Protein AF-A0A9P9LTI8-F1 (afdb_monomer)

pLDDT: mean 71.37, std 21.36, range [24.45, 98.38]

Foldseek 3Di:
DVVVVVVVVVVPVVPDDAWAADAFADPPDDALVVLLVQCLVCLLVVLQQQLVDPPQWDWDQDPQKIKIKHADDPPVCVVPPPPPPPPPPPRRDSVQSSVQVVSQSVRHRNPDRGQWTWTADPRMIIIIGGNVPPDDDDDDDDDDDDDDDDDDDDDDDDDDDDDDDDDDDPPLVVLVVVLVVLLVLLVVCVVPPDLVSLLVSLVVVLVSLVVVLVVVVVPDDDDPCVVVNVVSVVLSVQLNVLSVVCNVDPDPVSSVSNNVSSVVVNVSSVVVVVVVVPDDDDDDDDDDDDDDDDDDFDFDKDKDKDKDKDWPDPVVCVVVVHQGWIKIWIWIWIDTTPDTPDIDIDIATHGDDDPDPDDPRPGPDPQWFAKKKWAFLQQQDPVLVVVVVVLCVVQVFDCDPLWDWLAFPDRRGTLIIIGGGGPVSLVVSVVRPRIPDMGGPHALPPQRPADPVVSVVVSQPPDPPPDPDDVVVLLVVLLVVLVPDPDWDKDKDAQADLQQLQLQDDPPDASVRSHSMHIAGPRAPPDPQFFEEEELFQDAQCLALQNPQASVLEAEDFFHSCGQDDVPPRRPLDDVVRHRSHQLVQQLVSCCATPRNHRNVRHHYYYYRAGPRDQLVRSLSSLSVVLSVCVVSVNQLRYEYEYADFAAPSSDYPSSVLSSLVSLVVSVVSNYQAWYEQFFQFQPDARGGPPNVLCPPPDPSHDVRYAYEFEDDSNRHGDGRGYDDPSNPYYGHFFQRWGTGRVSDNTDGGGDSSSRRSSCRPVVSVVSVD

Radius of gyration: 33.98 Å; Cα contacts (8 Å, |Δi|>4): 1192; chains: 1; bounding box: 90×93×75 Å

Secondary structure (DSSP, 8-state):
-HHHHHHHHHHSTTSS---EEEEEPPTTPPPHHHHHHHHHTTHHHHHHHHHS-TTSEEEEEETTEEEEEE----GGGGTTTT-TTS----TT-HHHHHHHHHHHIIIIIISSSEEEEEEEETTEEEEEEESS-SS----PPPP-PPPPPPP---PPPP------PPP---SHHHHHHHHHHHHHHHHHHTT---HHHHHHHHHHHHHHHHHHHHHHHHT--SSTHHHHHHHHHHHHHHHHHHHHHHHHS-SHHHHHHHHHHHHHHHHHHHHHHHHHTTPPPPPP----------------EEEEEEEEEE---HHHHHHHT---EEEEEEEEEEEETTEEEEEEEEEEEEE-S---TT-----------EEEEEEES-SS-HHHHHHHHHHHHHTT---STT-EEEE-SSSS-EEEEEEEE-HHHHHHHHH-TTEEEEEE-S-SSS---PPPHHHHHTTTSSS-------THHHHHHHHHHHTT-PPPPEEEEET--HHHHHHTPPTT--GGGGTTEEEEE---S-SS---EEEE-SB---TTSGGGTTTGGG-EEE--SSS-SS-TTS---SB-TTS-BTTHHHHHHHHHHH-TTT-SSTTPEEEEEB--TT--HHHHHHHHHHHHHHHHHTT-TTTEEEEE---EEGGGS-HHHHHHHHHHHHHHHHTT-EEEEE--SS-TTSBP-EETGGGG-TTSTT--TTSEEEEEE-TTSPBPTT--B-TT--EEEE-SSEEE--TTS-S-EEE-SHHHHHHTTTTHHHHHTT-

Nearest PDB structures (foldseek):
  3g50-assembly1_B-2  TM=4.809E-01  e=6.484E-01  Streptomyces coelicolor
  3g4x-assembly1_A  TM=4.887E-01  e=6.846E-01  Streptomyces coelicolor
  1t6u-assembly1_B  TM=4.899E-01  e=7.633E-01  Streptomyces coelicolor
  1t6u-assembly1_A  TM=4.887E-01  e=8.986E-01  Streptomyces coelicolor
  1t6u-assembly2_J  TM=4.909E-01  e=1.002E+00  Streptomyces coelicolor

Structure (mmCIF, N/CA/C/O backbone):
data_AF-A0A9P9LTI8-F1
#
_entry.id   AF-A0A9P9LTI8-F1
#
loop_
_atom_site.group_PDB
_atom_site.id
_atom_site.type_symbol
_atom_site.label_atom_id
_atom_site.label_alt_id
_atom_site.label_comp_id
_atom_site.label_asym_id
_atom_site.label_entity_id
_atom_site.label_seq_id
_atom_site.pdbx_PDB_ins_code
_atom_site.Cartn_x
_atom_site.Cartn_y
_atom_site.Cartn_z
_atom_site.occupancy
_atom_site.B_iso_or_equiv
_atom_site.auth_seq_id
_atom_site.auth_comp_id
_atom_site.auth_asym_id
_atom_site.auth_atom_id
_atom_site.pdbx_PDB_model_num
ATOM 1 N N . MET A 1 1 ? 11.450 30.182 41.501 1.00 35.19 1 MET A N 1
ATOM 2 C CA . MET A 1 1 ? 10.459 29.128 41.170 1.00 35.19 1 MET A CA 1
ATOM 3 C C . MET A 1 1 ? 10.949 28.146 40.102 1.00 35.19 1 MET A C 1
ATOM 5 O O . MET A 1 1 ? 10.889 26.958 40.362 1.00 35.19 1 MET A O 1
ATOM 9 N N . ARG A 1 2 ? 11.507 28.572 38.955 1.00 31.39 2 ARG A N 1
ATOM 10 C CA . ARG A 1 2 ? 11.934 27.646 37.874 1.00 31.39 2 ARG A CA 1
ATOM 11 C C . ARG A 1 2 ? 13.155 26.755 38.194 1.00 31.39 2 ARG A C 1
ATOM 13 O O . ARG A 1 2 ? 13.118 25.572 37.894 1.00 31.39 2 ARG A O 1
ATOM 20 N N . PHE A 1 3 ? 14.162 27.257 38.914 1.00 33.12 3 PHE A N 1
ATOM 21 C CA . PHE A 1 3 ? 15.256 26.417 39.450 1.00 33.12 3 PHE A CA 1
ATOM 22 C C . PHE A 1 3 ? 14.785 25.425 40.528 1.00 33.12 3 PHE A C 1
ATOM 24 O O . PHE A 1 3 ? 15.341 24.343 40.671 1.00 33.12 3 PHE A O 1
ATOM 31 N N . ILE A 1 4 ? 13.720 25.781 41.253 1.00 34.41 4 ILE A N 1
ATOM 32 C CA . ILE A 1 4 ? 13.098 24.922 42.266 1.00 34.41 4 ILE A CA 1
ATOM 33 C C . ILE A 1 4 ? 12.292 23.809 41.578 1.00 34.41 4 ILE A C 1
ATOM 35 O O . ILE A 1 4 ? 12.334 22.685 42.045 1.00 34.41 4 ILE A O 1
ATOM 39 N N . ILE A 1 5 ? 11.659 24.067 40.426 1.00 38.88 5 ILE A N 1
ATOM 40 C CA . ILE A 1 5 ? 10.954 23.045 39.626 1.00 38.88 5 ILE A CA 1
ATOM 41 C C . ILE A 1 5 ? 11.934 22.060 38.962 1.00 38.88 5 ILE A C 1
ATOM 43 O O . ILE A 1 5 ? 11.655 20.866 38.947 1.00 38.88 5 ILE A O 1
ATOM 47 N N . ALA A 1 6 ? 13.100 22.514 38.486 1.00 38.34 6 ALA A N 1
ATOM 48 C CA . ALA A 1 6 ? 14.139 21.623 37.951 1.00 38.34 6 ALA A CA 1
ATOM 49 C C . ALA A 1 6 ? 14.779 20.740 39.044 1.00 38.34 6 ALA A C 1
ATOM 51 O O . ALA A 1 6 ? 14.985 19.546 38.834 1.00 38.34 6 ALA A O 1
ATOM 52 N N . ALA A 1 7 ? 15.020 21.298 40.236 1.00 39.19 7 ALA A N 1
ATOM 53 C CA . ALA A 1 7 ? 15.518 20.542 41.386 1.00 39.19 7 ALA A CA 1
ATOM 54 C C . ALA A 1 7 ? 14.456 19.601 41.995 1.00 39.19 7 ALA A C 1
ATOM 56 O O . ALA A 1 7 ? 14.804 18.507 42.428 1.00 39.19 7 ALA A O 1
ATOM 57 N N . LEU A 1 8 ? 13.170 19.986 41.989 1.00 37.62 8 LEU A N 1
ATOM 58 C CA . LEU A 1 8 ? 12.061 19.110 42.398 1.00 37.62 8 LEU A CA 1
ATOM 59 C C . LEU A 1 8 ? 11.772 18.005 41.375 1.00 37.62 8 LEU A C 1
ATOM 61 O O . LEU A 1 8 ? 11.377 16.918 41.776 1.00 37.62 8 LEU A O 1
ATOM 65 N N . CYS A 1 9 ? 11.991 18.239 40.076 1.00 42.94 9 CYS A N 1
ATOM 66 C CA . CYS A 1 9 ? 11.884 17.173 39.076 1.00 42.94 9 CYS A CA 1
ATOM 67 C C . CYS A 1 9 ? 12.969 16.112 39.271 1.00 42.94 9 CYS A C 1
ATOM 69 O O . CYS A 1 9 ? 12.647 14.938 39.161 1.00 42.94 9 CYS A O 1
ATOM 71 N N . LEU A 1 10 ? 14.207 16.492 39.627 1.00 40.78 10 LEU A N 1
ATOM 72 C CA . LEU A 1 10 ? 15.287 15.530 39.895 1.00 40.78 10 LEU A CA 1
ATOM 73 C C . LEU A 1 10 ? 15.052 14.676 41.154 1.00 40.78 10 LEU A C 1
ATOM 75 O O . LEU A 1 10 ? 15.473 13.525 41.190 1.00 40.78 10 LEU A O 1
ATOM 79 N N . SER A 1 11 ? 14.374 15.201 42.178 1.00 40.34 11 SER A N 1
ATOM 80 C CA . SER A 1 11 ? 14.064 14.442 43.399 1.00 40.34 11 SER A CA 1
ATOM 81 C 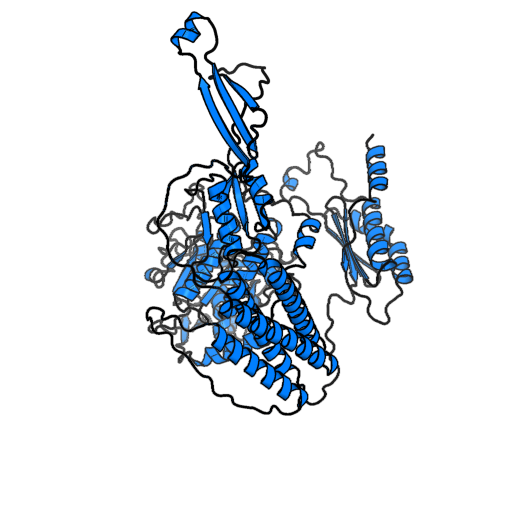C . SER A 1 11 ? 12.792 13.589 43.301 1.00 40.34 11 SER A C 1
ATOM 83 O O . SER A 1 11 ? 12.585 12.716 44.142 1.00 40.34 11 SER A O 1
ATOM 85 N N . LEU A 1 12 ? 11.970 13.785 42.262 1.00 39.22 12 LEU A N 1
ATOM 86 C CA . LEU A 1 12 ? 10.757 13.005 41.976 1.00 39.22 12 LEU A CA 1
ATOM 87 C C . LEU A 1 12 ? 10.951 11.908 40.902 1.00 39.22 12 LEU A C 1
ATOM 89 O O . LEU A 1 12 ? 10.008 11.168 40.628 1.00 39.22 12 LEU A O 1
ATOM 93 N N . VAL A 1 13 ? 12.165 11.727 40.352 1.00 45.66 13 VAL A N 1
ATOM 94 C CA . VAL A 1 13 ? 12.502 10.691 39.335 1.00 45.66 13 VAL A CA 1
ATOM 95 C C . VAL A 1 13 ? 12.362 9.250 39.855 1.00 45.66 13 VAL A C 1
ATOM 97 O O . VAL A 1 13 ? 12.326 8.306 39.073 1.00 45.66 13 VAL A O 1
ATOM 100 N N . GLY A 1 14 ? 12.155 9.049 41.160 1.00 40.25 14 GLY A N 1
ATOM 101 C CA . GLY A 1 14 ? 11.813 7.734 41.720 1.00 40.25 14 GLY A CA 1
ATOM 102 C C . GLY A 1 14 ? 10.499 7.127 41.196 1.00 40.25 14 GLY A C 1
ATOM 103 O O . GLY A 1 14 ? 10.195 5.979 41.511 1.00 40.25 14 GLY A O 1
ATOM 104 N N . LEU A 1 15 ? 9.714 7.862 40.399 1.00 38.94 15 LEU A N 1
ATOM 105 C CA . LEU A 1 15 ? 8.485 7.380 39.776 1.00 38.94 15 LEU A CA 1
ATOM 106 C C . LEU A 1 15 ? 8.553 7.520 38.242 1.00 38.94 15 LEU A C 1
ATOM 108 O O . LEU A 1 15 ? 8.229 8.557 37.672 1.00 38.94 15 LEU A O 1
ATOM 112 N N . CYS A 1 16 ? 8.900 6.400 37.598 1.00 44.59 16 CYS A N 1
ATOM 113 C CA . CYS A 1 16 ? 8.607 6.045 36.202 1.00 44.59 16 CYS A CA 1
ATOM 114 C C . CYS A 1 16 ? 9.452 6.667 35.071 1.00 44.59 16 CYS A C 1
ATOM 116 O O . CYS A 1 16 ? 8.921 7.304 34.165 1.00 44.59 16 CYS A O 1
ATOM 118 N N . SER A 1 17 ? 10.725 6.282 34.996 1.00 54.97 17 SER A N 1
ATOM 119 C CA . SER A 1 17 ? 11.388 6.024 33.707 1.00 54.97 17 SER A CA 1
ATOM 120 C C . SER A 1 17 ? 12.487 4.984 33.919 1.00 54.97 17 SER A C 1
ATOM 122 O O . SER A 1 17 ? 13.530 5.298 34.481 1.00 54.97 17 SER A O 1
ATOM 124 N N . ALA A 1 18 ? 12.231 3.731 33.536 1.00 73.56 18 ALA A N 1
ATOM 125 C CA . ALA A 1 18 ? 13.259 2.693 33.503 1.00 73.56 18 ALA A CA 1
ATOM 126 C C . ALA A 1 18 ? 13.991 2.756 32.156 1.00 73.56 18 ALA A C 1
ATOM 128 O O . ALA A 1 18 ? 13.349 2.922 31.114 1.00 73.56 18 ALA A O 1
ATOM 129 N N . ALA A 1 19 ? 15.315 2.629 32.169 1.00 79.75 19 ALA A N 1
ATOM 130 C CA . ALA A 1 19 ? 16.092 2.415 30.962 1.00 79.75 19 ALA A CA 1
ATOM 131 C C . ALA A 1 19 ? 15.706 1.062 30.347 1.00 79.75 19 ALA A C 1
ATOM 133 O O . ALA A 1 19 ? 15.530 0.061 31.042 1.00 79.75 19 ALA A O 1
ATOM 134 N N . ASN A 1 20 ? 15.552 1.029 29.027 1.00 83.62 20 ASN A N 1
ATOM 135 C CA . ASN A 1 20 ? 15.272 -0.200 28.302 1.00 83.62 20 ASN A CA 1
ATOM 136 C C . ASN A 1 20 ? 16.596 -0.902 27.981 1.00 83.62 20 ASN A C 1
ATOM 138 O O . ASN A 1 20 ? 17.318 -0.483 27.073 1.00 83.62 20 ASN A O 1
ATOM 142 N N . CYS A 1 21 ? 16.933 -1.930 28.754 1.00 87.25 21 CYS A N 1
ATOM 143 C CA . CYS A 1 21 ? 18.208 -2.633 28.655 1.00 87.25 21 CYS A CA 1
ATOM 144 C C . CYS A 1 21 ? 18.215 -3.632 27.498 1.00 87.25 21 CYS A C 1
ATOM 146 O O . CYS A 1 21 ? 17.267 -4.387 27.300 1.00 87.25 21 CYS A O 1
ATOM 148 N N . SER A 1 22 ? 19.293 -3.636 26.713 1.00 76.25 22 SER A N 1
ATOM 149 C CA . SER A 1 22 ? 19.430 -4.496 25.533 1.00 76.25 22 SER A CA 1
ATOM 150 C C . SER A 1 22 ? 20.876 -4.978 25.353 1.00 76.25 22 SER A C 1
ATOM 152 O O . SER A 1 22 ? 21.803 -4.433 25.945 1.00 76.25 22 SER A O 1
ATOM 154 N N . GLN A 1 23 ? 21.076 -6.023 24.538 1.00 72.31 23 GLN A N 1
ATOM 155 C CA . GLN A 1 23 ? 22.376 -6.654 24.229 1.00 72.31 23 GLN A CA 1
ATOM 156 C C . GLN A 1 23 ? 23.002 -7.468 25.387 1.00 72.31 23 GLN A C 1
ATOM 158 O O . GLN A 1 23 ? 23.790 -6.924 26.164 1.00 72.31 23 GLN A O 1
ATOM 163 N N . PRO A 1 24 ? 22.677 -8.771 25.527 1.00 76.50 24 PRO A N 1
ATOM 164 C CA . PRO A 1 24 ? 23.254 -9.612 26.575 1.00 76.50 24 PRO A CA 1
ATOM 165 C C . PRO A 1 24 ? 24.777 -9.750 26.434 1.00 76.50 24 PRO A C 1
ATOM 167 O O . PRO A 1 24 ? 25.334 -9.709 25.337 1.00 76.50 24 PRO A O 1
ATOM 170 N N . ARG A 1 25 ? 25.456 -9.929 27.569 1.00 72.00 25 ARG A N 1
ATOM 171 C CA . ARG A 1 25 ? 26.915 -9.967 27.678 1.00 72.00 25 ARG A CA 1
ATOM 172 C C . ARG A 1 25 ? 27.533 -11.227 27.055 1.00 72.00 25 ARG A C 1
ATOM 174 O O . ARG A 1 25 ? 27.274 -12.320 27.559 1.00 72.00 25 ARG A O 1
ATOM 181 N N . PRO A 1 26 ? 28.411 -11.106 26.034 1.00 70.56 26 PRO A N 1
ATOM 182 C CA . PRO A 1 26 ? 29.156 -12.247 25.520 1.00 70.56 26 PRO A CA 1
ATOM 183 C C . PRO A 1 26 ? 30.162 -12.775 26.557 1.00 70.56 26 PRO A C 1
ATOM 185 O O . PRO A 1 26 ? 30.755 -11.985 27.299 1.00 70.56 26 PRO A O 1
ATOM 188 N N . PRO A 1 27 ? 30.436 -14.089 26.589 1.00 71.69 27 PRO A N 1
ATOM 189 C CA . PRO A 1 27 ? 31.534 -14.638 27.379 1.00 71.69 27 PRO A CA 1
ATOM 190 C C . PRO A 1 27 ? 32.881 -13.999 26.988 1.00 71.69 27 PRO A C 1
ATOM 192 O O . PRO A 1 27 ? 33.210 -13.918 25.807 1.00 71.69 27 PRO A O 1
ATOM 195 N N . GLY A 1 28 ? 33.674 -13.552 27.970 1.00 76.88 28 GLY A N 1
ATOM 196 C CA . GLY A 1 28 ? 35.022 -12.993 27.750 1.00 76.88 28 GLY A CA 1
ATOM 197 C C . GLY A 1 28 ? 35.101 -11.479 27.503 1.00 76.88 28 GLY A C 1
ATOM 198 O O . GLY A 1 28 ? 36.177 -10.956 27.222 1.00 76.88 28 GLY A O 1
ATOM 199 N N . SER A 1 29 ? 33.989 -10.754 27.610 1.00 79.69 29 SER A N 1
ATOM 200 C CA . SER A 1 29 ? 33.966 -9.287 27.567 1.00 79.69 29 SER A CA 1
ATOM 201 C C . SER A 1 29 ? 34.454 -8.634 28.876 1.00 79.69 29 SER A C 1
ATOM 203 O O . SER A 1 29 ? 34.484 -9.301 29.909 1.00 79.69 29 SER A O 1
ATOM 205 N N . LEU A 1 30 ? 34.731 -7.318 28.864 1.00 80.81 30 LEU A N 1
ATOM 206 C CA . LEU A 1 30 ? 35.001 -6.528 30.084 1.00 80.81 30 LEU A CA 1
ATOM 207 C C . LEU A 1 30 ? 33.919 -6.749 31.151 1.00 80.81 30 LEU A C 1
ATOM 209 O O . LEU A 1 30 ? 32.749 -6.952 30.811 1.00 80.81 30 LEU A O 1
ATOM 213 N N . SER A 1 31 ? 34.292 -6.662 32.429 1.00 84.25 31 SER A N 1
ATOM 214 C CA . SER A 1 31 ? 33.315 -6.687 33.521 1.00 84.25 31 SER A CA 1
ATOM 215 C C . SER A 1 31 ? 32.396 -5.453 33.491 1.00 84.25 31 SER A C 1
ATOM 217 O O . SER A 1 31 ? 32.656 -4.463 32.807 1.00 84.25 31 SER A O 1
ATOM 219 N N . ALA A 1 32 ? 31.256 -5.523 34.189 1.00 81.62 32 ALA A N 1
ATOM 220 C CA . ALA A 1 32 ? 30.242 -4.455 34.211 1.00 81.62 32 ALA A CA 1
ATOM 221 C C . ALA A 1 32 ? 30.828 -3.162 34.777 1.00 81.62 32 ALA A C 1
ATOM 223 O O . ALA A 1 32 ? 30.716 -2.107 34.160 1.00 81.62 32 ALA A O 1
ATOM 224 N N . SER A 1 33 ? 31.554 -3.290 35.886 1.00 84.19 33 SER A N 1
ATOM 225 C CA . SER A 1 33 ? 32.259 -2.193 36.538 1.00 84.19 33 SER A CA 1
ATOM 226 C C . SER A 1 33 ? 33.361 -1.594 35.662 1.00 84.19 33 SER A C 1
ATOM 228 O O . SER A 1 33 ? 33.479 -0.373 35.591 1.00 84.19 33 SER A O 1
ATOM 230 N N . GLU A 1 34 ? 34.148 -2.414 34.956 1.00 85.00 34 GLU A N 1
ATOM 231 C CA . GLU A 1 34 ? 35.192 -1.910 34.054 1.00 85.00 34 GLU A CA 1
ATOM 232 C C . GLU A 1 34 ? 34.614 -1.157 32.857 1.00 85.00 34 GLU A C 1
ATOM 234 O O . GLU A 1 34 ? 35.159 -0.124 32.467 1.00 85.00 34 GLU A O 1
ATOM 239 N N . LEU A 1 35 ? 33.522 -1.651 32.268 1.00 82.94 35 LEU A N 1
ATOM 240 C CA . LEU A 1 35 ? 32.863 -0.944 31.176 1.00 82.94 35 LEU A CA 1
ATOM 241 C C . LEU A 1 35 ? 32.256 0.374 31.655 1.00 82.94 35 LEU A C 1
ATOM 243 O O . LEU A 1 35 ? 32.520 1.414 31.050 1.00 82.94 35 LEU A O 1
ATOM 247 N N . ALA A 1 36 ? 31.463 0.328 32.728 1.00 86.25 36 ALA A N 1
ATOM 248 C CA . ALA A 1 36 ? 30.829 1.512 33.287 1.00 86.25 36 ALA A CA 1
ATOM 249 C C . ALA A 1 36 ? 31.884 2.571 33.628 1.00 86.25 36 ALA A C 1
ATOM 251 O O . ALA A 1 36 ? 31.746 3.716 33.216 1.00 86.25 36 ALA A O 1
ATOM 252 N N . GLY A 1 37 ? 33.004 2.176 34.246 1.00 88.31 37 GLY A N 1
ATOM 253 C CA . GLY A 1 37 ? 34.117 3.079 34.542 1.00 88.31 37 GLY A CA 1
ATOM 254 C C . GLY A 1 37 ? 34.732 3.741 33.302 1.00 88.31 37 GLY A C 1
ATOM 255 O O . GLY A 1 37 ? 35.036 4.933 33.335 1.00 88.31 37 GLY A O 1
ATOM 256 N N . ARG A 1 38 ? 34.881 3.008 32.188 1.00 86.75 38 ARG A N 1
ATOM 257 C CA . ARG A 1 38 ? 35.416 3.565 30.929 1.00 86.75 38 ARG A CA 1
ATOM 258 C C . ARG A 1 38 ? 34.468 4.567 30.279 1.00 86.75 38 ARG A C 1
ATOM 260 O O . ARG A 1 38 ? 34.929 5.608 29.815 1.00 86.75 38 ARG A O 1
ATOM 267 N N . ILE A 1 39 ? 33.169 4.265 30.253 1.00 84.69 39 ILE A N 1
ATOM 268 C CA . ILE A 1 39 ? 32.159 5.171 29.691 1.00 84.69 39 ILE A CA 1
ATOM 269 C C . ILE A 1 39 ? 32.023 6.406 30.587 1.00 84.69 39 ILE A C 1
ATOM 271 O O . ILE A 1 39 ? 32.091 7.526 30.086 1.00 84.69 39 ILE A O 1
ATOM 275 N N . GLN A 1 40 ? 31.935 6.219 31.908 1.00 89.50 40 GLN A N 1
ATOM 276 C CA . GLN A 1 40 ? 31.817 7.302 32.886 1.00 89.50 40 GLN A CA 1
ATOM 277 C C . GLN A 1 40 ? 32.964 8.309 32.770 1.00 89.50 40 GLN A C 1
ATOM 279 O O . GLN A 1 40 ? 32.730 9.516 32.784 1.00 89.50 40 GLN A O 1
ATOM 284 N N . ALA A 1 41 ? 34.200 7.823 32.605 1.00 87.81 41 ALA A N 1
ATOM 285 C CA . ALA A 1 41 ? 35.387 8.668 32.481 1.00 87.81 41 ALA A CA 1
ATOM 286 C C . ALA A 1 41 ? 35.361 9.591 31.249 1.00 87.81 41 ALA A C 1
ATOM 288 O O . ALA A 1 41 ? 36.068 10.594 31.233 1.00 87.81 41 ALA A O 1
ATOM 289 N N . LYS A 1 42 ? 34.559 9.259 30.230 1.00 86.12 42 LYS A N 1
ATOM 290 C CA . LYS A 1 42 ? 34.452 10.008 28.968 1.00 86.12 42 LYS A CA 1
ATOM 291 C C . LYS A 1 42 ? 33.094 10.668 28.775 1.00 86.12 42 LYS A C 1
ATOM 293 O O . LYS A 1 42 ? 32.889 11.366 27.786 1.00 86.12 42 LYS A O 1
ATOM 298 N N . LEU A 1 43 ? 32.161 10.463 29.704 1.00 86.31 43 LEU A N 1
ATOM 299 C CA . LEU A 1 43 ? 30.774 10.861 29.518 1.00 86.31 43 LEU A CA 1
ATOM 300 C C . LEU A 1 43 ? 30.622 12.375 29.354 1.00 86.31 43 LEU A C 1
ATOM 302 O O . LEU A 1 43 ? 29.842 12.828 28.523 1.00 86.31 43 LEU A O 1
ATOM 306 N N . GLN A 1 44 ? 31.424 13.155 30.082 1.00 86.81 44 GLN A N 1
ATOM 307 C CA . GLN A 1 44 ? 31.413 14.611 29.969 1.00 86.81 44 GLN A CA 1
ATOM 308 C C . GLN A 1 44 ? 31.858 15.088 28.579 1.00 86.81 44 GLN A C 1
ATOM 310 O O . GLN A 1 44 ? 31.227 15.980 28.010 1.00 86.81 44 GLN A O 1
ATOM 315 N N . ASP A 1 45 ? 32.896 14.474 28.009 1.00 82.69 45 ASP A N 1
ATOM 316 C CA . ASP A 1 45 ? 33.385 14.800 26.666 1.00 82.69 45 ASP A CA 1
ATOM 317 C C . ASP A 1 45 ? 32.361 14.381 25.607 1.00 82.69 45 ASP A C 1
ATOM 319 O O . ASP A 1 45 ? 32.030 15.161 24.715 1.00 82.69 45 ASP A O 1
ATOM 323 N N . ILE A 1 46 ? 31.782 13.185 25.756 1.00 81.56 46 ILE A N 1
ATOM 324 C CA . ILE A 1 46 ? 30.739 12.674 24.863 1.00 81.56 46 ILE A CA 1
ATOM 325 C C . ILE A 1 46 ? 29.526 13.601 24.880 1.00 81.56 46 ILE A C 1
ATOM 327 O O . ILE A 1 46 ? 29.075 14.030 23.824 1.00 81.56 46 ILE A O 1
ATOM 331 N N . CYS A 1 47 ? 29.022 13.973 26.055 1.00 86.75 47 CYS A N 1
ATOM 332 C CA . CYS A 1 47 ? 27.886 14.876 26.158 1.00 86.75 47 CYS A CA 1
ATOM 333 C C . CYS A 1 47 ? 28.214 16.281 25.657 1.00 86.75 47 CYS A C 1
ATOM 335 O O . CYS A 1 47 ? 27.354 16.912 25.054 1.00 86.75 47 CYS A O 1
ATOM 337 N N . THR A 1 48 ? 29.449 16.757 25.813 1.00 84.38 48 THR A N 1
ATOM 338 C CA . THR A 1 48 ? 29.889 18.019 25.198 1.00 84.38 48 THR A CA 1
ATOM 339 C C . THR A 1 48 ? 29.838 17.944 23.668 1.00 84.38 48 THR A C 1
ATOM 341 O O . THR A 1 48 ? 29.352 18.873 23.034 1.00 84.38 48 THR A O 1
ATOM 344 N N . ILE A 1 49 ? 30.264 16.829 23.066 1.00 78.12 49 ILE A N 1
ATOM 345 C CA . ILE A 1 49 ? 30.193 16.611 21.610 1.00 78.12 49 ILE A CA 1
ATOM 346 C C . ILE A 1 49 ? 28.744 16.445 21.132 1.00 78.12 49 ILE A C 1
ATOM 348 O O . ILE A 1 49 ? 28.353 17.014 20.118 1.00 78.12 49 ILE A O 1
ATOM 352 N N . LEU A 1 50 ? 27.927 15.676 21.854 1.00 73.31 50 LEU A N 1
ATOM 353 C CA . LEU A 1 50 ? 26.535 15.430 21.474 1.00 73.31 50 LEU A CA 1
ATOM 354 C C . LEU A 1 50 ? 25.697 16.712 21.534 1.00 73.31 50 LEU A C 1
ATOM 356 O O . LEU A 1 50 ? 24.819 16.907 20.701 1.00 73.31 50 LEU A O 1
ATOM 360 N N . THR A 1 51 ? 25.988 17.585 22.500 1.00 78.81 51 THR A N 1
ATOM 361 C CA . THR A 1 51 ? 25.286 18.862 22.690 1.00 78.81 51 THR A CA 1
ATOM 362 C C . THR A 1 51 ? 25.862 20.012 21.866 1.00 78.81 51 THR A C 1
ATOM 364 O O . THR A 1 51 ? 25.216 21.047 21.742 1.00 78.81 51 THR A O 1
ATOM 367 N N . SER A 1 52 ? 27.041 19.862 21.259 1.00 76.38 52 SER A N 1
ATOM 368 C CA . SER A 1 52 ? 27.588 20.885 20.359 1.00 76.38 52 SER A CA 1
ATOM 369 C C . SER A 1 52 ? 27.041 20.796 18.931 1.00 76.38 52 SER A C 1
ATOM 371 O O . SER A 1 52 ? 27.298 21.697 18.133 1.00 76.38 52 SER A O 1
ATOM 373 N N . ASN A 1 53 ? 26.276 19.748 18.600 1.00 69.69 53 ASN A N 1
ATOM 374 C CA . ASN A 1 53 ? 25.662 19.586 17.287 1.00 69.69 53 ASN A CA 1
ATOM 375 C C . ASN A 1 53 ? 24.272 20.257 17.239 1.00 69.69 53 ASN A C 1
ATOM 377 O O . ASN A 1 53 ? 23.343 19.780 17.894 1.00 69.69 53 ASN A O 1
ATOM 381 N N . PRO A 1 54 ? 24.087 21.330 16.449 1.00 60.03 54 PRO A N 1
ATOM 382 C CA . PRO A 1 54 ? 22.805 22.026 16.356 1.00 60.03 54 PRO A CA 1
ATOM 383 C C . PRO A 1 54 ? 21.713 21.219 15.632 1.00 60.03 54 PRO A C 1
ATOM 385 O O . PRO A 1 54 ? 20.539 21.535 15.781 1.00 60.03 54 PRO A O 1
ATOM 388 N N . ASN A 1 55 ? 22.058 20.154 14.897 1.00 57.16 55 ASN A N 1
ATOM 389 C CA . ASN A 1 55 ? 21.133 19.456 13.992 1.00 57.16 55 ASN A CA 1
ATOM 390 C C . ASN A 1 55 ? 20.295 18.352 14.668 1.00 57.16 55 ASN A C 1
ATOM 392 O O . ASN A 1 55 ? 19.787 17.453 13.999 1.00 57.16 55 ASN A O 1
ATOM 396 N N . GLY A 1 56 ? 20.192 18.354 15.999 1.00 57.81 56 GLY A N 1
ATOM 397 C CA . GLY A 1 56 ? 19.315 17.455 16.755 1.00 57.81 56 GLY A CA 1
ATOM 398 C C . GLY A 1 56 ? 19.723 15.976 16.790 1.00 57.81 56 GLY A C 1
ATOM 399 O O . GLY A 1 56 ? 19.255 15.256 17.658 1.00 57.81 56 GLY A O 1
ATOM 400 N N . THR A 1 57 ? 20.618 15.486 15.930 1.00 66.06 57 THR A N 1
ATOM 401 C CA . THR A 1 57 ? 21.154 14.117 16.018 1.00 66.06 57 THR A CA 1
ATOM 402 C C . THR A 1 57 ? 22.671 14.130 16.072 1.00 66.06 57 THR A C 1
ATOM 404 O O . THR A 1 57 ? 23.328 14.658 15.177 1.00 66.06 57 THR A O 1
ATOM 407 N N . ALA A 1 58 ? 23.240 13.509 17.101 1.00 72.06 58 ALA A N 1
ATOM 408 C CA . ALA A 1 58 ? 24.679 13.359 17.246 1.00 72.06 58 ALA A CA 1
ATOM 409 C C . ALA A 1 58 ? 25.033 11.933 17.671 1.00 72.06 58 ALA A C 1
ATOM 411 O O . ALA A 1 58 ? 24.329 11.316 18.471 1.00 72.06 58 ALA A O 1
ATOM 412 N N . SER A 1 59 ? 26.139 11.418 17.137 1.00 80.88 59 SER A N 1
ATOM 413 C CA . SER A 1 59 ? 26.674 10.105 17.491 1.00 80.88 59 SER A CA 1
ATOM 414 C C . SER A 1 59 ? 28.166 10.191 17.777 1.00 80.88 59 SER A C 1
ATOM 416 O O . SER A 1 59 ? 28.900 10.807 17.005 1.00 80.88 59 SER A O 1
ATOM 418 N N . VAL A 1 60 ? 28.626 9.522 18.831 1.00 80.12 60 VAL A N 1
ATOM 419 C CA . VAL A 1 60 ? 30.052 9.364 19.140 1.00 80.12 60 VAL A CA 1
ATOM 420 C C . VAL A 1 60 ? 30.374 7.882 19.238 1.00 80.12 60 VAL A C 1
ATOM 422 O O . VAL A 1 60 ? 29.671 7.134 19.917 1.00 80.12 60 VAL A O 1
ATOM 425 N N . GLN A 1 61 ? 31.446 7.456 18.567 1.00 80.12 61 GLN A N 1
ATOM 426 C CA . GLN A 1 61 ? 31.997 6.119 18.746 1.00 80.12 61 GLN A CA 1
ATOM 427 C C . GLN A 1 61 ? 33.154 6.175 19.746 1.00 80.12 61 GLN A C 1
ATOM 429 O O . GLN A 1 61 ? 34.143 6.865 19.511 1.00 80.12 61 GLN A O 1
ATOM 434 N N . GLN A 1 62 ? 33.057 5.433 20.848 1.00 73.06 62 GLN A N 1
ATOM 435 C CA . GLN A 1 62 ? 34.090 5.403 21.880 1.00 73.06 62 GLN A CA 1
ATOM 436 C C . GLN A 1 62 ? 34.311 3.984 22.397 1.00 73.06 62 GLN A C 1
ATOM 438 O O . GLN A 1 62 ? 33.379 3.322 22.838 1.00 73.06 62 GLN A O 1
ATOM 443 N N . ASP A 1 63 ? 35.560 3.513 22.346 1.00 69.25 63 ASP A N 1
ATOM 444 C CA . ASP A 1 63 ? 35.995 2.220 22.903 1.00 69.25 63 ASP A CA 1
ATOM 445 C C . ASP A 1 63 ? 35.156 1.018 22.422 1.00 69.25 63 ASP A C 1
ATOM 447 O O . ASP A 1 63 ? 34.951 0.047 23.149 1.00 69.25 63 ASP A O 1
ATOM 451 N N . GLY A 1 64 ? 34.678 1.083 21.175 1.00 68.00 64 GLY A N 1
ATOM 452 C CA . GLY A 1 64 ? 33.826 0.052 20.590 1.00 68.00 64 GLY A CA 1
ATOM 453 C C . GLY A 1 64 ? 32.348 0.169 20.964 1.00 68.00 64 GLY A C 1
ATOM 454 O O . GLY A 1 64 ? 31.647 -0.826 20.842 1.00 68.00 64 GLY A O 1
ATOM 455 N N . TYR A 1 65 ? 31.866 1.343 21.381 1.00 69.25 65 TYR A N 1
ATOM 456 C CA . TYR A 1 65 ? 30.448 1.645 21.606 1.00 69.25 65 TYR A CA 1
ATOM 457 C C . TYR A 1 65 ? 30.007 2.837 20.764 1.00 69.25 65 TYR A C 1
ATOM 459 O O . TYR A 1 65 ? 30.781 3.769 20.576 1.00 69.25 65 TYR A O 1
ATOM 467 N N . PHE A 1 66 ? 28.769 2.806 20.283 1.00 76.25 66 PHE A N 1
ATOM 468 C CA . PHE A 1 66 ? 28.057 3.941 19.718 1.00 76.25 66 PHE A CA 1
ATOM 469 C C . PHE A 1 66 ? 27.164 4.560 20.790 1.00 76.25 66 PHE A C 1
ATOM 471 O O . PHE A 1 66 ? 26.344 3.873 21.399 1.00 76.25 66 PHE A O 1
ATOM 478 N N . LEU A 1 67 ? 27.335 5.862 21.005 1.00 80.75 67 LEU A N 1
ATOM 479 C CA . LEU A 1 67 ? 26.465 6.680 21.837 1.00 80.75 67 LEU A CA 1
ATOM 480 C C . LEU A 1 67 ? 25.714 7.629 20.918 1.00 80.75 67 LEU A C 1
ATOM 482 O O . LEU A 1 67 ? 26.340 8.443 20.242 1.00 80.75 67 LEU A O 1
ATOM 486 N N . LEU A 1 68 ? 24.393 7.498 20.873 1.00 78.31 68 LEU A N 1
ATOM 487 C CA . LEU A 1 68 ? 23.520 8.277 20.003 1.00 78.31 68 LEU A CA 1
ATOM 488 C C . LEU A 1 68 ? 22.581 9.127 20.859 1.00 78.31 68 LEU A C 1
ATOM 490 O O . LEU A 1 68 ? 21.936 8.605 21.767 1.00 78.31 68 LEU A O 1
ATOM 494 N N . SER A 1 69 ? 22.489 10.415 20.542 1.00 77.31 69 SER A N 1
ATOM 495 C CA . SER A 1 69 ? 21.409 11.290 20.995 1.00 77.31 69 SER A CA 1
ATOM 496 C C . SER A 1 69 ? 20.618 11.731 19.774 1.00 77.31 69 SER A C 1
ATOM 498 O O . SER A 1 69 ? 21.198 12.293 18.843 1.00 77.31 69 SER A O 1
ATOM 500 N N . THR A 1 70 ? 19.314 11.462 19.762 1.00 71.00 70 THR A N 1
ATOM 501 C CA . THR A 1 70 ? 18.403 11.958 18.725 1.00 71.00 70 THR A CA 1
ATOM 502 C C . THR A 1 70 ? 17.324 12.829 19.345 1.00 71.00 70 THR A C 1
ATOM 504 O O . THR A 1 70 ? 16.619 12.408 20.268 1.00 71.00 70 THR A O 1
ATOM 507 N N . TYR A 1 71 ? 17.157 14.003 18.764 1.00 65.88 71 TYR A N 1
ATOM 508 C CA . TYR A 1 71 ? 16.084 14.951 18.966 1.00 65.88 71 TYR A CA 1
ATOM 509 C C . TYR A 1 71 ? 15.293 15.050 17.663 1.00 65.88 71 TYR A C 1
ATOM 511 O O . TYR A 1 71 ? 15.870 15.094 16.576 1.00 65.88 71 TYR A O 1
ATOM 519 N N . THR A 1 72 ? 13.968 15.044 17.768 1.00 51.41 72 THR A N 1
ATOM 520 C CA . THR A 1 72 ? 13.090 15.184 16.602 1.00 51.41 72 THR A CA 1
ATOM 521 C C . THR A 1 72 ? 12.634 16.636 16.569 1.00 51.41 72 THR A C 1
ATOM 523 O O . THR A 1 72 ? 11.826 17.024 17.406 1.00 51.41 72 THR A O 1
ATOM 526 N N . LEU A 1 73 ? 13.193 17.447 15.666 1.00 49.78 73 LEU A N 1
ATOM 527 C CA . LEU A 1 73 ? 12.612 18.757 15.361 1.00 49.78 73 LEU A CA 1
ATOM 528 C C . LEU A 1 73 ? 11.293 18.540 14.616 1.00 49.78 73 LEU A C 1
ATOM 530 O O . LEU A 1 73 ? 11.193 17.624 13.795 1.00 49.78 73 LEU A O 1
ATOM 534 N N . ASP A 1 74 ? 10.300 19.373 14.913 1.00 47.44 74 ASP A N 1
ATOM 535 C CA . ASP A 1 74 ? 9.144 19.532 14.040 1.00 47.44 74 ASP A CA 1
ATOM 536 C C . ASP A 1 74 ? 9.645 20.199 12.744 1.00 47.44 74 ASP A C 1
ATOM 538 O O . ASP A 1 74 ? 10.171 21.311 12.815 1.00 47.44 74 ASP A O 1
ATOM 542 N N . PRO A 1 75 ? 9.592 19.533 11.576 1.00 44.09 75 PRO A N 1
ATOM 543 C CA . PRO A 1 75 ? 10.150 20.076 10.338 1.00 44.09 75 PRO A CA 1
ATOM 544 C C . PRO A 1 75 ? 9.470 21.375 9.873 1.00 44.09 75 PRO A C 1
ATOM 546 O O . PRO A 1 75 ? 10.045 22.074 9.043 1.00 44.09 75 PRO A O 1
ATOM 549 N N . ASP A 1 76 ? 8.302 21.725 10.422 1.00 46.12 76 ASP A N 1
ATOM 550 C CA . ASP A 1 76 ? 7.612 22.981 10.112 1.00 46.12 76 ASP A CA 1
ATOM 551 C C . ASP A 1 76 ? 8.092 24.167 10.986 1.00 46.12 76 ASP A C 1
ATOM 553 O O . ASP A 1 76 ? 7.724 25.309 10.720 1.00 46.12 76 ASP A O 1
ATOM 557 N N . SER A 1 77 ? 8.968 23.955 11.984 1.00 47.41 77 SER A N 1
ATOM 558 C CA . SER A 1 77 ? 9.501 25.046 12.827 1.00 47.41 77 SER A CA 1
ATOM 559 C C . SER A 1 77 ? 10.670 25.822 12.196 1.00 47.41 77 SER A C 1
ATOM 561 O O . SER A 1 77 ? 11.200 26.743 12.818 1.00 47.41 77 SER A O 1
ATOM 563 N N . GLU A 1 78 ? 11.124 25.464 10.989 1.00 47.28 78 GLU A N 1
ATOM 564 C CA . GLU A 1 78 ? 12.187 26.215 10.299 1.00 47.28 78 GLU A CA 1
ATOM 565 C C . GLU A 1 78 ? 11.700 27.568 9.752 1.00 47.28 78 GLU A C 1
ATOM 567 O O . GLU A 1 78 ? 12.517 28.476 9.584 1.00 47.28 78 GLU A O 1
ATOM 572 N N . GLU A 1 79 ? 10.390 27.752 9.534 1.00 48.69 79 GLU A N 1
ATOM 573 C CA . GLU A 1 79 ? 9.847 29.040 9.069 1.00 48.69 79 GLU A CA 1
ATOM 574 C C . GLU A 1 79 ? 9.844 30.132 10.158 1.00 48.69 79 GLU A C 1
ATOM 576 O O . GLU A 1 79 ? 9.921 31.312 9.815 1.00 48.69 79 GLU A O 1
ATOM 581 N N . ASP A 1 80 ? 9.896 29.761 11.446 1.00 46.84 80 ASP A N 1
ATOM 582 C CA . ASP A 1 80 ? 9.862 30.691 12.591 1.00 46.84 80 ASP A CA 1
ATOM 583 C C . ASP A 1 80 ? 11.124 30.650 13.476 1.00 46.84 80 ASP A C 1
ATOM 585 O O . ASP A 1 80 ? 11.146 31.183 14.586 1.00 46.84 80 ASP A O 1
ATOM 589 N N . ALA A 1 81 ? 12.247 30.121 12.974 1.00 48.53 81 ALA A N 1
ATOM 590 C CA . ALA A 1 81 ? 13.519 30.044 13.713 1.00 48.53 81 ALA A CA 1
ATOM 591 C C . ALA A 1 81 ? 14.106 31.411 14.161 1.00 48.53 81 ALA A C 1
ATOM 593 O O . ALA A 1 81 ? 15.131 31.456 14.846 1.00 48.53 81 ALA A O 1
ATOM 594 N N . ASN A 1 82 ? 13.473 32.529 13.783 1.00 50.31 82 ASN A N 1
ATOM 595 C CA . ASN A 1 82 ? 13.847 33.888 14.169 1.00 50.31 82 ASN A CA 1
ATOM 596 C C . ASN A 1 82 ? 12.885 34.549 15.173 1.00 50.31 82 ASN A C 1
ATOM 598 O O . ASN A 1 82 ? 13.105 35.722 15.476 1.00 50.31 82 ASN A O 1
ATOM 602 N N . ASP A 1 83 ? 11.853 33.869 15.691 1.00 51.97 83 ASP A N 1
ATOM 603 C CA . ASP A 1 83 ? 11.003 34.438 16.745 1.00 51.97 83 ASP A CA 1
ATOM 604 C C . ASP A 1 83 ? 11.709 34.342 18.119 1.00 51.97 83 ASP A C 1
ATOM 606 O O . ASP A 1 83 ? 11.816 33.257 18.695 1.00 51.97 83 ASP A O 1
ATOM 610 N N . PRO A 1 84 ? 12.190 35.459 18.706 1.00 51.50 84 PRO A N 1
ATOM 611 C CA . PRO A 1 84 ? 12.835 35.449 20.019 1.00 51.50 84 PRO A CA 1
ATOM 612 C C . PRO A 1 84 ? 11.857 35.174 21.178 1.00 51.50 84 PRO A C 1
ATOM 614 O O . PRO A 1 84 ? 12.285 35.153 22.335 1.00 51.50 84 PRO A O 1
ATOM 617 N N . SER A 1 85 ? 10.554 35.035 20.901 1.00 47.09 85 SER A N 1
ATOM 618 C CA . SER A 1 85 ? 9.505 34.769 21.886 1.00 47.09 85 SER A CA 1
ATOM 619 C C . SER A 1 85 ? 9.141 33.289 22.033 1.00 47.09 85 SER A C 1
ATOM 621 O O . SER A 1 85 ? 8.577 32.919 23.070 1.00 47.09 85 SER A O 1
ATOM 623 N N . GLU A 1 86 ? 9.537 32.428 21.087 1.00 47.56 86 GLU A N 1
ATOM 624 C CA . GLU A 1 86 ? 9.468 30.985 21.296 1.00 47.56 86 GLU A CA 1
ATOM 625 C C . GLU A 1 86 ? 10.517 30.556 22.336 1.00 47.56 86 GLU A C 1
ATOM 627 O O . GLU A 1 86 ? 11.684 30.965 22.279 1.00 47.56 86 GLU A O 1
ATOM 632 N N . PRO A 1 87 ? 10.136 29.744 23.341 1.00 45.38 87 PRO A N 1
ATOM 633 C CA . PRO A 1 87 ? 11.092 29.235 24.304 1.00 45.38 87 PRO A CA 1
ATOM 634 C C . PRO A 1 87 ? 12.095 28.363 23.554 1.00 45.38 87 PRO A C 1
ATOM 636 O O . PRO A 1 87 ? 11.739 27.267 23.131 1.00 45.38 87 PRO A O 1
ATOM 639 N N . GLN A 1 88 ? 13.345 28.824 23.425 1.00 47.06 88 GLN A N 1
ATOM 640 C CA . GLN A 1 88 ? 14.435 27.967 22.966 1.00 47.06 88 GLN A CA 1
ATOM 641 C C . GLN A 1 88 ? 14.422 26.706 23.826 1.00 47.06 88 GLN A C 1
ATOM 643 O O . GLN A 1 88 ? 14.734 26.743 25.023 1.00 47.06 88 GLN A O 1
ATOM 648 N N . LEU A 1 89 ? 13.945 25.613 23.229 1.00 49.62 89 LEU A N 1
ATOM 649 C CA . LEU A 1 89 ? 13.868 24.321 23.878 1.00 49.62 89 LEU A CA 1
ATOM 650 C C . LEU A 1 89 ? 15.258 24.002 24.417 1.00 49.62 89 LEU A C 1
ATOM 652 O O . LEU A 1 89 ? 16.268 24.302 23.782 1.00 49.62 89 LEU A O 1
ATOM 656 N N . ILE A 1 90 ? 15.303 23.395 25.603 1.00 54.34 90 ILE A N 1
ATOM 657 C CA . ILE A 1 90 ? 16.527 22.975 26.304 1.00 54.34 90 ILE A CA 1
ATOM 658 C C . ILE A 1 90 ? 17.154 21.767 25.564 1.00 54.34 90 ILE A C 1
ATOM 660 O O . ILE A 1 90 ? 17.543 20.764 26.160 1.00 54.34 90 ILE A O 1
ATOM 664 N N . ALA A 1 91 ? 17.205 21.812 24.234 1.00 56.00 91 ALA A N 1
ATOM 665 C CA . ALA A 1 91 ? 18.108 21.011 23.442 1.00 56.00 91 ALA A CA 1
ATOM 666 C C . ALA A 1 91 ? 19.527 21.467 23.799 1.00 56.00 91 ALA A C 1
ATOM 668 O O . ALA A 1 91 ? 19.780 22.659 23.956 1.00 56.00 91 ALA A O 1
ATOM 669 N N . ASN A 1 92 ? 20.442 20.515 23.972 1.00 62.78 92 ASN A N 1
ATOM 670 C CA . ASN A 1 92 ? 21.868 20.765 24.214 1.00 62.78 92 ASN A CA 1
ATOM 671 C C . ASN A 1 92 ? 22.295 21.083 25.660 1.00 62.78 92 ASN A C 1
ATOM 673 O O . ASN A 1 92 ? 23.270 21.797 25.886 1.00 62.78 92 ASN A O 1
ATOM 677 N N . ASN A 1 93 ? 21.637 20.496 26.666 1.00 81.19 93 ASN A N 1
ATOM 678 C CA . ASN A 1 93 ? 22.151 20.534 28.038 1.00 81.19 93 ASN A CA 1
ATOM 679 C C . ASN A 1 93 ? 23.003 19.293 28.353 1.00 81.19 93 ASN A C 1
ATOM 681 O O . ASN A 1 93 ? 22.482 18.187 28.515 1.00 81.19 93 ASN A O 1
ATOM 685 N N . SER A 1 94 ? 24.317 19.487 28.502 1.00 83.12 94 SER A N 1
ATOM 686 C CA . SER A 1 94 ? 25.266 18.415 28.836 1.00 83.12 94 SER A CA 1
ATOM 687 C C . SER A 1 94 ? 24.931 17.706 30.153 1.00 83.12 94 SER A C 1
ATOM 689 O O . SER A 1 94 ? 25.207 16.520 30.293 1.00 83.12 94 SER A O 1
ATOM 691 N N . THR A 1 95 ? 24.252 18.384 31.085 1.00 84.69 95 THR A N 1
ATOM 692 C CA . THR A 1 95 ? 23.791 17.796 32.352 1.00 84.69 95 THR A CA 1
ATOM 693 C C . THR A 1 95 ? 22.660 16.789 32.135 1.00 84.69 95 THR A C 1
ATOM 695 O O . THR A 1 95 ? 22.659 15.740 32.774 1.00 84.69 95 THR A O 1
ATOM 698 N N . LEU A 1 96 ? 21.722 17.067 31.219 1.00 84.06 96 LEU A N 1
ATOM 699 C CA . LEU A 1 96 ? 20.633 16.135 30.886 1.00 84.06 96 LEU A CA 1
ATOM 700 C C . LEU A 1 96 ? 21.167 14.901 30.156 1.00 84.06 96 LEU A C 1
ATOM 702 O O . LEU A 1 96 ? 20.789 13.783 30.492 1.00 84.06 96 LEU A O 1
ATOM 706 N N . CYS A 1 97 ? 22.104 15.105 29.228 1.00 89.31 97 CYS A N 1
ATOM 707 C CA . CYS A 1 97 ? 22.802 14.015 28.554 1.00 89.31 97 CYS A CA 1
ATOM 708 C C . CYS A 1 97 ? 23.542 13.111 29.554 1.00 89.31 97 CYS A C 1
ATOM 710 O O . CYS A 1 97 ? 23.356 11.894 29.540 1.00 89.31 97 CYS A O 1
ATOM 712 N N . SER A 1 98 ? 24.320 13.696 30.473 1.00 90.56 98 SER A N 1
ATOM 713 C CA . SER A 1 98 ? 25.040 12.923 31.489 1.00 90.56 98 SER A CA 1
ATOM 714 C C . SER A 1 98 ? 24.080 12.172 32.413 1.00 90.56 98 SER A C 1
ATOM 716 O O . SER A 1 98 ? 24.327 11.012 32.726 1.00 90.56 98 SER A O 1
ATOM 718 N N . ALA A 1 99 ? 22.963 12.788 32.814 1.00 89.25 99 ALA A N 1
ATOM 719 C CA . ALA A 1 99 ? 21.943 12.124 33.625 1.00 89.25 99 ALA A CA 1
ATOM 720 C C . ALA A 1 99 ? 21.321 10.918 32.899 1.00 89.25 99 ALA A C 1
ATOM 722 O O . ALA A 1 99 ? 21.236 9.840 33.479 1.00 89.25 99 ALA A O 1
ATOM 723 N N . ALA A 1 100 ? 20.957 11.070 31.624 1.00 89.00 100 ALA A N 1
ATOM 724 C CA . ALA A 1 100 ? 20.367 9.994 30.834 1.00 89.00 100 ALA A CA 1
ATOM 725 C C . ALA A 1 100 ? 21.316 8.797 30.652 1.00 89.00 100 ALA A C 1
ATOM 727 O O . ALA A 1 100 ? 20.910 7.650 30.824 1.00 89.00 100 ALA A O 1
ATOM 728 N N . PHE A 1 101 ? 22.591 9.042 30.337 1.00 91.88 101 PHE A N 1
ATOM 729 C CA . PHE A 1 101 ? 23.566 7.959 30.194 1.00 91.88 101 PHE A CA 1
ATOM 730 C C . PHE A 1 101 ? 23.959 7.325 31.529 1.00 91.88 101 PHE A C 1
ATOM 732 O O . PHE A 1 101 ? 24.169 6.115 31.560 1.00 91.88 101 PHE A O 1
ATOM 739 N N . ASN A 1 102 ? 24.010 8.089 32.626 1.00 92.50 102 ASN A N 1
ATOM 740 C CA . ASN A 1 102 ? 24.190 7.515 33.961 1.00 92.50 102 ASN A CA 1
ATOM 741 C C . ASN A 1 102 ? 23.064 6.526 34.287 1.00 92.50 102 ASN A C 1
ATOM 743 O O . ASN A 1 102 ? 23.344 5.456 34.820 1.00 92.50 102 ASN A O 1
ATOM 747 N N . GLU A 1 103 ? 21.825 6.831 33.896 1.00 92.88 103 GLU A N 1
ATOM 748 C CA . GLU A 1 103 ? 20.696 5.922 34.104 1.00 92.88 103 GLU A CA 1
ATOM 749 C C . GLU A 1 103 ? 20.846 4.620 33.305 1.00 92.88 103 GLU A C 1
ATOM 751 O O . GLU A 1 103 ? 20.604 3.534 33.825 1.00 92.88 103 GLU A O 1
ATOM 756 N N . ILE A 1 104 ? 21.319 4.702 32.055 1.00 89.56 104 ILE A N 1
ATOM 757 C CA . ILE A 1 104 ? 21.623 3.513 31.241 1.00 89.56 104 ILE A CA 1
ATOM 758 C C . ILE A 1 104 ? 22.760 2.698 31.880 1.00 89.56 104 ILE A C 1
ATOM 760 O O . ILE A 1 104 ? 22.699 1.467 31.926 1.00 89.56 104 ILE A O 1
ATOM 764 N N . LEU A 1 105 ? 23.802 3.359 32.391 1.00 90.56 105 LEU A N 1
ATOM 765 C CA . LEU A 1 105 ? 24.923 2.683 33.044 1.00 90.56 105 LEU A CA 1
ATOM 766 C C . LEU A 1 105 ? 24.505 1.987 34.342 1.00 90.56 105 LEU A C 1
ATOM 768 O O . LEU A 1 105 ? 24.950 0.866 34.595 1.00 90.56 105 LEU A O 1
ATOM 772 N N . ASP A 1 106 ? 23.651 2.610 35.148 1.00 88.44 106 ASP A N 1
ATOM 773 C CA . ASP A 1 106 ? 23.202 2.041 36.416 1.00 88.44 106 ASP A CA 1
ATOM 774 C C . ASP A 1 106 ? 22.199 0.898 36.192 1.00 88.44 106 ASP A C 1
ATOM 776 O O . ASP A 1 106 ? 22.412 -0.239 36.631 1.00 88.44 106 ASP A O 1
ATOM 780 N N . GLN A 1 107 ? 21.151 1.152 35.403 1.00 89.25 107 GLN A N 1
ATOM 781 C CA . GLN A 1 107 ? 20.057 0.201 35.204 1.00 89.25 107 GLN A CA 1
ATOM 782 C C . GLN A 1 107 ? 20.377 -0.939 34.227 1.00 89.25 107 GLN A C 1
ATOM 784 O O . GLN A 1 107 ? 19.812 -2.023 34.363 1.00 89.25 107 GLN A O 1
ATOM 789 N N . CYS A 1 108 ? 21.263 -0.732 33.246 1.00 87.00 108 CYS A N 1
ATOM 790 C CA . CYS A 1 108 ? 21.516 -1.739 32.208 1.00 87.00 108 CYS A CA 1
ATOM 791 C C . CYS A 1 108 ? 22.901 -2.362 32.284 1.00 87.00 108 CYS A C 1
ATOM 793 O O . CYS A 1 108 ? 23.031 -3.577 32.131 1.00 87.00 108 CYS A O 1
ATOM 795 N N . VAL A 1 109 ? 23.934 -1.558 32.539 1.00 86.81 109 VAL A N 1
ATOM 796 C CA . VAL A 1 109 ? 25.317 -2.053 32.521 1.00 86.81 109 VAL A CA 1
ATOM 797 C C . VAL A 1 109 ? 25.741 -2.606 33.878 1.00 86.81 109 VAL A C 1
ATOM 799 O O . VAL A 1 109 ? 26.360 -3.666 33.938 1.00 86.81 109 VAL A O 1
ATOM 802 N N . THR A 1 110 ? 25.428 -1.903 34.967 1.00 84.62 110 THR A N 1
ATOM 803 C CA . THR A 1 110 ? 25.940 -2.230 36.308 1.00 84.62 110 THR A CA 1
ATOM 804 C C . THR A 1 110 ? 25.058 -3.242 37.032 1.00 84.62 110 THR A C 1
ATOM 806 O O . THR A 1 110 ? 25.576 -4.180 37.637 1.00 84.62 110 THR A O 1
ATOM 809 N N . SER A 1 111 ? 23.735 -3.080 36.955 1.00 75.94 111 SER A N 1
ATOM 810 C CA . SER A 1 111 ? 22.776 -3.939 37.663 1.00 75.94 111 SER A CA 1
ATOM 811 C C . SER A 1 111 ? 22.374 -5.211 36.904 1.00 75.94 111 SER A C 1
ATOM 813 O O . SER A 1 111 ? 21.783 -6.109 37.505 1.00 75.94 111 SER A O 1
ATOM 815 N N . GLN A 1 112 ? 22.709 -5.335 35.614 1.00 66.81 112 GLN A N 1
ATOM 816 C CA . GLN A 1 112 ? 22.307 -6.468 34.774 1.00 66.81 112 GLN A CA 1
ATOM 817 C C . GLN A 1 112 ? 23.439 -6.973 33.858 1.00 66.81 112 GLN A C 1
ATOM 819 O O . GLN A 1 112 ? 24.534 -6.421 33.807 1.00 66.81 112 GLN A O 1
ATOM 824 N N . ALA A 1 113 ? 23.192 -8.066 33.128 1.00 70.31 113 ALA A N 1
ATOM 825 C CA . ALA A 1 113 ? 24.145 -8.667 32.190 1.00 70.31 113 ALA A CA 1
ATOM 826 C C . ALA A 1 113 ? 24.096 -8.035 30.783 1.00 70.31 113 ALA A C 1
ATOM 828 O O . ALA A 1 113 ? 24.327 -8.741 29.802 1.00 70.31 113 ALA A O 1
ATOM 829 N N . PHE A 1 114 ? 23.776 -6.744 30.657 1.00 74.62 114 PHE A N 1
ATOM 830 C CA . PHE A 1 114 ? 23.594 -6.073 29.365 1.00 74.62 114 PHE A CA 1
ATOM 831 C C . PHE A 1 114 ? 24.725 -5.074 29.063 1.00 74.62 114 PHE A C 1
ATOM 833 O O . PHE A 1 114 ? 25.369 -4.541 29.964 1.00 74.62 114 PHE A O 1
ATOM 840 N N . PHE A 1 115 ? 25.009 -4.854 27.777 1.00 80.88 115 PHE A N 1
ATOM 841 C CA . PHE A 1 115 ? 26.065 -3.947 27.295 1.00 80.88 115 PHE A CA 1
ATOM 842 C C . PHE A 1 115 ? 25.564 -2.576 26.849 1.00 80.88 115 PHE A C 1
ATOM 844 O O . PHE A 1 115 ? 26.375 -1.689 26.575 1.00 80.88 115 PHE A O 1
ATOM 851 N N . GLY A 1 116 ? 24.251 -2.410 26.759 1.00 83.31 116 GLY A N 1
ATOM 852 C CA . GLY A 1 116 ? 23.640 -1.225 26.201 1.00 83.31 116 GLY A CA 1
ATOM 853 C C . GLY A 1 116 ? 22.202 -1.047 26.653 1.00 83.31 116 GLY A C 1
ATOM 854 O O . GLY A 1 116 ? 21.620 -1.876 27.358 1.00 83.31 116 GLY A O 1
ATOM 855 N N . GLY A 1 117 ? 21.619 0.066 26.246 1.00 88.31 117 GLY A N 1
ATOM 856 C CA . GLY A 1 117 ? 20.256 0.405 26.600 1.00 88.31 117 GLY A CA 1
ATOM 857 C C . GLY A 1 117 ? 19.837 1.749 26.040 1.00 88.31 117 GLY A C 1
ATOM 858 O O . GLY A 1 117 ? 20.649 2.509 25.512 1.00 88.31 117 GLY A O 1
ATOM 859 N N . GLN A 1 118 ? 18.546 2.020 26.163 1.00 88.62 118 GLN A N 1
ATOM 860 C CA . GLN A 1 118 ? 17.929 3.255 25.712 1.00 88.62 118 GLN A CA 1
ATOM 861 C C . GLN A 1 118 ? 17.252 3.965 26.882 1.00 88.62 118 GLN A C 1
ATOM 863 O O . GLN A 1 118 ? 16.545 3.335 27.670 1.00 88.62 118 GLN A O 1
ATOM 868 N N . PHE A 1 119 ? 17.416 5.283 26.956 1.00 88.44 119 PHE A N 1
ATOM 869 C CA . PHE A 1 119 ? 16.726 6.136 27.917 1.00 88.44 119 PHE A CA 1
ATOM 870 C C . PHE A 1 119 ? 16.137 7.359 27.217 1.00 88.44 119 PHE A C 1
ATOM 872 O O . PHE A 1 119 ? 16.769 7.941 26.336 1.00 88.44 119 PHE A O 1
ATOM 879 N N . ILE A 1 120 ? 14.914 7.738 27.589 1.00 81.19 120 ILE A N 1
ATOM 880 C CA . ILE A 1 120 ? 14.210 8.881 26.997 1.00 81.19 120 ILE A CA 1
ATOM 881 C C . ILE A 1 120 ? 14.025 9.941 28.076 1.00 81.19 120 ILE A C 1
ATOM 883 O O . ILE A 1 120 ? 13.396 9.677 29.099 1.00 81.19 120 ILE A O 1
ATOM 887 N N . LEU A 1 121 ? 14.533 11.146 27.826 1.00 80.31 121 LEU A N 1
ATOM 888 C CA . LEU A 1 121 ? 14.442 12.275 28.746 1.00 80.31 121 LEU A CA 1
ATOM 889 C C . LEU A 1 121 ? 14.053 13.535 27.967 1.00 80.31 121 LEU A C 1
ATOM 891 O O . LEU A 1 121 ? 14.752 13.919 27.037 1.00 80.31 121 LEU A O 1
ATOM 895 N N . PHE A 1 122 ? 12.931 14.161 28.339 1.00 75.88 122 PHE A N 1
ATOM 896 C CA . PHE A 1 122 ? 12.391 15.367 27.683 1.00 75.88 122 PHE A CA 1
ATOM 897 C C . PHE A 1 122 ? 12.396 15.281 26.145 1.00 75.88 122 PHE A C 1
ATOM 899 O O . PHE A 1 122 ? 12.918 16.160 25.471 1.00 75.88 122 PHE A O 1
ATOM 906 N N . GLU A 1 123 ? 11.845 14.185 25.607 1.00 71.81 123 GLU A N 1
ATOM 907 C CA . GLU A 1 123 ? 11.698 13.931 24.158 1.00 71.81 123 GLU A CA 1
ATOM 908 C C . GLU A 1 123 ? 13.012 13.662 23.398 1.00 71.81 123 GLU A C 1
ATOM 910 O O . GLU A 1 123 ? 12.981 13.307 22.220 1.00 71.81 123 GLU A O 1
ATOM 915 N N . GLN A 1 124 ? 14.162 13.709 24.078 1.00 75.81 124 GLN A N 1
ATOM 916 C CA . GLN A 1 124 ? 15.433 13.210 23.557 1.00 75.81 124 GLN A CA 1
ATOM 917 C C . GLN A 1 124 ? 15.593 11.729 23.872 1.00 75.81 124 GLN A C 1
ATOM 919 O O . GLN A 1 124 ? 15.307 11.270 24.979 1.00 75.81 124 GLN A O 1
ATOM 924 N N . THR A 1 125 ? 16.064 10.979 22.882 1.00 81.44 125 THR A N 1
ATOM 925 C CA . THR A 1 125 ? 16.388 9.561 23.032 1.00 81.44 125 THR A CA 1
ATOM 926 C C . THR A 1 125 ? 17.897 9.394 23.081 1.00 81.44 125 THR A C 1
ATOM 928 O O . THR A 1 125 ? 18.586 9.768 22.133 1.00 81.44 125 THR A O 1
ATOM 931 N N . TYR A 1 126 ? 18.387 8.794 24.162 1.00 87.62 126 TYR A N 1
ATOM 932 C CA . TYR A 1 1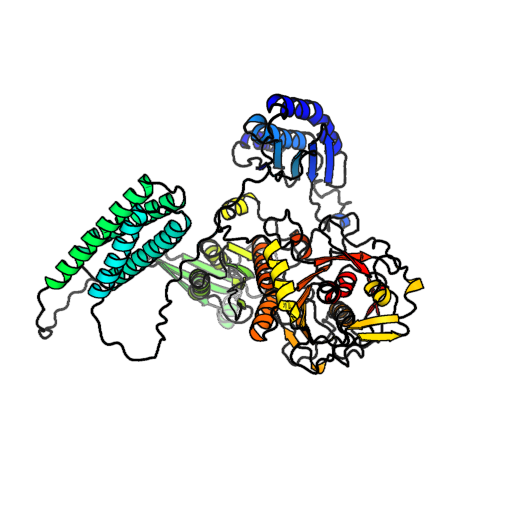26 ? 19.788 8.447 24.369 1.00 87.62 126 TYR A CA 1
ATOM 933 C C . TYR A 1 126 ? 19.944 6.937 24.227 1.00 87.62 126 TYR A C 1
ATOM 935 O O . TYR A 1 126 ? 19.206 6.177 24.854 1.00 87.62 126 TYR A O 1
ATOM 943 N N . ASN A 1 127 ? 20.878 6.496 23.391 1.00 87.12 127 ASN A N 1
ATOM 944 C CA . ASN A 1 127 ? 21.135 5.082 23.142 1.00 87.12 127 ASN A CA 1
ATOM 945 C C . ASN A 1 127 ? 22.625 4.781 23.319 1.00 87.12 127 ASN A C 1
ATOM 947 O O . ASN A 1 127 ? 23.471 5.497 22.783 1.00 87.12 127 ASN A O 1
ATOM 951 N N . LEU A 1 128 ? 22.930 3.727 24.074 1.00 88.44 128 LEU A N 1
ATOM 952 C CA . LEU A 1 128 ? 24.264 3.161 24.235 1.00 88.44 128 LEU A CA 1
ATOM 953 C C . LEU A 1 128 ? 24.269 1.764 23.613 1.00 88.44 128 LEU A C 1
ATOM 955 O O . LEU A 1 128 ? 23.545 0.885 24.075 1.00 88.44 128 LEU A O 1
ATOM 959 N N . THR A 1 129 ? 25.090 1.542 22.588 1.00 84.44 129 THR A N 1
ATOM 960 C CA . THR A 1 129 ? 25.119 0.281 21.829 1.00 84.44 129 THR A CA 1
ATOM 961 C C . THR A 1 129 ? 26.558 -0.176 21.593 1.00 84.44 129 THR A C 1
ATOM 963 O O . THR A 1 129 ? 27.424 0.642 21.305 1.00 84.44 129 THR A O 1
ATOM 966 N N . ASN A 1 130 ? 26.857 -1.473 21.677 1.00 77.75 130 ASN A N 1
ATOM 967 C CA . ASN A 1 130 ? 28.188 -1.991 21.342 1.00 77.75 130 ASN A CA 1
ATOM 968 C C . ASN A 1 130 ? 28.411 -2.005 19.812 1.00 77.75 130 ASN A C 1
ATOM 970 O O . ASN A 1 130 ? 27.675 -2.653 19.075 1.00 77.75 130 ASN A O 1
ATOM 974 N N . ALA A 1 131 ? 29.457 -1.328 19.339 1.00 64.12 131 ALA A N 1
ATOM 975 C CA . ALA A 1 131 ? 29.831 -1.194 17.930 1.00 64.12 131 ALA A CA 1
ATOM 976 C C . ALA A 1 131 ? 30.423 -2.469 17.308 1.00 64.12 131 ALA A C 1
ATOM 978 O O . ALA A 1 131 ? 30.453 -2.586 16.087 1.00 64.12 131 ALA A O 1
ATOM 979 N N . LYS A 1 132 ? 30.937 -3.405 18.119 1.00 52.25 132 LYS A N 1
ATOM 980 C CA . LYS A 1 132 ? 31.543 -4.662 17.646 1.00 52.25 132 LYS A CA 1
ATOM 981 C C . LYS A 1 132 ? 30.526 -5.800 17.511 1.00 52.25 132 LYS A C 1
ATOM 983 O O . LYS A 1 132 ? 30.796 -6.761 16.801 1.00 52.25 132 LYS A O 1
ATOM 988 N N . PHE A 1 133 ? 29.372 -5.683 18.168 1.00 54.53 133 PHE A N 1
ATOM 989 C CA . PHE A 1 133 ? 28.283 -6.659 18.099 1.00 54.53 133 PHE A CA 1
ATOM 990 C C . PHE A 1 133 ? 26.932 -6.004 17.765 1.00 54.53 133 PHE A C 1
ATOM 992 O O . PHE A 1 133 ? 25.987 -6.114 18.552 1.00 54.53 133 PHE A O 1
ATOM 999 N N . PRO A 1 134 ? 26.794 -5.330 16.609 1.00 45.50 134 PRO A N 1
ATOM 1000 C CA . PRO A 1 134 ? 25.477 -5.075 16.056 1.00 45.50 134 PRO A CA 1
ATOM 1001 C C . PRO A 1 134 ? 24.948 -6.413 15.503 1.00 45.50 134 PRO A C 1
ATOM 1003 O O . PRO A 1 134 ? 25.191 -6.735 14.354 1.00 45.50 134 PRO A O 1
ATOM 1006 N N . LEU A 1 135 ? 24.319 -7.230 16.359 1.00 42.12 135 LEU A N 1
ATOM 1007 C CA . LEU A 1 135 ? 23.502 -8.407 16.000 1.00 42.12 135 LEU A CA 1
ATOM 1008 C C . LEU A 1 135 ? 24.141 -9.462 15.051 1.00 42.12 135 LEU A C 1
ATOM 1010 O O . LEU A 1 135 ? 23.969 -9.399 13.843 1.00 42.12 135 LEU A O 1
ATOM 1014 N N . ASP A 1 136 ? 24.754 -10.519 15.608 1.00 31.30 136 ASP A N 1
ATOM 1015 C CA . ASP A 1 136 ? 24.807 -11.857 14.969 1.00 31.30 136 ASP A CA 1
ATOM 1016 C C . ASP A 1 136 ? 25.016 -12.970 16.026 1.00 31.30 136 ASP A C 1
ATOM 1018 O O . ASP A 1 136 ? 26.112 -13.079 16.588 1.00 31.30 136 ASP A O 1
ATOM 1022 N N . PRO A 1 137 ? 23.994 -13.790 16.358 1.00 32.09 137 PRO A N 1
ATOM 1023 C CA . PRO A 1 137 ? 24.148 -14.939 17.243 1.00 32.09 137 PRO A CA 1
ATOM 1024 C C . PRO A 1 137 ? 24.121 -16.304 16.520 1.00 32.09 137 PRO A C 1
ATOM 1026 O O . PRO A 1 137 ? 23.701 -17.282 17.139 1.00 32.09 137 PRO A O 1
ATOM 1029 N N . TYR A 1 138 ? 24.575 -16.439 15.265 1.00 28.27 138 TYR A N 1
ATOM 1030 C CA . TYR A 1 138 ? 24.687 -17.759 14.616 1.00 28.27 138 TYR A CA 1
ATOM 1031 C C . TYR A 1 138 ? 26.111 -18.115 14.167 1.00 28.27 138 TYR A C 1
ATOM 1033 O O . TYR A 1 138 ? 26.475 -18.020 13.000 1.00 28.27 138 TYR A O 1
ATOM 1041 N N . THR A 1 139 ? 26.891 -18.703 15.081 1.00 31.00 139 THR A N 1
ATOM 1042 C CA . THR A 1 139 ? 27.976 -19.625 14.696 1.00 31.00 139 THR A CA 1
ATOM 1043 C C . THR A 1 139 ? 27.606 -21.050 15.112 1.00 31.00 139 THR A C 1
ATOM 1045 O O . THR A 1 139 ? 27.402 -21.361 16.284 1.00 31.00 139 THR A O 1
ATOM 1048 N N . ARG A 1 140 ? 27.439 -21.920 14.110 1.00 28.17 140 ARG A N 1
ATOM 1049 C CA . ARG A 1 140 ? 27.013 -23.325 14.225 1.00 28.17 140 ARG A CA 1
ATOM 1050 C C . ARG A 1 140 ? 28.188 -24.208 14.694 1.00 28.17 140 ARG A C 1
ATOM 1052 O O . ARG A 1 140 ? 29.260 -24.099 14.099 1.00 28.17 140 ARG A O 1
ATOM 1059 N N . PRO A 1 141 ? 28.025 -25.134 15.659 1.00 31.41 141 PRO A N 1
ATOM 1060 C CA . PRO A 1 141 ? 28.976 -26.228 15.865 1.00 31.41 141 PRO A CA 1
ATOM 1061 C C . PRO A 1 141 ? 28.760 -27.355 14.828 1.00 31.41 141 PRO A C 1
ATOM 1063 O O . PRO A 1 141 ? 27.670 -27.457 14.256 1.00 31.41 141 PRO A O 1
ATOM 1066 N N . PRO A 1 142 ? 29.770 -28.209 14.566 1.00 34.16 142 PRO A N 1
ATOM 1067 C CA . PRO A 1 142 ? 29.729 -29.209 13.503 1.00 34.16 142 PRO A CA 1
ATOM 1068 C C . PRO A 1 142 ? 28.768 -30.373 13.806 1.00 34.16 142 PRO A C 1
ATOM 1070 O O . PRO A 1 142 ? 28.564 -30.781 14.945 1.00 34.16 142 PRO A O 1
ATOM 1073 N N . THR A 1 143 ? 28.185 -30.884 12.725 1.00 34.88 143 THR A N 1
ATOM 1074 C CA . THR A 1 143 ? 27.095 -31.862 12.596 1.00 34.88 143 THR A CA 1
ATOM 1075 C C . THR A 1 143 ? 27.323 -33.222 13.271 1.00 34.88 143 THR A C 1
ATOM 1077 O O . THR A 1 143 ? 28.379 -33.827 13.094 1.00 34.88 143 THR A O 1
ATOM 1080 N N . SER A 1 144 ? 26.273 -33.760 13.908 1.00 28.17 144 SER A N 1
ATOM 1081 C CA . SER A 1 144 ? 26.100 -35.193 14.218 1.00 28.17 144 SER A CA 1
ATOM 1082 C C . SER A 1 144 ? 25.056 -35.813 13.262 1.00 28.17 144 SER A C 1
ATOM 1084 O O . SER A 1 144 ? 24.138 -35.088 12.863 1.00 28.17 144 SER A O 1
ATOM 1086 N N . PRO A 1 145 ? 25.162 -37.096 12.851 1.00 33.59 145 PRO A N 1
ATOM 1087 C CA . PRO A 1 145 ? 24.313 -37.681 11.815 1.00 33.59 145 PRO A CA 1
ATOM 1088 C C . PRO A 1 145 ? 22.914 -38.047 12.331 1.00 33.59 145 PRO A C 1
ATOM 1090 O O . PRO A 1 145 ? 22.749 -38.569 13.433 1.00 33.59 145 PRO A O 1
ATOM 1093 N N . GLN A 1 146 ? 21.912 -37.807 11.490 1.00 29.23 146 GLN A N 1
ATOM 1094 C CA . GLN A 1 146 ? 20.495 -38.083 11.731 1.00 29.23 146 GLN A CA 1
ATOM 1095 C C . GLN A 1 146 ? 20.166 -39.572 11.451 1.00 29.23 146 GLN A C 1
ATOM 1097 O O . GLN A 1 146 ? 20.630 -40.090 10.432 1.00 29.23 146 GLN A O 1
ATOM 1102 N N . PRO A 1 147 ? 19.371 -40.281 12.282 1.00 30.58 147 PRO A N 1
ATOM 1103 C CA . PRO A 1 147 ? 18.901 -41.628 11.962 1.00 30.58 147 PRO A CA 1
ATOM 1104 C C . PRO A 1 147 ? 17.664 -41.616 11.050 1.00 30.58 147 PRO A C 1
ATOM 1106 O O . PRO A 1 147 ? 16.867 -40.678 11.055 1.00 30.58 147 PRO A O 1
ATOM 1109 N N . ALA A 1 148 ? 17.525 -42.697 10.278 1.00 30.03 148 ALA A N 1
ATOM 1110 C CA . ALA A 1 148 ? 16.534 -42.897 9.226 1.00 30.03 148 ALA A CA 1
ATOM 1111 C C . ALA A 1 148 ? 15.073 -42.880 9.713 1.00 30.03 148 ALA A C 1
ATOM 1113 O O . ALA A 1 148 ? 14.714 -43.485 10.723 1.00 30.03 148 ALA A O 1
ATOM 1114 N N . THR A 1 149 ? 14.221 -42.223 8.930 1.00 28.02 149 THR A N 1
ATOM 1115 C CA . THR A 1 149 ? 12.772 -42.127 9.123 1.00 28.02 149 THR A CA 1
ATOM 1116 C C . THR A 1 149 ? 12.092 -43.444 8.737 1.00 28.02 149 THR A C 1
ATOM 1118 O O . THR A 1 149 ? 12.251 -43.918 7.615 1.00 28.02 149 THR A O 1
ATOM 1121 N N . THR A 1 150 ? 11.313 -44.027 9.652 1.00 25.92 150 THR A N 1
ATOM 1122 C CA . THR A 1 150 ? 10.441 -45.182 9.373 1.00 25.92 150 THR A CA 1
ATOM 1123 C C . THR A 1 150 ? 9.016 -44.678 9.151 1.00 25.92 150 THR A C 1
ATOM 1125 O O . THR A 1 150 ? 8.458 -44.005 10.013 1.00 25.92 150 THR A O 1
ATOM 1128 N N . THR A 1 151 ? 8.432 -44.975 7.991 1.00 26.16 151 THR A N 1
ATOM 1129 C CA . THR A 1 151 ? 7.064 -44.579 7.622 1.00 26.16 151 THR A CA 1
ATOM 1130 C C . THR A 1 151 ? 6.074 -45.658 8.064 1.00 26.16 151 THR A C 1
ATOM 1132 O O . THR A 1 151 ? 6.133 -46.783 7.572 1.00 26.16 151 THR A O 1
ATOM 1135 N N . LEU A 1 152 ? 5.147 -45.324 8.965 1.00 24.45 152 LEU A N 1
ATOM 1136 C CA . LEU A 1 152 ? 3.976 -46.150 9.280 1.00 24.45 152 LEU A CA 1
ATOM 1137 C C . LEU A 1 152 ? 2.727 -45.502 8.671 1.00 24.45 152 LEU A C 1
ATOM 1139 O O . LEU A 1 152 ? 2.439 -44.333 8.917 1.00 24.45 152 LEU A O 1
ATOM 1143 N N . LEU A 1 153 ? 2.013 -46.270 7.847 1.00 25.31 153 LEU A N 1
ATOM 1144 C CA . LEU A 1 153 ? 0.749 -45.895 7.214 1.00 25.31 153 LEU A CA 1
ATOM 1145 C C . LEU A 1 153 ? -0.419 -46.254 8.139 1.00 25.31 153 LEU A C 1
ATOM 1147 O O . LEU A 1 153 ? -0.559 -47.416 8.518 1.00 25.31 153 LEU A O 1
ATOM 1151 N N . PHE A 1 154 ? -1.295 -45.288 8.422 1.00 26.28 154 PHE A N 1
ATOM 1152 C CA . PHE A 1 154 ? -2.626 -45.537 8.981 1.00 26.28 154 PHE A CA 1
ATOM 1153 C C . PHE A 1 154 ? -3.707 -45.147 7.961 1.00 26.28 154 PHE A C 1
ATOM 1155 O O . PHE A 1 154 ? -3.547 -44.146 7.258 1.00 26.28 154 PHE A O 1
ATOM 1162 N N . PRO A 1 155 ? -4.798 -45.925 7.844 1.00 26.89 155 PRO A N 1
ATOM 1163 C CA . PRO A 1 155 ? -5.872 -45.638 6.905 1.00 26.89 155 PRO A CA 1
ATOM 1164 C C . PRO A 1 155 ? -6.727 -44.468 7.406 1.00 26.89 155 PRO A C 1
ATOM 1166 O O . PRO A 1 155 ? -7.240 -44.481 8.523 1.00 26.89 155 PRO A O 1
ATOM 1169 N N . SER A 1 156 ? -6.894 -43.461 6.552 1.00 24.91 156 SER A N 1
ATOM 1170 C CA . SER A 1 156 ? -7.778 -42.320 6.786 1.00 24.91 156 SER A CA 1
ATOM 1171 C C . SER A 1 156 ? -9.228 -42.737 6.511 1.00 24.91 156 SER A C 1
ATOM 1173 O O . SER A 1 156 ? -9.525 -43.240 5.426 1.00 24.91 156 SER A O 1
ATOM 1175 N N . SER A 1 157 ? -10.127 -42.555 7.481 1.00 27.12 157 SER A N 1
ATOM 1176 C CA . SER A 1 157 ? -11.570 -42.713 7.269 1.00 27.12 157 SER A CA 1
ATOM 1177 C C . SER A 1 157 ? -12.201 -41.334 7.089 1.00 27.12 157 SER A C 1
ATOM 1179 O O . SER A 1 157 ? -12.109 -40.463 7.947 1.00 27.12 157 SER A O 1
ATOM 1181 N N . THR A 1 158 ? -12.791 -41.117 5.917 1.00 27.31 158 THR A N 1
ATOM 1182 C CA . THR A 1 158 ? -13.528 -39.905 5.551 1.00 27.31 158 THR A CA 1
ATOM 1183 C C . THR A 1 158 ? -15.010 -40.155 5.811 1.00 27.31 158 THR A C 1
ATOM 1185 O O . THR A 1 158 ? -15.594 -41.055 5.210 1.00 27.31 158 THR A O 1
ATOM 1188 N N . ILE A 1 159 ? -15.635 -39.365 6.686 1.00 29.22 159 ILE A N 1
ATOM 1189 C CA . ILE A 1 159 ? -17.097 -39.324 6.826 1.00 29.22 159 ILE A CA 1
ATOM 1190 C C . ILE A 1 159 ? -17.587 -38.082 6.081 1.00 29.22 159 ILE A C 1
ATOM 1192 O O . ILE A 1 159 ? -17.342 -36.952 6.495 1.00 29.22 159 ILE A O 1
ATOM 1196 N N . GLY A 1 160 ? -18.240 -38.306 4.940 1.00 27.73 160 GLY A N 1
ATOM 1197 C CA . GLY A 1 160 ? -18.909 -37.266 4.167 1.00 27.73 160 GLY A CA 1
ATOM 1198 C C . GLY A 1 160 ? -20.218 -36.847 4.832 1.00 27.73 160 GLY A C 1
ATOM 1199 O O . GLY A 1 160 ? -21.046 -37.690 5.176 1.00 27.73 160 GLY A O 1
ATOM 1200 N N . ALA A 1 161 ? -20.409 -35.541 4.995 1.00 27.67 161 ALA A N 1
ATOM 1201 C CA . ALA A 1 161 ? -21.654 -34.963 5.472 1.00 27.67 161 ALA A CA 1
ATOM 1202 C C . ALA A 1 161 ? -22.697 -34.948 4.343 1.00 27.67 161 ALA A C 1
ATOM 1204 O O . ALA A 1 161 ? -22.555 -34.221 3.360 1.00 27.67 161 ALA A O 1
ATOM 1205 N N . THR A 1 162 ? -23.770 -35.720 4.501 1.00 29.92 162 THR A N 1
ATOM 1206 C CA . THR A 1 162 ? -25.027 -35.513 3.771 1.00 29.92 162 THR A CA 1
ATOM 1207 C C . THR A 1 162 ? -26.113 -35.085 4.744 1.00 29.92 162 THR A C 1
ATOM 1209 O O . THR A 1 162 ? -26.287 -35.680 5.805 1.00 29.92 162 THR A O 1
ATOM 1212 N N . SER A 1 163 ? -26.834 -34.039 4.354 1.00 34.38 163 SER A N 1
ATOM 1213 C CA . SER A 1 163 ? -27.942 -33.413 5.063 1.00 34.38 163 SER A CA 1
ATOM 1214 C C . SER A 1 163 ? -29.097 -34.387 5.322 1.00 34.38 163 SER A C 1
ATOM 1216 O O . SER A 1 163 ? -29.788 -34.824 4.404 1.00 34.38 163 SER A O 1
ATOM 1218 N N . GLY A 1 164 ? -29.340 -34.686 6.597 1.00 30.89 164 GLY A N 1
ATOM 1219 C CA . GLY A 1 164 ? -30.505 -35.429 7.069 1.00 30.89 164 GLY A CA 1
ATOM 1220 C C . GLY A 1 164 ? -30.808 -35.084 8.527 1.00 30.89 164 GLY A C 1
ATOM 1221 O O . GLY A 1 164 ? -29.903 -34.981 9.347 1.00 30.89 164 GLY A O 1
ATOM 1222 N N . THR A 1 165 ? -32.087 -34.857 8.821 1.00 32.53 165 THR A N 1
ATOM 1223 C CA . THR A 1 165 ? -32.670 -34.528 10.137 1.00 32.53 165 THR A CA 1
ATOM 1224 C C . THR A 1 165 ? -32.183 -35.442 11.274 1.00 32.53 165 THR A C 1
ATOM 1226 O O . THR A 1 165 ? -32.089 -36.652 11.063 1.00 32.53 165 THR A O 1
ATOM 1229 N N . PRO A 1 166 ? -31.923 -34.910 12.488 1.00 35.34 166 PRO A N 1
ATOM 1230 C CA . PRO A 1 166 ? -31.235 -35.650 13.538 1.00 35.34 166 PRO A CA 1
ATOM 1231 C C . PRO A 1 166 ? -32.168 -36.651 14.227 1.00 35.34 166 PRO A C 1
ATOM 1233 O O . PRO A 1 166 ? -33.149 -36.280 14.870 1.00 35.34 166 PRO A O 1
ATOM 1236 N N . THR A 1 167 ? -31.825 -37.932 14.137 1.00 37.56 167 THR A N 1
ATOM 1237 C CA . THR A 1 167 ? -32.261 -38.955 15.093 1.00 37.56 167 THR A CA 1
ATOM 1238 C C . THR A 1 167 ? -31.297 -38.968 16.275 1.00 37.56 167 THR A C 1
ATOM 1240 O O . THR A 1 167 ? -30.087 -39.060 16.086 1.00 37.56 167 THR A O 1
ATOM 1243 N N . SER A 1 168 ? -31.828 -38.877 17.494 1.00 37.09 168 SER A N 1
ATOM 1244 C CA . SER A 1 168 ? -31.072 -38.879 18.748 1.00 37.09 168 SER A CA 1
ATOM 1245 C C . SER A 1 168 ? -30.414 -40.239 19.013 1.00 37.09 168 SER A C 1
ATOM 1247 O O . SER A 1 168 ? -31.021 -41.131 19.609 1.00 37.09 168 SER A O 1
ATOM 1249 N N . THR A 1 169 ? -29.167 -40.412 18.588 1.00 41.72 169 THR A N 1
ATOM 1250 C CA . THR A 1 169 ? -28.276 -41.422 19.174 1.00 41.72 169 THR A CA 1
ATOM 1251 C C . THR A 1 169 ? -27.816 -40.939 20.553 1.00 41.72 169 THR A C 1
ATOM 1253 O O . THR A 1 169 ? -27.465 -39.764 20.681 1.00 41.72 169 THR A O 1
ATOM 1256 N N . PRO A 1 170 ? -27.807 -41.793 21.593 1.00 49.91 170 PRO A N 1
ATOM 1257 C CA . PRO A 1 170 ? -27.293 -41.402 22.900 1.00 49.91 170 PRO A CA 1
ATOM 1258 C C . PRO A 1 170 ? -25.810 -41.027 22.773 1.00 49.91 170 PRO A C 1
ATOM 1260 O O . PRO A 1 170 ? -25.030 -41.747 22.154 1.00 49.91 170 PRO A O 1
ATOM 1263 N N . VAL A 1 171 ? -25.439 -39.878 23.336 1.00 54.28 171 VAL A N 1
ATOM 1264 C CA . VAL A 1 171 ? -24.095 -39.277 23.241 1.00 54.28 171 VAL A CA 1
ATOM 1265 C C . VAL A 1 171 ? -23.078 -40.021 24.124 1.00 54.28 171 VAL A C 1
ATOM 1267 O O . VAL A 1 171 ? -21.891 -40.087 23.814 1.00 54.28 171 VAL A O 1
ATOM 1270 N N . VAL A 1 172 ? -23.550 -40.667 25.193 1.00 54.28 172 VAL A N 1
ATOM 1271 C CA . VAL A 1 172 ? -22.709 -41.325 26.207 1.00 54.28 172 VAL A CA 1
ATOM 1272 C C . VAL A 1 172 ? -21.907 -42.531 25.672 1.00 54.28 172 VAL A C 1
ATOM 1274 O O . VAL A 1 172 ? -20.712 -42.609 25.962 1.00 54.28 172 VAL A O 1
ATOM 1277 N N . PRO A 1 173 ? -22.466 -43.454 24.857 1.00 61.12 173 PRO A N 1
ATOM 1278 C CA . PRO A 1 173 ? -21.692 -44.555 24.273 1.00 61.12 173 PRO A CA 1
ATOM 1279 C C . PRO A 1 173 ? -20.571 -44.116 23.320 1.00 61.12 173 PRO A C 1
ATOM 1281 O O . PRO A 1 173 ? -19.559 -44.808 23.237 1.00 61.12 173 PRO A O 1
ATOM 1284 N N . ALA A 1 174 ? -20.725 -42.981 22.627 1.00 58.66 174 ALA A N 1
ATOM 1285 C CA . ALA A 1 174 ? -19.693 -42.448 21.735 1.00 58.66 174 ALA A CA 1
ATOM 1286 C C . ALA A 1 174 ? -18.486 -41.929 22.535 1.00 58.66 174 ALA A C 1
ATOM 1288 O O . ALA A 1 174 ? -17.356 -42.338 22.287 1.00 58.66 174 ALA A O 1
ATOM 1289 N N . ILE A 1 175 ? -18.743 -41.157 23.597 1.00 55.94 175 ILE A N 1
ATOM 1290 C CA . ILE A 1 175 ? -17.700 -40.657 24.507 1.00 55.94 175 ILE A CA 1
ATOM 1291 C C . ILE A 1 175 ? -16.956 -41.816 25.195 1.00 55.94 175 ILE A C 1
ATOM 1293 O O . ILE A 1 175 ? -15.734 -41.783 25.345 1.00 55.94 175 ILE A O 1
ATOM 1297 N N . ALA A 1 176 ? -17.669 -42.875 25.596 1.00 61.62 176 ALA A N 1
ATOM 1298 C CA . ALA A 1 176 ? -17.052 -44.055 26.203 1.00 61.62 176 ALA A CA 1
ATOM 1299 C C . ALA A 1 176 ? -16.120 -44.810 25.232 1.00 61.62 176 ALA A C 1
ATOM 1301 O O . ALA A 1 176 ? -15.080 -45.328 25.654 1.00 61.62 176 ALA A O 1
ATOM 1302 N N . ALA A 1 177 ? -16.462 -44.853 23.940 1.00 64.75 177 ALA A N 1
ATOM 1303 C CA . ALA A 1 177 ? -15.620 -45.451 22.908 1.00 64.75 177 ALA A CA 1
ATOM 1304 C C . ALA A 1 177 ? -14.327 -44.643 22.697 1.00 64.75 177 ALA A C 1
ATOM 1306 O O . ALA A 1 177 ? -13.242 -45.228 22.694 1.00 64.75 177 ALA A O 1
ATOM 1307 N N . ASP A 1 178 ? -14.419 -43.313 22.639 1.00 61.03 178 ASP A N 1
ATOM 1308 C CA . ASP A 1 178 ? -13.262 -42.430 22.445 1.00 61.03 178 ASP A CA 1
ATOM 1309 C C . ASP A 1 178 ? -12.282 -42.484 23.633 1.00 61.03 178 ASP A C 1
ATOM 1311 O O . ASP A 1 178 ? -11.063 -42.562 23.454 1.00 61.03 178 ASP A O 1
ATOM 1315 N N . ILE A 1 179 ? -12.798 -42.565 24.866 1.00 60.38 179 ILE A N 1
ATOM 1316 C CA . ILE A 1 179 ? -11.978 -42.753 26.078 1.00 60.38 179 ILE A CA 1
ATOM 1317 C C . ILE A 1 179 ? -11.258 -44.111 26.068 1.00 60.38 179 ILE A C 1
ATOM 1319 O O . ILE A 1 179 ? -10.111 -44.220 26.514 1.00 60.38 179 ILE A O 1
ATOM 1323 N N . SER A 1 180 ? -11.899 -45.163 25.551 1.00 65.00 180 SER A N 1
ATOM 1324 C CA . SER A 1 180 ? -11.265 -46.478 25.410 1.00 65.00 180 SER A CA 1
ATOM 1325 C C . SER A 1 180 ? -10.111 -46.451 24.402 1.00 65.00 180 SER A C 1
ATOM 1327 O O . SER A 1 180 ? -9.076 -47.075 24.648 1.00 65.00 180 SER A O 1
ATOM 1329 N N . VAL A 1 181 ? -10.257 -45.716 23.293 1.00 63.44 181 VAL A N 1
ATOM 1330 C CA . VAL A 1 181 ? -9.200 -45.543 22.281 1.00 63.44 181 VAL A CA 1
ATOM 1331 C C . VAL A 1 181 ? -8.015 -44.766 22.861 1.00 63.44 181 VAL A C 1
ATOM 1333 O O . VAL A 1 181 ? -6.871 -45.206 22.725 1.00 63.44 181 VAL A O 1
ATOM 1336 N N . ALA A 1 182 ? -8.271 -43.685 23.604 1.00 57.31 182 ALA A N 1
ATOM 1337 C CA . ALA A 1 182 ? -7.225 -42.908 24.271 1.00 57.31 182 ALA A CA 1
ATOM 1338 C C . ALA A 1 182 ? -6.427 -43.746 25.292 1.00 57.31 182 ALA A C 1
ATOM 1340 O O . ALA A 1 182 ? -5.195 -43.709 25.316 1.00 57.31 182 ALA A O 1
ATOM 1341 N N . ASN A 1 183 ? -7.103 -44.577 26.095 1.00 62.91 183 ASN A N 1
ATOM 1342 C CA . ASN A 1 183 ? -6.438 -45.466 27.056 1.00 62.91 183 ASN A CA 1
ATOM 1343 C C . ASN A 1 183 ? -5.559 -46.532 26.378 1.00 62.91 183 ASN A C 1
ATOM 1345 O O . ASN A 1 183 ? -4.479 -46.853 26.885 1.00 62.91 183 ASN A O 1
ATOM 1349 N N . ALA A 1 184 ? -5.985 -47.061 25.227 1.00 63.88 184 ALA A N 1
ATOM 1350 C CA . ALA A 1 184 ? -5.187 -48.000 24.441 1.00 63.88 184 ALA A CA 1
ATOM 1351 C C . ALA A 1 184 ? -3.935 -47.330 23.839 1.00 63.88 184 ALA A C 1
ATOM 1353 O O . ALA A 1 184 ? -2.848 -47.911 23.888 1.00 63.88 184 ALA A O 1
ATOM 1354 N N . ALA A 1 185 ? -4.053 -46.088 23.356 1.00 56.34 185 ALA A N 1
ATOM 1355 C CA . ALA A 1 185 ? -2.925 -45.304 22.847 1.00 56.34 185 ALA A CA 1
ATOM 1356 C C . ALA A 1 185 ? -1.883 -44.993 23.944 1.00 56.34 185 ALA A C 1
ATOM 1358 O O . ALA A 1 185 ? -0.678 -45.118 23.720 1.00 56.34 185 ALA A O 1
ATOM 1359 N N . ILE A 1 186 ? -2.330 -44.680 25.167 1.00 56.97 186 ILE A N 1
ATOM 1360 C CA . ILE A 1 186 ? -1.448 -44.451 26.328 1.00 56.97 186 ILE A CA 1
ATOM 1361 C C . ILE A 1 186 ? -0.724 -45.738 26.759 1.00 56.97 186 ILE A C 1
ATOM 1363 O O . ILE A 1 186 ? 0.439 -45.692 27.164 1.00 56.97 186 ILE A O 1
ATOM 1367 N N . ALA A 1 187 ? -1.376 -46.901 26.665 1.00 61.22 187 ALA A N 1
ATOM 1368 C CA . ALA A 1 187 ? -0.733 -48.184 26.950 1.00 61.22 187 ALA A CA 1
ATOM 1369 C C . ALA A 1 187 ? 0.367 -48.526 25.927 1.00 61.22 187 ALA A C 1
ATOM 1371 O O . ALA A 1 187 ? 1.408 -49.057 26.314 1.00 61.22 187 ALA A O 1
ATOM 1372 N N . ALA A 1 188 ? 0.173 -48.174 24.651 1.00 54.72 188 ALA A N 1
ATOM 1373 C CA . ALA A 1 188 ? 1.183 -48.334 23.603 1.00 54.72 188 ALA A CA 1
ATOM 1374 C C . ALA A 1 188 ? 2.393 -47.392 23.793 1.00 54.72 188 ALA A C 1
ATOM 1376 O O . ALA A 1 188 ? 3.530 -47.799 23.567 1.00 54.72 188 ALA A O 1
ATOM 1377 N N . LEU A 1 189 ? 2.175 -46.174 24.300 1.00 53.31 189 LEU A N 1
ATOM 1378 C CA . LEU A 1 189 ? 3.222 -45.188 24.623 1.00 53.31 189 LEU A CA 1
ATOM 1379 C C . LEU A 1 189 ? 4.217 -45.645 25.705 1.00 53.31 189 LEU A C 1
ATOM 1381 O O . LEU A 1 189 ? 5.363 -45.201 25.714 1.00 53.31 189 LEU A O 1
ATOM 1385 N N . LEU A 1 190 ? 3.807 -46.539 26.613 1.00 52.66 190 LEU A N 1
ATOM 1386 C CA . LEU A 1 190 ? 4.705 -47.127 27.619 1.00 52.66 190 LEU A CA 1
ATOM 1387 C C . LEU A 1 190 ? 5.743 -48.082 27.008 1.00 52.66 190 LEU A C 1
ATOM 1389 O O . LEU A 1 190 ? 6.707 -48.437 27.686 1.00 52.66 190 LE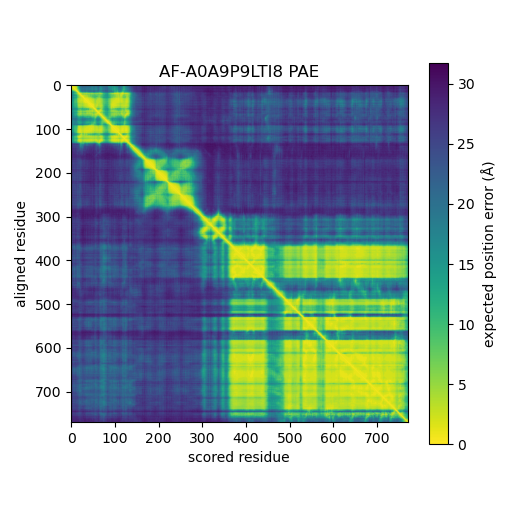U A O 1
ATOM 1393 N N . LEU A 1 191 ? 5.543 -48.499 25.754 1.00 59.66 191 LEU A N 1
ATOM 1394 C CA . LEU A 1 191 ? 6.428 -49.411 25.036 1.00 59.66 191 LEU A CA 1
ATOM 1395 C C . LEU A 1 191 ? 7.417 -48.673 24.114 1.00 59.66 191 LEU A C 1
ATOM 1397 O O . LEU A 1 191 ? 8.475 -49.233 23.842 1.00 59.66 191 LEU A O 1
ATOM 1401 N N . ASP A 1 192 ? 7.117 -47.437 23.681 1.00 57.97 192 ASP A N 1
ATOM 1402 C CA . ASP A 1 192 ? 8.017 -46.608 22.856 1.00 57.97 192 ASP A CA 1
ATOM 1403 C C . ASP A 1 192 ? 7.721 -45.084 22.971 1.00 57.97 192 ASP A C 1
ATOM 1405 O O . ASP A 1 192 ? 6.822 -44.561 22.302 1.00 57.97 192 ASP A O 1
ATOM 1409 N N . PRO A 1 193 ? 8.445 -44.335 23.830 1.00 55.00 193 PRO A N 1
ATOM 1410 C CA . PRO A 1 193 ? 8.194 -42.916 24.073 1.00 55.00 193 PRO A CA 1
ATOM 1411 C C . PRO A 1 193 ? 8.975 -42.010 23.101 1.00 55.00 193 PRO A C 1
ATOM 1413 O O . PRO A 1 193 ? 10.018 -41.457 23.454 1.00 55.00 193 PRO A O 1
ATOM 1416 N N . SER A 1 194 ? 8.459 -41.797 21.886 1.00 65.44 194 SER A N 1
ATOM 1417 C CA . SER A 1 194 ? 8.976 -40.758 20.974 1.00 65.44 194 SER A CA 1
ATOM 1418 C C . SER A 1 194 ? 8.172 -39.447 21.063 1.00 65.44 194 SER A C 1
ATOM 1420 O O . SER A 1 194 ? 6.950 -39.445 21.224 1.00 65.44 194 SER A O 1
ATOM 1422 N N . SER A 1 195 ? 8.857 -38.298 20.973 1.00 53.16 195 SER A N 1
ATOM 1423 C CA . SER A 1 195 ? 8.288 -36.964 21.250 1.00 53.16 195 SER A CA 1
ATOM 1424 C C . SER A 1 195 ? 7.220 -36.498 20.252 1.00 53.16 195 SER A C 1
ATOM 1426 O O . SER A 1 195 ? 6.304 -35.774 20.638 1.00 53.16 195 SER A O 1
ATOM 1428 N N . ALA A 1 196 ? 7.299 -36.924 18.988 1.00 55.59 196 ALA A N 1
ATOM 1429 C CA . ALA A 1 196 ? 6.339 -36.534 17.953 1.00 55.59 196 ALA A CA 1
ATOM 1430 C C . ALA A 1 196 ? 4.955 -37.174 18.169 1.00 55.59 196 ALA A C 1
ATOM 1432 O O . ALA A 1 196 ? 3.938 -36.501 18.031 1.00 55.59 196 ALA A O 1
ATOM 1433 N N . ILE A 1 197 ? 4.918 -38.446 18.584 1.00 59.00 197 ILE A N 1
ATOM 1434 C CA . ILE A 1 197 ? 3.673 -39.174 18.882 1.00 59.00 197 ILE A CA 1
ATOM 1435 C C . ILE A 1 197 ? 3.016 -38.614 20.154 1.00 59.00 197 ILE A C 1
ATOM 1437 O O . ILE A 1 197 ? 1.799 -38.438 20.206 1.00 59.00 197 ILE A O 1
ATOM 1441 N N . LEU A 1 198 ? 3.829 -38.258 21.156 1.00 54.03 198 LEU A N 1
ATOM 1442 C CA . LEU A 1 198 ? 3.382 -37.607 22.392 1.00 54.03 198 LEU A CA 1
ATOM 1443 C C . LEU A 1 198 ? 2.689 -36.260 22.139 1.00 54.03 198 LEU A C 1
ATOM 1445 O O . LEU A 1 198 ? 1.674 -35.984 22.771 1.00 54.03 198 LEU A O 1
ATOM 1449 N N . ALA A 1 199 ? 3.196 -35.443 21.211 1.00 51.16 199 ALA A N 1
ATOM 1450 C CA . ALA A 1 199 ? 2.607 -34.141 20.893 1.00 51.16 199 ALA A CA 1
ATOM 1451 C C . ALA A 1 199 ? 1.245 -34.262 20.187 1.00 51.16 199 ALA A C 1
ATOM 1453 O O . ALA A 1 199 ? 0.295 -33.575 20.564 1.00 51.16 199 ALA A O 1
ATOM 1454 N N . THR A 1 200 ? 1.120 -35.166 19.209 1.00 59.38 200 THR A N 1
ATOM 1455 C CA . THR A 1 200 ? -0.146 -35.401 18.495 1.00 59.38 200 THR A CA 1
ATOM 1456 C C . THR A 1 200 ? -1.224 -35.949 19.431 1.00 59.38 200 THR A C 1
ATOM 1458 O O . THR A 1 200 ? -2.334 -35.424 19.460 1.00 59.38 200 THR A O 1
ATOM 1461 N N . LEU A 1 201 ? -0.884 -36.935 20.266 1.00 57.47 201 LEU A N 1
ATOM 1462 C CA . LEU A 1 201 ? -1.836 -37.536 21.205 1.00 57.47 201 LEU A CA 1
ATOM 1463 C C . LEU A 1 201 ? -2.215 -36.592 22.353 1.00 57.47 201 LEU A C 1
ATOM 1465 O O . LEU A 1 201 ? -3.355 -36.612 22.804 1.00 57.47 201 LEU A O 1
ATOM 1469 N N . ALA A 1 202 ? -1.298 -35.735 22.813 1.00 55.78 202 ALA A N 1
ATOM 1470 C CA . ALA A 1 202 ? -1.620 -34.689 23.782 1.00 55.78 202 ALA A CA 1
ATOM 1471 C C . ALA A 1 202 ? -2.572 -33.631 23.194 1.00 55.78 202 ALA A C 1
ATOM 1473 O O . ALA A 1 202 ? -3.452 -33.144 23.899 1.00 55.78 202 ALA A O 1
ATOM 1474 N N . SER A 1 203 ? -2.449 -33.311 21.902 1.00 56.28 203 SER A N 1
ATOM 1475 C CA . SER A 1 203 ? -3.407 -32.434 21.219 1.00 56.28 203 SER A CA 1
ATOM 1476 C C . SER A 1 203 ? -4.788 -33.083 21.098 1.00 56.28 203 SER A C 1
ATOM 1478 O O . SER A 1 203 ? -5.799 -32.426 21.331 1.00 56.28 203 SER A O 1
ATOM 1480 N N . GLU A 1 204 ? -4.844 -34.370 20.759 1.00 63.31 204 GLU A N 1
ATOM 1481 C CA . GLU A 1 204 ? -6.101 -35.114 20.624 1.00 63.31 204 GLU A CA 1
ATOM 1482 C C . GLU A 1 204 ? -6.800 -35.283 21.985 1.00 63.31 204 GLU A C 1
ATOM 1484 O O . GLU A 1 204 ? -7.999 -35.051 22.106 1.00 63.31 204 GLU A O 1
ATOM 1489 N N . ALA A 1 205 ? -6.025 -35.538 23.045 1.00 58.28 205 ALA A N 1
ATOM 1490 C CA . ALA A 1 205 ? -6.473 -35.546 24.437 1.00 58.28 205 ALA A CA 1
ATOM 1491 C C . ALA A 1 205 ? -7.178 -34.249 24.858 1.00 58.28 205 ALA A C 1
ATOM 1493 O O . ALA A 1 205 ? -8.242 -34.282 25.478 1.00 58.28 205 ALA A O 1
ATOM 1494 N N . ILE A 1 206 ? -6.563 -33.108 24.534 1.00 58.12 206 ILE A N 1
ATOM 1495 C CA . ILE A 1 206 ? -7.075 -31.776 24.864 1.00 58.12 206 ILE A CA 1
ATOM 1496 C C . ILE A 1 206 ? -8.378 -31.506 24.103 1.00 58.12 206 ILE A C 1
ATOM 1498 O O . ILE A 1 206 ? -9.337 -31.019 24.698 1.00 58.12 206 ILE A O 1
ATOM 1502 N N . ASN A 1 207 ? -8.446 -31.889 22.827 1.00 62.38 207 ASN A N 1
ATOM 1503 C CA . ASN A 1 207 ? -9.644 -31.712 22.006 1.00 62.38 207 ASN A CA 1
ATOM 1504 C C . ASN A 1 207 ? -10.821 -32.562 22.508 1.00 62.38 207 ASN A C 1
ATOM 1506 O O . ASN A 1 207 ? -11.932 -32.051 22.641 1.00 62.38 207 ASN A O 1
ATOM 1510 N N . THR A 1 208 ? -10.583 -33.824 22.874 1.00 64.31 208 THR A N 1
ATOM 1511 C CA . THR A 1 208 ? -11.619 -34.701 23.449 1.00 64.31 208 THR A CA 1
ATOM 1512 C C . THR A 1 208 ? -12.103 -34.195 24.811 1.00 64.31 208 THR A C 1
ATOM 1514 O O . THR A 1 208 ? -13.297 -34.243 25.108 1.00 64.31 208 THR A O 1
ATOM 1517 N N . ALA A 1 209 ? -11.199 -33.658 25.635 1.00 58.16 209 ALA A N 1
ATOM 1518 C CA . ALA A 1 209 ? -11.533 -33.025 26.910 1.00 58.16 209 ALA A CA 1
ATOM 1519 C C . ALA A 1 209 ? -12.408 -31.769 26.746 1.00 58.16 209 ALA A C 1
ATOM 1521 O O . ALA A 1 209 ? -13.382 -31.600 27.481 1.00 58.16 209 ALA A O 1
ATOM 1522 N N . LEU A 1 210 ? -12.075 -30.905 25.782 1.00 59.25 210 LEU A N 1
ATOM 1523 C CA . LEU A 1 210 ? -12.851 -29.707 25.447 1.00 59.25 210 LEU A CA 1
ATOM 1524 C C . LEU A 1 210 ? -14.252 -30.068 24.946 1.00 59.25 210 LEU A C 1
ATOM 1526 O O . LEU A 1 210 ? -15.234 -29.517 25.438 1.00 59.25 210 LEU A O 1
ATOM 1530 N N . PHE A 1 211 ? -14.349 -31.054 24.053 1.00 63.31 211 PHE A N 1
ATOM 1531 C CA . PHE A 1 211 ? -15.631 -31.539 23.546 1.00 63.31 211 PHE A CA 1
ATOM 1532 C C . PHE A 1 211 ? -16.507 -32.134 24.662 1.00 63.31 211 PHE A C 1
ATOM 1534 O O . PHE A 1 211 ? -17.696 -31.835 24.756 1.00 63.31 211 PHE A O 1
ATOM 1541 N N . ALA A 1 212 ? -15.925 -32.921 25.574 1.00 59.47 212 ALA A N 1
ATOM 1542 C CA . ALA A 1 212 ? -16.649 -33.460 26.726 1.00 59.47 212 ALA A CA 1
ATOM 1543 C C . ALA A 1 212 ? -17.145 -32.358 27.684 1.00 59.47 212 ALA A C 1
ATOM 1545 O O . ALA A 1 212 ? -18.245 -32.471 28.229 1.00 59.47 212 ALA A O 1
ATOM 1546 N N . ALA A 1 213 ? -16.370 -31.283 27.871 1.00 55.41 213 ALA A N 1
ATOM 1547 C CA . ALA A 1 213 ? -16.775 -30.131 28.676 1.00 55.41 213 ALA A CA 1
ATOM 1548 C C . ALA A 1 213 ? -17.929 -29.345 28.029 1.00 55.41 213 ALA A C 1
ATOM 1550 O O . ALA A 1 213 ? -18.857 -28.938 28.726 1.00 55.41 213 ALA A O 1
ATOM 1551 N N . GLU A 1 214 ? -17.912 -29.183 26.705 1.00 58.78 214 GLU A N 1
ATOM 1552 C CA . GLU A 1 214 ? -18.972 -28.519 25.938 1.00 58.78 214 GLU A CA 1
ATOM 1553 C C . GLU A 1 214 ? -20.297 -29.300 25.989 1.00 58.78 214 GLU A C 1
ATOM 1555 O O . GLU A 1 214 ? -21.366 -28.729 26.232 1.00 58.78 214 GLU A O 1
ATOM 1560 N N . VAL A 1 215 ? -20.228 -30.629 25.861 1.00 57.00 215 VAL A N 1
ATOM 1561 C CA . VAL A 1 215 ? -21.385 -31.526 26.017 1.00 57.00 215 VAL A CA 1
ATOM 1562 C C . VAL A 1 215 ? -21.920 -31.500 27.455 1.00 57.00 215 VAL A C 1
ATOM 1564 O O . VAL A 1 215 ? -23.130 -31.432 27.667 1.00 57.00 215 VAL A O 1
ATOM 1567 N N . ALA A 1 216 ? -21.043 -31.497 28.464 1.00 55.03 216 ALA A N 1
ATOM 1568 C CA . ALA A 1 216 ? -21.459 -31.386 29.863 1.00 55.03 216 ALA A CA 1
ATOM 1569 C C . ALA A 1 216 ? -22.141 -30.039 30.160 1.00 55.03 216 ALA A C 1
ATOM 1571 O O . ALA A 1 216 ? -23.130 -30.003 30.888 1.00 55.03 216 ALA A O 1
ATOM 1572 N N . PHE A 1 217 ? -21.655 -28.946 29.563 1.00 50.44 217 PHE A N 1
ATOM 1573 C CA . PHE A 1 217 ? -22.216 -27.605 29.730 1.00 50.44 217 PHE A CA 1
ATOM 1574 C C . PHE A 1 217 ? -23.596 -27.457 29.074 1.00 50.44 217 PHE A C 1
ATOM 1576 O O . PHE A 1 217 ? -24.486 -26.809 29.626 1.00 50.44 217 PHE A O 1
ATOM 1583 N N . THR A 1 218 ? -23.805 -28.088 27.916 1.00 49.09 218 THR A N 1
ATOM 1584 C CA . THR A 1 218 ? -25.082 -28.038 27.183 1.00 49.09 218 THR A CA 1
ATOM 1585 C C . THR A 1 218 ? -26.180 -28.907 27.801 1.00 49.09 218 THR A C 1
ATOM 1587 O O . THR A 1 218 ? -27.360 -28.607 27.621 1.00 49.09 218 THR A O 1
ATOM 1590 N N . LEU A 1 219 ? -25.831 -29.945 28.568 1.00 50.09 219 LEU A N 1
ATOM 1591 C CA . LEU A 1 219 ? -26.801 -30.889 29.137 1.00 50.09 219 LEU A CA 1
ATOM 1592 C C . LEU A 1 219 ? -27.401 -30.473 30.494 1.00 50.09 219 LEU A C 1
ATOM 1594 O O . LEU A 1 219 ? -28.322 -31.138 30.967 1.00 50.09 219 LEU A O 1
ATOM 1598 N N . THR A 1 220 ? -26.928 -29.405 31.149 1.00 48.53 220 THR A N 1
ATOM 1599 C CA . THR A 1 220 ? -27.230 -29.199 32.580 1.00 48.53 220 THR A CA 1
ATOM 1600 C C . THR A 1 220 ? -27.821 -27.827 32.894 1.00 48.53 220 THR A C 1
ATOM 1602 O O . THR A 1 220 ? -27.108 -26.876 33.208 1.00 48.53 220 THR A O 1
ATOM 1605 N N . ALA A 1 221 ? -29.155 -27.747 32.904 1.00 43.94 221 ALA A N 1
ATOM 1606 C CA . ALA A 1 221 ? -29.895 -26.695 33.594 1.00 43.94 221 ALA A CA 1
ATOM 1607 C C . ALA A 1 221 ? -30.482 -27.252 34.908 1.00 43.94 221 ALA A C 1
ATOM 1609 O O . ALA A 1 221 ? -31.437 -28.023 34.885 1.00 43.94 221 ALA A O 1
ATOM 1610 N N . ALA A 1 222 ? -29.918 -26.787 36.032 1.00 44.66 222 ALA A N 1
ATOM 1611 C CA . ALA A 1 222 ? -30.351 -26.925 37.435 1.00 44.66 222 ALA A CA 1
ATOM 1612 C C . ALA A 1 222 ? -29.793 -28.094 38.284 1.00 44.66 222 ALA A C 1
ATOM 1614 O O . ALA A 1 222 ? -29.916 -29.269 37.953 1.00 44.66 222 ALA A O 1
ATOM 1615 N N . GLY A 1 223 ? -29.289 -27.744 39.480 1.00 47.81 223 GLY A N 1
ATOM 1616 C CA . GLY A 1 223 ? -29.118 -28.658 40.620 1.00 47.81 223 GLY A CA 1
ATOM 1617 C C . GLY A 1 223 ? -27.674 -28.950 41.064 1.00 47.81 223 GLY A C 1
ATOM 1618 O O . GLY A 1 223 ? -26.741 -28.394 40.488 1.00 47.81 223 GLY A O 1
ATOM 1619 N N . PRO A 1 224 ? -27.479 -29.815 42.092 1.00 43.09 224 PRO A N 1
ATOM 1620 C CA . PRO A 1 224 ? -26.217 -30.081 42.826 1.00 43.09 224 PRO A CA 1
ATOM 1621 C C . PRO A 1 224 ? -25.034 -30.599 41.981 1.00 43.09 224 PRO A C 1
ATOM 1623 O O . PRO A 1 224 ? -23.971 -30.917 42.506 1.00 43.09 224 PRO A O 1
ATOM 1626 N N . LEU A 1 225 ? -25.205 -30.625 40.666 1.00 50.81 225 LEU A N 1
ATOM 1627 C CA . LEU A 1 225 ? -24.220 -30.951 39.654 1.00 50.81 225 LEU A CA 1
ATOM 1628 C C . LEU A 1 225 ? -23.132 -29.875 39.480 1.00 50.81 225 LEU A C 1
ATOM 1630 O O . LEU A 1 225 ? -22.080 -30.169 38.925 1.00 50.81 225 LEU A O 1
ATOM 1634 N N . LEU A 1 226 ? -23.351 -28.650 39.976 1.00 47.59 226 LEU A N 1
ATOM 1635 C CA . LEU A 1 226 ? -22.384 -27.553 39.850 1.00 47.59 226 LEU A CA 1
ATOM 1636 C C . LEU A 1 226 ? -21.044 -27.870 40.535 1.00 47.59 226 LEU A C 1
ATOM 1638 O O . LEU A 1 226 ? -20.002 -27.548 39.981 1.00 47.59 226 LEU A O 1
ATOM 1642 N N . VAL A 1 227 ? -21.068 -28.557 41.687 1.00 52.78 227 VAL A N 1
ATOM 1643 C CA . VAL A 1 227 ? -19.849 -28.956 42.418 1.00 52.78 227 VAL A CA 1
ATOM 1644 C C . VAL A 1 227 ? -19.054 -29.999 41.626 1.00 52.78 227 VAL A C 1
ATOM 1646 O O . VAL A 1 227 ? -17.846 -29.847 41.458 1.00 52.78 227 VAL A O 1
ATOM 1649 N N . ALA A 1 228 ? -19.741 -30.992 41.050 1.00 54.50 228 ALA A N 1
ATOM 1650 C CA . ALA A 1 228 ? -19.122 -32.001 40.191 1.00 54.50 228 ALA A CA 1
ATOM 1651 C C . ALA A 1 228 ? -18.567 -31.399 38.886 1.00 54.50 228 ALA A C 1
ATOM 1653 O O . ALA A 1 228 ? -17.543 -31.860 38.388 1.00 54.50 228 ALA A O 1
ATOM 1654 N N . LEU A 1 229 ? -19.203 -30.344 38.358 1.00 52.06 229 LEU A N 1
ATOM 1655 C CA . LEU A 1 229 ? -18.702 -29.594 37.205 1.00 52.06 229 LEU A CA 1
ATOM 1656 C C . LEU A 1 229 ? -17.441 -28.789 37.543 1.00 52.06 229 LEU A C 1
ATOM 1658 O O . LEU A 1 229 ? -16.510 -28.785 36.743 1.00 52.06 229 LEU A O 1
ATOM 1662 N N . THR A 1 230 ? -17.364 -28.150 38.716 1.00 53.66 230 THR A N 1
ATOM 1663 C CA . THR A 1 230 ? -16.122 -27.490 39.164 1.00 53.66 230 THR A CA 1
ATOM 1664 C C . THR A 1 230 ? -14.978 -28.482 39.338 1.00 53.66 230 THR A C 1
ATOM 1666 O O . THR A 1 230 ? -13.879 -28.208 38.861 1.00 53.66 230 THR A O 1
ATOM 1669 N N . ASP A 1 231 ? -15.237 -29.654 39.926 1.00 61.09 231 ASP A N 1
ATOM 1670 C CA . ASP A 1 231 ? -14.217 -30.698 40.089 1.00 61.09 231 ASP A CA 1
ATOM 1671 C C . ASP A 1 231 ? -13.758 -31.263 38.731 1.00 61.09 231 ASP A C 1
ATOM 1673 O O . ASP A 1 231 ? -12.569 -31.528 38.533 1.00 61.09 231 ASP A O 1
ATOM 1677 N N . LEU A 1 232 ? -14.679 -31.402 37.767 1.00 65.25 232 LEU A N 1
ATOM 1678 C CA . LEU A 1 232 ? -14.373 -31.831 36.400 1.00 65.25 232 LEU A CA 1
ATOM 1679 C C . LEU A 1 232 ? -13.529 -30.787 35.659 1.00 65.25 232 LEU A C 1
ATOM 1681 O O . LEU A 1 232 ? -12.512 -31.138 35.066 1.00 65.25 232 LEU A O 1
ATOM 1685 N N . VAL A 1 233 ? -13.908 -29.509 35.715 1.00 59.97 233 VAL A N 1
ATOM 1686 C CA . VAL A 1 233 ? -13.158 -28.412 35.084 1.00 59.97 233 VAL A CA 1
ATOM 1687 C C . VAL A 1 233 ? -11.763 -28.284 35.700 1.00 59.97 233 VAL A C 1
ATOM 1689 O O . VAL A 1 233 ? -10.783 -28.143 34.968 1.00 59.97 233 VAL A O 1
ATOM 1692 N N . GLU A 1 234 ? -11.635 -28.409 37.023 1.00 65.25 234 GLU A N 1
ATOM 1693 C CA . GLU A 1 234 ? -10.337 -28.377 37.697 1.00 65.25 234 GLU A CA 1
ATOM 1694 C C . GLU A 1 234 ? -9.458 -29.581 37.313 1.00 65.25 234 GLU A C 1
ATOM 1696 O O . GLU A 1 234 ? -8.258 -29.424 37.067 1.00 65.25 234 GLU A O 1
ATOM 1701 N N . GLN A 1 235 ? -10.034 -30.781 37.179 1.00 64.56 235 GLN A N 1
ATOM 1702 C CA . GLN A 1 235 ? -9.298 -31.947 36.681 1.00 64.56 235 GLN A CA 1
ATOM 1703 C C . GLN A 1 235 ? -8.898 -31.809 35.208 1.00 64.56 235 GLN A C 1
ATOM 1705 O O . GLN A 1 235 ? -7.779 -32.188 34.855 1.00 64.56 235 GLN A O 1
ATOM 1710 N N . LEU A 1 236 ? -9.744 -31.228 34.355 1.00 58.75 236 LEU A N 1
ATOM 1711 C CA . LEU A 1 236 ? -9.421 -30.961 32.950 1.00 58.75 236 LEU A CA 1
ATOM 1712 C C . LEU A 1 236 ? -8.291 -29.930 32.809 1.00 58.75 236 LEU A C 1
ATOM 1714 O O . LEU A 1 236 ? -7.368 -30.135 32.020 1.00 58.75 236 LEU A O 1
ATOM 1718 N N . LEU A 1 237 ? -8.287 -28.884 33.640 1.00 60.16 237 LEU A N 1
ATOM 1719 C CA . LEU A 1 237 ? -7.191 -27.912 33.733 1.00 60.16 237 LEU A CA 1
ATOM 1720 C C . LEU A 1 237 ? -5.875 -28.571 34.166 1.00 60.16 237 LEU A C 1
ATOM 1722 O O . LEU A 1 237 ? -4.843 -28.368 33.526 1.00 60.16 237 LEU A O 1
ATOM 1726 N N . ARG A 1 238 ? -5.907 -29.427 35.195 1.00 63.91 238 ARG A N 1
ATOM 1727 C CA . ARG A 1 238 ? -4.726 -30.193 35.633 1.00 63.91 238 ARG A CA 1
ATOM 1728 C C . ARG A 1 238 ? -4.233 -31.157 34.549 1.00 63.91 238 ARG A C 1
ATOM 1730 O O . ARG A 1 238 ? -3.026 -31.311 34.376 1.00 63.91 238 ARG A O 1
ATOM 1737 N N . THR A 1 239 ? -5.149 -31.763 33.793 1.00 64.12 239 THR A N 1
ATOM 1738 C CA . THR A 1 239 ? -4.840 -32.664 32.669 1.00 64.12 239 THR A CA 1
ATOM 1739 C C . THR A 1 239 ? -4.168 -31.912 31.521 1.00 64.12 239 THR A C 1
ATOM 1741 O O . THR A 1 239 ? -3.128 -32.347 31.032 1.00 64.12 239 THR A O 1
ATOM 1744 N N . SER A 1 240 ? -4.699 -30.745 31.148 1.00 58.00 240 SER A N 1
ATOM 1745 C CA . SER A 1 240 ? -4.120 -29.858 30.130 1.00 58.00 240 SER A CA 1
ATOM 1746 C C . SER A 1 240 ? -2.723 -29.360 30.527 1.00 58.00 240 SER A C 1
ATOM 1748 O O . SER A 1 240 ? -1.788 -29.372 29.720 1.00 58.00 240 SER A O 1
ATOM 1750 N N . GLN A 1 241 ? -2.529 -29.013 31.802 1.00 62.78 241 GLN A N 1
ATOM 1751 C CA . GLN A 1 241 ? -1.236 -28.576 32.325 1.00 62.78 241 GLN A CA 1
ATOM 1752 C C . GLN A 1 241 ? -0.210 -29.720 32.380 1.00 62.78 241 GLN A C 1
ATOM 1754 O O . GLN A 1 241 ? 0.961 -29.519 32.047 1.00 62.78 241 GLN A O 1
ATOM 1759 N N . ALA A 1 242 ? -0.637 -30.933 32.739 1.00 60.75 242 ALA A N 1
ATOM 1760 C CA . ALA A 1 242 ? 0.201 -32.129 32.694 1.00 60.75 242 ALA A CA 1
ATOM 1761 C C . ALA A 1 242 ? 0.580 -32.508 31.252 1.00 60.75 242 ALA A C 1
ATOM 1763 O O . ALA A 1 242 ? 1.742 -32.816 30.997 1.00 60.75 242 ALA A O 1
ATOM 1764 N N . ALA A 1 243 ? -0.355 -32.410 30.301 1.00 58.56 243 ALA A N 1
ATOM 1765 C CA . ALA A 1 243 ? -0.105 -32.633 28.876 1.00 58.56 243 ALA A CA 1
ATOM 1766 C C . ALA A 1 243 ? 0.879 -31.601 28.300 1.00 58.56 243 ALA A C 1
ATOM 1768 O O . ALA A 1 243 ? 1.854 -31.971 27.652 1.00 58.56 243 ALA A O 1
ATOM 1769 N N . SER A 1 244 ? 0.704 -30.319 28.629 1.00 55.50 244 SER A N 1
ATOM 1770 C CA . SER A 1 244 ? 1.623 -29.245 28.223 1.00 55.50 244 SER A CA 1
ATOM 1771 C C . SER A 1 244 ? 3.032 -29.448 28.793 1.00 55.50 244 SER A C 1
ATOM 1773 O O . SER A 1 244 ? 4.032 -29.255 28.102 1.00 55.50 244 SER A O 1
ATOM 1775 N N . THR A 1 245 ? 3.121 -29.909 30.043 1.00 56.50 245 THR A N 1
ATOM 1776 C CA . THR A 1 245 ? 4.396 -30.233 30.700 1.00 56.50 245 THR A CA 1
ATOM 1777 C C . THR A 1 245 ? 5.043 -31.479 30.083 1.00 56.50 245 THR A C 1
ATOM 1779 O O . THR A 1 245 ? 6.260 -31.518 29.925 1.00 56.50 245 THR A O 1
ATOM 1782 N N . ALA A 1 246 ? 4.249 -32.474 29.675 1.00 56.78 246 ALA A N 1
ATOM 1783 C CA . ALA A 1 246 ? 4.724 -33.668 28.977 1.00 56.78 246 ALA A CA 1
ATOM 1784 C C . ALA A 1 246 ? 5.263 -33.365 27.571 1.00 56.78 246 ALA A C 1
ATOM 1786 O O . ALA A 1 246 ? 6.246 -33.978 27.157 1.00 56.78 246 ALA A O 1
ATOM 1787 N N . ILE A 1 247 ? 4.662 -32.395 26.871 1.00 55.84 247 ILE A N 1
ATOM 1788 C CA . ILE A 1 247 ? 5.153 -31.881 25.584 1.00 55.84 247 ILE A CA 1
ATOM 1789 C C . ILE A 1 247 ? 6.481 -31.134 25.776 1.00 55.84 247 ILE A C 1
ATOM 1791 O O . ILE A 1 247 ? 7.407 -31.311 24.986 1.00 55.84 247 ILE A O 1
ATOM 1795 N N . ALA A 1 248 ? 6.598 -30.328 26.836 1.00 50.84 248 ALA A N 1
ATOM 1796 C CA . ALA A 1 248 ? 7.811 -29.562 27.128 1.00 50.84 248 ALA A CA 1
ATOM 1797 C C . ALA A 1 248 ? 8.973 -30.429 27.658 1.00 50.84 248 ALA A C 1
ATOM 1799 O O . ALA A 1 248 ? 10.137 -30.110 27.415 1.00 50.84 248 ALA A O 1
ATOM 1800 N N . PHE A 1 249 ? 8.671 -31.528 28.361 1.00 56.69 249 PHE A N 1
ATOM 1801 C CA . PHE A 1 249 ? 9.652 -32.411 28.998 1.00 56.69 249 PHE A CA 1
ATOM 1802 C C . PHE A 1 249 ? 9.283 -33.894 28.788 1.00 56.69 249 PHE A C 1
ATOM 1804 O O . PHE A 1 249 ? 8.659 -34.515 29.659 1.00 56.69 249 PHE A O 1
ATOM 1811 N N . PRO A 1 250 ? 9.649 -34.497 27.642 1.00 55.66 250 PRO A N 1
ATOM 1812 C CA . PRO A 1 250 ? 9.341 -35.896 27.364 1.00 55.66 250 PRO A CA 1
ATOM 1813 C C . PRO A 1 250 ? 10.144 -36.832 28.284 1.00 55.66 250 PRO A C 1
ATOM 1815 O O . PRO A 1 250 ? 11.372 -36.781 28.336 1.00 55.66 250 PRO A O 1
ATOM 1818 N N . GLY A 1 251 ? 9.446 -37.698 29.026 1.00 70.31 251 GLY A N 1
ATOM 1819 C CA . GLY A 1 251 ? 10.050 -38.657 29.954 1.00 70.31 251 GLY A CA 1
ATOM 1820 C C . GLY A 1 251 ? 9.021 -39.521 30.691 1.00 70.31 251 GLY A C 1
ATOM 1821 O O . GLY A 1 251 ? 7.821 -39.246 30.665 1.00 70.31 251 GLY A O 1
ATOM 1822 N N . LEU A 1 252 ? 9.489 -40.570 31.378 1.00 61.84 252 LEU A N 1
ATOM 1823 C CA . LEU A 1 252 ? 8.634 -41.567 32.048 1.00 61.84 252 LEU A CA 1
ATOM 1824 C C . LEU A 1 252 ? 7.683 -40.943 33.092 1.00 61.84 252 LEU A C 1
ATOM 1826 O O . LEU A 1 252 ? 6.547 -41.383 33.248 1.00 61.84 252 LEU A O 1
ATOM 1830 N N . VAL A 1 253 ? 8.135 -39.885 33.775 1.00 58.91 253 VAL A N 1
ATOM 1831 C CA . VAL A 1 253 ? 7.352 -39.133 34.774 1.00 58.91 253 VAL A CA 1
ATOM 1832 C C . VAL A 1 253 ? 6.145 -38.440 34.129 1.00 58.91 253 VAL A C 1
ATOM 1834 O O . VAL A 1 253 ? 5.049 -38.450 34.688 1.00 58.91 253 VAL A O 1
ATOM 1837 N N . SER A 1 254 ? 6.318 -37.916 32.918 1.00 62.59 254 SER A N 1
ATOM 1838 C CA . SER A 1 254 ? 5.281 -37.221 32.153 1.00 62.59 254 SER A CA 1
ATOM 1839 C C . SER A 1 254 ? 4.194 -38.177 31.645 1.00 62.59 254 SER A C 1
ATOM 1841 O O . SER A 1 254 ? 3.012 -37.842 31.668 1.00 62.59 254 SER A O 1
ATOM 1843 N N . VAL A 1 255 ? 4.569 -39.409 31.276 1.00 62.62 255 VAL A N 1
ATOM 1844 C CA . VAL A 1 255 ? 3.624 -40.470 30.872 1.00 62.62 255 VAL A CA 1
ATOM 1845 C C . VAL A 1 255 ? 2.776 -40.949 32.058 1.00 62.62 255 VAL A C 1
ATOM 1847 O O . VAL A 1 255 ? 1.573 -41.170 31.917 1.00 62.62 255 VAL A O 1
ATOM 1850 N N . VAL A 1 256 ? 3.373 -41.065 33.251 1.00 68.56 256 VAL A N 1
ATOM 1851 C CA . VAL A 1 256 ? 2.645 -41.425 34.482 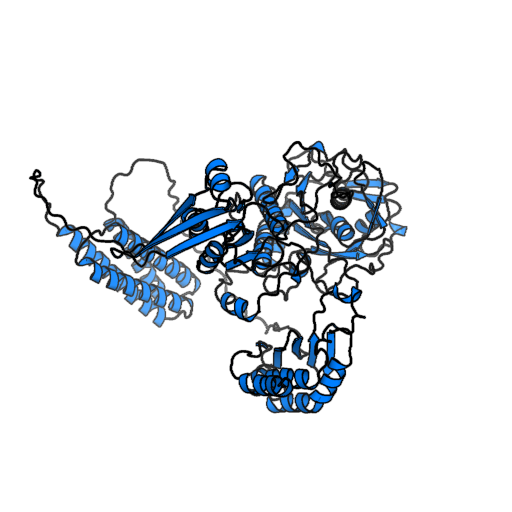1.00 68.56 256 VAL A CA 1
ATOM 1852 C C . VAL A 1 256 ? 1.640 -40.336 34.874 1.00 68.56 256 VAL A C 1
ATOM 1854 O O . VAL A 1 256 ? 0.505 -40.661 35.228 1.00 68.56 256 VAL A O 1
ATOM 1857 N N . ALA A 1 257 ? 2.021 -39.059 34.760 1.00 62.50 257 ALA A N 1
ATOM 1858 C CA . ALA A 1 257 ? 1.128 -37.931 35.025 1.00 62.50 257 ALA A CA 1
ATOM 1859 C C . ALA A 1 257 ? -0.066 -37.896 34.053 1.00 62.50 257 ALA A C 1
ATOM 1861 O O . ALA A 1 257 ? -1.205 -37.725 34.486 1.00 62.50 257 ALA A O 1
ATOM 1862 N N . LEU A 1 258 ? 0.178 -38.145 32.760 1.00 64.62 258 LEU A N 1
ATOM 1863 C CA . LEU A 1 258 ? -0.873 -38.214 31.743 1.00 64.62 258 LEU A CA 1
ATOM 1864 C C . LEU A 1 258 ? -1.854 -39.367 32.026 1.00 64.62 258 LEU A C 1
ATOM 1866 O O . LEU A 1 258 ? -3.067 -39.175 32.006 1.00 64.62 258 LEU A O 1
ATOM 1870 N N . LYS A 1 259 ? -1.348 -40.553 32.388 1.00 70.38 259 LYS A N 1
ATOM 1871 C CA . LYS A 1 259 ? -2.181 -41.717 32.734 1.00 70.38 259 LYS A CA 1
ATOM 1872 C C . LYS A 1 259 ? -3.076 -41.470 33.955 1.00 70.38 259 LYS A C 1
ATOM 1874 O O . LYS A 1 259 ? -4.241 -41.867 33.949 1.00 70.38 259 LYS A O 1
ATOM 1879 N N . ALA A 1 260 ? -2.551 -40.825 34.997 1.00 66.75 260 ALA A N 1
ATOM 1880 C CA . ALA A 1 260 ? -3.330 -40.487 36.190 1.00 66.75 260 ALA A CA 1
ATOM 1881 C C . ALA A 1 260 ? -4.474 -39.511 35.866 1.00 66.75 260 ALA A C 1
ATOM 1883 O O . ALA A 1 260 ? -5.589 -39.680 36.357 1.00 66.75 260 ALA A O 1
ATOM 1884 N N . ALA A 1 261 ? -4.207 -38.541 34.993 1.00 63.44 261 ALA A N 1
ATOM 1885 C CA . ALA A 1 261 ? -5.178 -37.548 34.558 1.00 63.44 261 ALA A CA 1
ATOM 1886 C C . ALA A 1 261 ? -6.341 -38.177 33.759 1.00 63.44 261 ALA A C 1
ATOM 1888 O O . ALA A 1 261 ? -7.509 -37.976 34.088 1.00 63.44 261 ALA A O 1
ATOM 1889 N N . PHE A 1 262 ? -6.033 -39.050 32.795 1.00 65.38 262 PHE A N 1
ATOM 1890 C CA . PHE A 1 262 ? -7.043 -39.771 32.011 1.00 65.38 262 PHE A CA 1
ATOM 1891 C C . PHE A 1 262 ? -7.880 -40.764 32.825 1.00 65.38 262 PHE A C 1
ATOM 1893 O O . PHE A 1 262 ? -9.080 -40.912 32.585 1.00 65.38 262 PHE A O 1
ATOM 1900 N N . SER A 1 263 ? -7.279 -41.413 33.826 1.00 68.75 263 SER A N 1
ATOM 1901 C CA . SER A 1 263 ? -8.023 -42.288 34.738 1.00 68.75 263 SER A CA 1
ATOM 1902 C C . SER A 1 263 ? -9.065 -41.518 35.562 1.00 68.75 263 SER A C 1
ATOM 1904 O O . SER A 1 263 ? -10.104 -42.091 35.891 1.00 68.75 263 SER A O 1
ATOM 1906 N N . GLY A 1 264 ? -8.810 -40.243 35.885 1.00 66.06 264 GLY A N 1
ATOM 1907 C CA . GLY A 1 264 ? -9.769 -39.366 36.568 1.00 66.06 264 GLY A CA 1
ATOM 1908 C C . GLY A 1 264 ? -10.976 -39.025 35.690 1.00 66.06 264 GLY A C 1
ATOM 1909 O O . GLY A 1 264 ? -12.118 -39.180 36.122 1.00 66.06 264 GLY A O 1
ATOM 1910 N N . VAL A 1 265 ? -10.728 -38.687 34.419 1.00 64.31 265 VAL A N 1
ATOM 1911 C CA . VAL A 1 265 ? -11.783 -38.401 33.429 1.00 64.31 265 VAL A CA 1
ATOM 1912 C C . VAL A 1 265 ? -12.704 -39.613 33.223 1.00 64.31 265 VAL A C 1
ATOM 1914 O O . VAL A 1 265 ? -13.925 -39.472 33.257 1.00 64.31 265 VAL A O 1
ATOM 1917 N N . GLY A 1 266 ? -12.150 -40.826 33.093 1.00 66.94 266 GLY A N 1
ATOM 1918 C CA . GLY A 1 266 ? -12.951 -42.050 32.928 1.00 66.94 266 GLY A CA 1
ATOM 1919 C C . GLY A 1 266 ? -13.866 -42.374 34.121 1.00 66.94 266 GLY A C 1
ATOM 1920 O O . GLY A 1 266 ? -14.997 -42.837 33.936 1.00 66.94 266 GLY A O 1
ATOM 1921 N N . ALA A 1 267 ? -13.416 -42.090 35.348 1.00 67.38 267 ALA A N 1
ATOM 1922 C CA . ALA A 1 267 ? -14.225 -42.266 36.555 1.00 67.38 267 ALA A CA 1
ATOM 1923 C C . ALA A 1 267 ? -15.400 -41.270 36.617 1.00 67.38 267 ALA A C 1
ATOM 1925 O O . ALA A 1 267 ? -16.508 -41.651 36.994 1.00 67.38 267 ALA A O 1
ATOM 1926 N N . LEU A 1 268 ? -15.185 -40.023 36.186 1.00 57.44 268 LEU A N 1
ATOM 1927 C CA . LEU A 1 268 ? -16.210 -38.973 36.134 1.00 57.44 268 LEU A CA 1
ATOM 1928 C C . LEU A 1 268 ? -17.277 -39.232 35.063 1.00 57.44 268 LEU A C 1
ATOM 1930 O O . LEU A 1 268 ? -18.464 -39.082 35.350 1.00 57.44 268 LEU A O 1
ATOM 1934 N N . VAL A 1 269 ? -16.887 -39.698 33.871 1.00 63.84 269 VAL A N 1
ATOM 1935 C CA . VAL A 1 269 ? -17.848 -40.092 32.820 1.00 63.84 269 VAL A CA 1
ATOM 1936 C C . VAL A 1 269 ? -18.716 -41.268 33.274 1.00 63.84 269 VAL A C 1
ATOM 1938 O O . VAL A 1 269 ? -19.924 -41.276 33.043 1.00 63.84 269 VAL A O 1
ATOM 1941 N N . SER A 1 270 ? -18.134 -42.226 34.002 1.00 64.31 270 SER A N 1
ATOM 1942 C CA . SER A 1 270 ? -18.894 -43.338 34.592 1.00 64.31 270 SER A CA 1
ATOM 1943 C C . SER A 1 270 ? -19.882 -42.855 35.664 1.00 64.31 270 SER A C 1
ATOM 1945 O O . SER A 1 270 ? -21.008 -43.351 35.744 1.00 64.31 270 SER A O 1
ATOM 1947 N N . LEU A 1 271 ? -19.504 -41.849 36.462 1.00 61.66 271 LEU A N 1
ATOM 1948 C CA . LEU A 1 271 ? -20.388 -41.233 37.456 1.00 61.66 271 LEU A CA 1
ATOM 1949 C C . LEU A 1 271 ? -21.563 -40.489 36.797 1.00 61.66 271 LEU A C 1
ATOM 1951 O O . LEU A 1 271 ? -22.706 -40.652 37.225 1.00 61.66 271 LEU A O 1
ATOM 1955 N N . ALA A 1 272 ? -21.294 -39.727 35.732 1.00 56.19 272 ALA A N 1
ATOM 1956 C CA . ALA A 1 272 ? -22.308 -39.001 34.966 1.00 56.19 272 ALA A CA 1
ATOM 1957 C C . ALA A 1 272 ? -23.322 -39.955 34.307 1.00 56.19 272 ALA A C 1
ATOM 1959 O O . ALA A 1 272 ? -24.529 -39.755 34.434 1.00 56.19 272 ALA A O 1
ATOM 1960 N N . ALA A 1 273 ? -22.846 -41.060 33.720 1.00 59.03 273 ALA A N 1
ATOM 1961 C CA . ALA A 1 273 ? -23.703 -42.104 33.150 1.00 59.03 273 ALA A CA 1
ATOM 1962 C C . ALA A 1 273 ? -24.585 -42.802 34.206 1.00 59.03 273 ALA A C 1
ATOM 1964 O O . ALA A 1 273 ? -25.683 -43.275 33.907 1.00 59.03 273 ALA A O 1
ATOM 1965 N N . THR A 1 274 ? -24.132 -42.864 35.461 1.00 59.59 274 THR A N 1
ATOM 1966 C CA . THR A 1 274 ? -24.917 -43.441 36.565 1.00 59.59 274 THR A CA 1
ATOM 1967 C C . THR A 1 274 ? -25.986 -42.461 37.067 1.00 59.59 274 THR A C 1
ATOM 1969 O O . THR A 1 274 ? -27.080 -42.884 37.437 1.00 59.59 274 THR A O 1
ATOM 1972 N N . ALA A 1 275 ? -25.707 -41.152 37.033 1.00 54.62 275 ALA A N 1
ATOM 1973 C CA . ALA A 1 275 ? -26.651 -40.102 37.417 1.00 54.62 275 ALA A CA 1
ATOM 1974 C C . ALA A 1 275 ? -27.817 -39.953 36.420 1.00 54.62 275 ALA A C 1
ATOM 1976 O O . ALA A 1 275 ? -28.955 -39.740 36.838 1.00 54.62 275 ALA A O 1
ATOM 1977 N N . GLU A 1 276 ? -27.561 -40.134 35.121 1.00 52.97 276 GLU A N 1
ATOM 1978 C CA . GLU A 1 276 ? -28.584 -40.071 34.065 1.00 52.97 276 GLU A CA 1
ATOM 1979 C C . GLU A 1 276 ? -29.614 -41.214 34.170 1.00 52.97 276 GLU A C 1
ATOM 1981 O O . GLU A 1 276 ? -30.807 -41.012 33.956 1.00 52.97 276 GLU A O 1
ATOM 1986 N N . ASN A 1 277 ? -29.183 -42.401 34.610 1.00 50.94 277 ASN A N 1
ATOM 1987 C CA . ASN A 1 277 ? -30.053 -43.573 34.775 1.00 50.94 277 ASN A CA 1
ATOM 1988 C C . ASN A 1 277 ? -30.868 -43.580 36.089 1.00 50.94 277 ASN A C 1
ATOM 1990 O O . ASN A 1 277 ? -31.699 -44.466 36.289 1.00 50.94 277 ASN A O 1
ATOM 1994 N N . GLY A 1 278 ? -30.635 -42.622 36.996 1.00 44.06 278 GLY A N 1
ATOM 1995 C CA . GLY A 1 278 ? -31.272 -42.556 38.319 1.00 44.06 278 GLY A CA 1
ATOM 1996 C C . GLY A 1 278 ? -32.444 -41.574 38.448 1.00 44.06 278 GLY A C 1
ATOM 1997 O O . GLY A 1 278 ? -33.059 -41.512 39.514 1.00 44.06 278 GLY A O 1
ATOM 1998 N N . ALA A 1 279 ? -32.764 -40.792 37.412 1.00 38.19 279 ALA A N 1
ATOM 1999 C CA . ALA A 1 279 ? -33.803 -39.765 37.488 1.00 38.19 279 ALA A CA 1
ATOM 2000 C C . ALA A 1 279 ? -35.219 -40.357 37.274 1.00 38.19 279 ALA A C 1
ATOM 2002 O O . ALA A 1 279 ? -35.488 -40.928 36.215 1.00 38.19 279 ALA A O 1
ATOM 2003 N N . PRO A 1 280 ? -36.160 -40.232 38.235 1.00 38.09 280 PRO A N 1
ATOM 2004 C CA . PRO A 1 280 ? -37.524 -40.726 38.056 1.00 38.09 280 PRO A CA 1
ATOM 2005 C C . PRO A 1 280 ? -38.291 -39.882 37.025 1.00 38.09 280 PRO A C 1
ATOM 2007 O O . PRO A 1 280 ? -38.341 -38.655 37.117 1.00 38.09 280 PRO A O 1
ATOM 2010 N N . GLN A 1 281 ? -38.924 -40.550 36.055 1.00 35.47 281 GLN A N 1
ATOM 2011 C CA . GLN A 1 281 ? -39.785 -39.916 35.053 1.00 35.47 281 GLN A CA 1
ATOM 2012 C C . GLN A 1 281 ? -41.013 -39.267 35.714 1.00 35.47 281 GLN A C 1
ATOM 2014 O O . GLN A 1 281 ? -41.835 -39.939 36.336 1.00 35.47 281 GLN A O 1
ATOM 2019 N N . SER A 1 282 ? -41.135 -37.947 35.562 1.00 31.36 282 SER A N 1
ATOM 2020 C CA . SER A 1 282 ? -42.250 -37.145 36.075 1.00 31.36 282 SER A CA 1
ATOM 2021 C C . SER A 1 282 ? -43.457 -37.207 35.133 1.00 31.36 282 SER A C 1
ATOM 2023 O O . SER A 1 282 ? -43.372 -36.838 33.961 1.00 31.36 282 SER A O 1
ATOM 2025 N N . THR A 1 283 ? -44.593 -37.670 35.655 1.00 34.22 283 THR A N 1
ATOM 2026 C CA . THR A 1 283 ? -45.907 -37.650 35.001 1.00 34.22 283 THR A CA 1
ATOM 2027 C C . THR A 1 283 ? -46.509 -36.245 34.972 1.00 34.22 283 THR A C 1
ATOM 2029 O O . THR A 1 283 ? -46.570 -35.549 35.984 1.00 34.22 283 THR A O 1
ATOM 2032 N N . GLN A 1 284 ? -47.010 -35.877 33.796 1.00 35.62 284 GLN A N 1
ATOM 2033 C CA . GLN A 1 284 ? -47.660 -34.616 33.445 1.00 35.62 284 GLN A CA 1
ATOM 2034 C C . GLN A 1 284 ? -48.969 -34.396 34.235 1.00 35.62 284 GLN A C 1
ATOM 2036 O O . GLN A 1 284 ? -49.865 -35.239 34.191 1.00 35.62 284 GLN A O 1
ATOM 2041 N N . ALA A 1 285 ? -49.108 -33.247 34.908 1.00 31.73 285 ALA A N 1
ATOM 2042 C CA . ALA A 1 285 ? -50.364 -32.784 35.504 1.00 31.73 285 ALA A CA 1
ATOM 2043 C C . ALA A 1 285 ? -50.657 -31.312 35.150 1.00 31.73 285 ALA A C 1
ATOM 2045 O O . ALA A 1 285 ? -49.766 -30.466 35.100 1.00 31.73 285 ALA A O 1
ATOM 2046 N N . THR A 1 286 ? -51.939 -31.070 34.880 1.00 31.25 286 THR A N 1
ATOM 2047 C CA . THR A 1 286 ? -52.654 -29.868 34.411 1.00 31.25 286 THR A CA 1
ATOM 2048 C C . THR A 1 286 ? -52.467 -28.621 35.301 1.00 31.25 286 THR A C 1
ATOM 2050 O O . THR A 1 286 ? -52.371 -28.777 36.519 1.00 31.25 286 THR A O 1
ATOM 2053 N N . PRO A 1 287 ? -52.467 -27.380 34.757 1.00 35.00 287 PRO A N 1
ATOM 2054 C CA . PRO A 1 287 ? -52.154 -26.190 35.544 1.00 35.00 287 PRO A CA 1
ATOM 2055 C C . PRO A 1 287 ? -53.375 -25.631 36.287 1.00 35.00 287 PRO A C 1
ATOM 2057 O O . PRO A 1 287 ? -54.427 -25.388 35.695 1.00 35.00 287 PRO A O 1
ATOM 2060 N N . THR A 1 288 ? -53.178 -25.332 37.572 1.00 28.95 288 THR A N 1
ATOM 2061 C CA . THR A 1 288 ? -54.049 -24.461 38.370 1.00 28.95 288 THR A CA 1
ATOM 2062 C C . THR A 1 288 ? -53.293 -23.173 38.686 1.00 28.95 288 THR A C 1
ATOM 2064 O O . THR A 1 288 ? -52.164 -23.197 39.170 1.00 28.95 288 THR A O 1
ATOM 2067 N N . THR A 1 289 ? -53.935 -22.046 38.393 1.00 39.06 289 THR A N 1
ATOM 2068 C CA . THR A 1 289 ? -53.538 -20.667 38.701 1.00 39.06 289 THR A CA 1
ATOM 2069 C C . THR A 1 289 ? -53.298 -20.428 40.191 1.00 39.06 289 THR A C 1
ATOM 2071 O O . THR A 1 289 ? -54.242 -20.545 40.970 1.00 39.06 289 THR A O 1
ATOM 2074 N N . THR A 1 290 ? -52.107 -19.932 40.547 1.00 29.48 290 THR A N 1
ATOM 2075 C CA . THR A 1 290 ? -51.912 -19.079 41.732 1.00 29.48 290 THR A CA 1
ATOM 2076 C C . THR A 1 290 ? -50.808 -18.053 41.475 1.00 29.48 290 THR A C 1
ATOM 2078 O O . THR A 1 290 ? -49.710 -18.380 41.038 1.00 29.48 290 THR A O 1
ATOM 2081 N N . SER A 1 291 ? -51.130 -16.794 41.748 1.00 41.06 291 SER A N 1
ATOM 2082 C CA . SER A 1 291 ? -50.271 -15.614 41.703 1.00 41.06 291 SER A CA 1
ATOM 2083 C C . SER A 1 291 ? -49.208 -15.610 42.808 1.00 41.06 291 SER A C 1
ATOM 2085 O O . SER A 1 291 ? -49.559 -15.674 43.986 1.00 41.06 291 SER A O 1
ATOM 2087 N N . SER A 1 292 ? -47.939 -15.399 42.450 1.00 31.12 292 SER A N 1
ATOM 2088 C CA . SER A 1 292 ? -46.923 -14.865 43.366 1.00 31.12 292 SER A CA 1
ATOM 2089 C C . SER A 1 292 ? -45.949 -13.956 42.614 1.00 31.12 292 SER A C 1
ATOM 2091 O O . SER A 1 292 ? -45.188 -14.395 41.757 1.00 31.12 292 SER A O 1
ATOM 2093 N N . THR A 1 293 ? -46.003 -12.670 42.943 1.00 42.50 293 THR A N 1
ATOM 2094 C CA . THR A 1 293 ? -45.067 -11.623 42.536 1.00 42.50 293 THR A CA 1
ATOM 2095 C C . THR A 1 293 ? -43.776 -11.711 43.346 1.00 42.50 293 THR A C 1
ATOM 2097 O O . THR A 1 293 ? -43.790 -11.397 44.533 1.00 42.50 293 THR A O 1
ATOM 2100 N N . THR A 1 294 ? -42.661 -12.033 42.695 1.00 35.69 294 THR A N 1
ATOM 2101 C CA . THR A 1 294 ? -41.308 -11.650 43.135 1.00 35.69 294 THR A CA 1
ATOM 2102 C C . THR A 1 294 ? -40.433 -11.416 41.903 1.00 35.69 294 THR A C 1
ATOM 2104 O O . THR A 1 294 ? -39.889 -12.338 41.304 1.00 35.69 294 THR A O 1
ATOM 2107 N N . SER A 1 295 ? -40.332 -10.152 41.492 1.00 38.94 295 SER A N 1
ATOM 2108 C CA . SER A 1 295 ? -39.440 -9.691 40.428 1.00 38.94 295 SER A CA 1
ATOM 2109 C C . SER A 1 295 ? -37.998 -9.626 40.935 1.00 38.94 295 SER A C 1
ATOM 2111 O O . SER A 1 295 ? -37.697 -8.855 41.847 1.00 38.94 295 SER A O 1
ATOM 2113 N N . ALA A 1 296 ? -37.101 -10.400 40.329 1.00 41.12 296 ALA A N 1
ATOM 2114 C CA . ALA A 1 296 ? -35.663 -10.228 40.491 1.00 41.12 296 ALA A CA 1
ATOM 2115 C C . ALA A 1 296 ? -35.195 -9.026 39.644 1.00 41.12 296 ALA A C 1
ATOM 2117 O O . ALA A 1 296 ? -35.305 -9.061 38.420 1.00 41.12 296 ALA A O 1
ATOM 2118 N N . CYS A 1 297 ? -34.701 -7.956 40.282 1.00 42.22 297 CYS A N 1
ATOM 2119 C CA . CYS A 1 297 ? -34.027 -6.844 39.594 1.00 42.22 297 CYS A CA 1
ATOM 2120 C C . CYS A 1 297 ? -32.655 -7.331 39.093 1.00 42.22 297 CYS A C 1
ATOM 2122 O O . CYS A 1 297 ? -31.779 -7.653 39.896 1.00 42.22 297 CYS A O 1
ATOM 2124 N N . SER A 1 298 ? -32.451 -7.358 37.777 1.00 43.94 298 SER A N 1
ATOM 2125 C CA . SER A 1 298 ? -31.130 -7.517 37.158 1.00 43.94 298 SER A CA 1
ATOM 2126 C C . SER A 1 298 ? -30.384 -6.178 37.208 1.00 43.94 298 SER A C 1
ATOM 2128 O O . SER A 1 298 ? -30.966 -5.130 36.930 1.00 43.94 298 SER A O 1
ATOM 2130 N N . ALA A 1 299 ? -29.107 -6.190 37.590 1.00 41.78 299 ALA A N 1
ATOM 2131 C CA . ALA A 1 299 ? -28.282 -4.989 37.682 1.00 41.78 299 ALA A CA 1
ATOM 2132 C C . ALA A 1 299 ? -27.873 -4.495 36.283 1.00 41.78 299 ALA A C 1
ATOM 2134 O O . ALA A 1 299 ? -26.872 -4.933 35.728 1.00 41.78 299 ALA A O 1
ATOM 2135 N N . SER A 1 300 ? -28.647 -3.572 35.721 1.00 46.03 300 SER A N 1
ATOM 2136 C CA . SER A 1 300 ? -28.281 -2.802 34.529 1.00 46.03 300 SER A CA 1
ATOM 2137 C C . SER A 1 300 ? -28.482 -1.317 34.818 1.00 46.03 300 SER A C 1
ATOM 2139 O O . SER A 1 300 ? -29.543 -0.921 35.303 1.00 46.03 300 SER A O 1
ATOM 2141 N N . THR A 1 301 ? -27.452 -0.510 34.562 1.00 47.75 301 THR A N 1
ATOM 2142 C CA . THR A 1 301 ? -27.520 0.949 34.694 1.00 47.75 301 THR A CA 1
ATOM 2143 C C . THR A 1 301 ? -28.040 1.533 33.388 1.00 47.75 301 THR A C 1
ATOM 2145 O O . THR A 1 301 ? -27.401 1.369 32.352 1.00 47.75 301 THR A O 1
ATOM 2148 N N . VAL A 1 302 ? -29.192 2.200 33.419 1.00 51.66 302 VAL A N 1
ATOM 2149 C CA . VAL A 1 302 ? -29.767 2.880 32.249 1.00 51.66 302 VAL A CA 1
ATOM 2150 C C . VAL A 1 302 ? -29.775 4.378 32.526 1.00 51.66 302 VAL A C 1
ATOM 2152 O O . VAL A 1 302 ? -30.318 4.822 33.539 1.00 51.66 302 VAL A O 1
ATOM 2155 N N . SER A 1 303 ? -29.166 5.161 31.635 1.00 59.88 303 SER A N 1
ATOM 2156 C CA . SER A 1 303 ? -29.253 6.621 31.655 1.00 59.88 303 SER A CA 1
ATOM 2157 C C . SER A 1 303 ? -30.101 7.108 30.487 1.00 59.88 303 SER A C 1
ATOM 2159 O O . SER A 1 303 ? -29.730 6.900 29.332 1.00 59.88 303 SER A O 1
ATOM 2161 N N . SER A 1 304 ? -31.214 7.776 30.777 1.00 60.03 304 SER A N 1
ATOM 2162 C CA . SER A 1 304 ? -32.027 8.470 29.775 1.00 60.03 304 SER A CA 1
ATOM 2163 C C . SER A 1 304 ? -32.011 9.967 30.060 1.00 60.03 304 SER A C 1
ATOM 2165 O O . SER A 1 304 ? -32.296 10.378 31.188 1.00 60.03 304 SER A O 1
ATOM 2167 N N . CYS A 1 305 ? -31.689 10.774 29.050 1.00 69.88 305 CYS A N 1
ATOM 2168 C CA . CYS A 1 305 ? -31.747 12.229 29.132 1.00 69.88 305 CYS A CA 1
ATOM 2169 C C . CYS A 1 305 ? -32.916 12.744 28.295 1.00 69.88 305 CYS A C 1
ATOM 2171 O O . CYS A 1 305 ? -32.994 12.460 27.101 1.00 69.88 305 CYS A O 1
ATOM 2173 N N . GLU A 1 306 ? -33.814 13.502 28.915 1.00 73.50 306 GLU A N 1
ATOM 2174 C CA . GLU A 1 306 ? -34.874 14.221 28.218 1.00 73.50 306 GLU A CA 1
ATOM 2175 C C . GLU A 1 306 ? -34.419 15.662 27.983 1.00 73.50 306 GLU A C 1
ATOM 2177 O O . GLU A 1 306 ? -34.037 16.365 28.920 1.00 73.50 306 GLU A O 1
ATOM 2182 N N . VAL A 1 307 ? -34.430 16.098 26.722 1.00 67.56 307 VAL A N 1
ATOM 2183 C CA . VAL A 1 307 ? -34.035 17.456 26.335 1.00 67.56 307 VAL A CA 1
ATOM 2184 C C . VAL A 1 307 ? -35.287 18.238 25.965 1.00 67.56 307 VAL A C 1
ATOM 2186 O O . VAL A 1 307 ? -35.917 17.974 24.945 1.00 67.56 307 VAL A O 1
ATOM 2189 N N . THR A 1 308 ? -35.638 19.227 26.784 1.00 72.62 308 THR A N 1
ATOM 2190 C CA . THR A 1 308 ? -36.761 20.133 26.527 1.00 72.62 308 THR A CA 1
ATOM 2191 C C . THR A 1 308 ? -36.232 21.505 26.134 1.00 72.62 308 THR A C 1
ATOM 2193 O O . THR A 1 308 ? -35.561 22.163 26.926 1.00 72.62 308 THR A O 1
ATOM 2196 N N . THR A 1 309 ? -36.563 21.970 24.929 1.00 71.50 309 THR A N 1
ATOM 2197 C CA . THR A 1 309 ? -36.248 23.336 24.487 1.00 71.50 309 THR A CA 1
ATOM 2198 C C . THR A 1 309 ? -37.508 24.188 24.524 1.00 71.50 309 THR A C 1
ATOM 2200 O O . THR A 1 309 ? -38.449 23.948 23.771 1.00 71.50 309 THR A O 1
ATOM 2203 N N . ILE A 1 310 ? -37.519 25.205 25.383 1.00 77.81 310 ILE A N 1
ATOM 2204 C CA . ILE A 1 310 ? -38.600 26.185 25.478 1.00 77.81 310 ILE A CA 1
ATOM 2205 C C . ILE A 1 310 ? -38.104 27.490 24.870 1.00 77.81 310 ILE A C 1
ATOM 2207 O O . ILE A 1 310 ? -37.205 28.143 25.400 1.00 77.81 310 ILE A O 1
ATOM 2211 N N . CYS A 1 311 ? -38.716 27.884 23.757 1.00 73.25 311 CYS A N 1
ATOM 2212 C CA . CYS A 1 311 ? -38.515 29.196 23.159 1.00 73.25 311 CYS A CA 1
ATOM 2213 C C . CYS A 1 311 ? -39.772 30.043 23.409 1.00 73.25 311 CYS A C 1
ATOM 2215 O O . CYS A 1 311 ? -40.861 29.631 22.995 1.00 73.25 311 CYS A O 1
ATOM 2217 N N . PRO A 1 312 ? -39.674 31.212 24.067 1.00 69.81 312 PRO A N 1
ATOM 2218 C CA . PRO A 1 312 ? -40.811 32.113 24.175 1.00 69.81 312 PRO A CA 1
ATOM 2219 C C . PRO A 1 312 ? -41.229 32.577 22.775 1.00 69.81 312 PRO A C 1
ATOM 2221 O O . PRO A 1 312 ? -40.391 32.893 21.928 1.00 69.81 312 PRO A O 1
ATOM 2224 N N . SER A 1 313 ? -42.539 32.623 22.528 1.00 66.75 313 SER A N 1
ATOM 2225 C CA . SER A 1 313 ? -43.084 33.128 21.265 1.00 66.75 313 SER A CA 1
ATOM 2226 C C . SER A 1 313 ? -42.593 34.567 21.027 1.00 66.75 313 SER A C 1
ATOM 2228 O O . SER A 1 313 ? -42.576 35.357 21.983 1.00 66.75 313 SER A O 1
ATOM 2230 N N . PRO A 1 314 ? -42.252 34.956 19.781 1.00 65.44 314 PRO A N 1
ATOM 2231 C CA . PRO A 1 314 ? -41.751 36.298 19.468 1.00 65.44 314 PRO A CA 1
ATOM 2232 C C . PRO A 1 314 ? -42.657 37.425 19.987 1.00 65.44 314 PRO A C 1
ATOM 2234 O O . PRO A 1 314 ? -42.171 38.470 20.413 1.00 65.44 314 PRO A O 1
ATOM 2237 N N . ALA A 1 315 ? -43.975 37.192 20.017 1.00 68.12 315 ALA A N 1
ATOM 2238 C CA . ALA A 1 315 ? -44.957 38.151 20.519 1.00 68.12 315 ALA A CA 1
ATOM 2239 C C . ALA A 1 315 ? -44.899 38.322 22.050 1.00 68.12 315 ALA A C 1
ATOM 2241 O O . ALA A 1 315 ? -45.067 39.429 22.558 1.00 68.12 315 ALA A O 1
ATOM 2242 N N . SER A 1 316 ? -44.618 37.242 22.788 1.00 60.56 316 SER A N 1
ATOM 2243 C CA . SER A 1 316 ? -44.500 37.266 24.254 1.00 60.56 316 SER A CA 1
ATOM 2244 C C . SER A 1 316 ? -43.200 37.917 24.740 1.00 60.56 316 SER A C 1
ATOM 2246 O O . SER A 1 316 ? -43.220 38.660 25.719 1.00 60.56 316 SER A O 1
ATOM 2248 N N . ALA A 1 317 ? -42.093 37.720 24.016 1.00 58.66 317 ALA A N 1
ATOM 2249 C CA . ALA A 1 317 ? -40.808 38.348 24.329 1.00 58.66 317 ALA A CA 1
ATOM 2250 C C . ALA A 1 317 ? -40.836 39.870 24.076 1.00 58.66 317 ALA A C 1
ATOM 2252 O O . ALA A 1 317 ? -40.340 40.648 24.892 1.00 58.66 317 ALA A O 1
ATOM 2253 N N . ALA A 1 318 ? -41.495 40.308 22.993 1.00 63.47 318 ALA A N 1
ATOM 2254 C CA . ALA A 1 318 ? -41.634 41.725 22.653 1.00 63.47 318 ALA A CA 1
ATOM 2255 C C . ALA A 1 318 ? -42.481 42.515 23.668 1.00 63.47 318 ALA A C 1
ATOM 2257 O O . ALA A 1 318 ? -42.147 43.655 23.983 1.00 63.47 318 ALA A O 1
ATOM 2258 N N . ALA A 1 319 ? -43.540 41.913 24.222 1.00 68.69 319 ALA A N 1
ATOM 2259 C CA . ALA A 1 319 ? -44.405 42.564 25.209 1.00 68.69 319 ALA A CA 1
ATOM 2260 C C . ALA A 1 319 ? -43.733 42.772 26.583 1.00 68.69 319 ALA A C 1
ATOM 2262 O O . ALA A 1 319 ? -44.168 43.630 27.346 1.00 68.69 319 ALA A O 1
ATOM 2263 N N . GLN A 1 320 ? -42.681 42.006 26.898 1.00 69.25 320 GLN A N 1
ATOM 2264 C CA . GLN A 1 320 ? -41.972 42.070 28.185 1.00 69.25 320 GLN A CA 1
ATOM 2265 C C . GLN A 1 320 ? -40.602 42.763 28.106 1.00 69.25 320 GLN A C 1
ATOM 2267 O O . GLN A 1 320 ? -39.925 42.887 29.122 1.00 69.25 320 GLN A O 1
ATOM 2272 N N . GLY A 1 321 ? -40.169 43.206 26.919 1.00 69.31 321 GLY A N 1
ATOM 2273 C CA . GLY A 1 321 ? -38.847 43.817 26.732 1.00 69.31 321 GLY A CA 1
ATOM 2274 C C . GLY A 1 321 ? -37.671 42.867 27.009 1.00 69.31 321 GLY A C 1
ATOM 2275 O O . GLY A 1 321 ? -36.542 43.330 27.167 1.00 69.31 321 GLY A O 1
ATOM 2276 N N . LEU A 1 322 ? -37.919 41.553 27.070 1.00 62.19 322 LEU A N 1
ATOM 2277 C CA . LEU A 1 322 ? -36.906 40.531 27.326 1.00 62.19 322 LEU A CA 1
ATOM 2278 C C . LEU A 1 322 ? -36.338 39.995 26.001 1.00 62.19 322 LEU A C 1
ATOM 2280 O O . LEU A 1 322 ? -37.082 39.831 25.030 1.00 62.19 322 LEU A O 1
ATOM 2284 N N . PRO A 1 323 ? -35.029 39.696 25.927 1.00 57.31 323 PRO A N 1
ATOM 2285 C CA . PRO A 1 323 ? -34.447 39.072 24.747 1.00 57.31 323 PRO A CA 1
ATOM 2286 C C . PRO A 1 323 ? -35.046 37.675 24.544 1.00 57.31 323 PRO A C 1
ATOM 2288 O O . PRO A 1 323 ? -35.101 36.872 25.478 1.00 57.31 323 PRO A O 1
ATOM 2291 N N . ALA A 1 324 ? -35.479 37.376 23.315 1.00 63.88 324 ALA A N 1
ATOM 2292 C CA . ALA A 1 324 ? -35.901 36.034 22.932 1.00 63.88 324 ALA A CA 1
ATOM 2293 C C . ALA A 1 324 ? -34.695 35.092 23.066 1.00 63.88 324 ALA A C 1
ATOM 2295 O O . ALA A 1 324 ? -33.804 35.077 22.221 1.00 63.88 324 ALA A O 1
ATOM 2296 N N . SER A 1 325 ? -34.628 34.355 24.167 1.00 64.38 325 SER A N 1
ATOM 2297 C CA . SER A 1 325 ? -33.633 33.311 24.391 1.00 64.38 325 SER A CA 1
ATOM 2298 C C . SER A 1 325 ? -34.374 31.996 24.552 1.00 64.38 325 SER A C 1
ATOM 2300 O O . SER A 1 325 ? -35.390 31.930 25.244 1.00 64.38 325 SER A O 1
ATOM 2302 N N . CYS A 1 326 ? -33.908 30.964 23.856 1.00 70.38 326 CYS A N 1
ATOM 2303 C CA . CYS A 1 326 ? -34.417 29.621 24.082 1.00 70.38 326 CYS A CA 1
ATOM 2304 C C . CYS A 1 326 ? -33.696 29.057 25.301 1.00 70.38 326 CYS A C 1
ATOM 2306 O O . CYS A 1 326 ? -32.470 29.145 25.408 1.00 70.38 326 CYS A O 1
ATOM 2308 N N . THR A 1 327 ? -34.458 28.496 26.229 1.00 71.00 327 THR A N 1
ATOM 2309 C CA . THR A 1 327 ? -33.903 27.722 27.334 1.00 71.00 327 THR A CA 1
ATOM 2310 C C . THR A 1 327 ? -33.982 26.254 26.958 1.00 71.00 327 THR A C 1
ATOM 2312 O O . THR A 1 327 ? -35.071 25.738 26.708 1.00 71.00 327 THR A O 1
ATOM 2315 N N . THR A 1 328 ? -32.836 25.590 26.889 1.00 71.06 328 THR A N 1
ATOM 2316 C CA . THR A 1 328 ? -32.761 24.140 26.728 1.00 71.06 328 THR A CA 1
ATOM 2317 C C . THR A 1 328 ? -32.446 23.537 28.085 1.00 71.06 328 THR A C 1
ATOM 2319 O O . THR A 1 328 ? -31.409 23.830 28.676 1.00 71.06 328 THR A O 1
ATOM 2322 N N . THR A 1 329 ? -33.349 22.705 28.583 1.00 70.38 329 THR A N 1
ATOM 2323 C CA . THR A 1 329 ? -33.171 21.947 29.817 1.00 70.38 329 THR A CA 1
ATOM 2324 C C . THR A 1 329 ? -32.915 20.498 29.442 1.00 70.38 329 THR A C 1
ATOM 2326 O O . THR A 1 329 ? -33.757 19.877 28.798 1.00 70.38 329 THR A O 1
ATOM 2329 N N . SER A 1 330 ? -31.755 19.971 29.824 1.00 70.25 330 SER A N 1
ATOM 2330 C CA . SER A 1 330 ? -31.462 18.542 29.747 1.00 70.25 330 SER A CA 1
ATOM 2331 C C . SER A 1 330 ? -31.616 17.939 31.135 1.00 70.25 330 SER A C 1
ATOM 2333 O O . SER A 1 330 ? -30.958 18.373 32.084 1.00 70.25 330 SER A O 1
ATOM 2335 N N . THR A 1 331 ? -32.499 16.958 31.265 1.00 72.69 331 THR A N 1
ATOM 2336 C CA . THR A 1 331 ? -32.744 16.242 32.514 1.00 72.69 331 THR A CA 1
ATOM 2337 C C . THR A 1 331 ? -32.335 14.794 32.322 1.00 72.69 331 THR A C 1
ATOM 2339 O O . THR A 1 331 ? -33.022 14.031 31.648 1.00 72.69 331 THR A O 1
ATOM 2342 N N . CYS A 1 332 ? -31.204 14.416 32.911 1.00 71.94 332 CYS A N 1
ATOM 2343 C CA . CYS A 1 332 ? -30.705 13.048 32.864 1.00 71.94 332 CYS A CA 1
ATOM 2344 C C . CYS A 1 332 ? -31.089 12.304 34.140 1.00 71.94 332 CYS A C 1
ATOM 2346 O O . CYS A 1 332 ? -30.782 12.746 35.252 1.00 71.94 332 CYS A O 1
ATOM 2348 N N . VAL A 1 333 ? -31.742 11.157 33.970 1.00 75.06 333 VAL A N 1
ATOM 2349 C CA . VAL A 1 333 ? -32.057 10.224 35.052 1.00 75.06 333 VAL A CA 1
ATOM 2350 C C . VAL A 1 333 ? -31.141 9.019 34.905 1.00 75.06 333 VAL A C 1
ATOM 2352 O O . VAL A 1 333 ? -31.147 8.363 33.863 1.00 75.06 333 VAL A O 1
ATOM 2355 N N . GLN A 1 334 ? -30.350 8.731 35.939 1.00 71.62 334 GLN A N 1
ATOM 2356 C CA . GLN A 1 334 ? -29.608 7.477 36.032 1.00 71.62 334 GLN A CA 1
ATOM 2357 C C . GLN A 1 334 ? -30.341 6.513 36.958 1.00 71.62 334 GLN A C 1
ATOM 2359 O O . GLN A 1 334 ? -30.569 6.799 38.137 1.00 71.62 334 GLN A O 1
ATOM 2364 N N . VAL A 1 335 ? -30.697 5.355 36.413 1.00 66.81 335 VAL A N 1
ATOM 2365 C CA . VAL A 1 335 ? -31.284 4.255 37.171 1.00 66.81 335 VAL A CA 1
ATOM 2366 C C . VAL A 1 335 ? -30.229 3.170 37.302 1.00 66.81 335 VAL A C 1
ATOM 2368 O O . VAL A 1 335 ? -29.807 2.611 36.293 1.00 66.81 335 VAL A O 1
ATOM 2371 N N . THR A 1 336 ? -29.814 2.874 38.533 1.00 62.53 336 THR A N 1
ATOM 2372 C CA . THR A 1 336 ? -28.873 1.789 38.838 1.00 62.53 336 THR A CA 1
ATOM 2373 C C . THR A 1 336 ? -29.598 0.758 39.696 1.00 62.53 336 THR A C 1
ATOM 2375 O O . THR A 1 336 ? -29.896 0.999 40.868 1.00 62.53 336 THR A O 1
ATOM 2378 N N . GLY A 1 337 ? -29.918 -0.399 39.115 1.00 79.19 337 GLY A N 1
ATOM 2379 C CA . GLY A 1 337 ? -30.760 -1.398 39.783 1.00 79.19 337 GLY A CA 1
ATOM 2380 C C . GLY A 1 337 ? -32.176 -0.863 40.035 1.00 79.19 337 GLY A C 1
ATOM 2381 O O . GLY A 1 337 ? -32.755 -0.227 39.161 1.00 79.19 337 GLY A O 1
ATOM 2382 N N . CYS A 1 338 ? -32.744 -1.092 41.225 1.00 71.44 338 CYS A N 1
ATOM 2383 C CA . CYS A 1 338 ? -34.067 -0.552 41.578 1.00 71.44 338 CYS A CA 1
ATOM 2384 C C . CYS A 1 338 ? -34.000 0.860 42.222 1.00 71.44 338 CYS A C 1
ATOM 2386 O O . CYS A 1 338 ? -35.002 1.337 42.755 1.00 71.44 338 CYS A O 1
ATOM 2388 N N . ALA A 1 339 ? -32.833 1.522 42.217 1.00 58.38 339 ALA A N 1
ATOM 2389 C CA . ALA A 1 339 ? -32.642 2.849 42.799 1.00 58.38 339 ALA A CA 1
ATOM 2390 C C . ALA A 1 339 ? -32.440 3.907 41.703 1.00 58.38 339 ALA A C 1
ATOM 2392 O O . ALA A 1 339 ? -31.496 3.849 40.911 1.00 58.38 339 ALA A O 1
ATOM 2393 N N . VAL A 1 340 ? -33.327 4.902 41.678 1.00 64.81 340 VAL A N 1
ATOM 2394 C CA . VAL A 1 340 ? -33.133 6.122 40.887 1.00 64.81 340 VAL A CA 1
ATOM 2395 C C . VAL A 1 340 ? -32.132 6.993 41.641 1.00 64.81 340 VAL A C 1
ATOM 2397 O O . VAL A 1 340 ? -32.400 7.404 42.770 1.00 64.81 340 VAL A O 1
ATOM 2400 N N . THR A 1 341 ? -30.968 7.243 41.046 1.00 64.38 341 THR A N 1
ATOM 2401 C CA . THR A 1 341 ? -29.980 8.167 41.623 1.00 64.38 341 THR A CA 1
ATOM 2402 C C . THR A 1 341 ? -30.246 9.581 41.102 1.00 64.38 341 THR A C 1
ATOM 2404 O O . THR A 1 341 ? -30.882 9.751 40.064 1.00 64.38 341 THR A O 1
ATOM 2407 N N . ALA A 1 342 ? -29.805 10.586 41.866 1.00 55.25 342 ALA A N 1
ATOM 2408 C CA . ALA A 1 342 ? -30.085 12.011 41.695 1.00 55.25 342 ALA A CA 1
ATOM 2409 C C . ALA A 1 342 ? -30.223 12.473 40.231 1.00 55.25 342 ALA A C 1
ATOM 2411 O O . ALA A 1 342 ? -29.310 12.334 39.417 1.00 55.25 342 ALA A O 1
ATOM 2412 N N . THR A 1 343 ? -31.370 13.081 39.931 1.00 65.62 343 THR A N 1
ATOM 2413 C CA . THR A 1 343 ? -31.646 13.723 38.649 1.00 65.62 343 THR A CA 1
ATOM 2414 C C . THR A 1 343 ? -30.708 14.908 38.463 1.00 65.62 343 THR A C 1
ATOM 2416 O O . THR A 1 343 ? -30.755 15.868 39.235 1.00 65.62 343 THR A O 1
ATOM 2419 N N . THR A 1 344 ? -29.865 14.858 37.435 1.00 66.81 344 THR A N 1
ATOM 2420 C CA . THR A 1 344 ? -29.038 16.009 37.069 1.00 66.81 344 THR A CA 1
ATOM 2421 C C . THR A 1 344 ? -29.794 16.806 36.018 1.00 66.81 344 THR A C 1
ATOM 2423 O O . THR A 1 344 ? -29.994 16.337 34.897 1.00 66.81 344 THR A O 1
ATOM 2426 N N . THR A 1 345 ? -30.257 17.994 36.402 1.00 67.88 345 THR A N 1
ATOM 2427 C CA . THR A 1 345 ? -30.910 18.937 35.493 1.00 67.88 345 THR A CA 1
ATOM 2428 C C . THR A 1 345 ? -29.918 20.031 35.145 1.00 67.88 345 THR A C 1
ATOM 2430 O O . THR A 1 345 ? -29.515 20.802 36.016 1.00 67.88 345 THR A O 1
ATOM 2433 N N . GLN A 1 346 ? -29.532 20.103 33.877 1.00 70.00 346 GLN A N 1
ATOM 2434 C CA . GLN A 1 346 ? -28.712 21.185 33.355 1.00 70.00 346 GLN A CA 1
ATOM 2435 C C . GLN A 1 346 ? -29.592 22.099 32.503 1.00 70.00 346 GLN A C 1
ATOM 2437 O O . GLN A 1 346 ? -30.170 21.670 31.505 1.00 70.00 346 GLN A O 1
ATOM 2442 N N . THR A 1 347 ? -29.710 23.358 32.917 1.00 65.12 347 THR A N 1
ATOM 2443 C CA . THR A 1 347 ? -30.497 24.376 32.215 1.00 65.12 347 THR A CA 1
ATOM 2444 C C . THR A 1 347 ? -29.552 25.346 31.528 1.00 65.12 347 THR A C 1
ATOM 2446 O O . THR A 1 347 ? -28.726 25.983 32.178 1.00 65.12 347 THR A O 1
ATOM 2449 N N . CYS A 1 348 ? -29.694 25.473 30.217 1.00 64.69 348 CYS A N 1
ATOM 2450 C CA . CYS A 1 348 ? -28.798 26.236 29.365 1.00 64.69 348 CYS A CA 1
ATOM 2451 C C . CYS A 1 348 ? -29.599 27.301 28.617 1.00 64.69 348 CYS A C 1
ATOM 2453 O O . CYS A 1 348 ? -30.630 27.002 28.013 1.00 64.69 348 CYS A O 1
ATOM 2455 N N . VAL A 1 349 ? -29.140 28.552 28.649 1.00 65.69 349 VAL A N 1
ATOM 2456 C CA . VAL A 1 349 ? -29.795 29.665 27.949 1.00 65.69 349 VAL A CA 1
ATOM 2457 C C . VAL A 1 349 ? -28.994 29.966 26.691 1.00 65.69 349 VAL A C 1
ATOM 2459 O O . VAL A 1 349 ? -27.858 30.419 26.785 1.00 65.69 349 VAL A O 1
ATOM 2462 N N . ASN A 1 350 ? -29.576 29.711 25.518 1.00 58.84 350 ASN A N 1
ATOM 2463 C CA . ASN A 1 350 ? -28.938 30.014 24.241 1.00 58.84 350 ASN A CA 1
ATOM 2464 C C . ASN A 1 350 ? -29.412 31.400 23.764 1.00 58.84 350 ASN A C 1
ATOM 2466 O O . ASN A 1 350 ? -30.587 31.551 23.399 1.00 58.84 350 ASN A O 1
ATOM 2470 N N . PRO A 1 351 ? -28.560 32.444 23.797 1.00 57.72 351 PRO A N 1
ATOM 2471 C CA . PRO A 1 351 ? -28.950 33.758 23.311 1.00 57.72 351 PRO A CA 1
ATOM 2472 C C . PRO A 1 351 ? -29.111 33.713 21.788 1.00 57.72 351 PRO A C 1
ATOM 2474 O O . PRO A 1 351 ? -28.153 33.489 21.048 1.00 57.72 351 PRO A O 1
ATOM 2477 N N . ILE A 1 352 ? -30.332 33.953 21.305 1.00 57.12 352 ILE A N 1
ATOM 2478 C CA . ILE A 1 352 ? -30.603 34.080 19.873 1.00 57.12 352 ILE A CA 1
ATOM 2479 C C . ILE A 1 352 ? -29.976 35.399 19.405 1.00 57.12 352 ILE A C 1
ATOM 2481 O O . ILE A 1 352 ? -30.497 36.478 19.669 1.00 57.12 352 ILE A O 1
ATOM 2485 N N . LEU A 1 353 ? -28.833 35.299 18.723 1.00 50.50 353 LEU A N 1
ATOM 2486 C CA . LEU A 1 353 ? -28.281 36.316 17.822 1.00 50.50 353 LEU A CA 1
ATOM 2487 C C . LEU A 1 353 ? -28.285 37.761 18.362 1.00 50.50 353 LEU A C 1
ATOM 2489 O O . LEU A 1 353 ? -29.003 38.622 17.857 1.00 50.50 353 LEU A O 1
ATOM 2493 N N . ARG A 1 354 ? -27.382 38.094 19.291 1.00 44.38 354 ARG A N 1
ATOM 2494 C CA . ARG A 1 354 ? -26.821 39.456 19.341 1.00 44.38 354 ARG A CA 1
ATOM 2495 C C . ARG A 1 354 ? -25.333 39.440 19.653 1.00 44.38 354 ARG A C 1
ATOM 2497 O O . ARG A 1 354 ? -24.884 38.869 20.639 1.00 44.38 354 ARG A O 1
ATOM 2504 N N . ARG A 1 355 ? -24.597 40.152 18.799 1.00 47.16 355 ARG A N 1
ATOM 2505 C CA . ARG A 1 355 ? -23.199 40.567 18.933 1.00 47.16 355 ARG A CA 1
ATOM 2506 C C . ARG A 1 355 ? -23.084 41.520 20.133 1.00 47.16 355 ARG A C 1
ATOM 2508 O O . ARG A 1 355 ? -23.039 42.731 19.955 1.00 47.16 355 ARG A O 1
ATOM 2515 N N . ALA A 1 356 ? -23.154 40.986 21.349 1.00 45.66 356 ALA A N 1
ATOM 2516 C CA . ALA A 1 356 ? -23.004 41.743 22.585 1.00 45.66 356 ALA A CA 1
ATOM 2517 C C . ALA A 1 356 ? -21.649 41.408 23.212 1.00 45.66 356 ALA A C 1
ATOM 2519 O O . ALA A 1 356 ? -21.374 40.283 23.618 1.00 45.66 356 ALA A O 1
ATOM 2520 N N . THR A 1 357 ? -20.792 42.418 23.239 1.00 51.12 357 THR A N 1
ATOM 2521 C CA . THR A 1 357 ? -19.503 42.453 23.921 1.00 51.12 357 THR A CA 1
ATOM 2522 C C . THR A 1 357 ? -19.672 42.156 25.416 1.00 51.12 357 THR A C 1
ATOM 2524 O O . THR A 1 357 ? -20.287 42.953 26.121 1.00 51.12 357 THR A O 1
ATOM 2527 N N . GLY A 1 358 ? -19.094 41.054 25.910 1.00 51.16 358 GLY A N 1
ATOM 2528 C CA . GLY A 1 358 ? -18.623 40.976 27.302 1.00 51.16 358 GLY A CA 1
ATOM 2529 C C . GLY A 1 358 ? -19.306 40.022 28.292 1.00 51.16 358 GLY A C 1
ATOM 2530 O O . GLY A 1 358 ? -18.965 40.100 29.466 1.00 51.16 358 GLY A O 1
ATOM 2531 N N . ALA A 1 359 ? -20.210 39.118 27.893 1.00 50.31 359 ALA A N 1
ATOM 2532 C CA . ALA A 1 359 ? -20.781 38.131 28.825 1.00 50.31 359 ALA A CA 1
ATOM 2533 C C . ALA A 1 359 ? -20.209 36.721 28.590 1.00 50.31 359 ALA A C 1
ATOM 2535 O O . ALA A 1 359 ? -20.538 36.068 27.603 1.00 50.31 359 ALA A O 1
ATOM 2536 N N . THR A 1 360 ? -19.369 36.242 29.511 1.00 55.69 360 THR A N 1
ATOM 2537 C CA . THR A 1 360 ? -18.790 34.884 29.538 1.00 55.69 360 THR A CA 1
ATOM 2538 C C . THR A 1 360 ? -19.794 33.850 30.064 1.00 55.69 360 THR A C 1
ATOM 2540 O O . THR A 1 360 ? -19.533 33.161 31.047 1.00 55.69 360 THR A O 1
ATOM 2543 N N . GLY A 1 361 ? -20.981 33.774 29.458 1.00 54.50 361 GLY A N 1
ATOM 2544 C CA . GLY A 1 361 ? -21.914 32.686 29.744 1.00 54.50 361 GLY A CA 1
ATOM 2545 C C . GLY A 1 361 ? -21.392 31.394 29.120 1.00 54.50 361 GLY A C 1
ATOM 2546 O O . GLY A 1 361 ? -21.280 31.323 27.897 1.00 54.50 361 GLY A O 1
ATOM 2547 N N . GLU A 1 362 ? -21.053 30.396 29.940 1.00 54.78 362 GLU A N 1
ATOM 2548 C CA . GLU A 1 362 ? -20.707 29.049 29.473 1.00 54.78 362 GLU A CA 1
ATOM 2549 C C . GLU A 1 362 ? -21.896 28.457 28.705 1.00 54.78 362 GLU A C 1
ATOM 2551 O O . GLU A 1 362 ? -22.917 28.062 29.267 1.00 54.78 362 GLU A O 1
ATOM 2556 N N . SER A 1 363 ? -21.776 28.453 27.380 1.00 57.00 363 SER A N 1
ATOM 2557 C CA . SER A 1 363 ? -22.700 27.778 26.479 1.00 57.00 363 SER A CA 1
ATOM 2558 C C . SER A 1 363 ? -22.592 26.271 26.703 1.00 57.00 363 SER A C 1
ATOM 2560 O O . SER A 1 363 ? -21.513 25.704 26.535 1.00 57.00 363 SER A O 1
ATOM 2562 N N . CYS A 1 364 ? -23.712 25.608 26.994 1.00 61.81 364 CYS A N 1
ATOM 2563 C CA . CYS A 1 364 ? -23.813 24.151 26.939 1.00 61.81 364 CYS A CA 1
ATOM 2564 C C . CYS A 1 364 ? -23.737 23.691 25.482 1.00 61.81 364 CYS A C 1
ATOM 2566 O O . CYS A 1 364 ? -24.754 23.449 24.828 1.00 61.81 364 CYS A O 1
ATOM 2568 N N . ALA A 1 365 ? -22.524 23.629 24.945 1.00 72.81 365 ALA A N 1
ATOM 2569 C CA . ALA A 1 365 ? -22.293 22.969 23.680 1.00 72.81 365 ALA A CA 1
ATOM 2570 C C . ALA A 1 365 ? -22.624 21.487 23.880 1.00 72.81 365 ALA A C 1
ATOM 2572 O O . ALA A 1 365 ? -21.991 20.809 24.689 1.00 72.81 365 ALA A O 1
ATOM 2573 N N . VAL A 1 366 ? -23.645 20.997 23.171 1.00 75.56 366 VAL A N 1
ATOM 2574 C CA . VAL A 1 366 ? -23.840 19.553 23.009 1.00 75.56 366 VAL A CA 1
ATOM 2575 C C . VAL A 1 366 ? -22.508 19.003 22.498 1.00 75.56 366 VAL A C 1
ATOM 2577 O O . VAL A 1 366 ? -21.993 19.575 21.534 1.00 75.56 366 VAL A O 1
ATOM 2580 N N . PRO A 1 367 ? -21.923 17.969 23.132 1.00 82.69 367 PRO A N 1
ATOM 2581 C CA . PRO A 1 367 ? -20.645 17.434 22.695 1.00 82.69 367 PRO A CA 1
ATOM 2582 C C . PRO A 1 367 ? -20.735 17.066 21.217 1.00 82.69 367 PRO A C 1
ATOM 2584 O O . PRO A 1 367 ? -21.495 16.175 20.832 1.00 82.69 367 PRO A O 1
ATOM 2587 N N . THR A 1 368 ? -20.011 17.801 20.379 1.00 91.56 368 THR A N 1
ATOM 2588 C CA . THR A 1 368 ? -20.021 17.565 18.941 1.00 91.56 368 THR A CA 1
ATOM 2589 C C . THR A 1 368 ? -19.289 16.259 18.679 1.00 91.56 368 THR A C 1
ATOM 2591 O O . THR A 1 368 ? -18.181 16.057 19.174 1.00 91.56 368 THR A O 1
ATOM 2594 N N . ALA A 1 369 ? -19.917 15.357 17.928 1.00 94.81 369 ALA A N 1
ATOM 2595 C CA . ALA A 1 369 ? -19.240 14.154 17.481 1.00 94.81 369 ALA A CA 1
ATOM 2596 C C . ALA A 1 369 ? -18.117 14.532 16.503 1.00 94.81 369 ALA A C 1
ATOM 2598 O O . ALA A 1 369 ? -18.322 15.338 15.595 1.00 94.81 369 ALA A O 1
ATOM 2599 N N . GLU A 1 370 ? -16.947 13.933 16.680 1.00 94.88 370 GLU A N 1
ATOM 2600 C CA . GLU A 1 370 ? -15.762 14.134 15.843 1.00 94.88 370 GLU A CA 1
ATOM 2601 C C . GLU A 1 370 ? -15.364 12.806 15.186 1.00 94.88 370 GLU A C 1
ATOM 2603 O O . GLU A 1 370 ? -15.747 11.750 15.689 1.00 94.88 370 GLU A O 1
ATOM 2608 N N . PRO A 1 371 ? -14.630 12.806 14.061 1.00 94.62 371 PRO A N 1
ATOM 2609 C CA . PRO A 1 371 ? -14.209 11.567 13.418 1.00 94.62 371 PRO A CA 1
ATOM 2610 C C . PRO A 1 371 ? -13.135 10.858 14.249 1.00 94.62 371 PRO A C 1
ATOM 2612 O O . PRO A 1 371 ? -12.153 11.472 14.661 1.00 94.62 371 PRO A O 1
ATOM 2615 N N . TYR A 1 372 ? -13.278 9.548 14.432 1.00 96.06 372 TYR A N 1
ATOM 2616 C CA . TYR A 1 372 ? -12.299 8.679 15.080 1.00 96.06 372 TYR A CA 1
ATOM 2617 C C . TYR A 1 372 ? -12.063 7.411 14.265 1.00 96.06 372 TYR A C 1
ATOM 2619 O O . TYR A 1 372 ? -12.965 6.907 13.596 1.00 96.06 372 TYR A O 1
ATOM 2627 N N . ILE A 1 373 ? -10.848 6.876 14.378 1.00 96.62 373 ILE A N 1
ATOM 2628 C CA . ILE A 1 373 ? -10.487 5.536 13.927 1.00 96.62 373 ILE A CA 1
ATOM 2629 C C . ILE A 1 373 ? -10.363 4.622 15.145 1.00 96.62 373 ILE A C 1
ATOM 2631 O O . ILE A 1 373 ? -9.692 4.958 16.126 1.00 96.62 373 ILE A O 1
ATOM 2635 N N . ILE A 1 374 ? -10.992 3.455 15.066 1.00 97.94 374 ILE A N 1
ATOM 2636 C CA . ILE A 1 374 ? -10.974 2.424 16.099 1.00 97.94 374 ILE A CA 1
ATOM 2637 C C . ILE A 1 374 ? -10.269 1.201 15.518 1.00 97.94 374 ILE A C 1
ATOM 2639 O O . ILE A 1 374 ? -10.695 0.679 14.488 1.00 97.94 374 ILE A O 1
ATOM 2643 N N . TYR A 1 375 ? -9.214 0.733 16.182 1.00 98.06 375 TYR A N 1
ATOM 2644 C CA . TYR A 1 375 ? -8.530 -0.509 15.821 1.00 98.06 375 TYR A CA 1
ATOM 2645 C C . TYR A 1 375 ? -8.926 -1.633 16.781 1.00 98.06 375 TYR A C 1
ATOM 2647 O O . TYR A 1 375 ? -8.834 -1.435 18.000 1.00 98.06 375 TYR A O 1
ATOM 2655 N N . PRO A 1 376 ? -9.318 -2.815 16.273 1.00 97.94 376 PRO A N 1
ATOM 2656 C CA . PRO A 1 376 ? -9.462 -3.989 17.119 1.00 97.94 376 PRO A CA 1
ATOM 2657 C C . PRO A 1 376 ? -8.089 -4.447 17.625 1.00 97.94 376 PRO A C 1
ATOM 2659 O O . PRO A 1 376 ? -7.054 -4.172 17.014 1.00 97.94 376 PRO A O 1
ATOM 2662 N N . ARG A 1 377 ? -8.081 -5.149 18.758 1.00 95.44 377 ARG A N 1
ATOM 2663 C CA . ARG A 1 377 ? -6.900 -5.848 19.275 1.00 95.44 377 ARG A CA 1
ATOM 2664 C C . ARG A 1 377 ? -6.531 -7.010 18.373 1.00 95.44 377 ARG A C 1
ATOM 2666 O O . ARG A 1 377 ? -5.372 -7.098 17.973 1.00 95.44 377 ARG A O 1
ATOM 2673 N N . ASP A 1 378 ? -7.518 -7.826 18.030 1.00 95.19 378 ASP A N 1
ATOM 2674 C CA . ASP A 1 378 ? -7.418 -8.797 16.958 1.00 95.19 378 ASP A CA 1
ATOM 2675 C C . ASP A 1 378 ? -8.539 -8.577 15.938 1.00 95.19 378 ASP A C 1
ATOM 2677 O O . ASP A 1 378 ? -9.726 -8.644 16.251 1.00 95.19 378 ASP A O 1
ATOM 2681 N N . GLY A 1 379 ? -8.140 -8.254 14.711 1.00 96.06 379 GLY A N 1
ATOM 2682 C CA . GLY A 1 379 ? -9.064 -8.033 13.608 1.00 96.06 379 GLY A CA 1
ATOM 2683 C C . GLY A 1 379 ? -9.640 -9.321 13.027 1.00 96.06 379 GLY A C 1
ATOM 2684 O O . GLY A 1 379 ? -10.696 -9.255 12.404 1.00 96.06 379 GLY A O 1
ATOM 2685 N N . THR A 1 380 ? -8.974 -10.468 13.200 1.00 95.56 380 THR A N 1
ATOM 2686 C CA . THR A 1 380 ? -9.440 -11.764 12.674 1.00 95.56 380 THR A CA 1
ATOM 2687 C C . THR A 1 380 ? -10.376 -12.484 13.646 1.00 95.56 380 THR A C 1
ATOM 2689 O O . THR A 1 380 ? -11.114 -13.380 13.240 1.00 95.56 380 THR A O 1
ATOM 2692 N N . ASP A 1 381 ? -10.396 -12.072 14.915 1.00 96.50 381 ASP A N 1
ATOM 2693 C CA . ASP A 1 381 ? -11.285 -12.617 15.935 1.00 96.50 381 ASP A CA 1
ATOM 2694 C C . ASP A 1 381 ? -12.720 -12.084 15.755 1.00 96.50 381 ASP A C 1
ATOM 2696 O O . ASP A 1 381 ? -13.041 -10.905 15.968 1.00 96.50 381 ASP A O 1
ATOM 2700 N N . ASN A 1 382 ? -13.616 -12.982 15.343 1.00 94.50 382 ASN A N 1
ATOM 2701 C CA . ASN A 1 382 ? -15.020 -12.662 15.107 1.00 94.50 382 ASN A CA 1
ATOM 2702 C C . ASN A 1 382 ? -15.763 -12.254 16.385 1.00 94.50 382 ASN A C 1
ATOM 2704 O O . ASN A 1 382 ? -16.643 -11.396 16.308 1.00 94.50 382 ASN A O 1
ATOM 2708 N N . GLU A 1 383 ? -15.432 -12.817 17.549 1.00 95.25 383 GLU A N 1
ATOM 2709 C CA . GLU A 1 383 ? -16.083 -12.456 18.812 1.00 95.25 383 GLU A CA 1
ATOM 2710 C C . GLU A 1 383 ? -15.669 -11.048 19.240 1.00 95.25 383 GLU A C 1
ATOM 2712 O O . GLU A 1 383 ? -16.526 -10.214 19.557 1.00 95.25 383 GLU A O 1
ATOM 2717 N N . GLN A 1 384 ? -14.370 -10.737 19.155 1.00 96.31 384 GLN A N 1
ATOM 2718 C CA . GLN A 1 384 ? -13.854 -9.400 19.459 1.00 96.31 384 GLN A CA 1
ATOM 2719 C C . GLN A 1 384 ? -14.455 -8.345 18.534 1.00 96.31 384 GLN A C 1
ATOM 2721 O O . GLN A 1 384 ? -14.989 -7.332 18.995 1.00 96.31 384 GLN A O 1
ATOM 2726 N N . THR A 1 385 ? -14.406 -8.579 17.222 1.00 97.19 385 THR A N 1
ATOM 2727 C CA . THR A 1 385 ? -14.923 -7.617 16.242 1.00 97.19 385 THR A CA 1
ATOM 2728 C C . THR A 1 385 ? -16.444 -7.464 16.323 1.00 97.19 385 THR A C 1
ATOM 2730 O O . THR A 1 385 ? -16.949 -6.352 16.151 1.00 97.19 385 THR A O 1
ATOM 2733 N N . THR A 1 386 ? -17.183 -8.529 16.656 1.00 96.81 386 THR A N 1
ATOM 2734 C CA . THR A 1 386 ? -18.634 -8.468 16.907 1.00 96.81 386 THR A CA 1
ATOM 2735 C C . THR A 1 386 ? -18.955 -7.682 18.175 1.00 96.81 386 THR A C 1
ATOM 2737 O O . THR A 1 386 ? -19.856 -6.846 18.154 1.00 96.81 386 THR A O 1
ATOM 2740 N N . SER A 1 387 ? -18.199 -7.877 19.256 1.00 97.12 387 SER A N 1
ATOM 2741 C CA . SER A 1 387 ? -18.348 -7.115 20.503 1.00 97.12 387 SER A CA 1
ATOM 2742 C C . SER A 1 387 ? -18.126 -5.611 20.285 1.00 97.12 387 SER A C 1
ATOM 2744 O O . SER A 1 387 ? -18.915 -4.787 20.752 1.00 97.12 387 SER A O 1
ATOM 2746 N N . ILE A 1 388 ? -17.116 -5.225 19.496 1.00 98.00 388 ILE A N 1
ATOM 2747 C CA . ILE A 1 388 ? -16.897 -3.819 19.113 1.00 98.00 388 ILE A CA 1
ATOM 2748 C C . ILE A 1 388 ? -18.060 -3.297 18.255 1.00 98.00 388 ILE A C 1
ATOM 2750 O O . ILE A 1 388 ? -18.566 -2.203 18.511 1.00 98.00 388 ILE A O 1
ATOM 2754 N N . ALA A 1 389 ? -18.527 -4.084 17.278 1.00 97.62 389 ALA A N 1
ATOM 2755 C CA . ALA A 1 389 ? -19.672 -3.730 16.438 1.00 97.62 389 ALA A CA 1
ATOM 2756 C C . ALA A 1 389 ? -20.953 -3.492 17.262 1.00 97.62 389 ALA A C 1
ATOM 2758 O O . ALA A 1 389 ? -21.658 -2.505 17.049 1.00 97.62 389 ALA A O 1
ATOM 2759 N N . GLN A 1 390 ? -21.224 -4.352 18.247 1.00 97.31 390 GLN A N 1
ATOM 2760 C CA . GLN A 1 390 ? -22.324 -4.187 19.199 1.00 97.31 390 GLN A CA 1
ATOM 2761 C C . GLN A 1 390 ? -22.152 -2.940 20.073 1.00 97.31 390 GLN A C 1
ATOM 2763 O O . GLN A 1 390 ? -23.145 -2.288 20.386 1.00 97.31 390 GLN A O 1
ATOM 2768 N N . GLY A 1 391 ? -20.913 -2.567 20.408 1.00 97.50 391 GLY A N 1
ATOM 2769 C CA . GLY A 1 391 ? -20.598 -1.316 21.098 1.00 97.50 391 GLY A CA 1
ATOM 2770 C C . GLY A 1 391 ? -21.074 -0.070 20.344 1.00 97.50 391 GLY A C 1
ATOM 2771 O O . GLY A 1 391 ? -21.614 0.846 20.956 1.00 97.50 391 GLY A O 1
ATOM 2772 N N . PHE A 1 392 ? -20.958 -0.037 19.010 1.00 97.75 392 PHE A N 1
ATOM 2773 C CA . PHE A 1 392 ? -21.500 1.081 18.223 1.00 97.75 392 PHE A CA 1
ATOM 2774 C C . PHE A 1 392 ? -23.027 1.169 18.332 1.00 97.75 392 PHE A C 1
ATOM 2776 O O . PHE A 1 392 ? -23.570 2.264 18.478 1.00 97.75 392 PHE A O 1
ATOM 2783 N N . LEU A 1 393 ? -23.716 0.023 18.316 1.00 96.88 393 LEU A N 1
ATOM 2784 C CA . LEU A 1 393 ? -25.172 -0.040 18.462 1.00 96.88 393 LEU A CA 1
ATOM 2785 C C . LEU A 1 393 ? -25.627 0.372 19.867 1.00 96.88 393 LEU A C 1
ATOM 2787 O O . LEU A 1 393 ? -26.538 1.186 19.996 1.00 96.88 393 LEU A O 1
ATOM 2791 N N . SER A 1 394 ? -24.988 -0.149 20.920 1.00 96.62 394 SER A N 1
ATOM 2792 C CA . SER A 1 394 ? -25.368 0.141 22.310 1.00 96.62 394 SER A CA 1
ATOM 2793 C C . SER A 1 394 ? -25.133 1.603 22.697 1.00 96.62 394 SER A C 1
ATOM 2795 O O . SER A 1 394 ? -25.861 2.150 23.523 1.00 96.62 394 SER A O 1
ATOM 2797 N N . LEU A 1 395 ? -24.156 2.253 22.061 1.00 96.31 395 LEU A N 1
ATOM 2798 C CA . LEU A 1 395 ? -23.835 3.665 22.247 1.00 96.31 395 LEU A CA 1
ATOM 2799 C C . LEU A 1 395 ? -24.603 4.610 21.314 1.00 96.31 395 LEU A C 1
ATOM 2801 O O . LEU A 1 395 ? -24.328 5.812 21.322 1.00 96.31 395 LEU A O 1
ATOM 2805 N N . ASN A 1 396 ? -25.554 4.095 20.525 1.00 96.06 396 ASN A N 1
ATOM 2806 C CA . ASN A 1 396 ? -26.322 4.852 19.532 1.00 96.06 396 ASN A CA 1
ATOM 2807 C C . ASN A 1 396 ? -25.431 5.630 18.544 1.00 96.06 396 ASN A C 1
ATOM 2809 O O . ASN A 1 396 ? -25.750 6.757 18.160 1.00 96.06 396 ASN A O 1
ATOM 2813 N N . VAL A 1 397 ? -24.296 5.050 18.141 1.00 95.88 397 VAL A N 1
ATOM 2814 C CA . VAL A 1 397 ? -23.445 5.637 17.102 1.00 95.88 397 VAL A CA 1
ATOM 2815 C C . VAL A 1 397 ? -24.152 5.479 15.751 1.00 95.88 397 VAL A C 1
ATOM 2817 O O . VAL A 1 397 ? -24.514 4.356 15.387 1.00 95.88 397 VAL A O 1
ATOM 2820 N N . PRO A 1 398 ? -24.360 6.562 14.979 1.00 93.44 398 PRO A N 1
ATOM 2821 C CA . PRO A 1 398 ? -24.973 6.459 13.660 1.00 93.44 398 PRO A CA 1
ATOM 2822 C C . PRO A 1 398 ? -24.131 5.575 12.730 1.00 93.44 398 PRO A C 1
ATOM 2824 O O . PRO A 1 398 ? -22.968 5.877 12.481 1.00 93.44 398 PRO A O 1
ATOM 2827 N N . LEU A 1 399 ? -24.727 4.507 12.188 1.00 93.31 399 LEU A N 1
ATOM 2828 C CA . LEU A 1 399 ? -24.058 3.580 11.257 1.00 93.31 399 LEU A CA 1
ATOM 2829 C C . LEU A 1 399 ? -24.180 3.991 9.776 1.00 93.31 399 LEU A C 1
ATOM 2831 O O . LEU A 1 399 ? -23.795 3.236 8.887 1.00 93.31 399 LEU A O 1
ATOM 2835 N N . GLY A 1 400 ? -24.742 5.172 9.503 1.00 88.62 400 GLY A N 1
ATOM 2836 C CA . GLY A 1 400 ? -24.750 5.776 8.169 1.00 88.62 400 GLY A CA 1
ATOM 2837 C C . GLY A 1 400 ? -23.470 6.574 7.894 1.00 88.62 400 GLY A C 1
ATOM 2838 O O . GLY A 1 400 ? -22.692 6.811 8.820 1.00 88.62 400 GLY A O 1
ATOM 2839 N N . PRO A 1 401 ? -23.247 7.037 6.649 1.00 84.19 401 PRO A N 1
ATOM 2840 C CA . PRO A 1 401 ? -22.109 7.891 6.322 1.00 84.19 401 PRO A CA 1
ATOM 2841 C C . PRO A 1 401 ? -21.980 9.060 7.317 1.00 84.19 401 PRO A C 1
ATOM 2843 O O . PRO A 1 401 ? -22.981 9.728 7.591 1.00 84.19 401 PRO A O 1
ATOM 2846 N N . PRO A 1 402 ? -20.781 9.307 7.881 1.00 88.19 402 PRO A N 1
ATOM 2847 C CA . PRO A 1 402 ? -19.469 8.810 7.445 1.00 88.19 402 PRO A CA 1
ATOM 2848 C C . PRO A 1 402 ? -18.958 7.552 8.191 1.00 88.19 402 PRO A C 1
ATOM 2850 O O . PRO A 1 402 ? -17.747 7.310 8.205 1.00 88.19 402 PRO A O 1
ATOM 2853 N N . PHE A 1 403 ? -19.831 6.764 8.833 1.00 94.25 403 PHE A N 1
ATOM 2854 C CA . PHE A 1 403 ? -19.443 5.481 9.428 1.00 94.25 403 PHE A CA 1
ATOM 2855 C C . PHE A 1 403 ? -18.921 4.513 8.362 1.00 94.25 403 PHE A C 1
ATOM 2857 O O . PHE A 1 403 ? -19.517 4.367 7.295 1.00 94.25 403 PHE A O 1
ATOM 2864 N N . TYR A 1 404 ? -17.822 3.828 8.662 1.00 95.38 404 TYR A N 1
ATOM 2865 C CA . TYR A 1 404 ? -17.200 2.867 7.760 1.00 95.38 404 TYR A CA 1
ATOM 2866 C C . TYR A 1 404 ? -16.501 1.757 8.530 1.00 95.38 404 TYR A C 1
ATOM 2868 O O . TYR A 1 404 ? -15.898 1.991 9.576 1.00 95.38 404 TYR A O 1
ATOM 2876 N N . THR A 1 405 ? -16.558 0.544 7.988 1.00 96.94 405 THR A N 1
ATOM 2877 C CA . THR A 1 405 ? -15.814 -0.609 8.497 1.00 96.94 405 THR A CA 1
ATOM 2878 C C . THR A 1 405 ? -14.929 -1.140 7.382 1.00 96.94 405 THR A C 1
ATOM 2880 O O . THR A 1 405 ? -15.441 -1.616 6.373 1.00 96.94 405 THR A O 1
ATOM 2883 N N . SER A 1 406 ? -13.614 -1.116 7.588 1.00 96.88 406 SER A N 1
ATOM 2884 C CA . SER A 1 406 ? -12.672 -1.811 6.711 1.00 96.88 406 SER A CA 1
ATOM 2885 C C . SER A 1 406 ? -12.715 -3.301 7.040 1.00 96.88 406 SER A C 1
ATOM 2887 O O . SER A 1 406 ? -11.974 -3.784 7.898 1.00 96.88 406 SER A O 1
ATOM 2889 N N . ARG A 1 407 ? -13.633 -4.030 6.401 1.00 96.12 407 ARG A N 1
ATOM 2890 C CA . ARG A 1 407 ? -13.824 -5.475 6.576 1.00 96.12 407 ARG A CA 1
ATOM 2891 C C . ARG A 1 407 ? -13.413 -6.206 5.306 1.00 96.12 407 ARG A C 1
ATOM 2893 O O . ARG A 1 407 ? -13.917 -5.896 4.232 1.00 96.12 407 ARG A O 1
ATOM 2900 N N . SER A 1 408 ? -12.540 -7.192 5.457 1.00 94.69 408 SER A N 1
ATOM 2901 C CA . SER A 1 408 ? -12.205 -8.118 4.386 1.00 94.69 408 SER A CA 1
ATOM 2902 C C . SER A 1 408 ? -13.409 -9.003 4.080 1.00 94.69 408 SER A C 1
ATOM 2904 O O . SER A 1 408 ? -14.084 -9.508 4.978 1.00 94.69 408 SER A O 1
ATOM 2906 N N . SER A 1 409 ? -13.677 -9.166 2.791 1.00 93.31 409 SER A N 1
ATOM 2907 C CA . SER A 1 409 ? -14.622 -10.133 2.230 1.00 93.31 409 SER A CA 1
ATOM 2908 C C . SER A 1 409 ? -14.098 -11.573 2.270 1.00 93.31 409 SER A C 1
ATOM 2910 O O . SER A 1 409 ? -14.845 -12.500 1.965 1.00 93.31 409 SER A O 1
ATOM 2912 N N . GLN A 1 410 ? -12.827 -11.745 2.635 1.00 94.31 410 GLN A N 1
ATOM 2913 C CA . GLN A 1 410 ? -12.148 -13.021 2.802 1.00 94.31 410 GLN A CA 1
ATOM 2914 C C . GLN A 1 410 ? -11.889 -13.268 4.297 1.00 94.31 410 GLN A C 1
ATOM 2916 O O . GLN A 1 410 ? -12.774 -13.098 5.134 1.00 94.31 410 GLN A O 1
ATOM 2921 N N . ASP A 1 411 ? -10.676 -13.682 4.645 1.00 93.12 411 ASP A N 1
ATOM 2922 C CA . ASP A 1 411 ? -10.288 -14.180 5.960 1.00 93.12 411 ASP A CA 1
ATOM 2923 C C . ASP A 1 411 ? -9.455 -13.190 6.789 1.00 93.12 411 ASP A C 1
ATOM 2925 O O . ASP A 1 411 ? -9.076 -13.504 7.916 1.00 93.12 411 ASP A O 1
ATOM 2929 N N . LEU A 1 412 ? -9.206 -11.964 6.308 1.00 96.06 412 LEU A N 1
ATOM 2930 C CA . LEU A 1 412 ? -8.424 -10.998 7.091 1.00 96.06 412 LEU A CA 1
ATOM 2931 C C . LEU A 1 412 ? -9.226 -10.380 8.247 1.00 96.06 412 LEU A C 1
ATOM 2933 O O . LEU A 1 412 ? -8.627 -9.786 9.145 1.00 96.06 412 LEU A O 1
ATOM 2937 N N . GLY A 1 413 ? -10.557 -10.473 8.245 1.00 97.12 413 GLY A N 1
ATOM 2938 C CA . GLY A 1 413 ? -11.418 -9.869 9.267 1.00 97.12 413 GLY A CA 1
ATOM 2939 C C . GLY A 1 413 ? -11.513 -8.339 9.163 1.00 97.12 413 GLY A C 1
ATOM 2940 O O . GLY A 1 413 ? -11.596 -7.796 8.063 1.00 97.12 413 GLY A O 1
ATOM 2941 N N . VAL A 1 414 ? -11.539 -7.622 10.291 1.00 98.12 414 VAL A N 1
ATOM 2942 C CA . VAL A 1 414 ? -11.686 -6.153 10.342 1.00 98.12 414 VAL A CA 1
ATOM 2943 C C . VAL A 1 414 ? -10.347 -5.466 10.604 1.00 98.12 414 VAL A C 1
ATOM 2945 O O . VAL A 1 414 ? -9.700 -5.718 11.615 1.00 98.12 414 VAL A O 1
ATOM 2948 N N . SER A 1 415 ? -9.946 -4.542 9.729 1.00 97.88 415 SER A N 1
ATOM 2949 C CA . SER A 1 415 ? -8.750 -3.717 9.940 1.00 97.88 415 SER A CA 1
ATOM 2950 C C . SER A 1 415 ? -9.005 -2.533 10.870 1.00 97.88 415 SER A C 1
ATOM 2952 O O . SER A 1 415 ? -8.202 -2.284 11.767 1.00 97.88 415 SER A O 1
ATOM 2954 N N . PHE A 1 416 ? -10.102 -1.801 10.665 1.00 97.94 416 PHE A N 1
ATOM 2955 C CA . PHE A 1 416 ? -10.489 -0.659 11.497 1.00 97.94 416 PHE A CA 1
ATOM 2956 C C . PHE A 1 416 ? -11.954 -0.259 11.268 1.00 97.94 416 PHE A C 1
ATOM 2958 O O . PHE A 1 416 ? -12.573 -0.630 10.266 1.00 97.94 416 PHE A O 1
ATOM 2965 N N . TRP A 1 417 ? -12.469 0.576 12.169 1.00 97.94 417 TRP A N 1
ATOM 2966 C CA . TRP A 1 417 ? -13.685 1.365 11.971 1.00 97.94 417 TRP A CA 1
ATOM 2967 C C . TRP A 1 417 ? -13.351 2.850 11.887 1.00 97.94 417 TRP A C 1
ATOM 2969 O O . TRP A 1 417 ? -12.445 3.313 12.575 1.00 97.94 417 TRP A O 1
ATOM 2979 N N . HIS A 1 418 ? -14.106 3.594 11.085 1.00 96.00 418 HIS A N 1
ATOM 2980 C CA . HIS A 1 418 ? -14.152 5.053 11.092 1.00 96.00 418 HIS A CA 1
ATOM 2981 C C . HIS A 1 418 ? -15.559 5.485 11.505 1.00 96.00 418 HIS A C 1
ATOM 2983 O O . HIS A 1 418 ? -16.534 5.021 10.917 1.00 96.00 418 HIS A O 1
ATOM 2989 N N . ALA A 1 419 ? -15.683 6.333 12.523 1.00 96.19 419 ALA A N 1
ATOM 2990 C CA . ALA A 1 419 ? -16.977 6.735 13.072 1.00 96.19 419 ALA A CA 1
ATOM 2991 C C . ALA A 1 419 ? -16.938 8.155 13.647 1.00 96.19 419 ALA A C 1
ATOM 2993 O O . ALA A 1 419 ? -15.902 8.594 14.140 1.00 96.19 419 ALA A O 1
ATOM 2994 N N . MET A 1 420 ? -18.080 8.847 13.634 1.00 95.88 420 MET A N 1
ATOM 2995 C CA . MET A 1 420 ? -18.252 10.104 14.370 1.00 95.88 420 MET A CA 1
ATOM 2996 C C . MET A 1 420 ? -18.630 9.776 15.813 1.00 95.88 420 MET A C 1
ATOM 2998 O O . MET A 1 420 ? -19.696 9.204 16.037 1.00 95.88 420 MET A O 1
ATOM 3002 N N . LEU A 1 421 ? -17.779 10.125 16.776 1.00 96.31 421 LEU A N 1
ATOM 3003 C CA . LEU A 1 421 ? -17.974 9.804 18.189 1.00 96.31 421 LEU A CA 1
ATOM 3004 C C . LEU A 1 421 ? -17.948 11.062 19.057 1.00 96.31 421 LEU A C 1
ATOM 3006 O O . LEU A 1 421 ? -17.128 11.956 18.850 1.00 96.31 421 LEU A O 1
ATOM 3010 N N . THR A 1 422 ? -18.817 11.111 20.064 1.00 96.00 422 THR A N 1
ATOM 3011 C CA . THR A 1 422 ? -18.725 12.088 21.156 1.00 96.00 422 THR A CA 1
ATOM 3012 C C . THR A 1 422 ? -17.596 11.709 22.127 1.00 96.00 422 THR A C 1
ATOM 3014 O O . THR A 1 422 ? -17.187 10.543 22.174 1.00 96.00 422 THR A O 1
ATOM 3017 N N . PRO A 1 423 ? -17.104 12.643 22.962 1.00 95.38 423 PRO A N 1
ATOM 3018 C CA . PRO A 1 423 ? -16.088 12.342 23.974 1.00 95.38 423 PRO A CA 1
ATOM 3019 C C . PRO A 1 423 ? -16.448 11.163 24.895 1.00 95.38 423 PRO A C 1
ATOM 3021 O O . PRO A 1 423 ? -15.585 10.338 25.203 1.00 95.38 423 PRO A O 1
ATOM 3024 N N . ASP A 1 424 ? -17.721 11.034 25.279 1.00 95.50 424 ASP A N 1
ATOM 3025 C CA . ASP A 1 424 ? -18.195 9.940 26.136 1.00 95.50 424 ASP A CA 1
ATOM 3026 C C . ASP A 1 424 ? -18.151 8.586 25.417 1.00 95.50 424 ASP A C 1
ATOM 3028 O O . ASP A 1 424 ? -17.709 7.588 25.990 1.00 95.50 424 ASP A O 1
ATOM 3032 N N . GLN A 1 425 ? -18.535 8.554 24.137 1.00 97.06 425 GLN A N 1
ATOM 3033 C CA . GLN A 1 425 ? -18.445 7.350 23.308 1.00 97.06 425 GLN A CA 1
ATOM 3034 C C . GLN A 1 425 ? -16.984 6.927 23.103 1.00 97.06 425 GLN A C 1
ATOM 3036 O O . GLN A 1 425 ? -16.660 5.746 23.218 1.00 97.06 425 GLN A O 1
ATOM 3041 N N . VAL A 1 426 ? -16.072 7.879 22.870 1.00 96.94 426 VAL A N 1
ATOM 3042 C CA . VAL A 1 426 ? -14.624 7.607 22.791 1.00 96.94 426 VAL A CA 1
ATOM 3043 C C . VAL A 1 426 ? -14.107 7.010 24.097 1.00 96.94 426 VAL A C 1
ATOM 3045 O O . VAL A 1 426 ? -13.329 6.054 24.073 1.00 96.94 426 VAL A O 1
ATOM 3048 N N . ALA A 1 427 ? -14.526 7.556 25.242 1.00 96.75 427 ALA A N 1
ATOM 3049 C CA . ALA A 1 427 ? -14.141 7.036 26.548 1.00 96.75 427 ALA A CA 1
ATOM 3050 C C . ALA A 1 427 ? -14.633 5.595 26.758 1.00 96.75 427 ALA A C 1
ATOM 3052 O O . ALA A 1 427 ? -13.895 4.791 27.326 1.00 96.75 427 ALA A O 1
ATOM 3053 N N . GLU A 1 428 ? -15.825 5.250 26.267 1.00 97.69 428 GLU A N 1
ATOM 3054 C CA . GLU A 1 428 ? -16.336 3.880 26.330 1.00 97.69 428 GLU A CA 1
ATOM 3055 C C . GLU A 1 428 ? -15.551 2.921 25.429 1.00 97.69 428 GLU A C 1
ATOM 3057 O O . GLU A 1 428 ? -15.097 1.878 25.897 1.00 97.69 428 GLU A O 1
ATOM 3062 N N . PHE A 1 429 ? -15.278 3.287 24.173 1.00 97.56 429 PHE A N 1
ATOM 3063 C CA . PHE A 1 429 ? -14.460 2.438 23.300 1.00 97.56 429 PHE A CA 1
ATOM 3064 C C . PHE A 1 429 ? -13.041 2.235 23.833 1.00 97.56 429 PHE A C 1
ATOM 3066 O O . PHE A 1 429 ? -12.487 1.152 23.684 1.00 97.56 429 PHE A O 1
ATOM 3073 N N . ARG A 1 430 ? -12.461 3.228 24.515 1.00 96.69 430 ARG A N 1
ATOM 3074 C CA . ARG A 1 430 ? -11.161 3.075 25.192 1.00 96.69 430 ARG A CA 1
ATOM 3075 C C . ARG A 1 430 ? -11.200 2.117 26.386 1.00 96.69 430 ARG A C 1
ATOM 3077 O O . ARG A 1 430 ? -10.149 1.605 26.761 1.00 96.69 430 ARG A O 1
ATOM 3084 N N . ARG A 1 431 ? -12.370 1.890 26.996 1.00 96.88 431 ARG A N 1
ATOM 3085 C CA . ARG A 1 431 ? -12.564 0.902 28.073 1.00 96.88 431 ARG A CA 1
ATOM 3086 C C . ARG A 1 431 ? -12.821 -0.508 27.546 1.00 96.88 431 ARG A C 1
ATOM 3088 O O . ARG A 1 431 ? -12.635 -1.466 28.293 1.00 96.88 431 ARG A O 1
ATOM 3095 N N . ASN A 1 432 ? -13.234 -0.651 26.287 1.00 96.12 432 ASN A N 1
ATOM 3096 C CA . ASN A 1 432 ? -13.477 -1.955 25.684 1.00 96.12 432 ASN A CA 1
ATOM 3097 C C . ASN A 1 432 ? -12.151 -2.720 25.510 1.00 96.12 432 ASN A C 1
ATOM 3099 O O . ASN A 1 432 ? -11.272 -2.299 24.762 1.00 96.12 432 ASN A O 1
ATOM 3103 N N . ILE A 1 433 ? -12.018 -3.872 26.176 1.00 96.56 433 ILE A N 1
ATOM 3104 C CA . ILE A 1 433 ? -10.797 -4.696 26.163 1.00 96.56 433 ILE A CA 1
ATOM 3105 C C . ILE A 1 433 ? -10.412 -5.200 24.761 1.00 96.56 433 ILE A C 1
ATOM 3107 O O . ILE A 1 433 ? -9.225 -5.411 24.484 1.00 96.56 433 ILE A O 1
ATOM 3111 N N . ASN A 1 434 ? -11.398 -5.325 23.870 1.00 97.56 434 ASN A N 1
ATOM 3112 C CA . ASN A 1 434 ? -11.226 -5.771 22.489 1.00 97.56 434 ASN A CA 1
ATOM 3113 C C . ASN A 1 434 ? -10.724 -4.646 21.574 1.00 97.56 434 ASN A C 1
ATOM 3115 O O . ASN A 1 434 ? -10.265 -4.914 20.468 1.00 97.56 434 ASN A O 1
ATOM 3119 N N . VAL A 1 435 ? -10.771 -3.386 22.017 1.00 97.19 435 VAL A N 1
ATOM 3120 C CA . VAL A 1 435 ? -10.212 -2.249 21.282 1.00 97.19 435 VAL A CA 1
ATOM 3121 C C . VAL A 1 435 ? -8.737 -2.091 21.644 1.00 97.19 435 VAL A C 1
ATOM 3123 O O . VAL A 1 435 ? -8.364 -2.015 22.815 1.00 97.19 435 VAL A O 1
ATOM 3126 N N . LEU A 1 436 ? -7.878 -2.022 20.626 1.00 95.62 436 LEU A N 1
ATOM 3127 C CA . LEU A 1 436 ? -6.458 -1.733 20.813 1.00 95.62 436 LEU A CA 1
ATOM 3128 C C . LEU A 1 436 ? -6.237 -0.248 21.079 1.00 95.62 436 LEU A C 1
ATOM 3130 O O . LEU A 1 436 ? -5.522 0.124 22.007 1.00 95.62 436 LEU A O 1
ATOM 3134 N N . ILE A 1 437 ? -6.819 0.598 20.227 1.00 96.31 437 ILE A N 1
ATOM 3135 C CA . ILE A 1 437 ? -6.686 2.047 20.318 1.00 96.31 437 ILE A CA 1
ATOM 3136 C C . ILE A 1 437 ? -7.829 2.764 19.594 1.00 96.31 437 ILE A C 1
ATOM 3138 O O . ILE A 1 437 ? -8.345 2.285 18.584 1.00 96.31 437 ILE A O 1
ATOM 3142 N N . VAL A 1 438 ? -8.171 3.949 20.108 1.00 96.44 438 VAL A N 1
ATOM 3143 C CA . VAL A 1 438 ? -9.063 4.929 19.478 1.00 96.44 438 VAL A CA 1
ATOM 3144 C C . VAL A 1 438 ? -8.273 6.210 19.215 1.00 96.44 438 VAL A C 1
ATOM 3146 O O . VAL A 1 438 ? -7.765 6.823 20.162 1.00 96.44 438 VAL A O 1
ATOM 3149 N N . ILE A 1 439 ? -8.172 6.618 17.952 1.00 95.00 439 ILE A N 1
ATOM 3150 C CA . ILE A 1 439 ? -7.409 7.797 17.513 1.00 95.00 439 ILE A CA 1
ATOM 3151 C C . ILE A 1 439 ? -8.306 8.796 16.793 1.00 95.00 439 ILE A C 1
ATOM 3153 O O . ILE A 1 439 ? -9.250 8.396 16.118 1.00 95.00 439 ILE A O 1
ATOM 3157 N N . SER A 1 440 ? -8.009 10.088 16.925 1.00 93.12 440 SER A N 1
ATOM 3158 C CA . SER A 1 440 ? -8.733 11.117 16.174 1.00 93.12 440 SER A CA 1
ATOM 3159 C C . SER A 1 440 ? -8.481 10.966 14.669 1.00 93.12 440 SER A C 1
ATOM 3161 O O . SER A 1 440 ? -7.351 10.722 14.240 1.00 93.12 440 SER A O 1
ATOM 3163 N N . GLY A 1 441 ? -9.539 11.106 13.876 1.00 84.75 441 GLY A N 1
ATOM 3164 C CA . GLY A 1 441 ? -9.523 11.111 12.415 1.00 84.75 441 GLY A CA 1
ATOM 3165 C C . GLY A 1 441 ? -9.498 12.515 11.802 1.00 84.75 441 GLY A C 1
ATOM 3166 O O . GLY A 1 441 ? -9.510 12.627 10.579 1.00 84.75 441 GLY A O 1
ATOM 3167 N N . SER A 1 442 ? -9.486 13.585 12.610 1.00 76.31 442 SER A N 1
ATOM 3168 C CA . SER A 1 442 ? -9.747 14.953 12.133 1.00 76.31 442 SER A CA 1
ATOM 3169 C C . SER A 1 442 ? -8.576 15.647 11.428 1.00 76.31 442 SER A C 1
ATOM 3171 O O . SER A 1 442 ? -8.809 16.669 10.784 1.00 76.31 442 SER A O 1
ATOM 3173 N N . ASN A 1 443 ? -7.349 15.107 11.456 1.00 63.50 443 ASN A N 1
ATOM 3174 C CA . ASN A 1 443 ? -6.245 15.708 10.704 1.00 63.50 443 ASN A CA 1
ATOM 3175 C C . ASN A 1 443 ? -5.205 14.676 10.208 1.00 63.50 443 ASN A C 1
ATOM 3177 O O . ASN A 1 443 ? -4.450 14.135 11.015 1.00 63.50 443 ASN A O 1
ATOM 3181 N N . PRO A 1 444 ? -5.113 14.400 8.889 1.00 56.94 444 PRO A N 1
ATOM 3182 C CA . PRO A 1 444 ? -4.044 13.570 8.326 1.00 56.94 444 PRO A CA 1
ATOM 3183 C C . PRO A 1 444 ? -2.666 14.250 8.367 1.00 56.94 444 PRO A C 1
ATOM 3185 O O . PRO A 1 444 ? -1.665 13.574 8.142 1.00 56.94 444 PRO A O 1
ATOM 3188 N N . ARG A 1 445 ? -2.606 15.575 8.588 1.00 51.41 445 ARG A N 1
ATOM 3189 C CA . ARG A 1 445 ? -1.361 16.358 8.534 1.00 51.41 445 ARG A CA 1
ATOM 3190 C C . ARG A 1 445 ? -0.729 16.629 9.886 1.00 51.41 445 ARG A C 1
ATOM 3192 O O . ARG A 1 445 ? 0.468 16.882 9.921 1.00 51.41 445 ARG A O 1
ATOM 3199 N N . GLU A 1 446 ? -1.489 16.565 10.973 1.00 47.38 446 GLU A N 1
ATOM 3200 C CA . GLU A 1 446 ? -0.874 16.665 12.291 1.00 47.38 446 GLU A CA 1
ATOM 3201 C C . GLU A 1 446 ? -0.030 15.411 12.538 1.00 47.38 446 GLU A C 1
ATOM 3203 O O . GLU A 1 446 ? -0.553 14.296 12.399 1.00 47.38 446 GLU A O 1
ATOM 3208 N N . PRO A 1 447 ? 1.262 15.560 12.893 1.00 53.50 447 PRO A N 1
ATOM 3209 C CA . PRO A 1 447 ? 2.072 14.444 13.347 1.00 53.50 447 PRO A CA 1
ATOM 3210 C C . PRO A 1 447 ? 1.290 13.713 14.433 1.00 53.50 447 PRO A C 1
ATOM 3212 O O . PRO A 1 447 ? 0.958 14.288 15.476 1.00 53.50 447 PRO A O 1
ATOM 3215 N N . ARG A 1 448 ? 0.936 12.446 14.192 1.00 56.19 448 ARG A N 1
ATOM 3216 C CA . ARG A 1 448 ? 0.220 11.667 15.200 1.00 56.19 448 ARG A CA 1
ATOM 3217 C C . ARG A 1 448 ? 1.175 11.533 16.379 1.00 56.19 448 ARG A C 1
ATOM 3219 O O . ARG A 1 448 ? 2.185 10.841 16.267 1.00 56.19 448 ARG A O 1
ATOM 3226 N N . ARG A 1 449 ? 0.887 12.242 17.483 1.00 47.62 449 ARG A N 1
ATOM 3227 C CA . ARG A 1 449 ? 1.695 12.225 18.716 1.00 47.62 449 ARG A CA 1
ATOM 3228 C C . ARG A 1 449 ? 2.156 10.793 18.982 1.00 47.62 449 ARG A C 1
ATOM 3230 O O . ARG A 1 449 ? 1.309 9.911 19.138 1.00 47.62 449 ARG A O 1
ATOM 3237 N N . ARG A 1 450 ? 3.478 10.566 19.018 1.00 47.28 450 ARG A N 1
ATOM 3238 C CA . ARG A 1 450 ? 4.054 9.246 19.316 1.00 47.28 450 ARG A CA 1
ATOM 3239 C C . ARG A 1 450 ? 3.405 8.718 20.594 1.00 47.28 450 ARG A C 1
ATOM 3241 O O . ARG A 1 450 ? 3.550 9.312 21.663 1.00 47.28 450 ARG A O 1
ATOM 3248 N N . ILE A 1 451 ? 2.682 7.607 20.478 1.00 46.56 451 ILE A N 1
ATOM 3249 C CA . ILE A 1 451 ? 2.210 6.857 21.642 1.00 46.56 451 ILE A CA 1
ATOM 3250 C C . ILE A 1 451 ? 3.465 6.446 22.414 1.00 46.56 451 ILE A C 1
ATOM 3252 O O . ILE A 1 451 ? 4.407 5.916 21.818 1.00 46.56 451 ILE A O 1
ATOM 3256 N N . ARG A 1 452 ? 3.517 6.740 23.717 1.00 44.03 452 ARG A N 1
ATOM 3257 C CA . ARG A 1 452 ? 4.700 6.451 24.538 1.00 44.03 452 ARG A CA 1
ATOM 3258 C C . ARG A 1 452 ? 5.005 4.954 24.465 1.00 44.03 452 ARG A C 1
ATOM 3260 O O . ARG A 1 452 ? 4.107 4.125 24.601 1.00 44.03 452 ARG A O 1
ATOM 3267 N N . SER A 1 453 ? 6.277 4.597 24.283 1.00 42.56 453 SER A N 1
ATOM 3268 C CA . SER A 1 453 ? 6.714 3.194 24.187 1.00 42.56 453 SER A CA 1
ATOM 3269 C C . SER A 1 453 ? 6.294 2.350 25.400 1.00 42.56 453 SER A C 1
ATOM 3271 O O . SER A 1 453 ? 6.042 1.156 25.254 1.00 42.56 453 SER A O 1
ATOM 3273 N N . SER A 1 454 ? 6.139 2.976 26.573 1.00 43.03 454 SER A N 1
ATOM 3274 C CA . SER A 1 454 ? 5.653 2.358 27.814 1.00 43.03 454 SER A CA 1
ATOM 3275 C C . SER A 1 454 ? 4.218 1.837 27.737 1.00 43.03 454 SER A C 1
ATOM 3277 O O . SER A 1 454 ? 3.877 0.883 28.433 1.00 43.03 454 SER A O 1
ATOM 3279 N N . ASP A 1 455 ? 3.371 2.452 26.909 1.00 46.47 455 ASP A N 1
ATOM 3280 C CA . ASP A 1 455 ? 2.012 1.960 26.692 1.00 46.47 455 ASP A CA 1
ATOM 3281 C C . ASP A 1 455 ? 2.046 0.757 25.746 1.00 46.47 455 ASP A C 1
ATOM 3283 O O . ASP A 1 455 ? 1.318 -0.205 25.950 1.00 46.47 455 ASP A O 1
ATOM 3287 N N . LEU A 1 456 ? 2.958 0.751 24.768 1.00 41.31 456 LEU A N 1
ATOM 3288 C CA . LEU A 1 456 ? 3.105 -0.322 23.778 1.00 41.31 456 LEU A CA 1
ATOM 3289 C C . LEU A 1 456 ? 3.799 -1.584 24.312 1.00 41.31 456 LEU A C 1
ATOM 3291 O O . LEU A 1 456 ? 3.515 -2.678 23.814 1.00 41.31 456 LEU A O 1
ATOM 3295 N N . SER A 1 457 ? 4.686 -1.463 25.306 1.00 44.31 457 SER A N 1
ATOM 3296 C CA . SER A 1 457 ? 5.404 -2.606 25.891 1.00 44.31 457 SER A CA 1
ATOM 3297 C C . SER A 1 457 ? 4.460 -3.582 26.599 1.00 44.31 457 SER A C 1
ATOM 3299 O O . SER A 1 457 ? 4.608 -4.791 26.438 1.00 44.31 457 SER A O 1
ATOM 3301 N N . LYS A 1 458 ? 3.402 -3.085 27.255 1.00 48.19 458 LYS A N 1
ATOM 3302 C CA . LYS A 1 458 ? 2.355 -3.924 27.872 1.00 48.19 458 LYS A CA 1
ATOM 3303 C C . LYS A 1 458 ? 1.584 -4.777 26.858 1.00 48.19 458 LYS A C 1
ATOM 3305 O O . LYS A 1 458 ? 1.062 -5.827 27.207 1.00 48.19 458 LYS A O 1
ATOM 3310 N N . TYR A 1 459 ? 1.541 -4.351 25.596 1.00 42.09 459 TYR A N 1
ATOM 3311 C CA . TYR A 1 459 ? 0.843 -5.045 24.506 1.00 42.09 459 TYR A CA 1
ATOM 3312 C C . TYR A 1 459 ? 1.781 -5.865 23.614 1.00 42.09 459 TYR A C 1
ATOM 3314 O O . TYR A 1 459 ? 1.375 -6.364 22.561 1.00 42.09 459 TYR A O 1
ATOM 3322 N N . SER A 1 460 ? 3.063 -5.938 23.972 1.00 38.94 460 SER A N 1
ATOM 3323 C CA . SER A 1 460 ? 4.092 -6.597 23.178 1.00 38.94 460 SER A CA 1
ATOM 3324 C C . SER A 1 460 ? 4.205 -8.094 23.450 1.00 38.94 460 SER A C 1
ATOM 3326 O O . SER A 1 460 ? 4.531 -8.853 22.542 1.00 38.94 460 SER A O 1
ATOM 3328 N N . GLU A 1 461 ? 3.907 -8.506 24.680 1.00 43.94 461 GLU A N 1
ATOM 3329 C CA . GLU A 1 461 ? 4.151 -9.865 25.174 1.00 43.94 461 GLU A CA 1
ATOM 3330 C C . GLU A 1 461 ? 3.000 -10.847 24.911 1.00 43.94 461 GLU A C 1
ATOM 3332 O O . GLU A 1 461 ? 3.193 -12.049 25.037 1.00 43.94 461 GLU A O 1
ATOM 3337 N N . GLN A 1 462 ? 1.814 -10.367 24.521 1.00 39.44 462 GLN A N 1
ATOM 3338 C CA . GLN A 1 462 ? 0.596 -11.191 24.458 1.00 39.44 462 GLN A CA 1
ATOM 3339 C C . GLN A 1 462 ? 0.240 -11.739 23.069 1.00 39.44 462 GLN A C 1
ATOM 3341 O O . GLN A 1 462 ? -0.769 -12.424 22.937 1.00 39.44 462 GLN A O 1
ATOM 3346 N N . LEU A 1 463 ? 1.031 -11.462 22.029 1.00 40.53 463 LEU A N 1
ATOM 3347 C CA . LEU A 1 463 ? 0.766 -12.035 20.708 1.00 40.53 463 LEU A CA 1
ATOM 3348 C C . LEU A 1 463 ? 1.530 -13.354 20.542 1.00 40.53 463 LEU A C 1
ATOM 3350 O O . LEU A 1 463 ? 2.750 -13.371 20.747 1.00 40.53 463 LEU A O 1
ATOM 3354 N N . PRO A 1 464 ? 0.860 -14.450 20.144 1.00 37.84 464 PRO A N 1
ATOM 3355 C CA . PRO A 1 464 ? 1.541 -15.687 19.811 1.00 37.84 464 PRO A CA 1
ATOM 3356 C C . PRO A 1 464 ? 2.559 -15.408 18.702 1.00 37.84 464 PRO A C 1
ATOM 3358 O O . PRO A 1 464 ? 2.191 -15.006 17.600 1.00 37.84 464 PRO A O 1
ATOM 3361 N N . ARG A 1 465 ? 3.849 -15.665 18.952 1.00 42.19 465 ARG A N 1
ATOM 3362 C CA . ARG A 1 465 ? 4.862 -15.842 17.890 1.00 42.19 465 ARG A CA 1
ATOM 3363 C C . ARG A 1 465 ? 4.597 -17.155 17.134 1.00 42.19 465 ARG A C 1
ATOM 3365 O O . ARG A 1 465 ? 5.495 -17.982 16.996 1.00 42.19 465 ARG A O 1
ATOM 3372 N N . ALA A 1 466 ? 3.350 -17.403 16.747 1.00 35.28 466 ALA A N 1
ATOM 3373 C CA . ALA A 1 466 ? 2.939 -18.643 16.125 1.00 35.28 466 ALA A CA 1
ATOM 3374 C C . ALA A 1 466 ? 3.648 -18.772 14.773 1.00 35.28 466 ALA A C 1
ATOM 3376 O O . ALA A 1 466 ? 3.417 -17.995 13.855 1.00 35.28 466 ALA A O 1
ATOM 3377 N N . HIS A 1 467 ? 4.552 -19.750 14.716 1.00 37.81 467 HIS A N 1
ATOM 3378 C CA . HIS A 1 467 ? 5.031 -20.432 13.518 1.00 37.81 467 HIS A CA 1
ATOM 3379 C C . HIS A 1 467 ? 5.441 -19.542 12.341 1.00 37.81 467 HIS A C 1
ATOM 3381 O O . HIS A 1 467 ? 4.942 -19.677 11.229 1.00 37.81 467 HIS A O 1
ATOM 3387 N N . TRP A 1 468 ? 6.464 -18.717 12.553 1.00 35.97 468 TRP A N 1
ATOM 3388 C CA . TRP A 1 468 ? 7.332 -18.313 11.452 1.00 35.97 468 TRP A CA 1
ATOM 3389 C C . TRP A 1 468 ? 8.101 -19.545 10.978 1.00 35.97 468 TRP A C 1
ATOM 3391 O O . TRP A 1 468 ? 9.108 -19.933 11.570 1.00 35.97 468 TRP A O 1
ATOM 3401 N N . THR A 1 469 ? 7.598 -20.213 9.945 1.00 41.94 469 THR A N 1
ATOM 3402 C CA . THR A 1 469 ? 8.418 -21.159 9.194 1.00 41.94 469 THR A CA 1
ATOM 3403 C C . THR A 1 469 ? 9.567 -20.395 8.550 1.00 41.94 469 THR A C 1
ATOM 3405 O O . THR A 1 469 ? 9.368 -19.304 8.018 1.00 41.94 469 THR A O 1
ATOM 3408 N N . ASP A 1 470 ? 10.761 -20.976 8.619 1.00 43.28 470 ASP A N 1
ATOM 3409 C CA . ASP A 1 470 ? 11.980 -20.490 7.977 1.00 43.28 470 ASP A CA 1
ATOM 3410 C C . ASP A 1 470 ? 11.691 -19.954 6.548 1.00 43.28 470 ASP A C 1
ATOM 3412 O O . ASP A 1 470 ? 11.152 -20.706 5.725 1.00 43.28 470 ASP A O 1
ATOM 3416 N N . PRO A 1 471 ? 12.022 -18.681 6.237 1.00 42.00 471 PRO A N 1
ATOM 3417 C CA . PRO A 1 471 ? 11.803 -18.067 4.924 1.00 42.00 471 PRO A CA 1
ATOM 3418 C C . PRO A 1 471 ? 12.379 -18.870 3.752 1.00 42.00 471 PRO A C 1
ATOM 3420 O O . PRO A 1 471 ? 11.897 -18.736 2.626 1.00 42.00 471 PRO A O 1
ATOM 3423 N N . SER A 1 472 ? 13.390 -19.709 4.000 1.00 43.19 472 SER A N 1
ATOM 3424 C CA . SER A 1 472 ? 13.999 -20.563 2.976 1.00 43.19 472 SER A CA 1
ATOM 3425 C C . SER A 1 472 ? 13.023 -21.583 2.372 1.00 43.19 472 SER A C 1
ATOM 3427 O O . SER A 1 472 ? 13.151 -21.916 1.194 1.00 43.19 472 SER A O 1
ATOM 3429 N N . ASN A 1 473 ? 11.988 -22.004 3.110 1.00 41.06 473 ASN A N 1
ATOM 3430 C CA . ASN A 1 473 ? 10.965 -22.917 2.587 1.00 41.06 473 ASN A CA 1
ATOM 3431 C C . ASN A 1 473 ? 10.004 -22.239 1.595 1.00 41.06 473 ASN A C 1
ATOM 3433 O O . ASN A 1 473 ? 9.440 -22.915 0.738 1.00 41.06 473 ASN A O 1
ATOM 3437 N N . LEU A 1 474 ? 9.831 -20.914 1.672 1.00 44.12 474 LEU A N 1
ATOM 3438 C CA . LEU A 1 474 ? 8.937 -20.173 0.775 1.00 44.12 474 LEU A CA 1
ATOM 3439 C C . LEU A 1 474 ? 9.553 -19.987 -0.623 1.00 44.12 474 LEU A C 1
ATOM 3441 O O . LEU A 1 474 ? 8.848 -20.043 -1.628 1.00 44.12 474 LEU A O 1
ATOM 3445 N N . VAL A 1 475 ? 10.876 -19.803 -0.691 1.00 48.91 475 VAL A N 1
ATOM 3446 C CA . VAL A 1 475 ? 11.612 -19.670 -1.962 1.00 48.91 475 VAL A CA 1
ATOM 3447 C C . VAL A 1 475 ? 11.539 -20.973 -2.768 1.00 48.91 475 VAL A C 1
ATOM 3449 O O . VAL A 1 475 ? 11.327 -20.934 -3.976 1.00 48.91 475 VAL A O 1
ATOM 3452 N N . LEU A 1 476 ? 11.613 -22.128 -2.098 1.00 45.78 476 LEU A N 1
ATOM 3453 C CA . LEU A 1 476 ? 11.555 -23.442 -2.749 1.00 45.78 476 LEU A CA 1
ATOM 3454 C C . LEU A 1 476 ? 10.166 -23.789 -3.326 1.00 45.78 476 LEU A C 1
ATOM 3456 O O . LEU A 1 476 ? 10.091 -24.463 -4.354 1.00 45.78 476 LE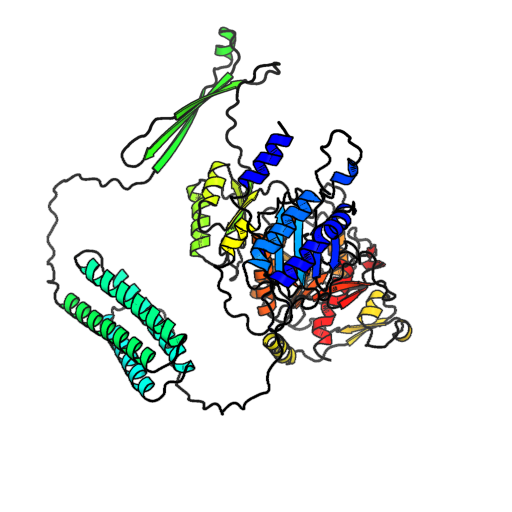U A O 1
ATOM 3460 N N . ASP A 1 477 ? 9.071 -23.323 -2.712 1.00 50.66 477 ASP A N 1
ATOM 3461 C CA . ASP A 1 477 ? 7.710 -23.582 -3.221 1.00 50.66 477 ASP A CA 1
ATOM 3462 C C . ASP A 1 477 ? 7.362 -22.700 -4.442 1.00 50.66 477 ASP A C 1
ATOM 3464 O O . ASP A 1 477 ? 6.637 -23.125 -5.349 1.00 50.66 477 ASP A O 1
ATOM 3468 N N . LEU A 1 478 ? 7.934 -21.490 -4.527 1.00 50.47 478 LEU A N 1
ATOM 3469 C CA . LEU A 1 478 ? 7.781 -20.611 -5.695 1.00 50.47 478 LEU A CA 1
ATOM 3470 C C . LEU A 1 478 ? 8.422 -21.214 -6.954 1.00 50.47 478 LEU A C 1
ATOM 3472 O O . LEU A 1 478 ? 7.800 -21.191 -8.023 1.00 50.47 478 LEU A O 1
ATOM 3476 N N . ASP A 1 479 ? 9.603 -21.822 -6.826 1.00 51.94 479 ASP A N 1
ATOM 3477 C CA . ASP A 1 479 ? 10.288 -22.486 -7.941 1.00 51.94 479 ASP A CA 1
ATOM 3478 C C . ASP A 1 479 ? 9.487 -23.686 -8.464 1.00 51.94 479 ASP A C 1
ATOM 3480 O O . ASP A 1 479 ? 9.290 -23.814 -9.679 1.00 51.94 479 ASP A O 1
ATOM 3484 N N . GLN A 1 480 ? 8.934 -24.521 -7.571 1.00 53.47 480 GLN A N 1
ATOM 3485 C CA . GLN A 1 480 ? 8.119 -25.678 -7.964 1.00 53.47 480 GLN A CA 1
ATOM 3486 C C . GLN A 1 480 ? 6.824 -25.277 -8.684 1.00 53.47 480 GLN A C 1
ATOM 3488 O O . GLN A 1 480 ? 6.495 -25.864 -9.724 1.00 53.47 480 GLN A O 1
ATOM 3493 N N . LYS A 1 481 ? 6.113 -24.245 -8.208 1.00 53.16 481 LYS A N 1
ATOM 3494 C CA . LYS A 1 481 ? 4.881 -23.745 -8.854 1.00 53.16 481 LYS A CA 1
ATOM 3495 C C . LYS A 1 481 ? 5.137 -23.023 -10.184 1.00 53.16 481 LYS A C 1
ATOM 3497 O O . LYS A 1 481 ? 4.226 -22.917 -11.008 1.00 53.16 481 LYS A O 1
ATOM 3502 N N . SER A 1 482 ? 6.365 -22.567 -10.445 1.00 52.56 482 SER A N 1
ATOM 3503 C CA . SER A 1 482 ? 6.724 -21.848 -11.679 1.00 52.56 482 SER A CA 1
ATOM 3504 C C . SER A 1 482 ? 6.869 -22.749 -12.924 1.00 52.56 482 SER A C 1
ATOM 3506 O O . SER A 1 482 ? 6.801 -22.263 -14.058 1.00 52.56 482 SER A O 1
ATOM 3508 N N . SER A 1 483 ? 6.982 -24.069 -12.730 1.00 50.44 483 SER A N 1
ATOM 3509 C CA . SER A 1 483 ? 7.174 -25.078 -13.788 1.00 50.44 483 SER A CA 1
ATOM 3510 C C . SER A 1 483 ? 6.002 -25.216 -14.783 1.00 50.44 483 SER A C 1
ATOM 3512 O O . SER A 1 483 ? 6.146 -25.839 -15.834 1.00 50.44 483 SER A O 1
ATOM 3514 N N . GLY A 1 484 ? 4.847 -24.597 -14.501 1.00 54.41 484 GLY A N 1
ATOM 3515 C CA . GLY A 1 484 ? 3.653 -24.596 -15.360 1.00 54.41 484 GLY A CA 1
ATOM 3516 C C . GLY A 1 484 ? 3.518 -23.413 -16.336 1.00 54.41 484 GLY A C 1
ATOM 3517 O O . GLY A 1 484 ? 2.451 -23.253 -16.951 1.00 54.41 484 GLY A O 1
ATOM 3518 N N . LEU A 1 485 ? 4.539 -22.556 -16.455 1.00 55.66 485 LEU A N 1
ATOM 3519 C CA . LEU A 1 485 ? 4.555 -21.430 -17.395 1.00 55.66 485 LEU A CA 1
ATOM 3520 C C . LEU A 1 485 ? 4.946 -21.933 -18.797 1.00 55.66 485 LEU A C 1
ATOM 3522 O O . LEU A 1 485 ? 6.036 -22.456 -19.005 1.00 55.66 485 LEU A O 1
ATOM 3526 N N . GLY A 1 486 ? 4.024 -21.823 -19.760 1.00 56.44 486 GLY A N 1
ATOM 3527 C CA . GLY A 1 486 ? 4.253 -22.244 -21.147 1.00 56.44 486 GLY A CA 1
ATOM 3528 C C . GLY A 1 486 ? 5.395 -21.473 -21.823 1.00 56.44 486 GLY A C 1
ATOM 3529 O O . GLY A 1 486 ? 5.848 -20.448 -21.315 1.00 56.44 486 GLY A O 1
ATOM 3530 N N . LYS A 1 487 ? 5.855 -21.962 -22.987 1.00 55.78 487 LYS A N 1
ATOM 3531 C CA . LYS A 1 487 ? 6.911 -21.307 -23.782 1.00 55.78 487 LYS A CA 1
ATOM 3532 C C . LYS A 1 487 ? 6.621 -19.816 -23.937 1.00 55.78 487 LYS A C 1
ATOM 3534 O O . LYS A 1 487 ? 5.567 -19.437 -24.446 1.00 55.78 487 LYS A O 1
ATOM 3539 N N . ARG A 1 488 ? 7.576 -18.998 -23.497 1.00 65.50 488 ARG A N 1
ATOM 3540 C CA . ARG A 1 488 ? 7.423 -17.550 -23.467 1.00 65.50 488 ARG A CA 1
ATOM 3541 C C . ARG A 1 488 ? 7.649 -16.956 -24.861 1.00 65.50 488 ARG A C 1
ATOM 3543 O O . ARG A 1 488 ? 8.644 -17.281 -25.507 1.00 65.50 488 ARG A O 1
ATOM 3550 N N . GLY A 1 489 ? 6.726 -16.123 -25.340 1.00 71.44 489 GLY A N 1
ATOM 3551 C CA . GLY A 1 489 ? 6.948 -15.297 -26.525 1.00 71.44 489 GLY A CA 1
ATOM 3552 C C . GLY A 1 489 ? 7.914 -14.179 -26.156 1.00 71.44 489 GLY A C 1
ATOM 3553 O O . GLY A 1 489 ? 7.691 -13.498 -25.167 1.00 71.44 489 GLY A O 1
ATOM 3554 N N . ILE A 1 490 ? 8.997 -14.005 -26.903 1.00 79.56 490 ILE A N 1
ATOM 3555 C CA . ILE A 1 490 ? 9.944 -12.905 -26.690 1.00 79.56 490 ILE A CA 1
ATOM 3556 C C . ILE A 1 490 ? 9.687 -11.879 -27.790 1.00 79.56 490 ILE A C 1
ATOM 3558 O O . ILE A 1 490 ? 9.716 -12.239 -28.968 1.00 79.56 490 ILE A O 1
ATOM 3562 N N . ALA A 1 491 ? 9.448 -10.622 -27.422 1.00 85.56 491 ALA A N 1
ATOM 3563 C CA . ALA A 1 491 ? 9.409 -9.512 -28.367 1.00 85.56 491 ALA A CA 1
ATOM 3564 C C . ALA A 1 491 ? 10.528 -8.514 -28.083 1.00 85.56 491 ALA A C 1
ATOM 3566 O O . ALA A 1 491 ? 11.126 -8.484 -27.007 1.00 85.56 491 ALA A O 1
ATOM 3567 N N . GLN A 1 492 ? 10.801 -7.681 -29.082 1.00 88.00 492 GLN A N 1
ATOM 3568 C CA . GLN A 1 492 ? 11.827 -6.658 -29.021 1.00 88.00 492 GLN A CA 1
ATOM 3569 C C . GLN A 1 492 ? 11.243 -5.331 -29.499 1.00 88.00 492 GLN A C 1
ATOM 3571 O O . GLN A 1 492 ? 10.670 -5.243 -30.585 1.00 88.00 492 GLN A O 1
ATOM 3576 N N . GLN A 1 493 ? 11.407 -4.283 -28.701 1.00 88.62 493 GLN A N 1
ATOM 3577 C CA . GLN A 1 493 ? 11.139 -2.913 -29.107 1.00 88.62 493 GLN A CA 1
ATOM 3578 C C . GLN A 1 493 ? 12.430 -2.291 -29.636 1.00 88.62 493 GLN A C 1
ATOM 3580 O O . GLN A 1 493 ? 13.398 -2.128 -28.895 1.00 88.62 493 GLN A O 1
ATOM 3585 N N . SER A 1 494 ? 12.437 -1.889 -30.905 1.00 91.06 494 SER A N 1
ATOM 3586 C CA . SER A 1 494 ? 13.491 -1.038 -31.462 1.00 91.06 494 SER A CA 1
ATOM 3587 C C . SER A 1 494 ? 13.330 0.417 -31.014 1.00 91.06 494 SER A C 1
ATOM 3589 O O . SER A 1 494 ? 12.209 0.886 -30.834 1.00 91.06 494 SER A O 1
ATOM 3591 N N . ALA A 1 495 ? 14.439 1.152 -30.924 1.00 90.38 495 ALA A N 1
ATOM 3592 C CA . ALA A 1 495 ? 14.481 2.536 -30.447 1.00 90.38 495 ALA A CA 1
ATOM 3593 C C . ALA A 1 495 ? 13.900 2.718 -29.028 1.00 90.38 495 ALA A C 1
ATOM 3595 O O . ALA A 1 495 ? 13.260 3.727 -28.736 1.00 90.38 495 ALA A O 1
ATOM 3596 N N . ALA A 1 496 ? 14.132 1.738 -28.151 1.00 90.94 496 ALA A N 1
ATOM 3597 C CA . ALA A 1 496 ? 13.732 1.811 -26.754 1.00 90.94 496 ALA A CA 1
ATOM 3598 C C . ALA A 1 496 ? 14.452 2.957 -26.026 1.00 90.94 496 ALA A C 1
ATOM 3600 O O . ALA A 1 496 ? 15.619 3.255 -26.297 1.00 90.94 496 ALA A O 1
ATOM 3601 N N . VAL A 1 497 ? 13.737 3.590 -25.098 1.00 91.19 497 VAL A N 1
ATOM 3602 C CA . VAL A 1 497 ? 14.282 4.626 -24.212 1.00 91.19 497 VAL A CA 1
ATOM 3603 C C . VAL A 1 497 ? 15.296 4.025 -23.232 1.00 91.19 497 VAL A C 1
ATOM 3605 O O . VAL A 1 497 ? 15.225 2.835 -22.916 1.00 91.19 497 VAL A O 1
ATOM 3608 N N . ASP A 1 498 ? 16.242 4.837 -22.759 1.00 90.38 498 ASP A N 1
ATOM 3609 C CA . ASP A 1 498 ? 17.376 4.373 -21.945 1.00 90.38 498 ASP A CA 1
ATOM 3610 C C . ASP A 1 498 ? 16.945 3.642 -20.675 1.00 90.38 498 ASP A C 1
ATOM 3612 O O . ASP A 1 498 ? 17.545 2.631 -20.320 1.00 90.38 498 ASP A O 1
ATOM 3616 N N . GLU A 1 499 ? 15.862 4.082 -20.037 1.00 89.75 499 GLU A N 1
ATOM 3617 C CA . GLU A 1 499 ? 15.353 3.416 -18.843 1.00 89.75 499 GLU A CA 1
ATOM 3618 C C . GLU A 1 499 ? 14.876 1.976 -19.105 1.00 89.75 499 GLU A C 1
ATOM 3620 O O . GLU A 1 499 ? 15.079 1.109 -18.263 1.00 89.75 499 GLU A O 1
ATOM 3625 N N . LEU A 1 500 ? 14.306 1.679 -20.281 1.00 89.88 500 LEU A N 1
ATOM 3626 C CA . LEU A 1 500 ? 13.909 0.311 -20.637 1.00 89.88 500 LEU A CA 1
ATOM 3627 C C . LEU A 1 500 ? 15.128 -0.541 -20.986 1.00 89.88 500 LEU A C 1
ATOM 3629 O O . LEU A 1 500 ? 15.201 -1.710 -20.614 1.00 89.88 500 LEU A O 1
ATOM 3633 N N . ARG A 1 501 ? 16.113 0.064 -21.660 1.00 88.31 501 ARG A N 1
ATOM 3634 C CA . ARG A 1 501 ? 17.382 -0.595 -21.994 1.00 88.31 501 ARG A CA 1
ATOM 3635 C C . ARG A 1 501 ? 18.105 -1.042 -20.725 1.00 88.31 501 ARG A C 1
ATOM 3637 O O . ARG A 1 501 ? 18.547 -2.187 -20.668 1.00 88.31 501 ARG A O 1
ATOM 3644 N N . LEU A 1 502 ? 18.160 -0.175 -19.709 1.00 85.00 502 LEU A N 1
ATOM 3645 C CA . LEU A 1 502 ? 18.826 -0.464 -18.437 1.00 85.00 502 LEU A CA 1
ATOM 3646 C C . LEU A 1 502 ? 18.165 -1.628 -17.690 1.00 85.00 502 LEU A C 1
ATOM 3648 O O . LEU A 1 502 ? 18.862 -2.482 -17.158 1.00 85.00 502 LEU A O 1
ATOM 3652 N N . VAL A 1 503 ? 16.832 -1.712 -17.705 1.00 84.00 503 VAL A N 1
ATOM 3653 C CA . VAL A 1 503 ? 16.086 -2.822 -17.082 1.00 84.00 503 VAL A CA 1
ATOM 3654 C C . VAL A 1 503 ? 16.354 -4.159 -17.785 1.00 84.00 503 VAL A C 1
ATOM 3656 O O . VAL A 1 503 ? 16.373 -5.199 -17.137 1.00 84.00 503 VAL A O 1
ATOM 3659 N N . SER A 1 504 ? 16.601 -4.152 -19.098 1.00 79.06 504 SER A N 1
ATOM 3660 C CA . SER A 1 504 ? 16.930 -5.363 -19.870 1.00 79.06 504 SER A CA 1
ATOM 3661 C C . SER A 1 504 ? 18.422 -5.718 -19.919 1.00 79.06 504 SER A C 1
ATOM 3663 O O . SER A 1 504 ? 18.808 -6.598 -20.689 1.00 79.06 504 SER A O 1
ATOM 3665 N N . GLN A 1 505 ? 19.276 -5.025 -19.161 1.00 77.31 505 GLN A N 1
ATOM 3666 C CA . GLN A 1 505 ? 20.725 -5.202 -19.226 1.00 77.31 505 GLN A CA 1
ATOM 3667 C C . GLN A 1 505 ? 21.155 -6.540 -18.599 1.00 77.31 505 GLN A C 1
ATOM 3669 O O . GLN A 1 505 ? 20.950 -6.743 -17.400 1.00 77.31 505 GLN A O 1
ATOM 3674 N N . PRO A 1 506 ? 21.805 -7.448 -19.352 1.00 75.00 506 PRO A N 1
ATOM 3675 C CA . PRO A 1 506 ? 22.438 -8.615 -18.762 1.00 75.00 506 PRO A CA 1
ATOM 3676 C C . PRO A 1 506 ? 23.602 -8.185 -17.854 1.00 75.00 506 PRO A C 1
ATOM 3678 O O . PRO A 1 506 ? 24.253 -7.169 -18.127 1.00 75.00 506 PRO A O 1
ATOM 3681 N N . PRO A 1 507 ? 23.924 -8.964 -16.807 1.00 73.25 507 PRO A N 1
ATOM 3682 C CA . PRO A 1 507 ? 25.062 -8.670 -15.944 1.00 73.25 507 PRO A CA 1
ATOM 3683 C C . PRO A 1 507 ? 26.360 -8.465 -16.742 1.00 73.25 507 PRO A C 1
ATOM 3685 O O . PRO A 1 507 ? 26.716 -9.288 -17.584 1.00 73.25 507 PRO A O 1
ATOM 3688 N N . GLY A 1 508 ? 27.079 -7.373 -16.461 1.00 78.50 508 GLY A N 1
ATOM 3689 C CA . GLY A 1 508 ? 28.401 -7.087 -17.035 1.00 78.50 508 GLY A CA 1
ATOM 3690 C C . GLY A 1 508 ? 28.424 -6.390 -18.401 1.00 78.50 508 GLY A C 1
ATOM 3691 O O . GLY A 1 508 ? 29.513 -6.107 -18.890 1.00 78.50 508 GLY A O 1
ATOM 3692 N N . PHE A 1 509 ? 27.272 -6.085 -19.003 1.00 77.31 509 PHE A N 1
ATOM 3693 C CA . PHE A 1 509 ? 27.205 -5.310 -20.250 1.00 77.31 509 PHE A CA 1
ATOM 3694 C C . PHE A 1 509 ? 27.219 -3.810 -19.973 1.00 77.31 509 PHE A C 1
ATOM 3696 O O . PHE A 1 509 ? 26.743 -3.385 -18.926 1.00 77.31 509 PHE A O 1
ATOM 3703 N N . ASN A 1 510 ? 27.683 -2.989 -20.915 1.00 80.31 510 ASN A N 1
ATOM 3704 C CA . ASN A 1 510 ? 27.439 -1.539 -20.900 1.00 80.31 510 ASN A CA 1
ATOM 3705 C C . ASN A 1 510 ? 26.152 -1.199 -21.664 1.00 80.31 510 ASN A C 1
ATOM 3707 O O . ASN A 1 510 ? 25.787 -1.885 -22.615 1.00 80.31 510 ASN A O 1
ATOM 3711 N N . LEU A 1 511 ? 25.473 -0.102 -21.306 1.00 76.62 511 LEU A N 1
ATOM 3712 C CA . LEU A 1 511 ? 24.244 0.324 -21.995 1.00 76.62 511 LEU A CA 1
ATOM 3713 C C . LEU A 1 511 ? 24.432 0.485 -23.510 1.00 76.62 511 LEU A C 1
ATOM 3715 O O . LEU A 1 511 ? 23.547 0.117 -24.286 1.00 76.62 511 LEU A O 1
ATOM 3719 N N . ASP A 1 512 ? 25.582 1.010 -23.934 1.00 82.25 512 ASP A N 1
ATOM 3720 C CA . ASP A 1 512 ? 25.915 1.222 -25.347 1.00 82.25 512 ASP A CA 1
ATOM 3721 C C . ASP A 1 512 ? 26.022 -0.093 -26.139 1.00 82.25 512 ASP A C 1
ATOM 3723 O O . ASP A 1 512 ? 25.799 -0.102 -27.349 1.00 82.25 512 ASP A O 1
ATOM 3727 N N . GLU A 1 513 ? 26.275 -1.215 -25.460 1.00 82.56 513 GLU A N 1
ATOM 3728 C CA . GLU A 1 513 ? 26.407 -2.547 -26.062 1.00 82.56 513 GLU A CA 1
ATOM 3729 C C . GLU A 1 513 ? 25.049 -3.218 -26.321 1.00 82.56 513 GLU A C 1
ATOM 3731 O O . GLU A 1 513 ? 24.945 -4.082 -27.190 1.00 82.56 513 GLU A O 1
ATOM 3736 N N . LEU A 1 514 ? 23.981 -2.796 -25.634 1.00 73.44 514 LEU A N 1
ATOM 3737 C CA . LEU A 1 514 ? 22.627 -3.363 -25.781 1.00 73.44 514 LEU A CA 1
ATOM 3738 C C . LEU A 1 514 ? 21.907 -2.907 -27.063 1.00 73.44 514 LEU A C 1
ATOM 3740 O O . LEU A 1 514 ? 20.767 -3.300 -27.339 1.00 73.44 514 LEU A O 1
ATOM 3744 N N . GLY A 1 515 ? 22.539 -2.017 -27.836 1.00 80.31 515 GLY A N 1
ATOM 3745 C CA . GLY A 1 515 ? 21.878 -1.280 -28.903 1.00 80.31 515 GLY A CA 1
ATOM 3746 C C . GLY A 1 515 ? 20.702 -0.452 -28.373 1.00 80.31 515 GLY A C 1
ATOM 3747 O O . GLY A 1 515 ? 20.517 -0.265 -27.172 1.00 80.31 515 GLY A O 1
ATOM 3748 N N . LYS A 1 516 ? 19.864 0.060 -29.277 1.00 83.88 516 LYS A N 1
ATOM 3749 C CA . LYS A 1 516 ? 18.651 0.812 -28.909 1.00 83.88 516 LYS A CA 1
ATOM 3750 C C . LYS A 1 516 ? 17.445 -0.109 -28.741 1.00 83.88 516 LYS A C 1
ATOM 3752 O O . LYS A 1 516 ? 16.368 0.225 -29.227 1.00 83.88 516 LYS A O 1
ATOM 3757 N N . SER A 1 517 ? 17.620 -1.296 -28.167 1.00 85.75 517 SER A N 1
ATOM 3758 C CA . SER A 1 517 ? 16.545 -2.284 -28.095 1.00 85.75 517 SER A CA 1
ATOM 3759 C C . SER A 1 517 ? 16.192 -2.675 -26.671 1.00 85.75 517 SER A C 1
ATOM 3761 O O . SER A 1 517 ? 17.064 -2.720 -25.813 1.00 85.75 517 SER A O 1
ATOM 3763 N N . TYR A 1 518 ? 14.910 -2.940 -26.448 1.00 85.25 518 TYR A N 1
ATOM 3764 C CA . TYR A 1 518 ? 14.383 -3.497 -25.210 1.00 85.25 518 TYR A CA 1
ATOM 3765 C C . TYR A 1 518 ? 13.719 -4.830 -25.532 1.00 85.25 518 TYR A C 1
ATOM 3767 O O . TYR A 1 518 ? 12.795 -4.875 -26.346 1.00 85.25 518 TYR A O 1
ATOM 3775 N N . THR A 1 519 ? 14.209 -5.904 -24.925 1.00 84.12 519 THR A N 1
ATOM 3776 C CA . THR A 1 519 ? 13.657 -7.250 -25.089 1.00 84.12 519 THR A CA 1
ATOM 3777 C C . THR A 1 519 ? 12.771 -7.563 -23.897 1.00 84.12 519 THR A C 1
ATOM 3779 O O . THR A 1 519 ? 13.197 -7.401 -22.756 1.00 84.12 519 THR A O 1
ATOM 3782 N N . TYR A 1 520 ? 11.549 -8.016 -24.157 1.00 81.31 520 TYR A N 1
ATOM 3783 C CA . TYR A 1 520 ? 10.575 -8.313 -23.116 1.00 81.31 520 TYR A CA 1
ATOM 3784 C C . TYR A 1 520 ? 9.793 -9.580 -23.423 1.00 81.31 520 TYR A C 1
ATOM 3786 O O . TYR A 1 520 ? 9.726 -10.061 -24.560 1.00 81.31 520 TYR A O 1
ATOM 3794 N N . ASN A 1 521 ? 9.202 -10.125 -22.369 1.00 76.62 521 ASN A N 1
ATOM 3795 C CA . ASN A 1 521 ? 8.306 -11.252 -22.472 1.00 76.62 521 ASN A CA 1
ATOM 3796 C C . ASN A 1 521 ? 6.949 -10.775 -23.005 1.00 76.62 521 ASN A C 1
ATOM 3798 O O . ASN A 1 521 ? 6.189 -10.092 -22.323 1.00 76.62 521 ASN A O 1
ATOM 3802 N N . ASP A 1 522 ? 6.667 -11.147 -24.245 1.00 76.44 522 ASP A N 1
ATOM 3803 C CA . ASP A 1 522 ? 5.460 -10.814 -24.985 1.00 76.44 522 ASP A CA 1
ATOM 3804 C C . ASP A 1 522 ? 4.488 -11.989 -25.055 1.00 76.44 522 ASP A C 1
ATOM 3806 O O . ASP A 1 522 ? 3.695 -12.074 -25.992 1.00 76.44 522 ASP A O 1
ATOM 3810 N N . THR A 1 523 ? 4.529 -12.930 -24.101 1.00 66.44 523 THR A N 1
ATOM 3811 C CA . THR A 1 523 ? 3.473 -13.946 -23.995 1.00 66.44 523 THR A CA 1
ATOM 3812 C C . THR A 1 523 ? 2.106 -13.278 -24.003 1.00 66.44 523 THR A C 1
ATOM 3814 O O . THR A 1 523 ? 1.669 -12.702 -23.009 1.00 66.44 523 THR A O 1
ATOM 3817 N N . THR A 1 524 ? 1.450 -13.346 -25.162 1.00 51.22 524 THR A N 1
ATOM 3818 C CA . THR A 1 524 ? 0.087 -12.895 -25.411 1.00 51.22 524 THR A CA 1
ATOM 3819 C C . THR A 1 524 ? -0.838 -13.511 -24.371 1.00 51.22 524 THR A C 1
ATOM 3821 O O . THR A 1 524 ? -0.816 -14.725 -24.170 1.00 51.22 524 THR A O 1
ATOM 3824 N N . VAL A 1 525 ? -1.713 -12.685 -23.805 1.00 48.31 525 VAL A N 1
ATOM 3825 C CA . VAL A 1 525 ? -2.821 -13.007 -22.885 1.00 48.31 525 VAL A CA 1
ATOM 3826 C C . VAL A 1 525 ? -3.899 -13.894 -23.538 1.00 48.31 525 VAL A C 1
ATOM 3828 O O . VAL A 1 525 ? -5.024 -13.967 -23.067 1.00 48.31 525 VAL A O 1
ATOM 3831 N N . SER A 1 526 ? -3.609 -14.624 -24.621 1.00 43.91 526 SER A N 1
ATOM 3832 C CA . SER A 1 526 ? -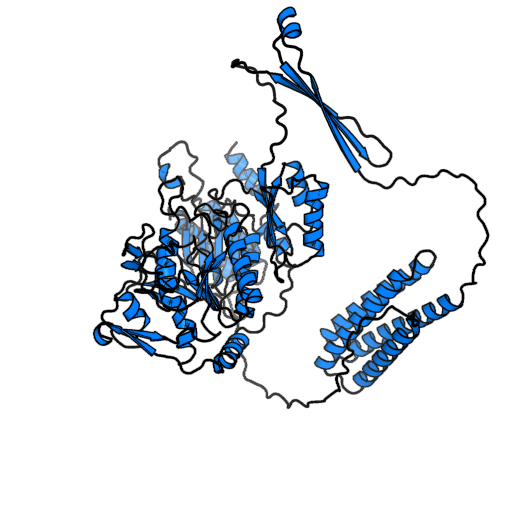4.610 -15.491 -25.266 1.00 43.91 526 SER A CA 1
ATOM 3833 C C . SER A 1 526 ? -4.941 -16.758 -24.457 1.00 43.91 526 SER A C 1
ATOM 3835 O O . SER A 1 526 ? -5.647 -17.640 -24.937 1.00 43.91 526 SER A O 1
ATOM 3837 N N . GLY A 1 527 ? -4.490 -16.837 -23.204 1.00 47.41 527 GLY A N 1
ATOM 3838 C CA . GLY A 1 527 ? -4.906 -17.837 -22.233 1.00 47.41 527 GLY A CA 1
ATOM 3839 C C . GLY A 1 527 ? -4.957 -17.244 -20.829 1.00 47.41 527 GLY A C 1
ATOM 3840 O O . GLY A 1 527 ? -4.283 -16.262 -20.533 1.00 47.41 527 GLY A O 1
ATOM 3841 N N . THR A 1 528 ? -5.738 -17.888 -19.969 1.00 49.31 528 THR A N 1
ATOM 3842 C CA . THR A 1 528 ? -6.051 -17.650 -18.544 1.00 49.31 528 THR A CA 1
ATOM 3843 C C . THR A 1 528 ? -4.851 -17.525 -17.573 1.00 49.31 528 THR A C 1
ATOM 3845 O O . THR A 1 528 ? -4.963 -17.850 -16.393 1.00 49.31 528 THR A O 1
ATOM 3848 N N . LYS A 1 529 ? -3.671 -17.094 -18.037 1.00 56.31 529 LYS A N 1
ATOM 3849 C CA . LYS A 1 529 ? -2.399 -17.082 -17.293 1.00 56.31 529 LYS A CA 1
ATOM 3850 C C . LYS A 1 529 ? -1.595 -15.776 -17.429 1.00 56.31 529 LYS A C 1
ATOM 3852 O O . LYS A 1 529 ? -0.373 -15.811 -17.286 1.00 56.31 529 LYS A O 1
ATOM 3857 N N . SER A 1 530 ? -2.222 -14.634 -17.715 1.00 69.25 530 SER A N 1
ATOM 3858 C CA . SER A 1 530 ? -1.525 -13.340 -17.634 1.00 69.25 530 SER A CA 1
ATOM 3859 C C . SER A 1 530 ? -1.186 -12.995 -16.183 1.00 69.25 530 SER A C 1
ATOM 3861 O O . SER A 1 530 ? -1.957 -13.299 -15.275 1.00 69.25 530 SER A O 1
ATOM 3863 N N . GLN A 1 531 ? -0.035 -12.359 -15.959 1.00 85.38 531 GLN A N 1
ATOM 3864 C CA . GLN A 1 531 ? 0.269 -11.751 -14.663 1.00 85.38 531 GLN A CA 1
ATOM 3865 C C . GLN A 1 531 ? -0.728 -10.613 -14.400 1.00 85.38 531 GLN A C 1
ATOM 3867 O O . GLN A 1 531 ? -1.059 -9.853 -15.317 1.00 85.38 531 GLN A O 1
ATOM 3872 N N . THR A 1 532 ? -1.190 -10.505 -13.157 1.00 92.06 532 THR A N 1
ATOM 3873 C CA . THR A 1 532 ? -2.069 -9.417 -12.712 1.00 92.06 532 THR A CA 1
ATOM 3874 C C . THR A 1 532 ? -1.233 -8.443 -11.894 1.00 92.06 532 THR A C 1
ATOM 3876 O O . THR A 1 532 ? -0.610 -8.840 -10.906 1.00 92.06 532 THR A O 1
ATOM 3879 N N . LEU A 1 533 ? -1.190 -7.179 -12.313 1.00 94.12 533 LEU A N 1
ATOM 3880 C CA . LEU A 1 533 ? -0.431 -6.136 -11.631 1.00 94.12 533 LEU A CA 1
ATOM 3881 C C . LEU A 1 533 ? -1.374 -5.266 -10.814 1.00 94.12 533 LEU A C 1
ATOM 3883 O O . LEU A 1 533 ? -2.219 -4.565 -11.359 1.00 94.12 533 LEU A O 1
ATOM 3887 N N . TYR A 1 534 ? -1.192 -5.278 -9.507 1.00 97.12 534 TYR A N 1
ATOM 3888 C CA . TYR A 1 534 ? -1.932 -4.449 -8.577 1.00 97.12 534 TYR A CA 1
ATOM 3889 C C . TYR A 1 534 ? -1.128 -3.185 -8.283 1.00 97.12 534 TYR A C 1
ATOM 3891 O O . TYR A 1 534 ? 0.054 -3.263 -7.946 1.00 97.12 534 TYR A O 1
ATOM 3899 N N . SER A 1 535 ? -1.759 -2.022 -8.402 1.00 96.12 535 SER A N 1
ATOM 3900 C CA . SER A 1 535 ? -1.163 -0.729 -8.067 1.00 96.12 535 SER A CA 1
ATOM 3901 C C . SER A 1 535 ? -1.895 -0.131 -6.873 1.00 96.12 535 SER A C 1
ATOM 3903 O O . SER A 1 535 ? -3.070 0.222 -6.984 1.00 96.12 535 SER A O 1
ATOM 3905 N N . LEU A 1 536 ? -1.200 -0.020 -5.737 1.00 96.06 536 LEU A N 1
ATOM 3906 C CA . LEU A 1 536 ? -1.670 0.740 -4.583 1.00 96.06 536 LEU A CA 1
ATOM 3907 C C . LEU A 1 536 ? -1.176 2.191 -4.716 1.00 96.06 536 LEU A C 1
ATOM 3909 O O . LEU A 1 536 ? -0.112 2.549 -4.209 1.00 96.06 536 LEU A O 1
ATOM 3913 N N . ASP A 1 537 ? -1.929 3.009 -5.452 1.00 93.00 537 ASP A N 1
ATOM 3914 C CA . ASP A 1 537 ? -1.606 4.405 -5.783 1.00 93.00 537 ASP A CA 1
ATOM 3915 C C . ASP A 1 537 ? -2.886 5.278 -5.825 1.00 93.00 537 ASP A C 1
ATOM 3917 O O . ASP A 1 537 ? -3.949 4.917 -5.309 1.00 93.00 537 ASP A O 1
ATOM 3921 N N . ARG A 1 538 ? -2.790 6.459 -6.438 1.00 87.62 538 ARG A N 1
ATOM 3922 C CA . ARG A 1 538 ? -3.839 7.479 -6.554 1.00 87.62 538 ARG A CA 1
ATOM 3923 C C . ARG A 1 538 ? -4.714 7.327 -7.805 1.00 87.62 538 ARG A C 1
ATOM 3925 O O . ARG A 1 538 ? -5.438 8.255 -8.163 1.00 87.62 538 ARG A O 1
ATOM 3932 N N . GLY A 1 539 ? -4.653 6.171 -8.462 1.00 88.44 539 GLY A N 1
ATOM 3933 C CA . GLY A 1 539 ? -5.314 5.895 -9.740 1.00 88.44 539 GLY A CA 1
ATOM 3934 C C . GLY A 1 539 ? -4.567 6.428 -10.970 1.00 88.44 539 GLY A C 1
ATOM 3935 O O . GLY A 1 539 ? -3.545 7.095 -10.850 1.00 88.44 539 GLY A O 1
ATOM 3936 N N . ALA A 1 540 ? -5.079 6.128 -12.166 1.00 88.56 540 ALA A N 1
ATOM 3937 C CA . ALA A 1 540 ? -4.485 6.475 -13.461 1.00 88.56 540 ALA A CA 1
ATOM 3938 C C . ALA A 1 540 ? -5.529 6.915 -14.506 1.00 88.56 540 ALA A C 1
ATOM 3940 O O . ALA A 1 540 ? -6.669 6.455 -14.486 1.00 88.56 540 ALA A O 1
ATOM 3941 N N . ASP A 1 541 ? -5.133 7.789 -15.435 1.00 87.56 541 ASP A N 1
ATOM 3942 C CA . ASP A 1 541 ? -5.960 8.276 -16.552 1.00 87.56 541 ASP A CA 1
ATOM 3943 C C . ASP A 1 541 ? -5.931 7.303 -17.714 1.00 87.56 541 ASP A C 1
ATOM 3945 O O . ASP A 1 541 ? -5.117 7.439 -18.623 1.00 87.56 541 ASP A O 1
ATOM 3949 N N . LEU A 1 542 ? -6.846 6.336 -17.690 1.00 89.62 542 LEU A N 1
ATOM 3950 C CA . LEU A 1 542 ? -6.955 5.300 -18.715 1.00 89.62 542 LEU A CA 1
ATOM 3951 C C . LEU A 1 542 ? -7.333 5.832 -20.110 1.00 89.62 542 LEU A C 1
ATOM 3953 O O . LEU A 1 542 ? -7.261 5.069 -21.067 1.00 89.62 542 LEU A O 1
ATOM 3957 N N . ASN A 1 543 ? -7.682 7.119 -20.257 1.00 88.56 543 ASN A N 1
ATOM 3958 C CA . ASN A 1 543 ? -7.887 7.736 -21.573 1.00 88.56 543 ASN A CA 1
ATOM 3959 C C . ASN A 1 543 ? -6.572 8.147 -22.253 1.00 88.56 543 ASN A C 1
ATOM 3961 O O . ASN A 1 543 ? -6.582 8.544 -23.421 1.00 88.56 543 ASN A O 1
ATOM 3965 N N . ASN A 1 544 ? -5.439 8.093 -21.546 1.00 89.00 544 ASN A N 1
ATOM 3966 C CA . ASN A 1 544 ? -4.141 8.357 -22.150 1.00 89.00 544 ASN A CA 1
ATOM 3967 C C . ASN A 1 544 ? -3.835 7.294 -23.225 1.00 89.00 544 ASN A C 1
ATOM 3969 O O . ASN A 1 544 ? -4.026 6.100 -22.997 1.00 89.00 544 ASN A O 1
ATOM 3973 N N . ALA A 1 545 ? -3.309 7.721 -24.379 1.00 92.44 545 ALA A N 1
ATOM 3974 C CA . ALA A 1 545 ? -2.941 6.828 -25.484 1.00 92.44 545 ALA A CA 1
ATOM 3975 C C . ALA A 1 545 ? -1.942 5.729 -25.073 1.00 92.44 545 ALA A C 1
ATOM 3977 O O . ALA A 1 545 ? -1.899 4.671 -25.695 1.00 92.44 545 ALA A O 1
ATOM 3978 N N . GLU A 1 546 ? -1.180 5.955 -24.003 1.00 92.56 546 GLU A N 1
ATOM 3979 C CA . GLU A 1 546 ? -0.278 4.969 -23.413 1.00 92.56 546 GLU A CA 1
ATOM 3980 C C . GLU A 1 546 ? -1.000 3.740 -22.841 1.00 92.56 546 GLU A C 1
ATOM 3982 O O . GLU A 1 546 ? -0.373 2.706 -22.642 1.00 92.56 546 GLU A O 1
ATOM 3987 N N . PHE A 1 547 ? -2.309 3.810 -22.596 1.00 92.62 547 PHE A N 1
ATOM 3988 C CA . PHE A 1 547 ? -3.095 2.711 -22.030 1.00 92.62 547 PHE A CA 1
ATOM 3989 C C . PHE A 1 547 ? -4.058 2.070 -23.021 1.00 92.62 547 PHE A C 1
ATOM 3991 O O . PHE A 1 547 ? -4.877 1.253 -22.606 1.00 92.62 547 PHE A O 1
ATOM 3998 N N . VAL A 1 548 ? -3.959 2.393 -24.315 1.00 91.94 548 VAL A N 1
ATOM 3999 C CA . VAL A 1 548 ? -4.876 1.886 -25.353 1.00 91.94 548 VAL A CA 1
ATOM 4000 C C . VAL A 1 548 ? -5.018 0.357 -25.340 1.00 91.94 548 VAL A C 1
ATOM 4002 O O . VAL A 1 548 ? -6.110 -0.153 -25.566 1.00 91.94 548 VAL A O 1
ATOM 4005 N N . ASP A 1 549 ? -3.950 -0.364 -24.992 1.00 90.69 549 ASP A N 1
ATOM 4006 C CA . ASP A 1 549 ? -3.922 -1.831 -24.985 1.00 90.69 549 ASP A CA 1
ATOM 4007 C C . ASP A 1 549 ? -4.440 -2.462 -23.678 1.00 90.69 549 ASP A C 1
ATOM 4009 O O . ASP A 1 549 ? -4.715 -3.661 -23.644 1.00 90.69 549 ASP A O 1
ATOM 4013 N N . ILE A 1 550 ? -4.551 -1.687 -22.591 1.00 91.38 550 ILE A N 1
ATOM 4014 C CA . ILE A 1 550 ? -4.873 -2.207 -21.248 1.00 91.38 550 ILE A CA 1
ATOM 4015 C C . ILE A 1 550 ? -6.117 -1.580 -20.618 1.00 91.38 550 ILE A C 1
ATOM 4017 O O . ILE A 1 550 ? -6.663 -2.163 -19.680 1.00 91.38 550 ILE A O 1
ATOM 4021 N N . ALA A 1 551 ? -6.587 -0.438 -21.129 1.00 91.75 551 ALA A N 1
ATOM 4022 C CA . ALA A 1 551 ? -7.684 0.342 -20.560 1.00 91.75 551 ALA A CA 1
ATOM 4023 C C . ALA A 1 551 ? -8.975 -0.473 -20.392 1.00 91.75 551 ALA A C 1
ATOM 4025 O O . ALA A 1 551 ? -9.601 -0.398 -19.340 1.00 91.75 551 ALA A O 1
ATOM 4026 N N . GLU A 1 552 ? -9.338 -1.301 -21.377 1.00 90.69 552 GLU A N 1
ATOM 4027 C CA . GLU A 1 552 ? -10.544 -2.146 -21.314 1.00 90.69 552 GLU A CA 1
ATOM 4028 C C . GLU A 1 552 ? -10.437 -3.286 -20.288 1.00 90.69 552 GLU A C 1
ATOM 4030 O O . GLU A 1 552 ? -11.450 -3.782 -19.803 1.00 90.69 552 GLU A O 1
ATOM 4035 N N . SER A 1 553 ? -9.215 -3.712 -19.957 1.00 91.06 553 SER A N 1
ATOM 4036 C CA . SER A 1 553 ? -8.954 -4.812 -19.017 1.00 91.06 553 SER A CA 1
ATOM 4037 C C . SER A 1 553 ? -8.692 -4.351 -17.582 1.00 91.06 553 SER A C 1
ATOM 4039 O O . SER A 1 553 ? -8.574 -5.188 -16.684 1.00 91.06 553 SER A O 1
ATOM 4041 N N . ALA A 1 554 ? -8.551 -3.039 -17.381 1.00 92.56 554 ALA A N 1
ATOM 4042 C CA . ALA A 1 554 ? -8.214 -2.455 -16.098 1.00 92.56 554 ALA A CA 1
ATOM 4043 C C . ALA A 1 554 ? -9.395 -2.530 -15.125 1.00 92.56 554 ALA A C 1
ATOM 4045 O O . ALA A 1 554 ? -10.527 -2.189 -15.466 1.00 92.56 554 ALA A O 1
ATOM 4046 N N . GLU A 1 555 ? -9.115 -2.921 -13.886 1.00 94.12 555 GLU A N 1
ATOM 4047 C CA . GLU A 1 555 ? -10.107 -2.967 -12.808 1.00 94.12 555 GLU A CA 1
ATOM 4048 C C . GLU A 1 555 ? -9.787 -1.936 -11.729 1.00 94.12 555 GLU A C 1
ATOM 4050 O O . GLU A 1 555 ? -8.627 -1.581 -11.512 1.00 94.12 555 GLU A O 1
ATOM 4055 N N . TRP A 1 556 ? -10.822 -1.465 -11.034 1.00 93.25 556 TRP A N 1
ATOM 4056 C CA . TRP A 1 556 ? -10.712 -0.422 -10.019 1.00 93.25 556 TRP A CA 1
ATOM 4057 C C . TRP A 1 556 ? -11.127 -0.921 -8.639 1.00 93.25 556 TRP A C 1
ATOM 4059 O O . TRP A 1 556 ? -12.166 -1.559 -8.477 1.00 93.25 556 TRP A O 1
ATOM 4069 N N . LEU A 1 557 ? -10.333 -0.559 -7.635 1.00 93.25 557 LEU A N 1
ATOM 4070 C CA . LEU A 1 557 ? -10.612 -0.742 -6.216 1.00 93.25 557 LEU A CA 1
ATOM 4071 C C . LEU A 1 557 ? -10.704 0.638 -5.548 1.00 93.25 557 LEU A C 1
ATOM 4073 O O . LEU A 1 557 ? -9.831 1.492 -5.728 1.00 93.25 557 LEU A O 1
ATOM 4077 N N . TYR A 1 558 ? -11.755 0.857 -4.762 1.00 92.06 558 TYR A N 1
ATOM 4078 C CA . TYR A 1 558 ? -12.073 2.157 -4.166 1.00 92.06 558 TYR A CA 1
ATOM 4079 C C . TYR A 1 558 ? -12.042 2.080 -2.636 1.00 92.06 558 TYR A C 1
ATOM 4081 O O . TYR A 1 558 ? -13.083 1.853 -2.020 1.00 92.06 558 TYR A O 1
ATOM 4089 N N . PRO A 1 559 ? -10.863 2.233 -2.014 1.00 92.12 559 PRO A N 1
ATOM 4090 C CA . PRO A 1 559 ? -10.744 2.111 -0.570 1.00 92.12 559 PRO A CA 1
ATOM 4091 C C . PRO A 1 559 ? -11.298 3.319 0.190 1.00 92.12 559 PRO A C 1
ATOM 4093 O O . PRO A 1 559 ? -11.241 4.462 -0.271 1.00 92.12 559 PRO A O 1
ATOM 4096 N N . GLY A 1 560 ? -11.715 3.059 1.426 1.00 87.62 560 GLY A N 1
ATOM 4097 C CA . GLY A 1 560 ? -12.052 4.047 2.442 1.00 87.62 560 GLY A CA 1
ATOM 4098 C C . GLY A 1 560 ? -13.533 4.452 2.521 1.00 87.62 560 GLY A C 1
ATOM 4099 O O . GLY A 1 560 ? -14.342 4.094 1.669 1.00 87.62 560 GLY A O 1
ATOM 4100 N N . PRO A 1 561 ? -13.891 5.247 3.554 1.00 77.69 561 PRO A N 1
ATOM 4101 C CA . PRO A 1 561 ? -15.257 5.737 3.800 1.00 77.69 561 PRO A CA 1
ATOM 4102 C C . PRO A 1 561 ? -15.787 6.683 2.718 1.00 77.69 561 PRO A C 1
ATOM 4104 O O . PRO A 1 561 ? -16.996 6.814 2.543 1.00 77.69 561 PRO A O 1
ATOM 4107 N N . SER A 1 562 ? -14.876 7.367 2.028 1.00 65.06 562 SER A N 1
ATOM 4108 C CA . SER A 1 562 ? -15.168 8.325 0.967 1.00 65.06 562 SER A CA 1
ATOM 4109 C C . SER A 1 562 ? -14.418 7.876 -0.283 1.00 65.06 562 SER A C 1
ATOM 4111 O O . SER A 1 562 ? -13.370 8.458 -0.588 1.00 65.06 562 SER A O 1
ATOM 4113 N N . PRO A 1 563 ? -14.879 6.810 -0.967 1.00 59.25 563 PRO A N 1
ATOM 4114 C CA . PRO A 1 563 ? -14.278 6.411 -2.227 1.00 59.25 563 PRO A CA 1
ATOM 4115 C C . PRO A 1 563 ? -14.297 7.626 -3.152 1.00 59.25 563 PRO A C 1
ATOM 4117 O O . PRO A 1 563 ? -15.296 8.344 -3.229 1.00 59.25 563 PRO A O 1
ATOM 4120 N N . ALA A 1 564 ? -13.162 7.914 -3.783 1.00 54.12 564 ALA A N 1
ATOM 4121 C CA . ALA A 1 564 ? -13.094 8.967 -4.779 1.00 54.12 564 ALA A CA 1
ATOM 4122 C C . ALA A 1 564 ? -14.005 8.570 -5.946 1.00 54.12 564 ALA A C 1
ATOM 4124 O O . ALA A 1 564 ? -13.611 7.769 -6.791 1.00 54.12 564 ALA A O 1
ATOM 4125 N N . ASP A 1 565 ? -15.205 9.136 -5.932 1.00 52.16 565 ASP A N 1
ATOM 4126 C CA . ASP A 1 565 ? -16.304 8.988 -6.878 1.00 52.16 565 ASP A CA 1
ATOM 4127 C C . ASP A 1 565 ? -16.836 7.549 -7.075 1.00 52.16 565 ASP A C 1
ATOM 4129 O O . ASP A 1 565 ? -16.166 6.552 -6.802 1.00 52.16 565 ASP A O 1
ATOM 4133 N N . SER A 1 566 ? -18.094 7.430 -7.509 1.00 50.62 566 SER A N 1
ATOM 4134 C CA . SER A 1 566 ? -18.726 6.121 -7.738 1.00 50.62 566 SER A CA 1
ATOM 4135 C C . SER A 1 566 ? -18.202 5.483 -9.035 1.00 50.62 566 SER A C 1
ATOM 4137 O O . SER A 1 566 ? -17.746 6.206 -9.926 1.00 50.62 566 SER A O 1
ATOM 4139 N N . PRO A 1 567 ? -18.295 4.149 -9.211 1.00 44.50 567 PRO A N 1
ATOM 4140 C CA . PRO A 1 567 ? -18.018 3.505 -10.495 1.00 44.50 567 PRO A CA 1
ATOM 4141 C C . PRO A 1 567 ? -18.862 4.157 -11.606 1.00 44.50 567 PRO A C 1
ATOM 4143 O O . PRO A 1 567 ? -20.079 3.992 -11.636 1.00 44.50 567 PRO A O 1
ATOM 4146 N N . GLY A 1 568 ? -18.230 4.934 -12.490 1.00 43.03 568 GLY A N 1
ATOM 4147 C CA . GLY A 1 568 ? -18.899 5.663 -13.579 1.00 43.03 568 GLY A CA 1
ATOM 4148 C C . GLY A 1 568 ? -18.681 7.176 -13.578 1.00 43.03 568 GLY A C 1
ATOM 4149 O O . GLY A 1 568 ? -18.812 7.802 -14.630 1.00 43.03 568 GLY A O 1
ATOM 4150 N N . ASP A 1 569 ? -18.264 7.760 -12.457 1.00 51.28 569 ASP A N 1
ATOM 4151 C CA . ASP A 1 569 ? -17.722 9.112 -12.461 1.00 51.28 569 ASP A CA 1
ATOM 4152 C C . ASP A 1 569 ? -16.329 9.027 -13.083 1.00 51.28 569 ASP A C 1
ATOM 4154 O O . ASP A 1 569 ? -15.376 8.542 -12.464 1.00 51.28 569 ASP A O 1
ATOM 4158 N N . ALA A 1 570 ? -16.225 9.417 -14.359 1.00 48.22 570 ALA A N 1
ATOM 4159 C CA . ALA A 1 570 ? -14.939 9.532 -15.030 1.00 48.22 570 ALA A CA 1
ATOM 4160 C C . ALA A 1 570 ? -14.022 10.325 -14.090 1.00 48.22 570 ALA A C 1
ATOM 4162 O O . ALA A 1 570 ? -14.409 11.438 -13.727 1.00 48.22 570 ALA A O 1
ATOM 4163 N N . PRO A 1 571 ? -12.881 9.763 -13.645 1.00 51.78 571 PRO A N 1
ATOM 4164 C CA . PRO A 1 571 ? -12.040 10.385 -12.639 1.00 51.78 571 PRO A CA 1
ATOM 4165 C C . PRO A 1 571 ? -11.773 11.814 -13.082 1.00 51.78 571 PRO A C 1
ATOM 4167 O O . PRO A 1 571 ? -11.049 12.045 -14.051 1.00 51.78 571 PRO A O 1
ATOM 4170 N N . THR A 1 572 ? -12.398 12.797 -12.433 1.00 49.91 572 THR A N 1
ATOM 4171 C CA . THR A 1 572 ? -12.063 14.182 -12.720 1.00 49.91 572 THR A CA 1
ATOM 4172 C C . THR A 1 572 ? -10.691 14.364 -12.095 1.00 49.91 572 THR A C 1
ATOM 4174 O O . THR A 1 572 ? -10.559 14.643 -10.909 1.00 49.91 572 THR A O 1
ATOM 4177 N N . PHE A 1 573 ? -9.648 14.112 -12.896 1.00 53.31 573 PHE A N 1
ATOM 4178 C CA . PHE A 1 573 ? -8.226 14.154 -12.522 1.00 53.31 573 PHE A CA 1
ATOM 4179 C C . PHE A 1 573 ? -7.815 15.464 -11.866 1.00 53.31 573 PHE A C 1
ATOM 4181 O O . PHE A 1 573 ? -6.781 15.544 -11.202 1.00 53.31 573 PHE A O 1
ATOM 4188 N N . ARG A 1 574 ? -8.631 16.495 -12.060 1.00 51.38 574 ARG A N 1
ATOM 4189 C CA . ARG A 1 574 ? -8.577 17.727 -11.306 1.00 51.38 574 ARG A CA 1
ATOM 4190 C C . ARG A 1 574 ? -9.365 17.514 -10.030 1.00 51.38 574 ARG A C 1
ATOM 4192 O O . ARG A 1 574 ? -10.590 17.598 -10.036 1.00 51.38 574 ARG A O 1
ATOM 4199 N N . ASP A 1 575 ? -8.650 17.312 -8.926 1.00 50.47 575 ASP A N 1
ATOM 4200 C CA . ASP A 1 575 ? -9.243 17.783 -7.685 1.00 50.47 575 ASP A CA 1
ATOM 4201 C C . ASP A 1 575 ? -9.579 19.277 -7.855 1.00 50.47 575 ASP A C 1
ATOM 4203 O O . ASP A 1 575 ? -8.978 19.997 -8.664 1.00 50.47 575 ASP A O 1
ATOM 4207 N N . ASN A 1 576 ? -10.545 19.776 -7.092 1.00 42.16 576 ASN A N 1
ATOM 4208 C CA . ASN A 1 576 ? -10.898 21.197 -7.113 1.00 42.16 576 ASN A CA 1
ATOM 4209 C C . ASN A 1 576 ? -9.729 22.115 -6.672 1.00 42.16 576 ASN A C 1
ATOM 4211 O O . ASN A 1 576 ? -9.903 23.329 -6.608 1.00 42.16 576 ASN A O 1
ATOM 4215 N N . THR A 1 577 ? -8.543 21.562 -6.372 1.00 47.47 577 THR A N 1
ATOM 4216 C CA . THR A 1 577 ? -7.318 22.302 -6.042 1.00 47.47 577 THR A CA 1
ATOM 4217 C C . THR A 1 577 ? -6.408 22.534 -7.254 1.00 47.47 577 THR A C 1
ATOM 4219 O O . THR A 1 577 ? -5.372 23.182 -7.125 1.00 47.47 577 THR A O 1
ATOM 4222 N N . GLY A 1 578 ? -6.788 22.057 -8.448 1.00 46.09 578 GLY A N 1
ATOM 4223 C CA . GLY A 1 578 ? -6.011 22.251 -9.677 1.00 46.09 578 GLY A CA 1
ATOM 4224 C C . GLY A 1 578 ? -4.745 21.391 -9.754 1.00 46.09 578 GLY A C 1
ATOM 4225 O O . GLY A 1 578 ? -3.968 21.536 -10.698 1.00 46.09 578 GLY A O 1
ATOM 4226 N N . GLY A 1 579 ? -4.540 20.482 -8.796 1.00 53.62 579 GLY A N 1
ATOM 4227 C CA . GLY A 1 579 ? -3.478 19.488 -8.826 1.00 53.62 579 GLY A CA 1
ATOM 4228 C C . GLY A 1 579 ? -3.963 18.237 -9.549 1.00 53.62 579 GLY A C 1
ATOM 4229 O O . GLY A 1 579 ? -5.015 17.690 -9.228 1.00 53.62 579 GLY A O 1
ATOM 4230 N N . ALA A 1 580 ? -3.204 17.756 -10.531 1.00 54.19 580 ALA A N 1
ATOM 4231 C CA . ALA A 1 580 ? -3.521 16.498 -11.192 1.00 54.19 580 ALA A CA 1
ATOM 4232 C C . ALA A 1 580 ? -3.302 15.318 -10.225 1.00 54.19 580 ALA A C 1
ATOM 4234 O O . ALA A 1 580 ? -2.191 14.802 -10.087 1.00 54.19 580 ALA A O 1
ATOM 4235 N N . THR A 1 581 ? -4.357 14.902 -9.523 1.00 56.94 581 THR A N 1
ATOM 4236 C CA . THR A 1 581 ? -4.299 13.872 -8.467 1.00 56.94 581 THR A CA 1
ATOM 4237 C C . THR A 1 581 ? -3.841 12.512 -8.975 1.00 56.94 581 THR A C 1
ATOM 4239 O O . THR A 1 581 ? -3.221 11.768 -8.217 1.00 56.94 581 THR A O 1
ATOM 4242 N N . GLY A 1 582 ? -4.051 12.229 -10.261 1.00 58.78 582 GLY A N 1
ATOM 4243 C CA . GLY A 1 582 ? -3.622 10.990 -10.902 1.00 58.78 582 GLY A CA 1
ATOM 4244 C C . GLY A 1 582 ? -2.373 11.086 -11.780 1.00 58.78 582 GLY A C 1
ATOM 4245 O O . GLY A 1 582 ? -2.024 10.101 -12.413 1.00 58.78 582 GLY A O 1
ATOM 4246 N N . ALA A 1 583 ? -1.657 12.219 -11.818 1.00 79.56 583 ALA A N 1
ATOM 4247 C CA . ALA A 1 583 ? -0.398 12.303 -12.576 1.00 79.56 583 ALA A CA 1
ATOM 4248 C C . ALA A 1 583 ? 0.631 11.267 -12.111 1.00 79.56 583 ALA A C 1
ATOM 4250 O O . ALA A 1 583 ? 1.321 10.669 -12.932 1.00 79.56 583 ALA A O 1
ATOM 4251 N N . HIS A 1 584 ? 0.692 11.027 -10.798 1.00 87.00 584 HIS A N 1
ATOM 4252 C CA . HIS A 1 584 ? 1.579 10.023 -10.226 1.00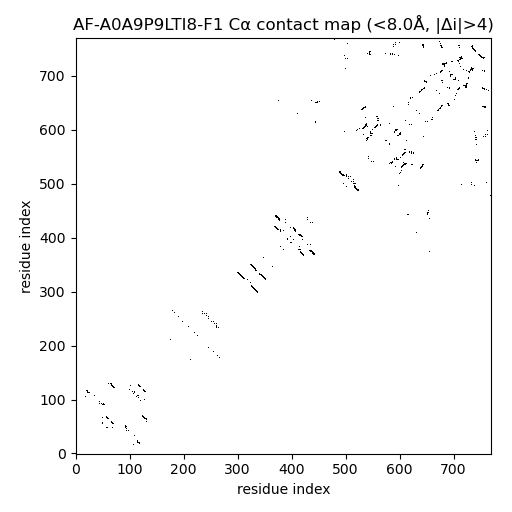 87.00 584 HIS A CA 1
ATOM 4253 C C . HIS A 1 584 ? 1.177 8.615 -10.679 1.00 87.00 584 HIS A C 1
ATOM 4255 O O . HIS A 1 584 ? 1.953 7.968 -11.372 1.00 87.00 584 HIS A O 1
ATOM 4261 N N . GLY A 1 585 ? -0.049 8.170 -10.390 1.00 89.38 585 GLY A N 1
ATOM 4262 C CA . GLY A 1 585 ? -0.471 6.814 -10.736 1.00 89.38 585 GLY A CA 1
ATOM 4263 C C . GLY A 1 585 ? -0.584 6.550 -12.246 1.00 89.38 585 GLY A C 1
ATOM 4264 O O . GLY A 1 585 ? -0.259 5.445 -12.667 1.00 89.38 585 GLY A O 1
ATOM 4265 N N . SER A 1 586 ? -0.900 7.545 -13.092 1.00 91.19 586 SER A N 1
ATOM 4266 C CA . SER A 1 586 ? -0.744 7.428 -14.557 1.00 91.19 586 SER A CA 1
ATOM 4267 C C . SER A 1 586 ? 0.709 7.162 -14.945 1.00 91.19 586 SER A C 1
ATOM 4269 O O . SER A 1 586 ? 1.004 6.232 -15.695 1.00 91.19 586 SER A O 1
ATOM 4271 N N . CYS A 1 587 ? 1.642 7.950 -14.411 1.00 91.69 587 CYS A N 1
ATOM 4272 C CA . CYS A 1 587 ? 3.059 7.763 -14.688 1.00 91.69 587 CYS A CA 1
ATOM 4273 C C . CYS A 1 587 ? 3.517 6.355 -14.260 1.00 91.69 587 CYS A C 1
ATOM 4275 O O . CYS A 1 587 ? 4.128 5.628 -15.046 1.00 91.69 587 CYS A O 1
ATOM 4277 N N . MET A 1 588 ? 3.119 5.923 -13.064 1.00 93.06 588 MET A N 1
ATOM 4278 C CA . MET A 1 588 ? 3.424 4.600 -12.523 1.00 93.06 588 MET A CA 1
ATOM 4279 C C . MET A 1 588 ? 2.841 3.464 -13.376 1.00 93.06 588 MET A C 1
ATOM 4281 O O . MET A 1 588 ? 3.575 2.571 -13.805 1.00 93.06 588 MET A O 1
ATOM 4285 N N . LEU A 1 589 ? 1.547 3.526 -13.707 1.00 93.25 589 LEU A N 1
ATOM 4286 C CA . LEU A 1 589 ? 0.884 2.523 -14.539 1.00 93.25 589 LEU A CA 1
ATOM 4287 C C . LEU A 1 589 ? 1.519 2.433 -15.929 1.00 93.25 589 LEU A C 1
ATOM 4289 O O . LEU A 1 589 ? 1.682 1.335 -16.457 1.00 93.25 589 LEU A O 1
ATOM 4293 N N . SER A 1 590 ? 1.939 3.563 -16.509 1.00 94.00 590 SER A N 1
ATOM 4294 C CA . SER A 1 590 ? 2.595 3.544 -17.822 1.00 94.00 590 SER A CA 1
ATOM 4295 C C . SER A 1 590 ? 3.914 2.787 -17.809 1.00 94.00 590 SER A C 1
ATOM 4297 O O . SER A 1 590 ? 4.229 2.099 -18.771 1.00 94.00 590 SER A O 1
ATOM 4299 N N . LYS A 1 591 ? 4.654 2.826 -16.696 1.00 93.06 591 LYS A N 1
ATOM 4300 C CA . LYS A 1 591 ? 5.878 2.034 -16.525 1.00 93.06 591 LYS A CA 1
ATOM 4301 C C . LYS A 1 591 ? 5.596 0.556 -16.310 1.00 93.06 591 LYS A C 1
ATOM 4303 O O . LYS A 1 591 ? 6.336 -0.288 -16.808 1.00 93.06 591 LYS A O 1
ATOM 4308 N N . MET A 1 592 ? 4.515 0.241 -15.604 1.00 92.38 592 MET A N 1
ATOM 4309 C CA . MET A 1 592 ? 4.089 -1.138 -15.379 1.00 92.38 592 MET A CA 1
ATOM 4310 C C . MET A 1 592 ? 3.651 -1.799 -16.685 1.00 92.38 592 MET A C 1
ATOM 4312 O O . MET A 1 592 ? 4.221 -2.811 -17.086 1.00 92.38 592 MET A O 1
ATOM 4316 N N . ALA A 1 593 ? 2.655 -1.212 -17.347 1.00 92.81 593 ALA A N 1
ATOM 4317 C CA . ALA A 1 593 ? 1.877 -1.880 -18.385 1.00 92.81 593 ALA A CA 1
ATOM 4318 C C . ALA A 1 593 ? 1.495 -0.979 -19.571 1.00 92.81 593 ALA A C 1
ATOM 4320 O O . ALA A 1 593 ? 0.674 -1.375 -20.391 1.00 92.81 593 ALA A O 1
ATOM 4321 N N . GLY A 1 594 ? 2.085 0.213 -19.689 1.00 92.81 594 GLY A N 1
ATOM 4322 C CA . GLY A 1 594 ? 1.835 1.104 -20.821 1.00 92.81 594 GLY A CA 1
ATOM 4323 C C . GLY A 1 594 ? 2.327 0.549 -22.164 1.00 92.81 594 GLY A C 1
ATOM 4324 O O . GLY A 1 594 ? 3.285 -0.223 -22.237 1.00 92.81 594 GLY A O 1
ATOM 4325 N N . ALA A 1 595 ? 1.682 0.953 -23.252 1.00 92.25 595 ALA A N 1
ATOM 4326 C CA . ALA A 1 595 ? 1.957 0.473 -24.599 1.00 92.25 595 ALA A CA 1
ATOM 4327 C C . ALA A 1 595 ? 3.366 0.850 -25.091 1.00 92.25 595 ALA A C 1
ATOM 4329 O O . ALA A 1 595 ? 4.030 0.036 -25.740 1.00 92.25 595 ALA A O 1
ATOM 4330 N N . GLN A 1 596 ? 3.858 2.059 -24.792 1.00 91.94 596 GLN A N 1
ATOM 4331 C CA . GLN A 1 596 ? 5.151 2.553 -25.273 1.00 91.94 596 GLN A CA 1
ATOM 4332 C C . GLN A 1 596 ? 6.287 2.367 -24.263 1.00 91.94 596 GLN A C 1
ATOM 4334 O O . GLN A 1 596 ? 7.429 2.110 -24.672 1.00 91.94 596 GLN A O 1
ATOM 4339 N N . TRP A 1 597 ? 5.993 2.516 -22.973 1.00 92.00 597 TRP A N 1
ATOM 4340 C CA . TRP A 1 597 ? 6.969 2.547 -21.883 1.00 92.00 597 TRP A CA 1
ATOM 4341 C C . TRP A 1 597 ? 6.754 1.480 -20.819 1.00 92.00 597 TRP A C 1
ATOM 4343 O O . TRP A 1 597 ? 7.540 1.424 -19.870 1.00 92.00 597 TRP A O 1
ATOM 4353 N N . GLY A 1 598 ? 5.735 0.642 -20.985 1.00 91.62 598 GLY A N 1
ATOM 4354 C CA . GLY A 1 598 ? 5.472 -0.473 -20.098 1.00 91.62 598 GLY A CA 1
ATOM 4355 C C . GLY A 1 598 ? 6.525 -1.555 -20.234 1.00 91.62 598 GLY A C 1
ATOM 4356 O O . GLY A 1 598 ? 6.960 -1.912 -21.339 1.00 91.62 598 GLY A O 1
ATOM 4357 N N . ILE A 1 599 ? 6.895 -2.093 -19.080 1.00 89.62 599 ILE A N 1
ATOM 4358 C CA . ILE A 1 599 ? 7.790 -3.238 -18.953 1.00 89.62 599 ILE A CA 1
ATOM 4359 C C . ILE A 1 599 ? 6.999 -4.535 -19.181 1.00 89.62 599 ILE A C 1
ATOM 4361 O O . ILE A 1 599 ? 7.504 -5.457 -19.813 1.00 89.62 599 ILE A O 1
ATOM 4365 N N . ALA A 1 600 ? 5.722 -4.587 -18.778 1.00 87.94 600 ALA A N 1
ATOM 4366 C CA . ALA A 1 600 ? 4.797 -5.674 -19.100 1.00 87.94 600 ALA A CA 1
ATOM 4367 C C . ALA A 1 600 ? 3.521 -5.127 -19.722 1.00 87.94 600 ALA A C 1
ATOM 4369 O O . ALA A 1 600 ? 2.451 -5.100 -19.120 1.00 87.94 600 ALA A O 1
ATOM 4370 N N . ARG A 1 601 ? 3.655 -4.753 -20.992 1.00 86.31 601 ARG A N 1
ATOM 4371 C CA . ARG A 1 601 ? 2.651 -4.105 -21.860 1.00 86.31 601 ARG A CA 1
ATOM 4372 C C . ARG A 1 601 ? 1.312 -4.825 -21.995 1.00 86.31 601 ARG A C 1
ATOM 4374 O O . ARG A 1 601 ? 0.395 -4.309 -22.612 1.00 86.31 601 ARG A O 1
ATOM 4381 N N . ARG A 1 602 ? 1.224 -6.054 -21.496 1.00 82.62 602 ARG A N 1
ATOM 4382 C CA . ARG A 1 602 ? 0.045 -6.916 -21.598 1.00 82.62 602 ARG A CA 1
ATOM 4383 C C . ARG A 1 602 ? -0.392 -7.491 -20.259 1.00 82.62 602 ARG A C 1
ATOM 4385 O O . ARG A 1 602 ? -1.204 -8.408 -20.220 1.00 82.62 602 ARG A O 1
ATOM 4392 N N . ALA A 1 603 ? 0.187 -7.031 -19.159 1.00 88.25 603 ALA A N 1
ATOM 4393 C CA . ALA A 1 603 ? -0.283 -7.465 -17.860 1.00 88.25 603 ALA A CA 1
ATOM 4394 C C . ALA A 1 603 ? -1.618 -6.781 -17.541 1.00 88.25 603 ALA A C 1
ATOM 4396 O O . ALA A 1 603 ? -1.813 -5.617 -17.886 1.00 88.25 603 ALA A O 1
ATOM 4397 N N . LYS A 1 604 ? -2.529 -7.505 -16.884 1.00 92.12 604 LYS A N 1
ATOM 4398 C CA . LYS A 1 604 ? -3.834 -6.964 -16.489 1.00 92.12 604 LYS A CA 1
ATOM 4399 C C . LYS A 1 604 ? -3.648 -6.059 -15.267 1.00 92.12 604 LYS A C 1
ATOM 4401 O O . LYS A 1 604 ? -3.209 -6.572 -14.233 1.00 92.12 604 LYS A O 1
ATOM 4406 N N . PRO A 1 605 ? -3.963 -4.756 -15.336 1.00 94.00 605 PRO A N 1
ATOM 4407 C CA . PRO A 1 605 ? -3.814 -3.877 -14.190 1.00 94.00 605 PRO A CA 1
ATOM 4408 C C . PRO A 1 605 ? -5.065 -3.882 -13.300 1.00 94.00 605 PRO A C 1
ATOM 4410 O O . PRO A 1 605 ? -6.195 -3.838 -13.781 1.00 94.00 605 PRO A O 1
ATOM 4413 N N . VAL A 1 606 ? -4.856 -3.871 -11.987 1.00 95.94 606 VAL A N 1
ATOM 4414 C CA . VAL A 1 606 ? -5.881 -3.613 -10.970 1.00 95.94 606 VAL A CA 1
ATOM 4415 C C . VAL A 1 606 ? -5.413 -2.417 -10.150 1.00 95.94 606 VAL A C 1
ATOM 4417 O O . VAL A 1 606 ? -4.338 -2.438 -9.552 1.00 95.94 606 VAL A O 1
ATOM 4420 N N . LEU A 1 607 ? -6.187 -1.342 -10.153 1.00 94.94 607 LEU A N 1
ATOM 4421 C CA . LEU A 1 607 ? -5.768 -0.035 -9.660 1.00 94.94 607 LEU A CA 1
ATOM 4422 C C . LEU A 1 607 ? -6.563 0.337 -8.419 1.00 94.94 607 LEU A C 1
ATOM 4424 O O . LEU A 1 607 ? -7.791 0.302 -8.435 1.00 94.94 607 LEU A O 1
ATOM 4428 N N . THR A 1 608 ? -5.889 0.778 -7.364 1.00 93.19 608 THR A N 1
ATOM 4429 C CA . THR A 1 608 ? -6.576 1.481 -6.281 1.00 93.19 608 THR A CA 1
ATOM 4430 C C . THR A 1 608 ? -6.701 2.962 -6.603 1.00 93.19 608 THR A C 1
ATOM 4432 O O . THR A 1 608 ? -5.800 3.557 -7.199 1.00 93.19 608 THR A O 1
ATOM 4435 N N . ARG A 1 609 ? -7.772 3.595 -6.125 1.00 88.56 609 ARG A N 1
ATOM 4436 C CA . ARG A 1 609 ? -7.925 5.053 -6.167 1.00 88.56 609 ARG A CA 1
ATOM 4437 C C . ARG A 1 609 ? -7.863 5.649 -4.763 1.00 88.56 609 ARG A C 1
ATOM 4439 O O . ARG A 1 609 ? -8.887 5.842 -4.116 1.00 88.56 609 ARG A O 1
ATOM 4446 N N . VAL A 1 610 ? -6.656 5.969 -4.298 1.00 87.06 610 VAL A N 1
ATOM 4447 C CA . VAL A 1 610 ? -6.451 6.641 -3.005 1.00 87.06 610 VAL A CA 1
ATOM 4448 C C . VAL A 1 610 ? -6.295 8.152 -3.195 1.00 87.06 610 VAL A C 1
ATOM 4450 O O . VAL A 1 610 ? -5.448 8.617 -3.957 1.00 87.06 610 VAL A O 1
ATOM 4453 N N . VAL A 1 611 ? -7.089 8.960 -2.491 1.00 82.38 611 VAL A N 1
ATOM 4454 C CA . VAL A 1 611 ? -6.971 10.428 -2.568 1.00 82.38 611 VAL A CA 1
ATOM 4455 C C . VAL A 1 611 ? -5.656 10.926 -1.956 1.00 82.38 611 VAL A C 1
ATOM 4457 O O . VAL A 1 611 ? -5.132 10.352 -1.007 1.00 82.38 611 VAL A O 1
ATOM 4460 N N . ARG A 1 612 ? -5.105 12.039 -2.459 1.00 76.56 612 ARG A N 1
ATOM 4461 C CA . ARG A 1 612 ? -3.816 12.582 -1.974 1.00 76.56 612 ARG A CA 1
ATOM 4462 C C . ARG A 1 612 ? -3.821 12.910 -0.477 1.00 76.56 612 ARG A C 1
ATOM 4464 O O . ARG A 1 612 ? -2.795 12.767 0.178 1.00 76.56 612 ARG A O 1
ATOM 4471 N N . THR A 1 613 ? -4.950 13.377 0.044 1.00 78.00 613 THR A N 1
ATOM 4472 C CA . THR A 1 613 ? -5.145 13.750 1.454 1.00 78.00 613 THR A CA 1
ATOM 4473 C C . THR A 1 613 ? -5.718 12.604 2.284 1.00 78.00 613 THR A C 1
ATOM 4475 O O . THR A 1 613 ? -6.310 12.841 3.335 1.00 78.00 613 THR A O 1
ATOM 4478 N N . ALA A 1 614 ? -5.601 11.372 1.790 1.00 83.06 614 ALA A N 1
ATOM 4479 C CA . ALA A 1 614 ? -6.122 10.200 2.458 1.00 83.06 614 ALA A CA 1
ATOM 4480 C C . ALA A 1 614 ? -5.448 9.987 3.813 1.00 83.06 614 ALA A C 1
ATOM 4482 O O . ALA A 1 614 ? -4.232 10.129 3.954 1.00 83.06 614 ALA A O 1
ATOM 4483 N N . LEU A 1 615 ? -6.252 9.574 4.790 1.00 90.38 615 LEU A N 1
ATOM 4484 C CA . LEU A 1 615 ? -5.746 9.000 6.028 1.00 90.38 615 LEU A CA 1
ATOM 4485 C C . LEU A 1 615 ? -4.901 7.751 5.708 1.00 90.38 615 LEU A C 1
ATOM 4487 O O . LEU A 1 615 ? -5.238 7.025 4.764 1.00 90.38 615 LEU A O 1
ATOM 4491 N N . PRO A 1 616 ? -3.852 7.442 6.492 1.00 93.81 616 PRO A N 1
ATOM 4492 C CA . PRO A 1 616 ? -3.100 6.195 6.343 1.00 93.81 616 PRO A CA 1
ATOM 4493 C C . PRO A 1 616 ? -3.993 4.947 6.304 1.00 93.81 616 PRO A C 1
ATOM 4495 O O . PRO A 1 616 ? -3.713 3.989 5.588 1.00 93.81 616 PRO A O 1
ATOM 4498 N N . GLU A 1 617 ? -5.102 4.967 7.036 1.00 95.25 617 GLU A N 1
ATOM 4499 C CA . GLU A 1 617 ? -6.130 3.927 7.061 1.00 95.25 617 GLU A CA 1
ATOM 4500 C C . GLU A 1 617 ? -6.706 3.580 5.679 1.00 95.25 617 GLU A C 1
ATOM 4502 O O . GLU A 1 617 ? -7.022 2.425 5.422 1.00 95.25 617 GLU A O 1
ATOM 4507 N N . ILE A 1 618 ? -6.799 4.540 4.757 1.00 93.69 618 ILE A N 1
ATOM 4508 C CA . ILE A 1 618 ? -7.310 4.287 3.400 1.00 93.69 618 ILE A CA 1
ATOM 4509 C C . ILE A 1 618 ? -6.292 3.477 2.583 1.00 93.69 618 ILE A C 1
ATOM 4511 O O . ILE A 1 618 ? -6.676 2.622 1.792 1.00 93.69 618 ILE A O 1
ATOM 4515 N N . TRP A 1 619 ? -4.990 3.682 2.801 1.00 95.19 619 TRP A N 1
ATOM 4516 C CA . TRP A 1 619 ? -3.949 2.846 2.190 1.00 95.19 619 TRP A CA 1
ATOM 4517 C C . TRP A 1 619 ? -3.981 1.417 2.736 1.00 95.19 619 TRP A C 1
ATOM 4519 O O . TRP A 1 619 ? -3.805 0.462 1.982 1.00 95.19 619 TRP A O 1
ATOM 4529 N N . LEU A 1 620 ? -4.243 1.274 4.039 1.00 96.56 620 LEU A N 1
ATOM 4530 C CA . LEU A 1 620 ? -4.429 -0.025 4.685 1.00 96.56 620 LEU A CA 1
ATOM 4531 C C . LEU A 1 620 ? -5.644 -0.767 4.116 1.00 96.56 620 LEU A C 1
ATOM 4533 O O . LEU A 1 620 ? -5.552 -1.951 3.803 1.00 96.56 620 LEU A O 1
ATOM 4537 N N . ASP A 1 621 ? -6.755 -0.059 3.933 1.00 97.12 621 ASP A N 1
ATOM 4538 C CA . ASP A 1 621 ? -7.961 -0.605 3.317 1.00 97.12 621 ASP A CA 1
ATOM 4539 C C . ASP A 1 621 ? -7.740 -0.982 1.844 1.00 97.12 621 ASP A C 1
ATOM 4541 O O . ASP A 1 621 ? -8.134 -2.062 1.418 1.00 97.12 621 ASP A O 1
ATOM 4545 N N . GLY A 1 622 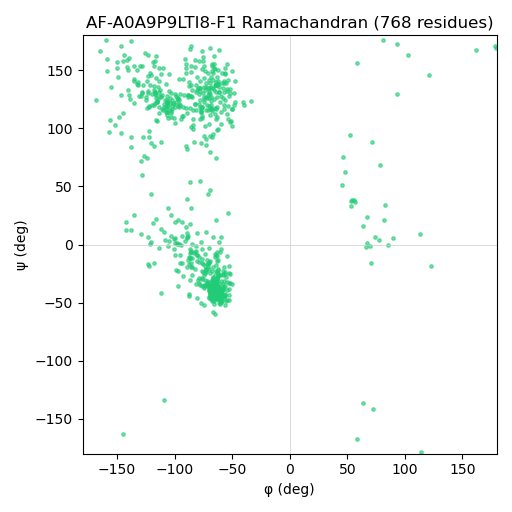? -7.013 -0.156 1.082 1.00 96.50 622 GLY A N 1
ATOM 4546 C CA . GLY A 1 622 ? -6.633 -0.468 -0.299 1.00 96.50 622 GLY A CA 1
ATOM 4547 C C . GLY A 1 622 ? -5.810 -1.748 -0.405 1.00 96.50 622 GLY A C 1
ATOM 4548 O O . GLY A 1 622 ? -6.071 -2.576 -1.275 1.00 96.50 622 GLY A O 1
ATOM 4549 N N . LEU A 1 623 ? -4.867 -1.959 0.516 1.00 98.06 623 LEU A N 1
ATOM 4550 C CA . LEU A 1 623 ? -4.096 -3.199 0.575 1.00 98.06 623 LEU A CA 1
ATOM 4551 C C . LEU A 1 623 ? -4.976 -4.414 0.924 1.00 98.06 623 LEU A C 1
ATOM 4553 O O . LEU A 1 623 ? -4.803 -5.482 0.338 1.00 98.06 623 LEU A O 1
ATOM 4557 N N . GLN A 1 624 ? -5.940 -4.252 1.835 1.00 98.00 624 GLN A N 1
ATOM 4558 C CA . GLN A 1 624 ? -6.916 -5.297 2.156 1.00 98.00 624 GLN A CA 1
ATOM 4559 C C . GLN A 1 624 ? -7.785 -5.655 0.942 1.00 98.00 624 GLN A C 1
ATOM 4561 O O . GLN A 1 624 ? -7.948 -6.831 0.632 1.00 98.00 624 GLN A O 1
ATOM 4566 N N . MET A 1 625 ? -8.296 -4.659 0.212 1.00 97.62 625 MET A N 1
ATOM 4567 C CA . MET A 1 625 ? -9.080 -4.888 -1.007 1.00 97.62 625 MET A CA 1
ATOM 4568 C C . MET A 1 625 ? -8.265 -5.595 -2.094 1.00 97.62 625 MET A C 1
ATOM 4570 O O . MET A 1 625 ? -8.800 -6.441 -2.806 1.00 97.62 625 MET A O 1
ATOM 4574 N N . ILE A 1 626 ? -6.972 -5.276 -2.222 1.00 98.06 626 ILE A N 1
ATOM 4575 C CA . ILE A 1 626 ? -6.059 -5.984 -3.128 1.00 98.06 626 ILE A CA 1
ATOM 4576 C C . ILE A 1 626 ? -5.974 -7.464 -2.749 1.00 98.06 626 ILE A C 1
ATOM 4578 O O . ILE A 1 626 ? -6.120 -8.314 -3.626 1.00 98.06 626 ILE A O 1
ATOM 4582 N N . TYR A 1 627 ? -5.767 -7.780 -1.465 1.00 98.38 627 TYR A N 1
ATOM 4583 C CA . TYR A 1 627 ? -5.748 -9.164 -0.987 1.00 98.38 627 TYR A CA 1
ATOM 4584 C C . TYR A 1 627 ? -7.052 -9.887 -1.333 1.00 98.38 627 TYR A C 1
ATOM 4586 O O . TYR A 1 627 ? -7.023 -10.927 -1.989 1.00 98.38 627 TYR A O 1
ATOM 4594 N N . ASP A 1 628 ? -8.191 -9.293 -0.985 1.00 98.19 628 ASP A N 1
ATOM 4595 C CA . ASP A 1 628 ? -9.504 -9.872 -1.257 1.00 98.19 628 ASP A CA 1
ATOM 4596 C C . ASP A 1 628 ? -9.710 -10.153 -2.747 1.00 98.19 628 ASP A C 1
ATOM 4598 O O . ASP A 1 628 ? -10.163 -11.230 -3.138 1.00 98.19 628 ASP A O 1
ATOM 4602 N N . HIS A 1 629 ? -9.322 -9.194 -3.590 1.00 97.69 629 HIS A N 1
ATOM 4603 C CA . HIS A 1 629 ? -9.405 -9.323 -5.034 1.00 97.69 629 HIS A CA 1
ATOM 4604 C C . HIS A 1 629 ? -8.489 -10.427 -5.570 1.00 97.69 629 HIS A C 1
ATOM 4606 O O . HIS A 1 629 ? -8.850 -11.111 -6.525 1.00 97.69 629 HIS A O 1
ATOM 4612 N N . ILE A 1 630 ? -7.297 -10.610 -4.993 1.00 96.62 630 ILE A N 1
ATOM 4613 C CA . ILE A 1 630 ? -6.385 -11.698 -5.368 1.00 96.62 630 ILE A CA 1
ATOM 4614 C C . ILE A 1 630 ? -7.028 -13.054 -5.091 1.00 96.62 630 ILE A C 1
ATOM 4616 O O . ILE A 1 630 ? -7.015 -13.908 -5.979 1.00 96.62 630 ILE A O 1
ATOM 4620 N N . ILE A 1 631 ? -7.618 -13.228 -3.905 1.00 96.81 631 ILE A N 1
ATOM 4621 C CA . ILE A 1 631 ? -8.261 -14.486 -3.519 1.00 96.81 631 ILE A CA 1
ATOM 4622 C C . ILE A 1 631 ? -9.489 -14.768 -4.384 1.00 96.81 631 ILE A C 1
ATOM 4624 O O . ILE A 1 631 ? -9.608 -15.856 -4.946 1.00 96.81 631 ILE A O 1
ATOM 4628 N N . ALA A 1 632 ? -10.369 -13.777 -4.546 1.00 96.44 632 ALA A N 1
ATOM 4629 C CA . ALA A 1 632 ? -11.618 -13.928 -5.287 1.00 96.44 632 ALA A CA 1
ATOM 4630 C C . ALA A 1 632 ? -11.417 -14.252 -6.780 1.00 96.44 632 ALA A C 1
ATOM 4632 O O . ALA A 1 632 ? -12.311 -14.823 -7.403 1.00 96.44 632 ALA A O 1
ATOM 4633 N N . ASN A 1 633 ? -10.257 -13.905 -7.352 1.00 94.50 633 ASN A N 1
ATOM 4634 C CA . ASN A 1 633 ? -9.961 -14.063 -8.780 1.00 94.50 633 ASN A CA 1
ATOM 4635 C C . ASN A 1 633 ? -8.882 -15.118 -9.096 1.00 94.50 633 ASN A C 1
ATOM 4637 O O . ASN A 1 633 ? -8.380 -15.140 -10.219 1.00 94.50 633 ASN A O 1
ATOM 4641 N N . ASP A 1 634 ? -8.500 -15.976 -8.144 1.00 93.12 634 ASP A N 1
ATOM 4642 C CA . ASP A 1 634 ? -7.456 -17.006 -8.332 1.00 93.12 634 ASP A CA 1
ATOM 4643 C C . ASP A 1 634 ? -6.103 -16.442 -8.851 1.00 93.12 634 ASP A C 1
ATOM 4645 O O . ASP A 1 634 ? -5.415 -17.008 -9.718 1.00 93.12 634 ASP A O 1
ATOM 4649 N N . ASN A 1 635 ? -5.718 -15.261 -8.356 1.00 92.75 635 ASN A N 1
ATOM 4650 C CA . ASN A 1 635 ? -4.486 -14.575 -8.764 1.00 92.75 635 ASN A CA 1
ATOM 4651 C C . ASN A 1 635 ? -3.265 -14.926 -7.887 1.00 92.75 635 ASN A C 1
ATOM 4653 O O . ASN A 1 635 ? -2.174 -14.385 -8.099 1.00 92.75 635 ASN A O 1
ATOM 4657 N N . GLN A 1 636 ? -3.408 -15.835 -6.923 1.00 92.88 636 GLN A N 1
ATOM 4658 C CA . GLN A 1 636 ? -2.328 -16.332 -6.065 1.00 92.88 636 GLN A CA 1
ATOM 4659 C C . GLN A 1 636 ? -1.173 -16.899 -6.911 1.00 92.88 636 GLN A C 1
ATOM 4661 O O . GLN A 1 636 ? -1.381 -17.525 -7.954 1.00 92.88 636 GLN A O 1
ATOM 4666 N N . GLY A 1 637 ? 0.075 -16.631 -6.513 1.00 88.38 637 GLY A N 1
ATOM 4667 C CA . GLY A 1 637 ? 1.281 -17.017 -7.267 1.00 88.38 637 GLY A CA 1
ATOM 4668 C C . GLY A 1 637 ? 1.471 -16.317 -8.628 1.00 88.38 637 GLY A C 1
ATOM 4669 O O . GLY A 1 637 ? 2.460 -16.560 -9.333 1.00 88.38 637 GLY A O 1
ATOM 4670 N N . LYS A 1 638 ? 0.529 -15.464 -9.050 1.00 87.31 638 LYS A N 1
ATOM 4671 C CA . LYS A 1 638 ? 0.537 -14.746 -10.341 1.00 87.31 638 LYS A CA 1
ATOM 4672 C C . LYS A 1 638 ? 0.479 -13.227 -10.177 1.00 87.31 638 LYS A C 1
ATOM 4674 O O . LYS A 1 638 ? 0.814 -12.523 -11.129 1.00 87.31 638 LYS A O 1
ATOM 4679 N N . ALA A 1 639 ? 0.061 -12.753 -9.008 1.00 93.19 639 ALA A N 1
ATOM 4680 C CA . ALA A 1 639 ? -0.085 -11.345 -8.695 1.00 93.19 639 ALA A CA 1
ATOM 4681 C C . ALA A 1 639 ? 1.243 -10.683 -8.319 1.00 93.19 639 ALA A C 1
ATOM 4683 O O . ALA A 1 639 ? 2.083 -11.263 -7.622 1.00 93.19 639 ALA A O 1
ATOM 4684 N N . ILE A 1 640 ? 1.375 -9.427 -8.734 1.00 94.38 640 ILE A N 1
ATOM 4685 C CA . ILE A 1 640 ? 2.432 -8.525 -8.290 1.00 94.38 640 ILE A CA 1
ATOM 4686 C C . ILE A 1 640 ? 1.770 -7.275 -7.729 1.00 94.38 640 ILE A C 1
ATOM 4688 O O . ILE A 1 640 ? 0.942 -6.671 -8.404 1.00 94.38 640 ILE A O 1
ATOM 4692 N N . VAL A 1 641 ? 2.122 -6.888 -6.508 1.00 97.31 641 VAL A N 1
ATOM 4693 C CA . VAL A 1 641 ? 1.609 -5.686 -5.847 1.00 97.31 641 VAL A CA 1
ATOM 4694 C C . VAL A 1 641 ? 2.709 -4.637 -5.830 1.00 97.31 641 VAL A C 1
ATOM 4696 O O . VAL A 1 641 ? 3.734 -4.809 -5.172 1.00 97.31 641 VAL A O 1
ATOM 4699 N N . SER A 1 642 ? 2.486 -3.547 -6.557 1.00 96.88 642 SER A N 1
ATOM 4700 C CA . SER A 1 642 ? 3.358 -2.380 -6.575 1.00 96.88 642 SER A CA 1
ATOM 4701 C C . SER A 1 642 ? 2.814 -1.290 -5.657 1.00 96.88 642 SER A C 1
ATOM 4703 O O . SER A 1 642 ? 1.659 -0.873 -5.779 1.00 96.88 642 SER A O 1
ATOM 4705 N N . MET A 1 643 ? 3.666 -0.803 -4.758 1.00 96.81 643 MET A N 1
ATOM 4706 C CA . MET A 1 643 ? 3.373 0.286 -3.832 1.00 96.81 643 MET A CA 1
ATOM 4707 C C . MET A 1 643 ? 4.387 1.415 -4.032 1.00 96.81 643 MET A C 1
ATOM 4709 O O . MET A 1 643 ? 5.453 1.431 -3.422 1.00 96.81 643 MET A O 1
ATOM 4713 N N . ALA A 1 644 ? 4.069 2.398 -4.873 1.00 91.50 644 ALA A N 1
ATOM 4714 C CA . ALA A 1 644 ? 4.908 3.589 -5.033 1.00 91.50 644 ALA A CA 1
ATOM 4715 C C . ALA A 1 644 ? 4.575 4.674 -4.009 1.00 91.50 644 ALA A C 1
ATOM 4717 O O . ALA A 1 644 ? 4.310 5.832 -4.335 1.00 91.50 644 ALA A O 1
ATOM 4718 N N . ILE A 1 645 ? 4.601 4.282 -2.743 1.00 93.31 645 ILE A N 1
ATOM 4719 C CA . ILE A 1 645 ? 4.285 5.148 -1.617 1.00 93.31 645 ILE A CA 1
ATOM 4720 C C . ILE A 1 645 ? 5.372 5.067 -0.557 1.00 93.31 645 ILE A C 1
ATOM 4722 O O . ILE A 1 645 ? 6.065 4.066 -0.420 1.00 93.31 645 ILE A O 1
ATOM 4726 N N . SER A 1 646 ? 5.503 6.148 0.204 1.00 94.50 646 SER A N 1
ATOM 4727 C CA . SER A 1 646 ? 6.339 6.205 1.398 1.00 94.50 646 SER A CA 1
ATOM 4728 C C . SER A 1 646 ? 5.572 6.960 2.474 1.00 94.50 646 SER A C 1
ATOM 4730 O O . SER A 1 646 ? 5.600 8.192 2.529 1.00 94.50 646 SER A O 1
ATOM 4732 N N . ILE A 1 647 ? 4.846 6.220 3.308 1.00 94.38 647 ILE A N 1
ATOM 4733 C CA . ILE A 1 647 ? 4.120 6.768 4.453 1.00 94.38 647 ILE A CA 1
ATOM 4734 C C . ILE A 1 647 ? 5.112 6.871 5.605 1.00 94.38 647 ILE A C 1
ATOM 4736 O O . ILE A 1 647 ? 5.546 5.856 6.149 1.00 94.38 647 ILE A O 1
ATOM 4740 N N . GLN A 1 648 ? 5.508 8.093 5.954 1.00 93.12 648 GLN A N 1
ATOM 4741 C CA . GLN A 1 648 ? 6.514 8.309 6.993 1.00 93.12 648 GLN A CA 1
ATOM 4742 C C . GLN A 1 648 ? 6.067 7.695 8.320 1.00 93.12 648 GLN A C 1
ATOM 4744 O O . GLN A 1 648 ? 4.899 7.800 8.700 1.00 93.12 648 GLN A O 1
ATOM 4749 N N . HIS A 1 649 ? 7.001 7.067 9.037 1.00 93.12 649 HIS A N 1
ATOM 4750 C CA . HIS A 1 649 ? 6.683 6.309 10.249 1.00 93.12 649 HIS A CA 1
ATOM 4751 C C . HIS A 1 649 ? 5.981 7.139 11.340 1.00 93.12 649 HIS A C 1
ATOM 4753 O O . HIS A 1 649 ? 5.245 6.582 12.146 1.00 93.12 649 HIS A O 1
ATOM 4759 N N . TYR A 1 650 ? 6.177 8.461 11.363 1.00 90.06 650 TYR A N 1
ATOM 4760 C CA . TYR A 1 650 ? 5.538 9.372 12.317 1.00 90.06 650 TYR A CA 1
ATOM 4761 C C . TYR A 1 650 ? 4.095 9.768 11.946 1.00 90.06 650 TYR A C 1
ATOM 4763 O O . TYR A 1 650 ? 3.400 10.360 12.769 1.00 90.06 650 TYR A O 1
ATOM 4771 N N . TYR A 1 651 ? 3.609 9.424 10.747 1.00 89.69 651 TYR A N 1
ATOM 4772 C CA . TYR A 1 651 ? 2.199 9.604 10.371 1.00 89.69 651 TYR A CA 1
ATOM 4773 C C . TYR A 1 651 ? 1.311 8.418 10.761 1.00 89.69 651 TYR A C 1
ATOM 4775 O O . TYR A 1 651 ? 0.087 8.513 10.678 1.00 89.69 651 TYR A O 1
ATOM 4783 N N . VAL A 1 652 ? 1.894 7.292 11.180 1.00 93.75 652 VAL A N 1
ATOM 4784 C CA . VAL A 1 652 ? 1.157 6.053 11.452 1.00 93.75 652 VAL A CA 1
ATOM 4785 C C . VAL A 1 652 ? 1.280 5.626 12.905 1.00 93.75 652 VAL A C 1
ATOM 4787 O O . VAL A 1 652 ? 2.236 5.945 13.605 1.00 93.75 652 VAL A O 1
ATOM 4790 N N . THR A 1 653 ? 0.273 4.897 13.373 1.00 93.94 653 THR A N 1
ATOM 4791 C CA . THR A 1 653 ? 0.281 4.297 14.707 1.00 93.94 653 THR A CA 1
ATOM 4792 C C . THR A 1 653 ? 0.868 2.892 14.644 1.00 93.94 653 THR A C 1
ATOM 4794 O O . THR A 1 653 ? 0.830 2.238 13.606 1.00 93.94 653 THR A O 1
ATOM 4797 N N . GLU A 1 654 ? 1.332 2.373 15.778 1.00 92.75 654 GLU A N 1
ATOM 4798 C CA . GLU A 1 654 ? 1.751 0.968 15.883 1.00 92.75 654 GLU A CA 1
ATOM 4799 C C . GLU A 1 654 ? 0.625 -0.005 15.478 1.00 92.75 654 GLU A C 1
ATOM 4801 O O . GLU A 1 654 ? 0.885 -1.026 14.848 1.00 92.75 654 GLU A O 1
ATOM 4806 N N . ALA A 1 655 ? -0.637 0.322 15.792 1.00 95.19 655 ALA A N 1
ATOM 4807 C CA . ALA A 1 655 ? -1.796 -0.473 15.381 1.00 95.19 655 ALA A CA 1
ATOM 4808 C C . ALA A 1 655 ? -1.909 -0.563 13.849 1.00 95.19 655 ALA A C 1
ATOM 4810 O O . ALA A 1 655 ? -2.073 -1.656 13.306 1.00 95.19 655 ALA A O 1
ATOM 4811 N N . TRP A 1 656 ? -1.733 0.570 13.158 1.00 96.81 656 TRP A N 1
ATOM 4812 C CA . TRP A 1 656 ? -1.680 0.615 11.699 1.00 96.81 656 TRP A CA 1
ATOM 4813 C C . TRP A 1 656 ? -0.517 -0.226 11.163 1.00 96.81 656 TRP A C 1
ATOM 4815 O O . TRP A 1 656 ? -0.730 -1.072 10.302 1.00 96.81 656 TRP A O 1
ATOM 4825 N N . VAL A 1 657 ? 0.695 -0.058 11.710 1.00 96.94 657 VAL A N 1
ATOM 4826 C CA . VAL A 1 657 ? 1.909 -0.759 11.244 1.00 96.94 657 VAL A CA 1
ATOM 4827 C C . VAL A 1 657 ? 1.769 -2.273 11.384 1.00 96.94 657 VAL A C 1
ATOM 4829 O O . VAL A 1 657 ? 2.074 -3.007 10.445 1.00 96.94 657 VAL A O 1
ATOM 4832 N N . ARG A 1 658 ? 1.263 -2.753 12.527 1.00 95.25 658 ARG A N 1
ATOM 4833 C CA . ARG A 1 658 ? 1.016 -4.184 12.751 1.00 95.25 658 ARG A CA 1
ATOM 4834 C C . ARG A 1 658 ? 0.010 -4.740 11.762 1.00 95.25 658 ARG A C 1
ATOM 4836 O O . ARG A 1 658 ? 0.252 -5.794 11.182 1.00 95.25 658 ARG A O 1
ATOM 4843 N N . ARG A 1 659 ? -1.102 -4.033 11.555 1.00 96.88 659 ARG A N 1
ATOM 4844 C CA . ARG A 1 659 ? -2.151 -4.493 10.649 1.00 96.88 659 ARG A CA 1
ATOM 4845 C C . ARG A 1 659 ? -1.690 -4.465 9.192 1.00 96.88 659 ARG A C 1
ATOM 4847 O O . ARG A 1 659 ? -1.928 -5.422 8.467 1.00 96.88 659 ARG A O 1
ATOM 4854 N N . PHE A 1 660 ? -0.969 -3.425 8.788 1.00 97.94 660 PHE A N 1
ATOM 4855 C CA . PHE A 1 660 ? -0.390 -3.310 7.452 1.00 97.94 660 PHE A CA 1
ATOM 4856 C C . PHE A 1 660 ? 0.642 -4.416 7.190 1.00 97.94 660 PHE A C 1
ATOM 4858 O O . PHE A 1 660 ? 0.556 -5.106 6.178 1.00 97.94 660 PHE A O 1
ATOM 4865 N N . SER A 1 661 ? 1.553 -4.660 8.140 1.00 97.75 661 SER A N 1
ATOM 4866 C CA . SER A 1 661 ? 2.517 -5.766 8.069 1.00 97.75 661 SER A CA 1
ATOM 4867 C C . SER A 1 661 ? 1.829 -7.133 7.997 1.00 97.75 661 SER A C 1
ATOM 4869 O O . SER A 1 661 ? 2.190 -7.945 7.150 1.00 97.75 661 SER A O 1
ATOM 4871 N N . PHE A 1 662 ? 0.791 -7.369 8.808 1.00 96.88 662 PHE A N 1
ATOM 4872 C CA . PHE A 1 662 ? 0.007 -8.605 8.761 1.00 96.88 662 PHE A CA 1
ATOM 4873 C C . PHE A 1 662 ? -0.553 -8.875 7.358 1.00 96.88 662 PHE A C 1
ATOM 4875 O O . PHE A 1 662 ? -0.350 -9.963 6.828 1.00 96.88 662 PHE A O 1
ATOM 4882 N N . ILE A 1 663 ? -1.184 -7.888 6.713 1.00 98.25 663 ILE A N 1
ATOM 4883 C CA . ILE A 1 663 ? -1.745 -8.072 5.363 1.00 98.25 663 ILE A CA 1
ATOM 4884 C C . ILE A 1 663 ? -0.638 -8.352 4.334 1.00 98.25 663 ILE A C 1
ATOM 4886 O O . ILE A 1 663 ? -0.802 -9.223 3.482 1.00 98.25 663 ILE A O 1
ATOM 4890 N N . LEU A 1 664 ? 0.511 -7.672 4.423 1.00 98.06 664 LEU A N 1
ATOM 4891 C CA . LEU A 1 664 ? 1.655 -7.940 3.541 1.00 98.06 664 LEU A CA 1
ATOM 4892 C C . LEU A 1 664 ? 2.191 -9.366 3.714 1.00 98.06 664 LEU A C 1
ATOM 4894 O O . LEU A 1 664 ? 2.503 -10.020 2.723 1.00 98.06 664 LEU A O 1
ATOM 4898 N N . GLN A 1 665 ? 2.253 -9.876 4.945 1.00 96.50 665 GLN A N 1
ATOM 4899 C CA . GLN A 1 665 ? 2.629 -11.269 5.203 1.00 96.50 665 GLN A CA 1
ATOM 4900 C C . GLN A 1 665 ? 1.611 -12.242 4.605 1.00 96.50 665 GLN A C 1
ATOM 4902 O O . GLN A 1 665 ? 2.012 -13.214 3.971 1.00 96.50 665 GLN A O 1
ATOM 4907 N N . GLN A 1 666 ? 0.310 -11.963 4.739 1.00 96.88 666 GLN A N 1
ATOM 4908 C CA . GLN A 1 666 ? -0.726 -12.791 4.120 1.00 96.88 666 GLN A CA 1
ATOM 4909 C C . GLN A 1 666 ? -0.591 -12.799 2.593 1.00 96.88 666 GLN A C 1
ATOM 4911 O O . GLN A 1 666 ? -0.599 -13.866 1.994 1.00 96.88 666 GLN A O 1
ATOM 4916 N N . LEU A 1 667 ? -0.348 -11.652 1.953 1.00 97.12 667 LEU A N 1
ATOM 4917 C CA . LEU A 1 667 ? -0.050 -11.591 0.516 1.00 97.12 667 LEU A CA 1
ATOM 4918 C C . LEU A 1 667 ? 1.168 -12.459 0.142 1.00 97.12 667 LEU A C 1
ATOM 4920 O O . LEU A 1 667 ? 1.098 -13.241 -0.805 1.00 97.12 667 LEU A O 1
ATOM 4924 N N . VAL A 1 668 ? 2.259 -12.383 0.908 1.00 96.31 668 VAL A N 1
ATOM 4925 C CA . VAL A 1 668 ? 3.456 -13.217 0.697 1.00 96.31 668 VAL A CA 1
ATOM 4926 C C . VAL A 1 668 ? 3.129 -14.713 0.802 1.00 96.31 668 VAL A C 1
ATOM 4928 O O . VAL A 1 668 ? 3.578 -15.490 -0.042 1.00 96.31 668 VAL A O 1
ATOM 4931 N N . LEU A 1 669 ? 2.306 -15.125 1.774 1.00 93.75 669 LEU A N 1
ATOM 4932 C CA . LEU A 1 669 ? 1.850 -16.516 1.919 1.00 93.75 669 LEU A CA 1
ATOM 4933 C C . LEU A 1 669 ? 1.004 -16.990 0.727 1.00 93.75 669 LEU A C 1
ATOM 4935 O O . LEU A 1 669 ? 1.050 -18.164 0.370 1.00 93.75 669 LEU A O 1
ATOM 4939 N N . GLN A 1 670 ? 0.302 -16.077 0.054 1.00 94.19 670 GLN A N 1
ATOM 4940 C CA . GLN A 1 670 ? -0.424 -16.349 -1.193 1.00 94.19 670 GLN A CA 1
ATOM 4941 C C . GLN A 1 670 ? 0.488 -16.352 -2.440 1.00 94.19 670 GLN A C 1
ATOM 4943 O O . GLN A 1 670 ? 0.010 -16.355 -3.579 1.00 94.19 670 GLN A O 1
ATOM 4948 N N . GLY A 1 671 ? 1.814 -16.327 -2.260 1.00 93.00 671 GLY A N 1
ATOM 4949 C CA . GLY A 1 671 ? 2.789 -16.290 -3.351 1.00 93.00 671 GLY A CA 1
ATOM 4950 C C . GLY A 1 671 ? 2.752 -14.987 -4.153 1.00 93.00 671 GLY A C 1
ATOM 4951 O O . GLY A 1 671 ? 3.117 -14.978 -5.329 1.00 93.00 671 GLY A O 1
ATOM 4952 N N . VAL A 1 672 ? 2.259 -13.901 -3.555 1.00 94.69 672 VAL A N 1
ATOM 4953 C CA . VAL A 1 672 ? 2.209 -12.581 -4.187 1.00 94.69 672 VAL A CA 1
ATOM 4954 C C . VAL A 1 672 ? 3.578 -11.928 -4.083 1.00 94.69 672 VAL A C 1
ATOM 4956 O O . VAL A 1 672 ? 4.183 -11.880 -3.011 1.00 94.69 672 VAL A O 1
ATOM 4959 N N . PHE A 1 673 ? 4.059 -11.384 -5.197 1.00 94.75 673 PHE A N 1
ATOM 4960 C CA . PHE A 1 673 ? 5.304 -10.631 -5.206 1.00 94.75 673 PHE A CA 1
ATOM 4961 C C . PHE A 1 673 ? 5.041 -9.157 -4.887 1.00 94.75 673 PHE A C 1
ATOM 4963 O O . PHE A 1 673 ? 4.189 -8.533 -5.514 1.00 94.75 673 PHE A O 1
ATOM 4970 N N . ILE A 1 674 ? 5.761 -8.587 -3.921 1.00 96.50 674 ILE A N 1
ATOM 4971 C CA . ILE A 1 674 ? 5.507 -7.229 -3.423 1.00 96.50 674 ILE A CA 1
ATOM 4972 C C . ILE A 1 674 ? 6.711 -6.334 -3.706 1.00 96.50 674 ILE A C 1
ATOM 4974 O O . ILE A 1 674 ? 7.833 -6.680 -3.333 1.00 96.50 674 ILE A O 1
ATOM 4978 N N . VAL A 1 675 ? 6.472 -5.169 -4.312 1.00 96.44 675 VAL A N 1
ATOM 4979 C CA . VAL A 1 675 ? 7.510 -4.192 -4.677 1.00 96.44 675 VAL A CA 1
ATOM 4980 C C . VAL A 1 675 ? 7.167 -2.813 -4.122 1.00 96.44 675 VAL A C 1
ATOM 4982 O O . VAL A 1 675 ? 6.012 -2.382 -4.176 1.00 96.44 675 VAL A O 1
ATOM 4985 N N . THR A 1 676 ? 8.167 -2.121 -3.579 1.00 97.12 676 THR A N 1
ATOM 4986 C CA . THR A 1 676 ? 8.043 -0.735 -3.114 1.00 97.12 676 THR A CA 1
ATOM 4987 C C . THR A 1 676 ? 9.287 0.091 -3.414 1.00 97.12 676 THR A C 1
ATOM 4989 O O . THR A 1 676 ? 10.405 -0.420 -3.440 1.00 97.12 676 THR A O 1
ATOM 4992 N N . GLY A 1 677 ? 9.109 1.405 -3.564 1.00 95.75 677 GLY A N 1
ATOM 4993 C CA . GLY A 1 677 ? 10.225 2.353 -3.595 1.00 95.75 677 GLY A CA 1
ATOM 4994 C C . GLY A 1 677 ? 10.841 2.555 -2.208 1.00 95.75 677 GLY A C 1
ATOM 4995 O O . GLY A 1 677 ? 10.135 2.474 -1.207 1.00 95.75 677 GLY A O 1
ATOM 4996 N N . ALA A 1 678 ? 12.143 2.845 -2.147 1.00 96.62 678 ALA A N 1
ATOM 4997 C CA . ALA A 1 678 ? 12.878 3.105 -0.904 1.00 96.62 678 ALA A CA 1
ATOM 4998 C C . ALA A 1 678 ? 12.540 4.458 -0.243 1.00 96.62 678 ALA A C 1
ATOM 5000 O O . ALA A 1 678 ? 12.829 4.649 0.934 1.00 96.62 678 ALA A O 1
ATOM 5001 N N . GLY A 1 679 ? 11.928 5.386 -0.985 1.00 95.69 679 GLY A N 1
ATOM 5002 C CA . GLY A 1 679 ? 11.580 6.730 -0.525 1.00 95.69 679 GLY A CA 1
ATOM 5003 C C . GLY A 1 679 ? 12.533 7.821 -1.037 1.00 95.69 679 GLY A C 1
ATOM 5004 O O . GLY A 1 679 ? 13.608 7.547 -1.573 1.00 95.69 679 GLY A O 1
ATOM 5005 N N . ASN A 1 680 ? 12.087 9.080 -0.950 1.00 94.75 680 ASN A N 1
ATOM 5006 C CA . ASN A 1 680 ? 12.662 10.223 -1.680 1.00 94.75 680 ASN A CA 1
ATOM 5007 C C . ASN A 1 680 ? 13.276 11.310 -0.774 1.00 94.75 680 ASN A C 1
ATOM 5009 O O . ASN A 1 680 ? 13.380 12.467 -1.187 1.00 94.75 680 ASN A O 1
ATOM 5013 N N . SER A 1 681 ? 13.640 10.975 0.466 1.00 92.44 681 SER A N 1
ATOM 5014 C CA . SER A 1 681 ? 14.147 11.947 1.449 1.00 92.44 681 SER A CA 1
ATOM 5015 C C . SER A 1 681 ? 15.652 12.238 1.361 1.00 92.44 681 SER A C 1
ATOM 5017 O O . SER A 1 681 ? 16.140 13.054 2.134 1.00 92.44 681 SER A O 1
ATOM 5019 N N . GLY A 1 682 ? 16.390 11.619 0.434 1.00 89.19 682 GLY A N 1
ATOM 5020 C CA . GLY A 1 682 ? 17.832 11.837 0.265 1.00 89.19 682 GLY A CA 1
ATOM 5021 C C . GLY A 1 682 ? 18.670 10.570 0.423 1.00 89.19 682 GLY A C 1
ATOM 5022 O O . GLY A 1 682 ? 18.375 9.731 1.265 1.00 89.19 682 GLY A O 1
ATOM 5023 N N . PHE A 1 683 ? 19.763 10.465 -0.338 1.00 85.56 683 PHE A N 1
ATOM 5024 C CA . PHE A 1 683 ? 20.695 9.323 -0.300 1.00 85.56 683 PHE A CA 1
ATOM 5025 C C . PHE A 1 683 ? 21.344 9.074 1.062 1.00 85.56 683 PHE A C 1
ATOM 5027 O O . PHE A 1 683 ? 21.609 7.928 1.420 1.00 85.56 683 PHE A O 1
ATOM 5034 N N . LEU A 1 684 ? 21.556 10.139 1.835 1.00 86.75 684 LEU A N 1
ATOM 5035 C CA . LEU A 1 684 ? 22.122 10.071 3.184 1.00 86.75 684 LEU A CA 1
ATOM 5036 C C . LEU A 1 684 ? 21.068 9.839 4.272 1.00 86.75 684 LEU A C 1
ATOM 5038 O O . LEU A 1 684 ? 21.421 9.714 5.442 1.00 86.75 684 LEU A O 1
ATOM 5042 N N . VAL A 1 685 ? 19.786 9.805 3.905 1.00 91.19 685 VAL A N 1
ATOM 5043 C CA . VAL A 1 685 ? 18.692 9.563 4.841 1.00 91.19 685 VAL A CA 1
ATOM 5044 C C . VAL A 1 685 ? 18.341 8.076 4.774 1.00 91.19 685 VAL A C 1
ATOM 5046 O O . VAL A 1 685 ? 17.938 7.598 3.709 1.00 91.19 685 VAL A O 1
ATOM 5049 N N . PRO A 1 686 ? 18.474 7.327 5.885 1.00 94.25 686 PRO A N 1
ATOM 5050 C CA . PRO A 1 686 ? 18.026 5.943 5.936 1.00 94.25 686 PRO A CA 1
ATOM 5051 C C . PRO A 1 686 ? 16.550 5.839 5.570 1.00 94.25 686 PRO A C 1
ATOM 5053 O O . PRO A 1 686 ? 15.778 6.775 5.800 1.00 94.25 686 PRO A O 1
ATOM 5056 N N . VAL A 1 687 ? 16.141 4.698 5.027 1.00 96.56 687 VAL A N 1
ATOM 5057 C CA . VAL A 1 687 ? 14.721 4.448 4.770 1.00 96.56 687 VAL A CA 1
ATOM 5058 C C . VAL A 1 687 ? 13.935 4.553 6.081 1.00 96.56 687 VAL A C 1
ATOM 5060 O O . VAL A 1 687 ? 14.265 3.909 7.072 1.00 96.56 687 VAL A O 1
ATOM 5063 N N . ASN A 1 688 ? 12.899 5.391 6.092 1.00 95.69 688 ASN A N 1
ATOM 5064 C CA . ASN A 1 688 ? 12.150 5.763 7.299 1.00 95.69 688 ASN A CA 1
ATOM 5065 C C . ASN A 1 688 ? 10.622 5.803 7.084 1.00 95.69 688 ASN A C 1
ATOM 5067 O O . ASN A 1 688 ? 9.886 6.320 7.934 1.00 95.69 688 ASN A O 1
ATOM 5071 N N . GLY A 1 689 ? 10.151 5.271 5.953 1.00 96.31 689 GLY A N 1
ATOM 5072 C CA . GLY A 1 689 ? 8.744 5.231 5.565 1.00 96.31 689 GLY A CA 1
ATOM 5073 C C . GLY A 1 689 ? 8.273 3.831 5.174 1.00 96.31 689 GLY A C 1
ATOM 5074 O O . GLY A 1 689 ? 9.050 2.984 4.736 1.00 96.31 689 GLY A O 1
ATOM 5075 N N . TYR A 1 690 ? 6.977 3.590 5.338 1.00 97.88 690 TYR A N 1
ATOM 5076 C CA . TYR A 1 690 ? 6.294 2.345 4.998 1.00 97.88 690 TYR A CA 1
ATOM 5077 C C . TYR A 1 690 ? 5.767 2.362 3.553 1.00 97.88 690 TYR A C 1
ATOM 5079 O O . TYR A 1 690 ? 5.354 3.425 3.084 1.00 97.88 690 TYR A O 1
ATOM 5087 N N . PRO A 1 691 ? 5.724 1.207 2.858 1.00 97.75 691 PRO A N 1
ATOM 5088 C CA . PRO A 1 691 ? 6.061 -0.149 3.324 1.00 97.75 691 PRO A CA 1
ATOM 5089 C C . PRO A 1 691 ? 7.563 -0.453 3.389 1.00 97.75 691 PRO A C 1
ATOM 5091 O O . PRO A 1 691 ? 7.924 -1.444 4.014 1.00 97.75 691 PRO A O 1
ATOM 5094 N N . ALA A 1 692 ? 8.431 0.351 2.767 1.00 97.75 692 ALA A N 1
ATOM 5095 C CA . ALA A 1 692 ? 9.850 0.025 2.606 1.00 97.75 692 ALA A CA 1
ATOM 5096 C C . ALA A 1 692 ? 10.539 -0.343 3.927 1.00 97.75 692 ALA A C 1
ATOM 5098 O O . ALA A 1 692 ? 11.202 -1.371 3.989 1.00 97.75 692 ALA A O 1
ATOM 5099 N N . LEU A 1 693 ? 10.281 0.406 5.003 1.00 97.56 693 LEU A N 1
ATOM 5100 C CA . LEU A 1 693 ? 10.800 0.143 6.350 1.00 97.56 693 LEU A CA 1
ATOM 5101 C C . LEU A 1 693 ? 10.470 -1.262 6.894 1.00 97.56 693 LEU A C 1
ATOM 5103 O O . LEU A 1 693 ? 11.226 -1.787 7.702 1.00 97.56 693 LEU A O 1
ATOM 5107 N N . LEU A 1 694 ? 9.397 -1.917 6.433 1.00 97.94 694 LEU A N 1
ATOM 5108 C CA . LEU A 1 694 ? 9.107 -3.310 6.805 1.00 97.94 694 LEU A CA 1
ATOM 5109 C C . LEU A 1 694 ? 10.064 -4.311 6.151 1.00 97.94 694 LEU A C 1
ATOM 5111 O O . LEU A 1 694 ? 10.092 -5.458 6.570 1.00 97.94 694 LEU A O 1
ATOM 5115 N N . SER A 1 695 ? 10.850 -3.917 5.151 1.00 96.94 695 SER A N 1
ATOM 5116 C CA . SER A 1 695 ? 11.886 -4.788 4.579 1.00 96.94 695 SER A CA 1
ATOM 5117 C C . SER A 1 695 ? 13.123 -4.895 5.472 1.00 96.94 695 SER A C 1
ATOM 5119 O O . SER A 1 695 ? 13.967 -5.752 5.219 1.00 96.94 695 SER A O 1
ATOM 5121 N N . ASP A 1 696 ? 13.240 -4.038 6.491 1.00 97.31 696 ASP A N 1
ATOM 5122 C CA . ASP A 1 696 ? 14.313 -4.102 7.474 1.00 97.31 696 ASP A CA 1
ATOM 5123 C C . ASP A 1 696 ? 14.169 -5.373 8.329 1.00 97.31 696 ASP A C 1
ATOM 5125 O O . ASP A 1 696 ? 13.164 -5.504 9.036 1.00 97.31 696 ASP A O 1
ATOM 5129 N N . PRO A 1 697 ? 15.133 -6.313 8.290 1.00 96.19 697 PRO A N 1
ATOM 5130 C CA . PRO A 1 697 ? 15.064 -7.540 9.079 1.00 96.19 697 PRO A CA 1
ATOM 5131 C C . PRO A 1 697 ? 15.064 -7.289 10.594 1.00 96.19 697 PRO A C 1
ATOM 5133 O O . PRO A 1 697 ? 14.575 -8.140 11.337 1.00 96.19 697 PRO A O 1
ATOM 5136 N N . ASP A 1 698 ? 15.554 -6.133 11.049 1.00 95.06 698 ASP A N 1
ATOM 5137 C CA . ASP A 1 698 ? 15.563 -5.756 12.464 1.00 95.06 698 ASP A CA 1
ATOM 5138 C C . ASP A 1 698 ? 14.244 -5.093 12.900 1.00 95.06 698 ASP A C 1
ATOM 5140 O O . ASP A 1 698 ? 14.017 -4.840 14.090 1.00 95.06 698 ASP A O 1
ATOM 5144 N N . HIS A 1 699 ? 13.327 -4.824 11.963 1.00 94.88 699 HIS A N 1
ATOM 5145 C CA . HIS A 1 699 ? 12.018 -4.286 12.294 1.00 94.88 699 HIS A CA 1
ATOM 5146 C C . HIS A 1 699 ? 11.169 -5.329 13.031 1.00 94.88 699 HIS A C 1
ATOM 5148 O O . HIS A 1 699 ? 11.032 -6.479 12.623 1.00 94.88 699 HIS A O 1
ATOM 5154 N N . ARG A 1 700 ? 10.499 -4.915 14.111 1.00 93.88 700 ARG A N 1
ATOM 5155 C CA . ARG A 1 700 ? 9.739 -5.826 14.986 1.00 93.88 700 ARG A CA 1
ATOM 5156 C C . ARG A 1 700 ? 8.656 -6.642 14.265 1.00 93.88 700 ARG A C 1
ATOM 5158 O O . ARG A 1 700 ? 8.328 -7.747 14.687 1.00 93.88 700 ARG A O 1
ATOM 5165 N N . VAL A 1 701 ? 8.074 -6.066 13.219 1.00 94.81 701 VAL A N 1
ATOM 5166 C CA . VAL A 1 701 ? 7.082 -6.710 12.344 1.00 94.81 701 VAL A CA 1
ATOM 5167 C C . VAL A 1 701 ? 7.578 -6.750 10.899 1.00 94.81 701 VAL A C 1
ATOM 5169 O O . VAL A 1 701 ? 6.848 -6.384 9.981 1.00 94.81 701 VAL A O 1
ATOM 5172 N N . ALA A 1 702 ? 8.850 -7.103 10.709 1.00 96.38 702 ALA A N 1
ATOM 5173 C CA . ALA A 1 702 ? 9.483 -7.190 9.400 1.00 96.38 702 ALA A CA 1
ATOM 5174 C C . ALA A 1 702 ? 8.735 -8.128 8.438 1.00 96.38 702 ALA A C 1
ATOM 5176 O O . ALA A 1 702 ? 8.182 -9.159 8.820 1.00 96.38 702 ALA A O 1
ATOM 5177 N N . VAL A 1 703 ? 8.783 -7.766 7.163 1.00 97.25 703 VAL A N 1
ATOM 5178 C CA . VAL A 1 703 ? 8.371 -8.546 5.998 1.00 97.25 703 VAL A CA 1
ATOM 5179 C C . VAL A 1 703 ? 9.542 -8.502 5.006 1.00 97.25 703 VAL A C 1
ATOM 5181 O O . VAL A 1 703 ? 9.482 -7.812 3.983 1.00 97.25 703 VAL A O 1
ATOM 5184 N N . PRO A 1 704 ? 10.652 -9.205 5.302 1.00 95.75 704 PRO A N 1
ATOM 5185 C CA . PRO A 1 704 ? 11.886 -9.120 4.521 1.00 95.75 704 PRO A CA 1
ATOM 5186 C C . PRO A 1 704 ? 11.721 -9.611 3.078 1.00 95.75 704 PRO A C 1
ATOM 5188 O O . PRO A 1 704 ? 12.620 -9.429 2.264 1.00 95.75 704 PRO A O 1
ATOM 5191 N N . GLN A 1 705 ? 10.592 -10.229 2.721 1.00 95.50 705 GLN A N 1
ATOM 5192 C CA . GLN A 1 705 ? 10.252 -10.658 1.365 1.00 95.50 705 GLN A CA 1
ATOM 5193 C C . GLN A 1 705 ? 9.870 -9.489 0.443 1.00 95.50 705 GLN A C 1
ATOM 5195 O O . GLN A 1 705 ? 9.981 -9.637 -0.772 1.00 95.50 705 GLN A O 1
ATOM 5200 N N . ILE A 1 706 ? 9.517 -8.314 0.980 1.00 96.06 706 ILE A N 1
ATOM 5201 C CA . ILE A 1 706 ? 9.235 -7.118 0.173 1.00 96.06 706 ILE A CA 1
ATOM 5202 C C . ILE A 1 706 ? 10.482 -6.720 -0.621 1.00 96.06 706 ILE A C 1
ATOM 5204 O O . ILE A 1 706 ? 11.591 -6.637 -0.087 1.00 96.06 706 ILE A O 1
ATOM 5208 N N . LEU A 1 707 ? 10.329 -6.478 -1.918 1.00 96.06 707 LEU A N 1
ATOM 5209 C CA . LEU A 1 707 ? 11.392 -5.935 -2.749 1.00 96.06 707 LEU A CA 1
ATOM 5210 C C . LEU A 1 707 ? 11.415 -4.410 -2.627 1.00 96.06 707 LEU A C 1
ATOM 5212 O O . LEU A 1 707 ? 10.631 -3.720 -3.275 1.00 96.06 707 LEU A O 1
ATOM 5216 N N . THR A 1 708 ? 12.327 -3.887 -1.807 1.00 96.50 708 THR A N 1
ATOM 5217 C CA . THR A 1 708 ? 12.577 -2.441 -1.741 1.00 96.50 708 THR A CA 1
ATOM 5218 C C . THR A 1 708 ? 13.570 -2.015 -2.821 1.00 96.50 708 THR A C 1
ATOM 5220 O O . THR A 1 708 ? 14.671 -2.568 -2.908 1.00 96.50 708 THR A O 1
ATOM 5223 N N . VAL A 1 709 ? 13.179 -1.012 -3.612 1.00 96.19 709 VAL A N 1
ATOM 5224 C CA . VAL A 1 709 ? 13.893 -0.526 -4.799 1.00 96.19 709 VAL A CA 1
ATOM 5225 C C . VAL A 1 709 ? 14.343 0.926 -4.614 1.00 96.19 709 VAL A C 1
ATOM 5227 O O . VAL A 1 709 ? 13.524 1.821 -4.399 1.00 96.19 709 VAL A O 1
ATOM 5230 N N . GLY A 1 710 ? 15.647 1.180 -4.725 1.00 95.81 710 GLY A N 1
ATOM 5231 C CA . GLY A 1 710 ? 16.194 2.536 -4.819 1.00 95.81 710 GLY A CA 1
ATOM 5232 C C . GLY A 1 710 ? 16.221 3.064 -6.260 1.00 95.81 710 GLY A C 1
ATOM 5233 O O . GLY A 1 710 ? 16.028 2.316 -7.219 1.00 95.81 710 GLY A O 1
ATOM 5234 N N . ALA A 1 711 ? 16.478 4.362 -6.430 1.00 94.56 711 ALA A N 1
ATOM 5235 C CA . ALA A 1 711 ? 16.532 5.020 -7.735 1.00 94.56 711 ALA A CA 1
ATOM 5236 C C . ALA A 1 711 ? 17.962 5.380 -8.160 1.00 94.56 711 ALA A C 1
ATOM 5238 O O . ALA A 1 711 ? 18.754 5.913 -7.379 1.00 94.56 711 ALA A O 1
ATOM 5239 N N . VAL A 1 712 ? 18.257 5.157 -9.439 1.00 93.44 712 VAL A N 1
ATOM 5240 C CA . VAL A 1 712 ? 19.462 5.620 -10.142 1.00 93.44 712 VAL A CA 1
ATOM 5241 C C . VAL A 1 712 ? 19.092 6.457 -11.364 1.00 93.44 712 VAL A C 1
ATOM 5243 O O . VAL A 1 712 ? 17.961 6.433 -11.851 1.00 93.44 712 VAL A O 1
ATOM 5246 N N . THR A 1 713 ? 20.050 7.216 -11.877 1.00 91.19 713 THR A N 1
ATOM 5247 C CA . THR A 1 713 ? 19.964 7.849 -13.189 1.00 91.19 713 THR A CA 1
ATOM 5248 C C . THR A 1 713 ? 20.029 6.807 -14.305 1.00 91.19 713 THR A C 1
ATOM 5250 O O . THR A 1 713 ? 20.442 5.667 -14.094 1.00 91.19 713 THR A O 1
ATOM 5253 N N . ASN A 1 714 ? 19.730 7.221 -15.538 1.00 86.19 714 ASN A N 1
ATOM 5254 C CA . ASN A 1 714 ? 19.942 6.384 -16.726 1.00 86.19 714 ASN A CA 1
ATOM 5255 C C . ASN A 1 714 ? 21.423 6.034 -16.979 1.00 86.19 714 ASN A C 1
ATOM 5257 O O . ASN A 1 714 ? 21.705 5.241 -17.863 1.00 86.19 714 ASN A O 1
ATOM 5261 N N . THR A 1 715 ? 22.371 6.601 -16.223 1.00 85.31 715 THR A N 1
ATOM 5262 C CA . THR A 1 715 ? 23.794 6.220 -16.259 1.00 85.31 715 THR A CA 1
ATOM 5263 C C . THR A 1 715 ? 24.181 5.286 -15.108 1.00 85.31 715 THR A C 1
ATOM 5265 O O . THR A 1 715 ? 25.364 5.033 -14.907 1.00 85.31 715 THR A O 1
ATOM 5268 N N . GLY A 1 716 ? 23.214 4.836 -14.300 1.00 86.69 716 GLY A N 1
ATOM 5269 C CA . GLY A 1 716 ? 23.447 4.010 -13.114 1.00 86.69 716 GLY A CA 1
ATOM 5270 C C . GLY A 1 716 ? 23.952 4.775 -11.884 1.00 86.69 716 GLY A C 1
ATOM 5271 O O . GLY A 1 716 ? 24.220 4.156 -10.857 1.00 86.69 716 GLY A O 1
ATOM 5272 N N . ALA A 1 717 ? 24.074 6.106 -11.943 1.00 90.62 717 ALA A N 1
ATOM 5273 C CA . ALA A 1 717 ? 24.494 6.893 -10.784 1.00 90.62 717 ALA A CA 1
ATOM 5274 C C . ALA A 1 717 ? 23.355 6.968 -9.748 1.00 90.62 717 ALA A C 1
ATOM 5276 O O . ALA A 1 717 ? 22.209 7.169 -10.153 1.00 90.62 717 ALA A O 1
ATOM 5277 N N . PRO A 1 718 ? 23.617 6.851 -8.433 1.00 90.50 718 PRO A N 1
ATOM 5278 C CA . PRO A 1 718 ? 22.576 6.987 -7.413 1.00 90.50 718 PRO A CA 1
ATOM 5279 C C . PRO A 1 718 ? 21.809 8.307 -7.546 1.00 90.50 718 PRO A C 1
ATOM 5281 O O . PRO A 1 718 ? 22.408 9.372 -7.696 1.00 90.50 718 PRO A O 1
ATOM 5284 N N . HIS A 1 719 ? 20.478 8.255 -7.478 1.00 93.88 719 HIS A N 1
ATOM 5285 C CA . HIS A 1 719 ? 19.674 9.469 -7.411 1.00 93.88 719 HIS A CA 1
ATOM 5286 C C . HIS A 1 719 ? 19.887 10.125 -6.042 1.00 93.88 719 HIS A C 1
ATOM 5288 O O . HIS A 1 719 ? 19.622 9.509 -5.015 1.00 93.88 719 HIS A O 1
ATOM 5294 N N . GLU A 1 720 ? 20.259 11.407 -6.022 1.00 94.62 720 GLU A N 1
ATOM 5295 C CA . GLU A 1 720 ? 20.481 12.185 -4.788 1.00 94.62 720 GLU A CA 1
ATOM 5296 C C . GLU A 1 720 ? 19.316 12.150 -3.774 1.00 94.62 720 GLU A C 1
ATOM 5298 O O . GLU A 1 720 ? 19.544 12.316 -2.578 1.00 94.62 720 GLU A O 1
ATOM 5303 N N . LYS A 1 721 ? 18.079 11.905 -4.233 1.00 93.31 721 LYS A N 1
ATOM 5304 C CA . LYS A 1 721 ? 16.871 11.818 -3.403 1.00 93.31 721 LYS A CA 1
ATOM 5305 C C . LYS A 1 721 ? 16.529 10.393 -2.974 1.00 93.31 721 LYS A C 1
ATOM 5307 O O . LYS A 1 721 ? 15.737 10.240 -2.055 1.00 93.31 721 LYS A O 1
ATOM 5312 N N . SER A 1 722 ? 17.092 9.363 -3.603 1.00 95.75 722 SER A N 1
ATOM 5313 C CA . SER A 1 722 ? 16.781 7.973 -3.257 1.00 95.75 722 SER A CA 1
ATOM 5314 C C . SER A 1 722 ? 17.328 7.637 -1.885 1.00 95.75 722 SER A C 1
ATOM 5316 O O . SER A 1 722 ? 18.538 7.646 -1.725 1.00 95.75 722 SER A O 1
ATOM 5318 N N . GLN A 1 723 ? 16.479 7.249 -0.941 1.00 95.69 723 GLN A N 1
ATOM 5319 C CA . GLN A 1 723 ? 16.947 6.690 0.329 1.00 95.69 723 GLN A CA 1
ATOM 5320 C C . GLN A 1 723 ? 17.652 5.348 0.106 1.00 95.69 723 GLN A C 1
ATOM 5322 O O . GLN A 1 723 ? 17.406 4.656 -0.889 1.00 95.69 723 GLN A O 1
ATOM 5327 N N . THR A 1 724 ? 18.544 4.990 1.031 1.00 94.56 724 THR A N 1
ATOM 5328 C CA . THR A 1 724 ? 19.290 3.727 1.000 1.00 94.56 724 THR A CA 1
ATOM 5329 C C . THR A 1 724 ? 19.317 3.060 2.372 1.00 94.56 724 THR A C 1
ATOM 5331 O O . THR A 1 724 ? 19.172 3.712 3.405 1.00 94.56 724 THR A O 1
ATOM 5334 N N . ALA A 1 725 ? 19.463 1.738 2.376 1.00 95.62 725 ALA A N 1
ATOM 5335 C CA . ALA A 1 725 ? 19.692 0.915 3.559 1.00 95.62 725 ALA A CA 1
ATOM 5336 C C . ALA A 1 725 ? 20.326 -0.421 3.121 1.00 95.62 725 ALA A C 1
ATOM 5338 O O . ALA A 1 725 ? 20.163 -0.796 1.957 1.00 95.62 725 ALA A O 1
ATOM 5339 N N . PRO A 1 726 ? 21.003 -1.172 4.013 1.00 96.31 726 PRO A N 1
ATOM 5340 C CA . PRO A 1 726 ? 21.604 -2.470 3.670 1.00 96.31 726 PRO A CA 1
ATOM 5341 C C . PRO A 1 726 ? 20.614 -3.510 3.125 1.00 96.31 726 PRO A C 1
ATOM 5343 O O . PRO A 1 726 ? 21.009 -4.441 2.432 1.00 96.31 726 PRO A O 1
ATOM 5346 N N . TRP A 1 727 ? 19.327 -3.347 3.434 1.00 94.31 727 TRP A N 1
ATOM 5347 C CA . TRP A 1 727 ? 18.234 -4.219 3.008 1.00 94.31 727 TRP A CA 1
ATOM 5348 C C . TRP A 1 727 ? 17.470 -3.693 1.775 1.00 94.31 727 TRP A C 1
ATOM 5350 O O . TRP A 1 727 ? 16.530 -4.343 1.312 1.00 94.31 727 TRP A O 1
ATOM 5360 N N . VAL A 1 728 ? 17.866 -2.546 1.199 1.00 95.25 728 VAL A N 1
ATOM 5361 C CA . VAL A 1 728 ? 17.425 -2.142 -0.149 1.00 95.25 728 VAL A CA 1
ATOM 5362 C C . VAL A 1 728 ? 18.080 -3.094 -1.143 1.00 95.25 728 VAL A C 1
ATOM 5364 O O . VAL A 1 728 ? 19.297 -3.095 -1.309 1.00 95.25 728 VAL A O 1
ATOM 5367 N N . LYS A 1 729 ? 17.273 -3.940 -1.784 1.00 93.38 729 LYS A N 1
ATOM 5368 C CA . LYS A 1 729 ? 17.783 -5.113 -2.509 1.00 93.38 729 LYS A CA 1
ATOM 5369 C C . LYS A 1 729 ? 18.342 -4.770 -3.883 1.00 93.38 729 LYS A C 1
ATOM 5371 O O . LYS A 1 729 ? 19.225 -5.467 -4.371 1.00 93.38 729 LYS A O 1
ATOM 5376 N N . VAL A 1 730 ? 17.794 -3.740 -4.526 1.00 93.00 730 VAL A N 1
ATOM 5377 C CA . VAL A 1 730 ? 18.117 -3.378 -5.910 1.00 93.00 730 VAL A CA 1
ATOM 5378 C C . VAL A 1 730 ? 17.964 -1.877 -6.143 1.00 93.00 730 VAL A C 1
ATOM 5380 O O . VAL A 1 730 ? 17.212 -1.191 -5.449 1.00 93.00 730 VAL A O 1
ATOM 5383 N N . MET A 1 731 ? 18.656 -1.384 -7.166 1.00 91.94 731 MET A N 1
ATOM 5384 C CA . MET A 1 731 ? 18.532 -0.022 -7.681 1.00 91.94 731 MET A CA 1
ATOM 5385 C C . MET A 1 731 ? 18.002 -0.080 -9.115 1.00 91.94 731 MET A C 1
ATOM 5387 O O . MET A 1 731 ? 18.388 -0.971 -9.869 1.00 91.94 731 MET A O 1
ATOM 5391 N N . ALA A 1 732 ? 17.152 0.868 -9.506 1.00 93.12 732 ALA A N 1
ATOM 5392 C CA . ALA A 1 732 ? 16.537 0.895 -10.833 1.00 93.12 732 ALA A CA 1
ATOM 5393 C C . ALA A 1 732 ? 16.439 2.325 -11.401 1.00 93.12 732 ALA A C 1
ATOM 5395 O O . ALA A 1 732 ? 16.491 3.284 -10.624 1.00 93.12 732 ALA A O 1
ATOM 5396 N N . PRO A 1 733 ? 16.305 2.509 -12.732 1.00 93.56 733 PRO A N 1
ATOM 5397 C CA . PRO A 1 733 ? 16.127 3.836 -13.319 1.00 93.56 733 PRO A CA 1
ATOM 5398 C C . PRO A 1 733 ? 14.952 4.581 -12.681 1.00 93.56 733 PRO A C 1
ATOM 5400 O O . PRO A 1 733 ? 13.810 4.143 -12.771 1.00 93.56 733 PRO A O 1
ATOM 5403 N N . GLY A 1 734 ? 15.230 5.728 -12.069 1.00 93.25 734 GLY A N 1
ATOM 5404 C CA . GLY A 1 734 ? 14.228 6.560 -11.407 1.00 93.25 734 GLY A CA 1
ATOM 5405 C C . GLY A 1 734 ? 14.462 8.056 -11.594 1.00 93.25 734 GLY A C 1
ATOM 5406 O O . GLY A 1 734 ? 13.968 8.843 -10.799 1.00 93.25 734 GLY A O 1
ATOM 5407 N N . VAL A 1 735 ? 15.247 8.474 -12.593 1.00 92.44 735 VAL A N 1
ATOM 5408 C CA . VAL A 1 735 ? 15.497 9.895 -12.897 1.00 92.44 735 VAL A CA 1
ATOM 5409 C C . VAL A 1 735 ? 15.221 10.173 -14.365 1.00 92.44 735 VAL A C 1
ATOM 5411 O O . VAL A 1 735 ? 15.789 9.510 -15.230 1.00 92.44 735 VAL A O 1
ATOM 5414 N N . ASN A 1 736 ? 14.433 11.214 -14.648 1.00 90.81 736 ASN A N 1
ATOM 5415 C CA . ASN A 1 736 ? 14.060 11.633 -16.004 1.00 90.81 736 ASN A CA 1
ATOM 5416 C C . ASN A 1 736 ? 13.390 10.518 -16.823 1.00 90.81 736 ASN A C 1
ATOM 5418 O O . ASN A 1 736 ? 13.607 10.399 -18.032 1.00 90.81 736 ASN A O 1
ATOM 5422 N N . ILE A 1 737 ? 12.563 9.721 -16.156 1.00 90.69 737 ILE A N 1
ATOM 5423 C CA . ILE A 1 737 ? 11.868 8.576 -16.730 1.00 90.69 737 ILE A CA 1
ATOM 5424 C C . ILE A 1 737 ? 10.671 9.071 -17.546 1.00 90.69 737 ILE A C 1
ATOM 5426 O O . ILE A 1 737 ? 9.898 9.909 -17.083 1.00 90.69 737 ILE A O 1
ATOM 5430 N N . HIS A 1 738 ? 10.513 8.567 -18.772 1.00 92.69 738 HIS A N 1
ATOM 5431 C CA . HIS A 1 738 ? 9.407 8.932 -19.657 1.00 92.69 738 HIS A CA 1
ATOM 5432 C C . HIS A 1 738 ? 8.127 8.210 -19.276 1.00 92.69 738 HIS A C 1
ATOM 5434 O O . HIS A 1 738 ? 8.104 6.991 -19.340 1.00 92.69 738 HIS A O 1
ATOM 5440 N N . CYS A 1 739 ? 7.056 8.916 -18.946 1.00 92.88 739 CYS A N 1
ATOM 5441 C CA . CYS A 1 739 ? 5.813 8.272 -18.536 1.00 92.88 739 CYS A CA 1
ATOM 5442 C C . CYS A 1 739 ? 4.573 9.056 -18.981 1.00 92.88 739 CYS A C 1
ATOM 5444 O O . CYS A 1 739 ? 4.679 10.178 -19.496 1.00 92.88 739 CYS A O 1
ATOM 5446 N N . ALA A 1 740 ? 3.398 8.443 -18.811 1.00 91.00 740 ALA A N 1
ATOM 5447 C CA . ALA A 1 740 ? 2.120 9.048 -19.165 1.00 91.00 740 ALA A CA 1
ATOM 5448 C C . ALA A 1 740 ? 1.830 10.267 -18.285 1.00 91.00 740 ALA A C 1
ATOM 5450 O O . ALA A 1 740 ? 1.948 10.213 -17.059 1.00 91.00 740 ALA A O 1
ATOM 5451 N N . ALA A 1 741 ? 1.421 11.364 -18.920 1.00 84.44 741 ALA A N 1
ATOM 5452 C CA . ALA A 1 741 ? 0.870 12.514 -18.223 1.00 84.44 741 ALA A CA 1
ATOM 5453 C C . ALA A 1 741 ? -0.622 12.291 -17.915 1.00 84.44 741 ALA A C 1
ATOM 5455 O O . ALA A 1 741 ? -1.300 11.483 -18.549 1.00 84.44 741 ALA A O 1
ATOM 5456 N N . SER A 1 742 ? -1.148 13.024 -16.939 1.00 73.81 742 SER A N 1
ATOM 5457 C CA . SER A 1 742 ? -2.563 12.976 -16.535 1.00 73.81 742 SER A CA 1
ATOM 5458 C C . SER A 1 742 ? -3.514 13.813 -17.392 1.00 73.81 742 SER A C 1
ATOM 5460 O O . SER A 1 742 ? -4.703 13.841 -17.112 1.00 73.81 742 SER A O 1
ATOM 5462 N N . ASP A 1 743 ? -3.008 14.603 -18.336 1.00 70.50 743 ASP A N 1
ATOM 5463 C CA . ASP A 1 743 ? -3.797 15.539 -19.148 1.00 70.50 743 ASP A CA 1
ATOM 5464 C C . ASP A 1 743 ? -4.119 14.985 -20.547 1.00 70.50 743 ASP A C 1
ATOM 5466 O O . ASP A 1 743 ? -4.394 15.750 -21.470 1.00 70.50 743 ASP A O 1
ATOM 5470 N N . GLY A 1 744 ? -4.028 13.662 -20.728 1.00 67.62 744 GLY A N 1
ATOM 5471 C CA . GLY A 1 744 ? -4.060 13.018 -22.044 1.00 67.62 744 GLY A CA 1
ATOM 5472 C C . GLY A 1 744 ? -2.841 13.342 -22.921 1.00 67.62 744 GLY A C 1
ATOM 5473 O O . GLY A 1 744 ? -2.753 12.876 -24.058 1.00 67.62 744 GLY A O 1
ATOM 5474 N N . GLY A 1 745 ? -1.884 14.126 -22.412 1.00 70.56 745 GLY A N 1
ATOM 5475 C CA . GLY A 1 745 ? -0.632 14.432 -23.075 1.00 70.56 745 GLY A CA 1
ATOM 5476 C C . GLY A 1 745 ? 0.252 13.196 -23.211 1.00 70.56 745 GLY A C 1
ATOM 5477 O O . GLY A 1 745 ? 0.368 12.357 -22.313 1.00 70.56 745 GLY A O 1
ATOM 5478 N N . ALA A 1 746 ? 0.927 13.105 -24.353 1.00 62.41 746 ALA A N 1
ATOM 5479 C CA . ALA A 1 746 ? 1.704 11.932 -24.726 1.00 62.41 746 ALA A CA 1
ATOM 5480 C C . ALA A 1 746 ? 3.060 11.819 -24.014 1.00 62.41 746 ALA A C 1
ATOM 5482 O O . ALA A 1 746 ? 3.815 10.935 -24.395 1.00 62.41 746 ALA A O 1
ATOM 5483 N N . LYS A 1 747 ? 3.452 12.723 -23.089 1.00 70.62 747 LYS A N 1
ATOM 5484 C CA . LYS A 1 747 ? 4.785 12.672 -22.451 1.00 70.62 747 LYS A CA 1
ATOM 5485 C C . LYS A 1 747 ? 4.953 13.588 -21.240 1.00 70.62 747 LYS A C 1
ATOM 5487 O O . LYS A 1 747 ? 4.888 14.805 -21.375 1.00 70.62 747 LYS A O 1
ATOM 5492 N N . THR A 1 748 ? 5.346 13.018 -20.105 1.00 74.88 748 THR A N 1
ATOM 5493 C CA . THR A 1 748 ? 6.045 13.753 -19.043 1.00 74.88 748 THR A CA 1
ATOM 5494 C C . THR A 1 748 ? 7.362 13.059 -18.679 1.00 74.88 748 THR A C 1
ATOM 5496 O O . THR A 1 748 ? 7.620 11.926 -19.097 1.00 74.88 748 THR A O 1
ATOM 5499 N N . ARG A 1 749 ? 8.235 13.769 -17.959 1.00 80.12 749 ARG A N 1
ATOM 5500 C CA . ARG A 1 749 ? 9.419 13.199 -17.310 1.00 80.12 749 ARG A CA 1
ATOM 5501 C C . ARG A 1 749 ? 9.227 13.271 -15.804 1.00 80.12 749 ARG A C 1
ATOM 5503 O O . ARG A 1 749 ? 8.954 14.350 -15.285 1.00 80.12 749 ARG A O 1
ATOM 5510 N N . SER A 1 750 ? 9.398 12.139 -15.134 1.00 81.00 750 SER A N 1
ATOM 5511 C CA . SER A 1 750 ? 9.332 12.029 -13.676 1.00 81.00 750 SER A CA 1
ATOM 5512 C C . SER A 1 750 ? 10.673 11.574 -13.096 1.00 81.00 750 SER A C 1
ATOM 5514 O O . SER A 1 750 ? 11.512 11.007 -13.807 1.00 81.00 750 SER A O 1
ATOM 5516 N N . SER A 1 751 ? 10.883 11.878 -11.816 1.00 83.25 751 SER A N 1
ATOM 5517 C CA . SER A 1 751 ? 12.023 11.402 -11.036 1.00 83.25 751 SER A CA 1
ATOM 5518 C C . SER A 1 751 ? 11.580 11.042 -9.615 1.00 83.25 751 SER A C 1
ATOM 5520 O O . SER A 1 751 ? 10.928 11.843 -8.940 1.00 83.25 751 SER A O 1
ATOM 5522 N N . GLY A 1 752 ? 12.001 9.876 -9.135 1.00 76.94 752 GLY A N 1
ATOM 5523 C CA . GLY A 1 752 ? 11.749 9.369 -7.794 1.00 76.94 752 GLY A CA 1
ATOM 5524 C C . GLY A 1 752 ? 11.970 7.858 -7.682 1.00 76.94 752 GLY A C 1
ATOM 5525 O O . GLY A 1 752 ? 12.062 7.130 -8.668 1.00 76.94 752 GLY A O 1
ATOM 5526 N N . THR A 1 753 ? 12.017 7.356 -6.451 1.00 71.19 753 THR A N 1
ATOM 5527 C CA . THR A 1 753 ? 11.998 5.910 -6.157 1.00 71.19 753 THR A CA 1
ATOM 5528 C C . THR A 1 753 ? 10.679 5.246 -6.526 1.00 71.19 753 THR A C 1
ATOM 5530 O O . THR A 1 753 ? 10.657 4.039 -6.731 1.00 71.19 753 THR A O 1
ATOM 5533 N N . SER A 1 754 ? 9.598 6.013 -6.677 1.00 74.38 754 SER A N 1
ATOM 5534 C CA . SER A 1 754 ? 8.347 5.543 -7.269 1.00 74.38 754 SER A CA 1
ATOM 5535 C C . SER A 1 754 ? 8.536 5.123 -8.731 1.00 74.38 754 SER A C 1
ATOM 5537 O O . SER A 1 754 ? 8.061 4.056 -9.117 1.00 74.38 754 SER A O 1
ATOM 5539 N N . ASP A 1 755 ? 9.300 5.888 -9.516 1.00 76.88 755 ASP A N 1
ATOM 5540 C CA . ASP A 1 755 ? 9.660 5.528 -10.892 1.00 76.88 755 ASP A CA 1
ATOM 5541 C C . ASP A 1 755 ? 10.577 4.288 -10.927 1.00 76.88 755 ASP A C 1
ATOM 5543 O O . ASP A 1 755 ? 10.339 3.360 -11.701 1.00 76.88 755 ASP A O 1
ATOM 5547 N N . GLY A 1 756 ? 11.571 4.230 -10.028 1.00 48.59 756 GLY A N 1
ATOM 5548 C CA . GLY A 1 756 ? 12.477 3.079 -9.891 1.00 48.59 756 GLY A CA 1
ATOM 5549 C C . GLY A 1 756 ? 11.764 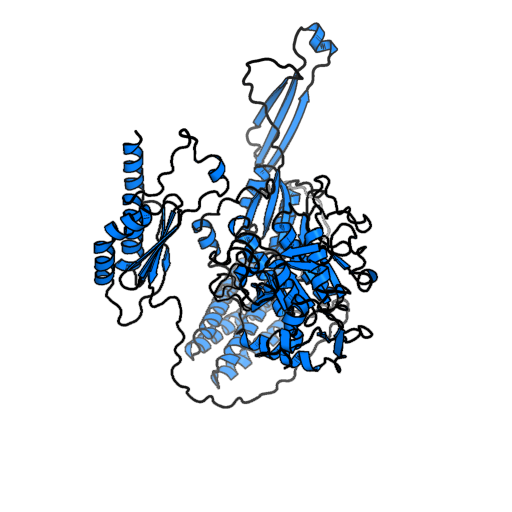1.788 -9.476 1.00 48.59 756 GLY A C 1
ATOM 5550 O O . GLY A 1 756 ? 11.997 0.733 -10.058 1.00 48.59 756 GLY A O 1
ATOM 5551 N N . ASN A 1 757 ? 10.835 1.869 -8.523 1.00 65.56 757 ASN A N 1
ATOM 5552 C CA . ASN A 1 757 ? 9.985 0.757 -8.095 1.00 65.56 757 ASN A CA 1
ATOM 5553 C C . ASN A 1 757 ? 9.271 0.094 -9.283 1.00 65.56 757 ASN A C 1
ATOM 5555 O O . ASN A 1 757 ? 9.323 -1.123 -9.462 1.00 65.56 757 ASN A O 1
ATOM 5559 N N . HIS A 1 758 ? 8.662 0.906 -10.144 1.00 66.06 758 HIS A N 1
ATOM 5560 C CA . HIS A 1 758 ? 7.927 0.408 -11.300 1.00 66.06 758 HIS A CA 1
ATOM 5561 C C . HIS A 1 758 ? 8.817 -0.122 -12.413 1.00 66.06 758 HIS A C 1
ATOM 5563 O O . HIS A 1 758 ? 8.388 -1.012 -13.146 1.00 66.06 758 HIS A O 1
ATOM 5569 N N . ALA A 1 759 ? 10.069 0.337 -12.479 1.00 58.97 759 ALA A N 1
ATOM 5570 C CA . ALA A 1 759 ? 11.065 -0.225 -13.374 1.00 58.97 759 ALA A CA 1
ATOM 5571 C C . ALA A 1 759 ? 11.391 -1.707 -13.071 1.00 58.97 759 ALA A C 1
ATOM 5573 O O . ALA A 1 759 ? 11.992 -2.386 -13.901 1.00 58.97 759 ALA A O 1
ATOM 5574 N N . LEU A 1 760 ? 10.979 -2.231 -11.907 1.00 60.72 760 LEU A N 1
ATOM 5575 C CA . LEU A 1 760 ? 11.331 -3.576 -11.448 1.00 60.72 760 LEU A CA 1
ATOM 5576 C C . LEU A 1 760 ? 10.139 -4.506 -11.192 1.00 60.72 760 LEU A C 1
ATOM 5578 O O . LEU A 1 760 ? 10.343 -5.664 -10.830 1.00 60.72 760 LEU A O 1
ATOM 5582 N N . VAL A 1 761 ? 8.908 -4.044 -11.447 1.00 57.69 761 VAL A N 1
ATOM 5583 C CA . VAL A 1 761 ? 7.666 -4.802 -11.203 1.00 57.69 761 VAL A CA 1
ATOM 5584 C C . VAL A 1 761 ? 7.625 -6.147 -11.941 1.00 57.69 761 VAL A C 1
ATOM 5586 O O . VAL A 1 761 ? 6.902 -7.030 -11.511 1.00 57.69 761 VAL A O 1
ATOM 5589 N N . ILE A 1 762 ? 8.425 -6.366 -12.991 1.00 52.09 762 ILE A N 1
ATOM 5590 C CA . ILE A 1 762 ? 8.396 -7.612 -13.789 1.00 52.09 762 ILE A CA 1
ATOM 5591 C C . ILE A 1 762 ? 9.704 -8.399 -13.751 1.00 52.09 762 ILE A C 1
ATOM 5593 O O . ILE A 1 762 ? 9.715 -9.594 -14.047 1.00 52.09 762 ILE A O 1
ATOM 5597 N N . LEU A 1 763 ? 10.803 -7.777 -13.312 1.00 52.53 763 LEU A N 1
ATOM 5598 C CA . LEU A 1 763 ? 12.098 -8.451 -13.291 1.00 52.53 763 LEU A CA 1
ATOM 5599 C C . LEU A 1 763 ? 12.108 -9.648 -12.334 1.00 52.53 763 LEU A C 1
ATOM 5601 O O . LEU A 1 763 ? 12.777 -10.630 -12.617 1.00 52.53 763 LEU A O 1
ATOM 5605 N N . SER A 1 764 ? 11.325 -9.646 -11.257 1.00 45.97 764 SER A N 1
ATOM 5606 C CA . SER A 1 764 ? 11.369 -10.732 -10.274 1.00 45.97 764 SER A CA 1
ATOM 5607 C C . SER A 1 764 ? 10.862 -12.079 -10.784 1.00 45.97 764 SER A C 1
ATOM 5609 O O . SER A 1 764 ? 11.482 -13.094 -10.501 1.00 45.97 764 SER A O 1
ATOM 5611 N N . LYS A 1 765 ? 9.776 -12.131 -11.563 1.00 43.72 765 LYS A N 1
ATOM 5612 C CA . LYS A 1 765 ? 9.225 -13.414 -12.039 1.00 43.72 765 LYS A CA 1
ATOM 5613 C C . LYS A 1 765 ? 9.893 -13.918 -13.322 1.00 43.72 765 LYS A C 1
ATOM 5615 O O . LYS A 1 765 ? 9.820 -15.109 -13.635 1.00 43.72 765 LYS A O 1
ATOM 5620 N N . ASP A 1 766 ? 10.548 -13.019 -14.049 1.00 40.81 766 ASP A N 1
ATOM 5621 C CA . ASP A 1 766 ? 11.259 -13.340 -15.284 1.00 40.81 766 ASP A CA 1
ATOM 5622 C C . ASP A 1 766 ? 12.749 -13.655 -15.035 1.00 40.81 766 ASP A C 1
ATOM 5624 O O . ASP A 1 766 ? 13.301 -14.470 -15.770 1.00 40.81 766 ASP A O 1
ATOM 5628 N N . LEU A 1 767 ? 13.379 -13.119 -13.972 1.00 39.38 767 LEU A N 1
ATOM 5629 C CA . LEU A 1 767 ? 14.734 -13.512 -13.539 1.00 39.38 767 LEU A CA 1
ATOM 5630 C C . LEU A 1 767 ? 14.780 -14.746 -12.636 1.00 39.38 767 LEU A C 1
ATOM 5632 O O . LEU A 1 767 ? 15.783 -15.442 -12.680 1.00 39.38 767 LEU A O 1
ATOM 5636 N N . LEU A 1 768 ? 13.728 -15.079 -11.875 1.00 33.12 768 LEU A N 1
ATOM 5637 C CA . LEU A 1 768 ? 13.700 -16.305 -11.049 1.00 33.12 768 LEU A CA 1
ATOM 5638 C C . LEU A 1 768 ? 13.697 -17.619 -11.872 1.00 33.12 768 LEU A C 1
ATOM 5640 O O . LEU A 1 768 ? 13.537 -18.696 -11.312 1.00 33.12 768 LEU A O 1
ATOM 5644 N N . GLN A 1 769 ? 13.846 -17.558 -13.201 1.00 31.20 769 GLN A N 1
ATOM 5645 C CA . GLN A 1 769 ? 13.950 -18.730 -14.083 1.00 31.20 769 GLN A CA 1
ATOM 5646 C C . GLN A 1 769 ? 15.227 -18.767 -14.945 1.00 31.20 769 GLN A C 1
ATOM 5648 O O . GLN A 1 769 ? 15.339 -19.650 -15.799 1.00 31.20 769 GLN A O 1
ATOM 5653 N N . PHE A 1 770 ? 16.171 -17.843 -14.736 1.00 29.16 770 PHE A N 1
ATOM 5654 C CA . PHE A 1 770 ? 17.551 -17.952 -15.230 1.00 29.16 770 PHE A CA 1
ATOM 5655 C C . PHE A 1 770 ? 18.467 -18.365 -14.083 1.00 29.16 770 PHE A C 1
ATOM 5657 O O . PHE A 1 770 ? 19.414 -19.138 -14.359 1.00 29.16 770 PHE A O 1
#

Sequence (770 aa):
MRFIIAALCLSLVGLCSAANCSQPRPPGSLSASELAGRIQAKLQDICTILTSNPNGTASVQQDGYFLLSTYTLDPDSEEDANDPSEPQLIANNSTLCSAAFNEILDQCVTSQAFFGGQFILFEQTYNLTNAKFPLDPYTRPPTSPQPATTTLLFPSSTIGATSGTPTSTPVVPAIAADISVANAAIAALLLDPSSAILATLASEAINTALFAAEVAFTLTAAGPLLVALTDLVEQLLRTSQAASTAIAFPGLVSVVALKAAFSGVGALVSLAATAENGAPQSTQATPTTTSSTTSACSASTVSSCEVTTICPSPASAAAQGLPASCTTTSTCVQVTGCAVTATTTQTCVNPILRRATGATGESCAVPTAEPYIIYPRDGTDNEQTTSIAQGFLSLNVPLGPPFYTSRSSQDLGVSFWHAMLTPDQVAEFRRNINVLIVISGSNPREPRRRIRSSDLSKYSEQLPRAHWTDPSNLVLDLDQKSSGLGKRGIAQQSAAVDELRLVSQPPGFNLDELGKSYTYNDTTVSGTKSQTLYSLDRGADLNNAEFVDIAESAEWLYPGPSPADSPGDAPTFRDNTGGATGAHGSCMLSKMAGAQWGIARRAKPVLTRVVRTALPEIWLDGLQMIYDHIIANDNQGKAIVSMAISIQHYYVTEAWVRRFSFILQQLVLQGVFIVTGAGNSGFLVPVNGYPALLSDPDHRVAVPQILTVGAVTNTGAPHEKSQTAPWVKVMAPGVNIHCAASDGGAKTRSSGTSDGNHALVILSKDLLQF

Mean predicted aligned error: 18.96 Å

Solvent-accessible surface area (backbone atoms only — not comparable to full-atom values): 44500 Å² total; per-residue (Å²): 110,70,71,56,50,57,54,50,51,67,74,50,56,91,68,86,77,79,49,49,60,40,61,76,65,64,90,92,59,81,53,44,67,60,47,45,51,58,51,60,76,42,37,67,62,52,22,49,56,42,36,67,44,88,78,38,59,29,75,49,80,55,99,57,25,38,38,37,40,42,42,80,76,67,84,77,52,68,86,55,76,80,52,88,82,58,78,79,67,84,74,57,47,44,66,59,46,42,52,46,51,51,44,28,37,48,64,10,24,59,72,42,66,22,67,17,22,37,31,76,57,96,80,29,40,37,36,39,40,47,63,83,64,76,79,82,95,83,83,83,80,87,86,80,88,83,79,86,87,82,89,82,90,76,88,85,84,83,85,80,90,74,95,71,86,88,75,90,69,76,66,63,67,58,55,54,50,53,54,51,52,52,54,53,54,56,60,53,41,78,77,59,84,52,68,71,62,51,45,55,51,43,52,51,52,49,50,54,51,50,52,52,50,53,53,56,62,74,72,62,86,87,65,88,57,58,61,58,48,51,54,48,52,53,49,50,52,52,35,50,52,39,37,55,49,26,62,78,47,77,51,74,70,31,56,52,49,43,51,56,39,53,55,52,53,56,54,50,55,54,51,52,60,52,56,67,76,67,65,80,86,80,81,90,78,86,92,79,94,78,92,79,92,78,86,81,80,68,84,54,75,49,75,54,69,50,77,48,76,51,62,65,54,74,70,61,23,63,77,66,78,47,82,61,39,35,37,38,35,38,39,34,40,41,30,52,50,96,42,78,47,82,70,49,71,50,76,34,75,49,76,63,85,72,99,66,91,83,75,90,70,85,69,76,69,72,74,67,60,41,47,28,37,39,29,47,61,48,31,62,42,64,66,44,48,47,52,54,56,49,48,38,59,79,68,68,44,70,79,51,88,72,32,33,68,43,59,45,92,59,82,66,28,36,68,34,35,34,36,61,38,31,73,69,54,49,55,50,52,67,68,36,83,47,39,63,49,74,44,80,56,79,55,74,79,57,70,50,74,78,74,56,66,78,67,51,56,78,67,60,78,77,63,80,85,73,77,80,69,65,70,72,62,58,59,58,52,53,58,64,67,53,74,78,66,68,90,74,37,76,42,71,41,76,76,39,54,61,56,52,32,60,66,55,55,60,92,91,66,56,75,82,74,59,55,50,38,26,65,39,76,50,59,68,62,88,50,104,73,54,44,36,38,34,37,57,41,37,23,56,52,56,82,19,76,45,24,72,79,34,44,90,63,47,43,83,42,65,31,53,73,71,40,77,62,58,99,82,56,72,79,64,42,56,45,98,81,76,48,60,59,17,31,61,23,16,25,42,47,18,29,38,29,7,66,85,55,24,70,34,44,68,38,40,40,36,34,22,32,44,61,95,81,50,46,69,65,32,58,48,33,36,53,45,53,49,50,39,51,33,64,79,64,74,31,59,63,42,28,30,41,39,32,64,45,58,50,46,56,58,68,53,50,72,70,53,51,53,54,46,37,50,53,53,49,52,38,46,75,42,46,34,46,44,36,19,8,28,29,65,83,17,47,90,35,62,51,61,22,36,67,30,40,32,23,33,79,87,37,94,65,43,42,61,81,44,44,21,16,18,16,10,30,74,83,69,46,76,32,72,37,18,12,43,54,96,60,48,75,47,73,27,44,10,42,72,41,73,25,35,30,52,80,57,44,93,67,39,70,45,70,34,7,41,48,5,23,32,59,45,71,61,52,63,78,64,52,77,76,113